Protein AF-A0A2I0A919-F1 (afdb_monomer_lite)

Structure (mmCIF, N/CA/C/O backbone):
data_AF-A0A2I0A919-F1
#
_entry.id   AF-A0A2I0A919-F1
#
loop_
_atom_site.group_PDB
_atom_site.id
_atom_site.type_symbol
_atom_site.label_atom_id
_atom_site.label_alt_id
_atom_site.label_comp_id
_atom_site.label_asym_id
_atom_site.label_entity_id
_atom_site.label_seq_id
_atom_site.pdbx_PDB_ins_code
_atom_site.Cartn_x
_atom_site.Cartn_y
_atom_site.Cartn_z
_atom_site.occupancy
_atom_site.B_iso_or_equiv
_atom_site.auth_seq_id
_atom_site.auth_comp_id
_atom_site.auth_asym_id
_atom_site.auth_atom_id
_atom_site.pdbx_PDB_model_num
ATOM 1 N N . MET A 1 1 ? 31.847 26.519 -12.047 1.00 88.81 1 MET A N 1
ATOM 2 C CA . MET A 1 1 ? 31.395 26.904 -10.689 1.00 88.81 1 MET A CA 1
ATOM 3 C C . MET A 1 1 ? 31.284 28.416 -10.564 1.00 88.81 1 MET A C 1
ATOM 5 O O . MET A 1 1 ? 30.159 28.876 -10.540 1.00 88.81 1 MET A O 1
ATOM 9 N N . VAL A 1 2 ? 32.384 29.186 -10.624 1.00 90.62 2 VAL A N 1
ATOM 10 C CA . VAL A 1 2 ? 32.367 30.667 -10.495 1.00 90.62 2 VAL A CA 1
ATOM 11 C C . VAL A 1 2 ? 31.316 31.350 -11.383 1.00 90.62 2 VAL A C 1
ATOM 13 O O . VAL A 1 2 ? 30.521 32.131 -10.885 1.00 90.62 2 VAL A O 1
ATOM 16 N N . VAL A 1 3 ? 31.255 31.005 -12.675 1.00 92.25 3 VAL A N 1
ATOM 17 C CA . VAL A 1 3 ? 30.283 31.594 -13.620 1.00 92.25 3 VAL A CA 1
ATOM 18 C C . VAL A 1 3 ? 28.825 31.314 -13.222 1.00 92.25 3 VAL A C 1
ATOM 20 O O . VAL A 1 3 ? 27.994 32.211 -13.326 1.00 92.25 3 VAL A O 1
ATOM 23 N N . ILE A 1 4 ? 28.523 30.102 -12.733 1.00 92.25 4 ILE A N 1
ATOM 24 C CA . ILE A 1 4 ? 27.173 29.737 -12.267 1.00 92.25 4 ILE A CA 1
ATOM 25 C C . ILE A 1 4 ? 26.836 30.508 -10.994 1.00 92.25 4 ILE A C 1
ATOM 27 O O . ILE A 1 4 ? 25.810 31.175 -10.971 1.00 92.25 4 ILE A O 1
ATOM 31 N N . ASP A 1 5 ? 27.710 30.475 -9.984 1.00 91.94 5 ASP A N 1
ATOM 32 C CA . ASP A 1 5 ? 27.481 31.159 -8.704 1.00 91.94 5 ASP A CA 1
ATOM 33 C C . ASP A 1 5 ? 27.267 32.662 -8.889 1.00 91.94 5 ASP A C 1
ATOM 35 O O . ASP A 1 5 ? 26.388 33.252 -8.267 1.00 91.94 5 ASP A O 1
ATOM 39 N N . THR A 1 6 ? 28.058 33.295 -9.762 1.00 93.06 6 THR A N 1
ATOM 40 C CA . THR A 1 6 ? 27.900 34.715 -10.084 1.00 93.06 6 THR A CA 1
ATOM 41 C C . THR A 1 6 ? 26.562 34.981 -10.759 1.00 93.06 6 THR A C 1
ATOM 43 O O . THR A 1 6 ? 25.822 35.851 -10.307 1.00 93.06 6 THR A O 1
ATOM 46 N N . TRP A 1 7 ? 26.224 34.240 -11.815 1.00 94.50 7 TRP A N 1
ATOM 47 C CA . TRP A 1 7 ? 24.968 34.455 -12.531 1.00 94.50 7 TRP A CA 1
ATOM 48 C C . TRP A 1 7 ? 23.752 34.214 -11.634 1.00 94.50 7 TRP A C 1
ATOM 50 O O . TRP A 1 7 ? 22.882 35.079 -11.522 1.00 94.50 7 TRP A O 1
ATOM 60 N N . GLN A 1 8 ? 23.714 33.064 -10.959 1.00 92.62 8 GLN A N 1
ATOM 61 C CA . GLN A 1 8 ? 22.590 32.677 -10.121 1.00 92.62 8 GLN A CA 1
ATOM 62 C C . GLN A 1 8 ? 22.421 33.629 -8.946 1.00 92.62 8 GLN A C 1
ATOM 64 O O . GLN A 1 8 ? 21.308 34.090 -8.742 1.00 92.62 8 GLN A O 1
ATOM 69 N N . TYR A 1 9 ? 23.484 34.047 -8.254 1.00 94.00 9 TYR A N 1
ATOM 70 C CA . TYR A 1 9 ? 23.355 35.028 -7.173 1.00 94.00 9 TYR A CA 1
ATOM 71 C C . TYR A 1 9 ? 22.675 36.333 -7.630 1.00 94.00 9 TYR A C 1
ATOM 73 O O . TYR A 1 9 ? 21.717 36.794 -7.005 1.00 94.00 9 TYR A O 1
ATOM 81 N N . PHE A 1 10 ? 23.139 36.940 -8.731 1.00 94.38 10 PHE A N 1
ATOM 82 C CA . PHE A 1 10 ? 22.595 38.226 -9.181 1.00 94.38 10 PHE A CA 1
ATOM 83 C C . PHE A 1 10 ? 21.165 38.098 -9.706 1.00 94.38 10 PHE A C 1
ATOM 85 O O . PHE A 1 10 ? 20.332 38.953 -9.405 1.00 94.38 10 PHE A O 1
ATOM 92 N N . VAL A 1 11 ? 20.855 37.024 -10.438 1.00 93.06 11 VAL A N 1
ATOM 93 C CA . VAL A 1 11 ? 19.485 36.764 -10.893 1.00 93.06 11 VAL A CA 1
ATOM 94 C C . VAL A 1 11 ? 18.571 36.477 -9.701 1.00 93.06 11 VAL A C 1
ATOM 96 O O . VAL A 1 11 ? 17.509 37.090 -9.620 1.00 93.06 11 VAL A O 1
ATOM 99 N N . HIS A 1 12 ? 18.995 35.646 -8.742 1.00 92.44 12 HIS A N 1
ATOM 100 C CA . HIS A 1 12 ? 18.227 35.327 -7.532 1.00 92.44 12 HIS A CA 1
ATOM 101 C C . HIS A 1 12 ? 17.884 36.595 -6.750 1.00 92.44 12 HIS A C 1
ATOM 103 O O . HIS A 1 12 ? 16.726 36.878 -6.443 1.00 92.44 12 HIS A O 1
ATOM 109 N N . ARG A 1 13 ? 18.900 37.426 -6.501 1.00 92.25 13 ARG A N 1
ATOM 110 C CA . ARG A 1 13 ? 18.741 38.694 -5.795 1.00 92.25 13 ARG A CA 1
ATOM 111 C C . ARG A 1 13 ? 17.819 39.645 -6.557 1.00 92.25 13 ARG A C 1
ATOM 113 O O . ARG A 1 13 ? 16.959 40.267 -5.943 1.00 92.25 13 ARG A O 1
ATOM 120 N N . THR A 1 14 ? 17.940 39.753 -7.879 1.00 92.06 14 THR A N 1
ATOM 121 C CA . THR A 1 14 ? 17.048 40.600 -8.690 1.00 92.06 14 THR A CA 1
ATOM 122 C C . THR A 1 14 ? 15.602 40.101 -8.673 1.00 92.06 14 THR A C 1
ATOM 124 O O . THR A 1 14 ? 14.684 40.920 -8.580 1.00 92.06 14 THR A O 1
ATOM 127 N N . LEU A 1 15 ? 15.386 38.782 -8.703 1.00 91.75 15 LEU A N 1
ATOM 128 C CA . LEU A 1 15 ? 14.061 38.173 -8.567 1.00 91.75 15 LEU A CA 1
ATOM 129 C C . LEU A 1 15 ? 13.407 38.521 -7.222 1.00 91.75 15 LEU A C 1
ATOM 131 O O . LEU A 1 15 ? 12.203 38.754 -7.190 1.00 91.75 15 LEU A O 1
ATOM 135 N N . HIS A 1 16 ? 14.189 38.634 -6.145 1.00 90.88 16 HIS A N 1
ATOM 136 C CA . HIS A 1 16 ? 13.716 39.084 -4.831 1.00 90.88 16 HIS A CA 1
ATOM 137 C C . HIS A 1 16 ? 13.502 40.594 -4.713 1.00 90.88 16 HIS A C 1
ATOM 139 O O . HIS A 1 16 ? 12.522 41.038 -4.116 1.00 90.88 16 HIS A O 1
ATOM 145 N N . MET A 1 17 ? 14.426 41.400 -5.240 1.00 88.50 17 MET A N 1
ATOM 146 C CA . MET A 1 17 ? 14.394 42.858 -5.072 1.00 88.50 17 MET A CA 1
ATOM 147 C C . MET A 1 17 ? 13.325 43.526 -5.943 1.00 88.50 17 MET A C 1
ATOM 149 O O . MET A 1 17 ? 12.833 44.604 -5.609 1.00 88.50 17 MET A O 1
ATOM 153 N N . ASN A 1 18 ? 12.948 42.905 -7.062 1.00 90.69 18 ASN A N 1
ATOM 154 C CA . ASN A 1 18 ? 11.915 43.424 -7.943 1.00 90.69 18 ASN A CA 1
ATOM 155 C C . ASN A 1 18 ? 10.544 42.839 -7.569 1.00 90.69 18 ASN A C 1
ATOM 157 O O . ASN A 1 18 ? 10.279 41.661 -7.795 1.00 90.69 18 ASN A O 1
ATOM 161 N N . SER A 1 19 ? 9.637 43.676 -7.063 1.00 84.94 19 SER A N 1
ATOM 162 C CA . SER A 1 19 ? 8.302 43.253 -6.614 1.00 84.94 19 SER A CA 1
ATOM 163 C C . SER A 1 19 ? 7.455 42.598 -7.712 1.00 84.94 19 SER A C 1
ATOM 165 O O . SER A 1 19 ? 6.664 41.698 -7.421 1.00 84.94 19 SER A O 1
ATOM 167 N N . PHE A 1 20 ? 7.628 43.002 -8.974 1.00 91.62 20 PHE A N 1
ATOM 168 C CA . PHE A 1 20 ? 6.946 42.389 -10.111 1.00 91.62 20 PHE A CA 1
ATOM 169 C C . PHE A 1 20 ? 7.484 40.982 -10.389 1.00 91.62 20 PHE A C 1
ATOM 171 O O . PHE A 1 20 ? 6.686 40.050 -10.515 1.00 91.62 20 PHE A O 1
ATOM 178 N N . LEU A 1 21 ? 8.810 40.818 -10.449 1.00 89.25 21 LEU A N 1
ATOM 179 C CA . LEU A 1 21 ? 9.445 39.519 -10.689 1.00 89.25 21 LEU A CA 1
ATOM 180 C C . LEU A 1 21 ? 9.222 38.565 -9.514 1.00 89.25 21 LEU A C 1
ATOM 182 O O . LEU A 1 21 ? 8.870 37.407 -9.734 1.00 89.25 21 LEU A O 1
ATOM 186 N N . TYR A 1 22 ? 9.307 39.061 -8.279 1.00 89.75 22 TYR A N 1
ATOM 187 C CA . TYR A 1 22 ? 8.980 38.279 -7.097 1.00 89.75 22 TYR A CA 1
ATOM 188 C C . TYR A 1 22 ? 7.537 37.781 -7.176 1.00 89.75 22 TYR A C 1
ATOM 190 O O . TYR A 1 22 ? 7.291 36.581 -7.196 1.00 89.75 22 TYR A O 1
ATOM 198 N N . LYS A 1 23 ? 6.558 38.683 -7.316 1.00 87.88 23 LYS A N 1
ATOM 199 C CA . LYS A 1 23 ? 5.136 38.315 -7.272 1.00 87.88 23 LYS A CA 1
ATOM 200 C C . LYS A 1 23 ? 4.731 37.322 -8.366 1.00 87.88 23 LYS A C 1
ATOM 202 O O . LYS A 1 23 ? 3.933 36.433 -8.078 1.00 87.88 23 LYS A O 1
ATOM 207 N N . HIS A 1 24 ? 5.256 37.455 -9.585 1.00 87.38 24 HIS A N 1
ATOM 208 C CA . HIS A 1 24 ? 4.778 36.688 -10.745 1.00 87.38 24 HIS A CA 1
ATOM 209 C C . HIS A 1 24 ? 5.664 35.504 -11.149 1.00 87.38 24 HIS A C 1
ATOM 211 O O . HIS A 1 24 ? 5.195 34.644 -11.891 1.00 87.38 24 HIS A O 1
ATOM 217 N N . ILE A 1 25 ? 6.921 35.454 -10.702 1.00 88.81 25 ILE A N 1
ATOM 218 C CA . ILE A 1 25 ? 7.883 34.420 -11.104 1.00 88.81 25 ILE A CA 1
ATOM 219 C C . ILE A 1 25 ? 8.371 33.680 -9.855 1.00 88.81 25 ILE A C 1
ATOM 221 O O . ILE A 1 25 ? 8.009 32.523 -9.649 1.00 88.81 25 ILE A O 1
ATOM 225 N N . HIS A 1 26 ? 9.091 34.377 -8.979 1.00 92.38 26 HIS A N 1
ATOM 226 C CA . HIS A 1 26 ? 9.853 33.751 -7.897 1.00 92.38 26 HIS A CA 1
ATOM 227 C C . HIS A 1 26 ? 9.022 33.405 -6.646 1.00 92.38 26 HIS A C 1
ATOM 229 O O . HIS A 1 26 ? 9.381 32.533 -5.861 1.00 92.38 26 HIS A O 1
ATOM 235 N N . SER A 1 27 ? 7.837 34.002 -6.483 1.00 89.31 27 SER A N 1
ATOM 236 C CA . SER A 1 27 ? 6.896 33.660 -5.408 1.00 89.31 27 SER A CA 1
ATOM 237 C C . SER A 1 27 ? 6.453 32.201 -5.477 1.00 89.31 27 SER A C 1
ATOM 239 O O . SER A 1 27 ? 6.117 31.623 -4.450 1.00 89.31 27 SER A O 1
ATOM 241 N N . LYS A 1 28 ? 6.464 31.583 -6.671 1.00 86.56 28 LYS A N 1
ATOM 242 C CA . LYS A 1 28 ? 6.177 30.154 -6.842 1.00 86.56 28 LYS A CA 1
ATOM 243 C C . LYS A 1 28 ? 7.212 29.301 -6.110 1.00 86.56 28 LYS A C 1
ATOM 245 O O . LYS A 1 28 ? 6.804 28.377 -5.416 1.00 86.56 28 LYS A O 1
ATOM 250 N N . HIS A 1 29 ? 8.491 29.649 -6.221 1.00 86.62 29 HIS A N 1
ATOM 251 C CA . HIS A 1 29 ? 9.584 28.989 -5.514 1.00 86.62 29 HIS A CA 1
ATOM 252 C C . HIS A 1 29 ? 9.438 29.131 -3.989 1.00 86.62 29 HIS A C 1
ATOM 254 O O . HIS A 1 29 ? 9.463 28.142 -3.260 1.00 86.62 29 HIS A O 1
ATOM 260 N N . HIS A 1 30 ? 9.124 30.342 -3.516 1.00 85.81 30 HIS A N 1
ATOM 261 C CA . HIS A 1 30 ? 8.926 30.652 -2.090 1.00 85.81 30 HIS A CA 1
ATOM 262 C C . HIS A 1 30 ? 7.591 30.185 -1.487 1.00 85.81 30 HIS A C 1
ATOM 264 O O . HIS A 1 30 ? 7.380 30.322 -0.285 1.00 85.81 30 HIS A O 1
ATOM 270 N N . LYS A 1 31 ? 6.692 29.560 -2.265 1.00 82.94 31 LYS A N 1
ATOM 271 C CA . LYS A 1 31 ? 5.558 28.804 -1.686 1.00 82.94 31 LYS A CA 1
ATOM 272 C C . LYS A 1 31 ? 6.040 27.608 -0.859 1.00 82.94 31 LYS A C 1
ATOM 274 O O . LYS A 1 31 ? 5.292 27.110 -0.022 1.00 82.94 31 LYS A O 1
ATOM 279 N N . LEU A 1 32 ? 7.269 27.152 -1.100 1.00 77.44 32 LEU A N 1
ATOM 280 C CA . LEU A 1 32 ? 7.947 26.140 -0.304 1.00 77.44 32 LEU A CA 1
ATOM 281 C C . LEU A 1 32 ? 8.638 26.799 0.893 1.00 77.44 32 LEU A C 1
ATOM 283 O O . LEU A 1 32 ? 9.825 27.093 0.845 1.00 77.44 32 LEU A O 1
ATOM 287 N N . ILE A 1 33 ? 7.888 27.042 1.967 1.00 68.81 33 ILE A N 1
ATOM 288 C CA . ILE A 1 33 ? 8.443 27.583 3.227 1.00 68.81 33 ILE A CA 1
ATOM 289 C C . ILE A 1 33 ? 9.381 26.558 3.899 1.00 68.81 33 ILE A C 1
ATOM 291 O O . ILE A 1 33 ? 10.335 26.917 4.587 1.00 68.81 33 ILE A O 1
ATOM 295 N N . VAL A 1 34 ? 9.094 25.275 3.678 1.00 70.81 34 VAL A N 1
ATOM 296 C CA . VAL A 1 34 ? 9.857 24.106 4.127 1.00 70.81 34 VAL A CA 1
ATOM 297 C C . VAL A 1 34 ? 10.334 23.398 2.853 1.00 70.81 34 VAL A C 1
ATOM 299 O O . VAL A 1 34 ? 9.536 22.681 2.231 1.00 70.81 34 VAL A O 1
ATOM 302 N N . PRO A 1 35 ? 11.538 23.716 2.339 1.00 68.06 35 PRO A N 1
ATOM 303 C CA . PRO A 1 35 ? 12.034 23.118 1.106 1.00 68.06 35 PRO A CA 1
ATOM 304 C C . PRO A 1 35 ? 12.168 21.590 1.235 1.00 68.06 35 PRO A C 1
ATOM 306 O O . PRO A 1 35 ? 12.380 21.039 2.303 1.00 68.06 35 PRO A O 1
ATOM 309 N N . TYR A 1 36 ? 12.007 20.874 0.129 1.00 76.75 36 TYR A N 1
ATOM 310 C CA . TYR A 1 36 ? 12.270 19.434 0.055 1.00 76.75 36 TYR A CA 1
ATOM 311 C C . TYR A 1 36 ? 12.963 19.123 -1.272 1.00 76.75 36 TYR A C 1
ATOM 313 O O . TYR A 1 36 ? 12.889 19.910 -2.216 1.00 76.75 36 TYR A O 1
ATOM 321 N N . ALA A 1 37 ? 13.600 17.956 -1.393 1.00 73.00 37 ALA A N 1
ATOM 322 C CA . ALA A 1 37 ? 14.473 17.617 -2.527 1.00 73.00 37 ALA A CA 1
ATOM 323 C C . ALA A 1 37 ? 13.821 17.822 -3.915 1.00 73.00 37 ALA A C 1
ATOM 325 O O . ALA A 1 37 ? 14.417 18.407 -4.816 1.00 73.00 37 ALA A O 1
ATOM 326 N N . CYS A 1 38 ? 12.565 17.393 -4.089 1.00 71.31 38 CYS A N 1
ATOM 327 C CA . CYS A 1 38 ? 11.814 17.597 -5.340 1.00 71.31 38 CYS A CA 1
ATOM 328 C C . CYS A 1 38 ? 11.378 19.062 -5.557 1.00 71.31 38 CYS A C 1
ATOM 330 O O . CYS A 1 38 ? 11.076 19.466 -6.678 1.00 71.31 38 CYS A O 1
ATOM 332 N N . GLY A 1 39 ? 11.345 19.853 -4.486 1.00 71.69 39 GLY A N 1
ATOM 333 C CA . GLY A 1 39 ? 11.038 21.277 -4.482 1.00 71.69 39 GLY A CA 1
ATOM 334 C C . GLY A 1 39 ? 12.130 22.148 -5.104 1.00 71.69 39 GLY A C 1
ATOM 335 O O . GLY A 1 39 ? 11.824 23.254 -5.540 1.00 71.69 39 GLY A O 1
ATOM 336 N N . ALA A 1 40 ? 13.356 21.629 -5.262 1.00 77.00 40 ALA A N 1
ATOM 337 C CA . ALA A 1 40 ? 14.453 22.315 -5.958 1.00 77.00 40 ALA A CA 1
ATOM 338 C C . ALA A 1 40 ? 14.094 22.740 -7.393 1.00 77.00 40 ALA A C 1
ATOM 340 O O . ALA A 1 40 ? 14.680 23.666 -7.935 1.00 77.00 40 ALA A O 1
ATOM 341 N N . GLN A 1 41 ? 13.130 22.054 -8.017 1.00 79.38 41 GLN A N 1
ATOM 342 C CA . GLN A 1 41 ? 12.647 22.341 -9.371 1.00 79.38 41 GLN A CA 1
ATOM 343 C C . GLN A 1 41 ? 11.239 22.955 -9.380 1.00 79.38 41 GLN A C 1
ATOM 345 O O . GLN A 1 41 ? 10.612 23.091 -10.433 1.00 79.38 41 GLN A O 1
ATOM 350 N N . TYR A 1 42 ? 10.713 23.348 -8.216 1.00 82.81 42 TYR A N 1
ATOM 351 C CA . TYR A 1 42 ? 9.408 23.992 -8.091 1.00 82.81 42 TYR A CA 1
ATOM 352 C C . TYR A 1 42 ? 9.481 25.481 -8.455 1.00 82.81 42 TYR A C 1
ATOM 354 O O . TYR A 1 42 ? 9.222 26.378 -7.659 1.00 82.81 42 TYR A O 1
ATOM 362 N N . LEU A 1 43 ? 9.851 25.732 -9.705 1.00 83.00 43 LEU A N 1
ATOM 363 C CA . LEU A 1 43 ? 10.191 27.043 -10.242 1.00 83.00 43 LEU A CA 1
ATOM 364 C C . LEU A 1 43 ? 9.149 27.459 -11.287 1.00 83.00 43 LEU A C 1
ATOM 366 O O . LEU A 1 43 ? 8.395 26.636 -11.833 1.00 83.00 43 LEU A O 1
ATOM 370 N N . HIS A 1 44 ? 9.063 28.750 -11.594 1.00 88.75 44 HIS A N 1
ATOM 371 C CA . HIS A 1 44 ? 8.347 29.197 -12.792 1.00 88.75 44 HIS A CA 1
ATOM 372 C C . HIS A 1 44 ? 9.157 28.814 -14.056 1.00 88.75 44 HIS A C 1
ATOM 374 O O . HIS A 1 44 ? 10.380 28.872 -14.010 1.00 88.75 44 HIS A O 1
ATOM 380 N N . PRO A 1 45 ? 8.560 28.461 -15.216 1.00 84.25 45 PRO A N 1
ATOM 381 C CA . PRO A 1 45 ? 9.341 28.051 -16.396 1.00 84.25 45 PRO A CA 1
ATOM 382 C C . PRO A 1 45 ? 10.374 29.084 -16.870 1.00 84.25 45 PRO A C 1
ATOM 384 O O . PRO A 1 45 ? 11.475 28.723 -17.270 1.00 84.25 45 PRO A O 1
ATOM 387 N N . LE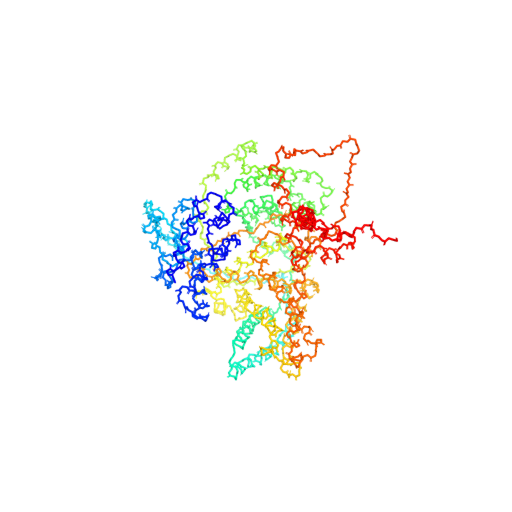U A 1 46 ? 10.042 30.379 -16.784 1.00 82.25 46 LEU A N 1
ATOM 388 C CA . LEU A 1 46 ? 11.002 31.456 -17.065 1.00 82.25 46 LEU A CA 1
ATOM 389 C C . LEU A 1 46 ? 12.131 31.506 -16.032 1.00 82.25 46 LEU A C 1
ATOM 391 O O . LEU A 1 46 ? 13.263 31.797 -16.386 1.00 82.25 46 LEU A O 1
ATOM 395 N N . GLU A 1 47 ? 11.840 31.195 -14.773 1.00 85.06 47 GLU A N 1
ATOM 396 C CA . GLU A 1 47 ? 12.870 31.075 -13.747 1.00 85.06 47 GLU A CA 1
ATOM 397 C C . GLU A 1 47 ? 13.797 29.910 -14.078 1.00 85.06 47 GLU A C 1
ATOM 399 O O . GLU A 1 47 ? 14.973 30.150 -14.268 1.00 85.06 47 GLU A O 1
ATOM 404 N N . GLY A 1 48 ? 13.289 28.700 -14.333 1.00 82.81 48 GLY A N 1
ATOM 405 C CA . GLY A 1 48 ? 14.135 27.572 -14.752 1.00 82.81 48 GLY A CA 1
ATOM 406 C C . GLY A 1 48 ? 14.962 27.858 -16.019 1.00 82.81 48 GLY A C 1
ATOM 407 O O . GLY A 1 48 ? 16.128 27.480 -16.105 1.00 82.81 48 GLY A O 1
ATOM 408 N N . LEU A 1 49 ? 14.412 28.593 -16.995 1.00 82.38 49 LEU A N 1
ATOM 409 C CA . LEU A 1 49 ? 15.143 28.965 -18.212 1.00 82.38 49 LEU A CA 1
ATOM 410 C C . LEU A 1 49 ? 16.271 29.979 -17.948 1.00 82.38 49 LEU A C 1
ATOM 412 O O . LEU A 1 49 ? 17.392 29.783 -18.418 1.00 82.38 49 LEU A O 1
ATOM 416 N N . PHE A 1 50 ? 15.983 31.067 -17.226 1.00 81.75 50 PHE A N 1
ATOM 417 C CA . PHE A 1 50 ? 16.935 32.162 -17.002 1.00 81.75 50 PHE A CA 1
ATOM 418 C C . PHE A 1 50 ? 17.873 31.922 -15.816 1.00 81.75 50 PHE A C 1
ATOM 420 O O . PHE A 1 50 ? 19.019 32.364 -15.845 1.00 81.75 50 PHE A O 1
ATOM 427 N N . PHE A 1 51 ? 17.406 31.215 -14.794 1.00 84.44 51 PHE A N 1
ATOM 428 C CA . PHE A 1 51 ? 18.140 30.896 -13.578 1.00 84.44 51 PHE A CA 1
ATOM 429 C C . PHE A 1 51 ? 19.030 29.661 -13.750 1.00 84.44 51 PHE A C 1
ATOM 431 O O . PHE A 1 51 ? 20.227 29.748 -13.490 1.00 84.44 51 PHE A O 1
ATOM 438 N N . ASP A 1 52 ? 18.496 28.543 -14.252 1.00 80.69 52 ASP A N 1
ATOM 439 C CA . ASP A 1 52 ? 19.256 27.289 -14.388 1.00 80.69 52 ASP A CA 1
ATOM 440 C C . ASP A 1 52 ? 19.813 27.093 -15.805 1.00 80.69 52 ASP A C 1
ATOM 442 O O . ASP A 1 52 ? 21.008 26.847 -15.991 1.00 80.69 52 ASP A O 1
ATOM 446 N N . GLY A 1 53 ? 18.967 27.253 -16.828 1.00 83.25 53 GLY A N 1
ATOM 447 C CA . GLY A 1 53 ? 19.330 26.990 -18.225 1.00 83.25 53 GLY A CA 1
ATOM 448 C C . GLY A 1 53 ? 20.428 27.916 -18.758 1.00 83.25 53 GLY A C 1
ATOM 449 O O . GLY A 1 53 ? 21.437 27.459 -19.308 1.00 83.25 53 GLY A O 1
ATOM 450 N N . LEU A 1 54 ? 20.263 29.227 -18.569 1.00 87.12 54 LEU A N 1
ATOM 451 C CA . LEU A 1 54 ? 21.255 30.219 -18.989 1.00 87.12 54 LEU A CA 1
ATOM 452 C C . LEU A 1 54 ? 22.532 30.169 -18.142 1.00 87.12 54 LEU A C 1
ATOM 454 O O . LEU A 1 54 ? 23.614 30.289 -18.712 1.00 87.12 54 LEU A O 1
ATOM 458 N N . ALA A 1 55 ? 22.447 29.899 -16.834 1.00 87.62 55 ALA A N 1
ATOM 459 C CA . ALA A 1 55 ? 23.632 29.722 -15.989 1.00 87.62 55 ALA A CA 1
ATOM 460 C C . ALA A 1 55 ? 24.510 28.559 -16.473 1.00 87.62 55 ALA A C 1
ATOM 462 O O . ALA A 1 55 ? 25.721 28.718 -16.647 1.00 87.62 55 ALA A O 1
ATOM 463 N N . GLY A 1 56 ? 23.895 27.401 -16.745 1.00 86.00 56 GLY A N 1
ATOM 464 C CA . GLY A 1 56 ? 24.590 26.231 -17.281 1.00 86.00 56 GLY A CA 1
ATOM 465 C C . GLY A 1 56 ? 25.211 26.495 -18.654 1.00 86.00 56 GLY A C 1
ATOM 466 O O . GLY A 1 56 ? 26.366 26.137 -18.888 1.00 86.00 56 GLY A O 1
ATOM 467 N N . THR A 1 57 ? 24.486 27.189 -19.536 1.00 86.19 57 THR A N 1
ATOM 468 C CA . THR A 1 57 ? 24.961 27.546 -20.885 1.00 86.19 57 THR A CA 1
ATOM 469 C C . THR A 1 57 ? 26.140 28.519 -20.837 1.00 86.19 57 THR A C 1
ATOM 471 O O . THR A 1 57 ? 27.148 28.307 -21.510 1.00 86.19 57 THR A O 1
ATOM 474 N N . LEU A 1 58 ? 26.062 29.562 -20.006 1.00 90.12 58 LEU A N 1
ATOM 475 C CA . LEU A 1 58 ? 27.154 30.520 -19.824 1.00 90.12 58 LEU A CA 1
ATOM 476 C C . LEU A 1 58 ? 28.392 29.844 -19.236 1.00 90.12 58 LEU A C 1
ATOM 478 O O . LEU A 1 58 ? 29.504 30.095 -19.694 1.00 90.12 58 LEU A O 1
ATOM 482 N N . ALA A 1 59 ? 28.215 28.945 -18.266 1.00 90.00 59 ALA A N 1
ATOM 483 C CA . ALA A 1 59 ? 29.319 28.186 -17.696 1.00 90.00 59 ALA A CA 1
ATOM 484 C C . ALA A 1 59 ? 29.961 27.229 -18.708 1.00 90.00 59 ALA A C 1
ATOM 486 O O . ALA A 1 59 ? 31.185 27.094 -18.714 1.00 90.00 59 ALA A O 1
ATOM 487 N N . PHE A 1 60 ? 29.163 26.602 -19.575 1.00 89.94 60 PHE A N 1
ATOM 488 C CA . PHE A 1 60 ? 29.654 25.768 -20.669 1.00 89.94 60 PHE A CA 1
ATOM 489 C C . PHE A 1 60 ? 30.535 26.571 -21.633 1.00 89.94 60 PHE A C 1
ATOM 491 O O . PHE A 1 60 ? 31.692 26.214 -21.848 1.00 89.94 60 PHE A O 1
ATOM 498 N N . VAL A 1 61 ? 30.018 27.695 -22.142 1.00 90.62 61 VAL A N 1
ATOM 499 C CA . VAL A 1 61 ? 30.722 28.540 -23.119 1.00 90.62 61 VAL A CA 1
ATOM 500 C C . VAL A 1 61 ? 31.972 29.178 -22.511 1.00 90.62 61 VAL A C 1
ATOM 502 O O . VAL A 1 61 ? 33.051 29.081 -23.088 1.00 90.62 61 VAL A O 1
ATOM 505 N N . ALA A 1 62 ? 31.858 29.789 -21.329 1.00 91.81 62 ALA A N 1
ATOM 506 C CA . ALA A 1 62 ? 32.953 30.540 -20.715 1.00 91.81 62 ALA A CA 1
ATOM 507 C C . ALA A 1 62 ? 34.118 29.658 -20.238 1.00 91.81 62 ALA A C 1
ATOM 509 O O . ALA A 1 62 ? 35.239 30.141 -20.111 1.00 91.81 62 ALA A O 1
ATOM 510 N N . SER A 1 63 ? 33.868 28.377 -19.951 1.00 90.50 63 SER A N 1
ATOM 511 C CA . SER A 1 63 ? 34.912 27.446 -19.497 1.00 90.50 63 SER A CA 1
ATOM 512 C C . SER A 1 63 ? 35.569 26.646 -20.623 1.00 90.50 63 SER A C 1
ATOM 514 O O . SER A 1 63 ? 36.573 25.984 -20.370 1.00 90.50 63 SER A O 1
ATOM 516 N N . GLY A 1 64 ? 34.999 26.654 -21.835 1.00 89.19 64 GLY A N 1
ATOM 517 C CA . GLY A 1 64 ? 35.480 25.837 -22.953 1.00 89.19 64 GLY A CA 1
ATOM 518 C C . GLY A 1 64 ? 35.400 24.324 -22.703 1.00 89.19 64 GLY A C 1
ATOM 519 O O . GLY A 1 64 ? 36.136 23.555 -23.320 1.00 89.19 64 GLY A O 1
ATOM 520 N N . MET A 1 65 ? 34.551 23.878 -21.770 1.00 89.88 65 MET A N 1
ATOM 521 C CA . MET A 1 65 ? 34.446 22.465 -21.409 1.00 89.88 65 MET A CA 1
ATOM 522 C C . MET A 1 65 ? 33.861 21.620 -22.551 1.00 89.88 65 MET A C 1
ATOM 524 O O . MET A 1 65 ? 33.000 22.064 -23.306 1.00 89.88 65 MET A O 1
ATOM 528 N N . THR A 1 66 ? 34.292 20.361 -22.668 1.00 89.25 66 THR A N 1
ATOM 529 C CA . THR A 1 66 ? 33.699 19.436 -23.649 1.00 89.25 66 THR A CA 1
ATOM 530 C C . THR A 1 66 ? 32.249 19.094 -23.276 1.00 89.25 66 THR A C 1
ATOM 532 O O . THR A 1 66 ? 31.914 19.129 -22.089 1.00 89.25 66 THR A O 1
ATOM 535 N N . PRO A 1 67 ? 31.390 18.664 -24.225 1.00 81.44 67 PRO A N 1
ATOM 536 C CA . PRO A 1 67 ? 30.020 18.250 -23.911 1.00 81.44 67 PRO A CA 1
ATOM 537 C C . PRO A 1 67 ? 29.931 17.175 -22.818 1.00 81.44 67 PRO A C 1
ATOM 539 O O . PRO A 1 67 ? 29.050 17.239 -21.971 1.00 81.44 67 PRO A O 1
ATOM 542 N N . ARG A 1 68 ? 30.878 16.225 -22.768 1.00 71.81 68 ARG A N 1
ATOM 543 C CA . ARG A 1 68 ? 30.912 15.179 -21.726 1.00 71.81 68 ARG A CA 1
ATOM 544 C C . ARG A 1 68 ? 31.213 15.756 -20.343 1.00 71.81 68 ARG A C 1
ATOM 546 O O . ARG A 1 68 ? 30.541 15.417 -19.372 1.00 71.81 68 ARG A O 1
ATOM 553 N N . THR A 1 69 ? 32.202 16.646 -20.263 1.00 83.06 69 THR A N 1
ATOM 554 C CA . THR A 1 69 ? 32.539 17.364 -19.026 1.00 83.06 69 THR A CA 1
ATOM 555 C C . THR A 1 69 ? 31.372 18.241 -18.576 1.00 83.06 69 THR A C 1
ATOM 557 O O . THR A 1 69 ? 31.066 18.282 -17.389 1.00 83.06 69 THR A O 1
ATOM 560 N N . ALA A 1 70 ? 30.672 18.871 -19.523 1.00 83.81 70 ALA A N 1
ATOM 561 C CA . ALA A 1 70 ? 29.485 19.675 -19.268 1.00 83.81 70 ALA A CA 1
ATOM 562 C C . ALA A 1 70 ? 28.330 18.852 -18.706 1.00 83.81 70 ALA A C 1
ATOM 564 O O . ALA A 1 70 ? 27.741 19.247 -17.706 1.00 83.81 70 ALA A O 1
ATOM 565 N N . THR A 1 71 ? 28.044 17.682 -19.282 1.00 79.06 71 THR A N 1
ATOM 566 C CA . THR A 1 71 ? 27.010 16.781 -18.761 1.00 79.06 71 THR A CA 1
ATOM 567 C C . THR A 1 71 ? 27.310 16.367 -17.324 1.00 79.06 71 THR A C 1
ATOM 569 O O . THR A 1 71 ? 26.421 16.443 -16.479 1.00 79.06 71 THR A O 1
ATOM 572 N N . PHE A 1 72 ? 28.554 15.983 -17.019 1.00 82.31 72 PHE A N 1
ATOM 573 C CA . PHE A 1 72 ? 28.942 15.621 -15.653 1.00 82.31 72 PHE A CA 1
ATOM 574 C C . PHE A 1 72 ? 28.830 16.814 -14.694 1.00 82.31 72 PHE A C 1
ATOM 576 O O . PHE A 1 72 ? 28.248 16.698 -13.618 1.00 82.31 72 PHE A O 1
ATOM 583 N N . PHE A 1 73 ? 29.334 17.979 -15.105 1.00 88.06 73 PHE A N 1
ATOM 584 C CA . PHE A 1 73 ? 29.325 19.194 -14.296 1.00 88.06 73 PHE A CA 1
ATOM 585 C C . PHE A 1 73 ? 27.906 19.713 -14.015 1.00 88.06 73 PHE A C 1
ATOM 587 O O . PHE A 1 73 ? 27.599 20.054 -12.875 1.00 88.06 73 PHE A O 1
ATOM 594 N N . ILE A 1 74 ? 27.028 19.734 -15.021 1.00 85.25 74 ILE A N 1
ATOM 595 C CA . ILE A 1 74 ? 25.631 20.160 -14.866 1.00 85.25 74 ILE A CA 1
ATOM 596 C C . ILE A 1 74 ? 24.866 19.148 -14.011 1.00 85.25 74 ILE A C 1
ATOM 598 O O . ILE A 1 74 ? 24.154 19.558 -13.103 1.00 85.25 74 ILE A O 1
ATOM 602 N N . SER A 1 75 ? 25.076 17.842 -14.214 1.00 85.25 75 SER A N 1
ATOM 603 C CA . SER A 1 75 ? 24.461 16.809 -13.364 1.00 85.25 75 SER A CA 1
ATOM 604 C C . SER A 1 75 ? 24.868 16.977 -11.899 1.00 85.25 75 SER A C 1
ATOM 606 O O . SER A 1 75 ? 24.028 16.900 -11.007 1.00 85.25 75 SER A O 1
ATOM 608 N N . PHE A 1 76 ? 26.145 17.272 -11.644 1.00 88.88 76 PHE A N 1
ATOM 609 C CA . PHE A 1 76 ? 26.644 17.571 -10.305 1.00 88.88 76 PHE A CA 1
ATOM 610 C C . PHE A 1 76 ? 26.017 18.844 -9.714 1.00 88.88 76 PHE A C 1
ATOM 612 O O . PHE A 1 76 ? 25.612 18.839 -8.554 1.00 88.88 76 PHE A O 1
ATOM 619 N N . ALA A 1 77 ? 25.879 19.915 -10.504 1.00 88.31 77 ALA A N 1
ATOM 620 C CA . ALA A 1 77 ? 25.209 21.144 -10.077 1.00 88.31 77 ALA A CA 1
ATOM 621 C C . ALA A 1 77 ? 23.725 20.913 -9.746 1.00 88.31 77 ALA A C 1
ATOM 623 O O . ALA A 1 77 ? 23.231 21.441 -8.755 1.00 88.31 77 ALA A O 1
ATOM 624 N N . THR A 1 78 ? 23.030 20.071 -10.516 1.00 86.06 78 THR A N 1
ATOM 625 C CA . THR A 1 78 ? 21.645 19.675 -10.231 1.00 86.06 78 THR A CA 1
ATOM 626 C C . THR A 1 78 ? 21.544 18.864 -8.943 1.00 86.06 78 THR A C 1
ATOM 628 O O . THR A 1 78 ? 20.683 19.149 -8.117 1.00 86.06 78 THR A O 1
ATOM 631 N N . VAL A 1 79 ? 22.436 17.890 -8.728 1.00 85.81 79 VAL A N 1
ATOM 632 C CA . VAL A 1 79 ? 22.498 17.136 -7.462 1.00 85.81 79 VAL A CA 1
ATOM 633 C C . VAL A 1 79 ? 22.743 18.080 -6.286 1.00 85.81 79 VAL A C 1
ATOM 635 O O . VAL A 1 79 ? 22.092 17.941 -5.255 1.00 85.81 79 VAL A O 1
ATOM 638 N N . LYS A 1 80 ? 23.617 19.077 -6.456 1.00 89.81 80 LYS A N 1
ATOM 639 C CA . LYS A 1 80 ? 23.889 20.087 -5.431 1.00 89.81 80 LYS A CA 1
ATOM 640 C C . LYS A 1 80 ? 22.669 20.961 -5.127 1.00 89.81 80 LYS A C 1
ATOM 642 O O . LYS A 1 80 ? 22.348 21.152 -3.963 1.00 89.81 80 LYS A O 1
ATOM 647 N N . ALA A 1 81 ? 21.950 21.420 -6.149 1.00 85.62 81 ALA A N 1
ATOM 648 C CA . ALA A 1 81 ? 20.716 22.178 -5.955 1.00 85.62 81 ALA A CA 1
ATOM 649 C C . ALA A 1 81 ? 19.639 21.343 -5.237 1.00 85.62 81 ALA A C 1
ATOM 651 O O . ALA A 1 81 ? 18.928 21.858 -4.379 1.00 85.62 81 ALA A O 1
ATOM 652 N N . ILE A 1 82 ? 19.534 20.045 -5.544 1.00 85.75 82 ILE A N 1
ATOM 653 C CA . ILE A 1 82 ? 18.631 19.125 -4.836 1.00 85.75 82 ILE A CA 1
ATOM 654 C C . ILE A 1 82 ? 19.040 18.991 -3.364 1.00 85.75 82 ILE A C 1
ATOM 656 O O . ILE A 1 82 ? 18.172 19.075 -2.499 1.00 85.75 82 ILE A O 1
ATOM 660 N N . ASP A 1 83 ? 20.335 18.819 -3.082 1.00 87.56 83 ASP A N 1
ATOM 661 C CA . ASP A 1 83 ? 20.908 18.746 -1.729 1.00 87.56 83 ASP A CA 1
ATOM 662 C C . ASP A 1 83 ? 20.590 20.011 -0.911 1.00 87.56 83 ASP A C 1
ATOM 664 O O . ASP A 1 83 ? 20.076 19.908 0.204 1.00 87.56 83 ASP A O 1
ATOM 668 N N . ASP A 1 84 ? 20.741 21.196 -1.514 1.00 85.56 84 ASP A N 1
ATOM 669 C CA . ASP A 1 84 ? 20.447 22.494 -0.887 1.00 85.56 84 ASP A CA 1
ATOM 670 C C . ASP A 1 84 ? 18.971 22.686 -0.523 1.00 85.56 84 ASP A C 1
ATOM 672 O O . ASP A 1 84 ? 18.651 23.414 0.411 1.00 85.56 84 ASP A O 1
ATOM 676 N N . HIS A 1 85 ? 18.053 22.007 -1.210 1.00 86.19 85 HIS A N 1
ATOM 677 C CA . HIS A 1 85 ? 16.620 22.048 -0.894 1.00 86.19 85 HIS A CA 1
ATOM 678 C C . HIS A 1 85 ? 16.152 20.821 -0.125 1.00 86.19 85 HIS A C 1
ATOM 680 O O . HIS A 1 85 ? 14.981 20.726 0.217 1.00 86.19 85 HIS A O 1
ATOM 686 N N . SER A 1 86 ? 17.025 19.847 0.112 1.00 78.56 86 SER A N 1
ATOM 687 C CA . SER A 1 86 ? 16.616 18.534 0.600 1.00 78.56 86 SER A CA 1
ATOM 688 C C . SER A 1 86 ? 16.146 18.544 2.055 1.00 78.56 86 SER A C 1
ATOM 690 O O . SER A 1 86 ? 15.529 17.574 2.480 1.00 78.56 86 SER A O 1
ATOM 692 N N . GLU A 1 87 ? 16.443 19.614 2.803 1.00 70.19 87 GLU A N 1
ATOM 693 C CA . GLU A 1 87 ? 16.324 19.705 4.268 1.00 70.19 87 GLU A CA 1
ATOM 694 C C . GLU A 1 87 ? 17.114 18.642 5.044 1.00 70.19 87 GLU A C 1
ATOM 696 O O . GLU A 1 87 ? 17.083 18.605 6.273 1.00 70.19 87 GLU A O 1
ATOM 701 N N . LEU A 1 88 ? 17.897 17.810 4.355 1.00 67.88 88 LEU A N 1
ATOM 702 C CA . LEU A 1 88 ? 18.691 16.777 4.991 1.00 67.88 88 LEU A CA 1
ATOM 703 C C . LEU A 1 88 ? 20.000 17.409 5.472 1.00 67.88 88 LEU A C 1
ATOM 705 O O . LEU A 1 88 ? 20.760 17.969 4.681 1.00 67.88 88 LEU A O 1
ATOM 709 N N . TRP A 1 89 ? 20.284 17.325 6.771 1.00 69.31 89 TRP A N 1
ATOM 710 C CA . TRP A 1 89 ? 21.589 17.690 7.319 1.00 69.31 89 TRP A CA 1
ATOM 711 C C . TRP A 1 89 ? 22.294 16.453 7.855 1.00 69.31 89 TRP A C 1
ATOM 713 O O . TRP A 1 89 ? 21.919 15.910 8.892 1.00 69.31 89 TRP A O 1
ATOM 723 N N . VAL A 1 90 ? 23.347 16.025 7.160 1.00 64.88 90 VAL A N 1
ATOM 724 C CA . VAL A 1 90 ? 24.111 14.827 7.515 1.00 64.88 90 VAL A CA 1
ATOM 725 C C . VAL A 1 90 ? 25.570 15.203 7.736 1.00 64.88 90 VAL A C 1
ATOM 727 O O . VAL A 1 90 ? 26.197 15.800 6.864 1.00 64.88 90 VAL A O 1
ATOM 730 N N . SER A 1 91 ? 26.126 14.850 8.897 1.00 58.75 91 SER A N 1
ATOM 731 C CA . SER A 1 91 ? 27.483 15.242 9.314 1.00 58.75 91 SER A CA 1
ATOM 732 C C . SER A 1 91 ? 28.602 14.715 8.407 1.00 58.75 91 SER A C 1
ATOM 734 O O . SER A 1 91 ? 29.678 15.303 8.366 1.00 58.75 91 SER A O 1
ATOM 736 N N . TRP A 1 92 ? 28.348 13.637 7.660 1.00 67.94 92 TRP A N 1
ATOM 737 C CA . TRP A 1 92 ? 29.283 13.050 6.697 1.00 67.94 92 TRP A CA 1
ATOM 738 C C . TRP A 1 92 ? 29.006 13.441 5.237 1.00 67.94 92 TRP A C 1
ATOM 740 O O . TRP A 1 92 ? 29.735 12.981 4.360 1.00 67.94 92 TRP A O 1
ATOM 750 N N . ASN A 1 93 ? 27.985 14.264 4.945 1.00 77.31 93 ASN A N 1
ATOM 751 C CA . ASN A 1 93 ? 27.674 14.664 3.569 1.00 77.31 93 ASN A CA 1
ATOM 752 C C . ASN A 1 93 ? 28.878 15.412 2.957 1.00 77.31 93 ASN A C 1
ATOM 754 O O . ASN A 1 93 ? 29.187 16.525 3.398 1.00 77.31 93 ASN A O 1
ATOM 758 N N . PRO A 1 94 ? 29.554 14.854 1.930 1.00 77.56 94 PRO A N 1
ATOM 759 C CA . PRO A 1 94 ? 30.737 15.482 1.349 1.00 77.56 94 PRO A CA 1
ATOM 760 C C . PRO A 1 94 ? 30.424 16.848 0.727 1.00 77.56 94 PRO A C 1
ATOM 762 O O . PRO A 1 94 ? 31.302 17.707 0.677 1.00 77.56 94 PRO A O 1
ATOM 765 N N . LEU A 1 95 ? 29.178 17.090 0.303 1.00 84.69 95 LEU A N 1
ATOM 766 C CA . LEU A 1 95 ? 28.758 18.377 -0.248 1.00 84.69 95 LEU A CA 1
ATOM 767 C C . LEU A 1 95 ? 28.712 19.465 0.828 1.00 84.69 95 LEU A C 1
ATOM 769 O O . LEU A 1 95 ? 29.173 20.573 0.576 1.00 84.69 95 LEU A O 1
ATOM 773 N N . HIS A 1 96 ? 28.258 19.145 2.041 1.00 82.44 96 HIS A N 1
ATOM 774 C CA . HIS A 1 96 ? 28.221 20.091 3.162 1.00 82.44 96 HIS A CA 1
ATOM 775 C C . HIS A 1 96 ? 29.618 20.406 3.722 1.00 82.44 96 HIS A C 1
ATOM 777 O O . HIS A 1 96 ? 29.830 21.473 4.297 1.00 82.44 96 HIS A O 1
ATOM 783 N N . LEU A 1 97 ? 30.575 19.486 3.555 1.00 76.69 97 LEU A N 1
ATOM 784 C CA . LEU A 1 97 ? 31.977 19.699 3.928 1.00 76.69 97 LEU A CA 1
ATOM 785 C C . LEU A 1 97 ? 32.705 20.599 2.919 1.00 76.69 97 LEU A C 1
ATOM 787 O O . LEU A 1 97 ? 33.534 21.422 3.307 1.00 76.69 97 LEU A O 1
ATOM 791 N N . LEU A 1 98 ? 32.401 20.442 1.627 1.00 80.69 98 LEU A N 1
ATOM 792 C CA . LEU A 1 98 ? 33.057 21.172 0.538 1.00 80.69 98 LEU A CA 1
ATOM 793 C C . LEU A 1 98 ? 32.414 22.537 0.254 1.00 80.69 98 LEU A C 1
ATOM 795 O O . LEU A 1 98 ? 33.108 23.470 -0.159 1.00 80.69 98 LEU A O 1
ATOM 799 N N . PHE A 1 99 ? 31.108 22.675 0.483 1.00 88.44 99 PHE A N 1
ATOM 800 C CA . PHE A 1 99 ? 30.328 23.853 0.118 1.00 88.44 99 PHE A CA 1
ATOM 801 C C . PHE A 1 99 ? 29.601 24.439 1.326 1.00 88.44 99 PHE A C 1
ATOM 803 O O . PHE A 1 99 ? 28.975 23.743 2.120 1.00 88.44 99 PHE A O 1
ATOM 810 N N . ARG A 1 100 ? 29.691 25.767 1.466 1.00 82.62 100 ARG A N 1
ATOM 811 C CA . ARG A 1 100 ? 29.037 26.505 2.560 1.00 82.62 100 ARG A CA 1
ATOM 812 C C . ARG A 1 100 ? 27.576 26.835 2.268 1.00 82.62 100 ARG A C 1
ATOM 814 O O . ARG A 1 100 ? 26.850 27.166 3.200 1.00 82.62 100 ARG A O 1
ATOM 821 N N . ASN A 1 101 ? 27.184 26.793 0.996 1.00 86.12 101 ASN A N 1
ATOM 822 C CA . ASN A 1 101 ? 25.785 26.746 0.617 1.00 86.12 101 ASN A CA 1
ATOM 823 C C . ASN A 1 101 ? 25.307 25.307 0.812 1.00 86.12 101 ASN A C 1
ATOM 825 O O . ASN A 1 101 ? 25.965 24.394 0.314 1.00 86.12 101 ASN A O 1
ATOM 829 N N . ASN A 1 102 ? 24.269 25.115 1.612 1.00 87.56 102 ASN A N 1
ATOM 830 C CA . ASN A 1 102 ? 23.796 23.815 2.073 1.00 87.56 102 ASN A CA 1
ATOM 831 C C . ASN A 1 102 ? 22.326 23.914 2.503 1.00 87.56 102 ASN A C 1
ATOM 833 O O . ASN A 1 102 ? 21.750 25.006 2.561 1.00 87.56 102 ASN A O 1
ATOM 837 N N . SER A 1 103 ? 21.741 22.777 2.880 1.00 85.25 103 SER A N 1
ATOM 838 C CA . SER A 1 103 ? 20.322 22.684 3.235 1.00 85.25 103 SER A CA 1
ATOM 839 C C . SER A 1 103 ? 19.878 23.646 4.342 1.00 85.25 103 SER A C 1
ATOM 841 O O . SER A 1 103 ? 18.803 24.237 4.254 1.00 85.25 103 SER A O 1
ATOM 843 N N . ALA A 1 104 ? 20.711 23.893 5.357 1.00 81.12 104 ALA A N 1
ATOM 844 C CA . ALA A 1 104 ? 20.384 24.846 6.418 1.00 81.12 104 ALA A CA 1
ATOM 845 C C . ALA A 1 104 ? 20.474 26.309 5.956 1.00 81.12 104 ALA A C 1
ATOM 847 O O . ALA A 1 104 ? 19.621 27.120 6.316 1.00 81.12 104 ALA A O 1
ATOM 848 N N . TYR A 1 105 ? 21.478 26.645 5.139 1.00 86.94 105 TYR A N 1
ATOM 849 C CA . TYR A 1 105 ? 21.638 27.979 4.557 1.00 86.94 105 TYR A CA 1
ATOM 850 C C . TYR A 1 105 ? 20.425 28.364 3.705 1.00 86.94 105 TYR A C 1
ATOM 852 O O . TYR A 1 105 ? 19.870 29.454 3.875 1.00 86.94 105 TYR A O 1
ATOM 860 N N . HIS A 1 106 ? 19.978 27.441 2.850 1.00 87.81 106 HIS A N 1
ATOM 861 C CA . HIS A 1 106 ? 18.851 27.673 1.958 1.00 87.81 106 HIS A CA 1
ATOM 862 C C . HIS A 1 106 ? 17.499 27.590 2.687 1.00 87.81 106 HIS A C 1
ATOM 864 O O . HIS A 1 106 ? 16.608 28.393 2.423 1.00 87.81 106 HIS A O 1
ATOM 870 N N . ARG A 1 107 ? 17.354 26.726 3.706 1.00 84.06 107 ARG A N 1
ATOM 871 C CA . ARG A 1 107 ? 16.163 26.715 4.579 1.00 84.06 107 ARG A CA 1
ATOM 872 C C . ARG A 1 107 ? 15.908 28.080 5.208 1.00 84.06 107 ARG A C 1
ATOM 874 O O . ARG A 1 107 ? 14.770 28.532 5.218 1.00 84.06 107 ARG A O 1
ATOM 881 N N . ILE A 1 108 ? 16.948 28.746 5.716 1.00 83.69 108 ILE A N 1
ATOM 882 C CA . ILE A 1 108 ? 16.807 30.088 6.295 1.00 83.69 108 ILE A CA 1
ATOM 883 C C . ILE A 1 108 ? 16.321 31.086 5.243 1.00 83.69 108 ILE A C 1
ATOM 885 O O . ILE A 1 108 ? 15.445 31.881 5.556 1.00 83.69 108 ILE A O 1
ATOM 889 N N . HIS A 1 109 ? 16.816 31.011 4.006 1.00 88.50 109 HIS A N 1
ATOM 890 C CA . HIS A 1 109 ? 16.379 31.871 2.903 1.00 88.50 109 HIS A CA 1
ATOM 891 C C . HIS A 1 109 ? 14.870 31.749 2.593 1.00 88.50 109 HIS A C 1
ATOM 893 O O . HIS A 1 109 ? 14.198 32.763 2.401 1.00 88.50 109 HIS A O 1
ATOM 899 N N . HIS A 1 110 ? 14.320 30.531 2.628 1.00 85.81 110 HIS A N 1
ATOM 900 C CA . HIS A 1 110 ? 12.891 30.257 2.405 1.00 85.81 110 HIS A CA 1
ATOM 901 C C . HIS A 1 110 ? 11.962 30.707 3.548 1.00 85.81 110 HIS A C 1
ATOM 903 O O . HIS A 1 110 ? 10.739 30.731 3.390 1.00 85.81 110 HIS A O 1
ATOM 909 N N . GLN A 1 111 ? 12.505 31.069 4.713 1.00 80.50 111 GLN A N 1
ATOM 910 C CA . GLN A 1 111 ? 11.693 31.557 5.825 1.00 80.50 111 GLN A CA 1
ATOM 911 C C . GLN A 1 111 ? 11.235 33.002 5.581 1.00 80.50 111 GLN A C 1
ATOM 913 O O . GLN A 1 111 ? 12.006 33.798 5.040 1.00 80.50 111 GLN A O 1
ATOM 918 N N . PRO A 1 112 ? 10.043 33.413 6.064 1.00 73.31 112 PRO A N 1
ATOM 919 C CA . PRO A 1 112 ? 9.519 34.770 5.858 1.00 73.31 112 PRO A CA 1
ATOM 920 C C . PRO A 1 112 ? 10.491 35.895 6.253 1.00 73.31 112 PRO A C 1
ATOM 922 O O . PRO A 1 112 ? 10.500 36.967 5.650 1.00 73.31 112 PRO A O 1
ATOM 925 N N . TYR A 1 113 ? 11.332 35.646 7.258 1.00 72.12 113 TYR A N 1
ATOM 926 C CA . TYR A 1 113 ? 12.363 36.573 7.727 1.00 72.12 113 TYR A CA 1
ATOM 927 C C . TYR A 1 113 ? 13.688 36.487 6.947 1.00 72.12 113 TYR A C 1
ATOM 929 O O . TYR A 1 113 ? 14.455 37.448 6.951 1.00 72.12 113 TYR A O 1
ATOM 937 N N . GLY A 1 114 ? 13.969 35.369 6.273 1.00 69.38 114 GLY A N 1
ATOM 938 C CA . GLY A 1 114 ? 15.193 35.157 5.499 1.00 69.38 114 GLY A CA 1
ATOM 939 C C . GLY A 1 114 ? 15.085 35.502 4.015 1.00 69.38 114 GLY A C 1
ATOM 940 O O . GLY A 1 114 ? 16.114 35.610 3.362 1.00 69.38 114 GLY A O 1
ATOM 941 N N . MET A 1 115 ? 13.892 35.824 3.504 1.00 78.44 115 MET A N 1
ATOM 942 C CA . MET A 1 115 ? 13.651 36.226 2.105 1.00 78.44 115 MET A CA 1
ATOM 943 C C . MET A 1 115 ? 14.446 37.457 1.612 1.00 78.44 115 MET A C 1
ATOM 945 O O . MET A 1 115 ? 14.381 37.813 0.434 1.00 78.44 115 MET A O 1
ATOM 949 N N . LYS A 1 116 ? 15.142 38.172 2.502 1.00 82.44 116 LYS A N 1
ATOM 950 C CA . LYS A 1 116 ? 15.997 39.327 2.168 1.00 82.44 116 LYS A CA 1
ATOM 951 C C . LYS A 1 116 ? 17.494 39.009 2.218 1.00 82.44 116 LYS A C 1
ATOM 953 O O . LYS A 1 116 ? 18.304 39.914 2.018 1.00 82.44 116 LYS A O 1
ATOM 958 N N . PHE A 1 117 ? 17.854 37.760 2.485 1.00 85.38 117 PHE A N 1
ATOM 959 C CA . PHE A 1 117 ? 19.216 37.335 2.770 1.00 85.38 117 PHE A CA 1
ATOM 960 C C . PHE A 1 117 ? 19.495 35.951 2.171 1.00 85.38 117 PHE A C 1
ATOM 962 O O . PHE A 1 117 ? 18.566 35.230 1.827 1.00 85.38 117 PHE A O 1
ATOM 969 N N . ASN A 1 118 ? 20.765 35.556 2.094 1.00 89.44 118 ASN A N 1
ATOM 970 C CA . ASN A 1 118 ? 21.219 34.237 1.645 1.00 89.44 118 ASN A CA 1
ATOM 971 C C . ASN A 1 118 ? 20.812 33.875 0.199 1.00 89.44 118 ASN A C 1
ATOM 973 O O . ASN A 1 118 ? 20.201 32.839 -0.037 1.00 89.44 118 ASN A O 1
ATOM 977 N N . PHE A 1 119 ? 21.158 34.719 -0.777 1.00 91.19 119 PHE A N 1
ATOM 978 C CA . PHE A 1 119 ? 20.768 34.545 -2.188 1.00 91.19 119 PHE A CA 1
ATOM 979 C C . PHE A 1 119 ? 21.683 33.612 -2.998 1.00 91.19 119 PHE A C 1
ATOM 981 O O . PHE A 1 119 ? 21.376 33.279 -4.144 1.00 91.19 119 PHE A O 1
ATOM 988 N N . SER A 1 120 ? 22.845 33.238 -2.470 1.00 90.69 120 SER A N 1
ATOM 989 C CA . SER A 1 120 ? 23.835 32.433 -3.188 1.00 90.69 120 SER A CA 1
ATOM 990 C C . SER A 1 120 ? 23.270 31.051 -3.513 1.00 90.69 120 SER A C 1
ATOM 992 O O . SER A 1 120 ? 22.590 30.450 -2.688 1.00 90.69 120 SER A O 1
ATOM 994 N N . ASN A 1 121 ? 23.587 30.541 -4.707 1.00 85.00 121 ASN A N 1
ATOM 995 C CA . ASN A 1 121 ? 23.214 29.220 -5.233 1.00 85.00 121 ASN A CA 1
ATOM 996 C C . ASN A 1 121 ? 24.210 28.843 -6.361 1.00 85.00 121 ASN A C 1
ATOM 998 O O . ASN A 1 121 ? 24.600 29.757 -7.093 1.00 85.00 121 ASN A O 1
ATOM 1002 N N . PRO A 1 122 ? 24.665 27.581 -6.525 1.00 86.81 122 PRO A N 1
ATOM 1003 C CA . PRO A 1 122 ? 24.503 26.426 -5.642 1.00 86.81 122 PRO A CA 1
ATOM 1004 C C . PRO A 1 122 ? 25.761 26.070 -4.838 1.00 86.81 122 PRO A C 1
ATOM 1006 O O . PRO A 1 122 ? 25.695 25.209 -3.968 1.00 86.81 122 PRO A O 1
ATOM 1009 N N . PHE A 1 123 ? 26.927 26.687 -5.072 1.00 91.75 123 PHE A N 1
ATOM 1010 C CA . PHE A 1 123 ? 28.178 26.212 -4.457 1.00 91.75 123 PHE A CA 1
ATOM 1011 C C . PHE A 1 123 ? 28.662 27.084 -3.291 1.00 91.75 123 PHE A C 1
ATOM 1013 O O . PHE A 1 123 ? 28.768 26.618 -2.152 1.00 91.75 123 PHE A O 1
ATOM 1020 N N . PHE A 1 124 ? 28.984 28.353 -3.536 1.00 93.06 124 PHE A N 1
ATOM 1021 C CA . PHE A 1 124 ? 29.659 29.205 -2.560 1.00 93.06 124 PHE A CA 1
ATOM 1022 C C . PHE A 1 124 ? 28.789 30.379 -2.114 1.00 93.06 124 PHE A C 1
ATOM 1024 O O . PHE A 1 124 ? 28.077 30.984 -2.899 1.00 93.06 124 PHE A O 1
ATOM 1031 N N . VAL A 1 125 ? 28.928 30.770 -0.844 1.00 90.25 125 VAL A N 1
ATOM 1032 C CA . VAL A 1 125 ? 28.233 31.931 -0.241 1.00 90.25 125 VAL A CA 1
ATOM 1033 C C . VAL A 1 125 ? 29.021 33.241 -0.395 1.00 90.25 125 VAL A C 1
ATOM 1035 O O . VAL A 1 125 ? 28.877 34.180 0.390 1.00 90.25 125 VAL A O 1
ATOM 1038 N N . THR A 1 126 ? 29.959 33.275 -1.345 1.00 89.56 126 THR A N 1
ATOM 1039 C CA . THR A 1 126 ? 30.954 34.347 -1.492 1.00 89.56 126 THR A CA 1
ATOM 1040 C C . THR A 1 126 ? 30.292 35.690 -1.778 1.00 89.56 126 THR A C 1
ATOM 1042 O O . THR A 1 126 ? 30.654 36.689 -1.161 1.00 89.56 126 THR A O 1
ATOM 1045 N N . TRP A 1 127 ? 29.290 35.710 -2.658 1.00 91.62 127 TRP A N 1
ATOM 1046 C CA . TRP A 1 127 ? 28.586 36.935 -3.026 1.00 91.62 127 TRP A CA 1
ATOM 1047 C C . TRP A 1 127 ? 27.739 37.488 -1.879 1.00 91.62 127 TRP A C 1
ATOM 1049 O O . TRP A 1 127 ? 27.787 38.692 -1.634 1.00 91.62 127 TRP A O 1
ATOM 1059 N N . ASP A 1 128 ? 27.074 36.629 -1.096 1.00 88.44 128 ASP A N 1
ATOM 1060 C CA . ASP A 1 128 ? 26.349 37.080 0.100 1.00 88.44 128 ASP A CA 1
ATOM 1061 C C . ASP A 1 128 ? 27.261 37.713 1.148 1.00 88.44 128 ASP A C 1
ATOM 1063 O O . ASP A 1 128 ? 26.878 38.689 1.791 1.00 88.44 128 ASP A O 1
ATOM 1067 N N . LYS A 1 129 ? 28.488 37.204 1.300 1.00 84.69 129 LYS A N 1
ATOM 1068 C CA . LYS A 1 129 ? 29.484 37.793 2.204 1.00 84.69 129 LYS A CA 1
ATOM 1069 C C . LYS A 1 129 ? 30.022 39.125 1.689 1.00 84.69 129 LYS A C 1
ATOM 1071 O O . LYS A 1 129 ? 30.125 40.069 2.463 1.00 84.69 129 LYS A O 1
ATOM 1076 N N . LEU A 1 130 ? 30.360 39.206 0.401 1.00 85.94 130 LEU A N 1
ATOM 1077 C CA . LEU A 1 130 ? 30.907 40.424 -0.209 1.00 85.94 130 LEU A CA 1
ATOM 1078 C C . LEU A 1 130 ? 29.889 41.569 -0.241 1.00 85.94 130 LEU A C 1
ATOM 1080 O O . LEU A 1 130 ? 30.267 42.728 -0.106 1.00 85.94 130 LEU A O 1
ATOM 1084 N N . LEU A 1 131 ? 28.606 41.247 -0.409 1.00 86.94 131 LEU A N 1
ATOM 1085 C CA . LEU A 1 131 ? 27.527 42.224 -0.560 1.00 86.94 131 LEU A CA 1
ATOM 1086 C C . LEU A 1 131 ? 26.677 42.386 0.708 1.00 86.94 131 LEU A C 1
ATOM 1088 O O . LEU A 1 131 ? 25.606 42.987 0.648 1.00 86.94 131 LEU A O 1
ATOM 1092 N N . GLY A 1 132 ? 27.128 41.842 1.845 1.00 81.94 132 GLY A N 1
ATOM 1093 C CA . GLY A 1 132 ? 26.471 42.010 3.147 1.00 81.94 132 GLY A CA 1
ATOM 1094 C C . GLY A 1 132 ? 25.049 41.442 3.217 1.00 81.94 132 GLY A C 1
ATOM 1095 O O . GLY A 1 132 ? 24.217 41.956 3.955 1.00 81.94 132 GLY A O 1
ATOM 1096 N N . THR A 1 133 ? 24.755 40.404 2.431 1.00 86.12 133 THR A N 1
ATOM 1097 C CA . THR A 1 133 ? 23.433 39.757 2.335 1.00 86.12 133 THR A CA 1
ATOM 1098 C C . THR A 1 133 ? 23.380 38.395 3.031 1.00 86.12 133 THR A C 1
ATOM 1100 O O . THR A 1 133 ? 22.363 37.717 2.970 1.00 86.12 133 THR A O 1
ATOM 1103 N N . SER A 1 134 ? 24.427 38.004 3.765 1.00 82.31 134 SER A N 1
ATOM 1104 C CA . SER A 1 134 ? 24.444 36.764 4.549 1.00 82.31 134 SER A CA 1
ATOM 1105 C C . SER A 1 134 ? 23.712 36.891 5.890 1.00 82.31 134 SER A C 1
ATOM 1107 O O . SER A 1 134 ? 23.992 37.815 6.654 1.00 82.31 134 SER A O 1
ATOM 1109 N N . PHE A 1 135 ? 22.882 35.907 6.231 1.00 79.94 135 PHE A N 1
ATOM 1110 C CA . PHE A 1 135 ? 22.205 35.787 7.523 1.00 79.94 135 PHE A CA 1
ATOM 1111 C C . PHE A 1 135 ? 22.708 34.562 8.295 1.00 79.94 135 PHE A C 1
ATOM 1113 O O . PHE A 1 135 ? 22.742 33.449 7.763 1.00 79.94 135 PHE A O 1
ATOM 1120 N N . ALA A 1 136 ? 23.121 34.771 9.546 1.00 73.12 136 ALA A N 1
ATOM 1121 C CA . ALA A 1 136 ? 23.712 33.730 10.383 1.00 73.12 136 ALA A CA 1
ATOM 1122 C C . ALA A 1 136 ? 22.648 32.813 11.010 1.00 73.12 136 ALA A C 1
ATOM 1124 O O . ALA A 1 136 ? 21.558 33.259 11.365 1.00 73.12 136 ALA A O 1
ATOM 1125 N N . TYR A 1 137 ? 22.990 31.538 11.193 1.00 76.19 137 TYR A N 1
ATOM 1126 C CA . TYR A 1 137 ? 22.146 30.536 11.846 1.00 76.19 137 TYR A CA 1
ATOM 1127 C C . TYR A 1 137 ? 22.996 29.587 12.701 1.00 76.19 137 TYR A C 1
ATOM 1129 O O . TYR A 1 137 ? 24.198 29.447 12.471 1.00 76.19 137 TYR A O 1
ATOM 1137 N N . SER A 1 138 ? 22.375 28.932 13.685 1.00 71.50 138 SER A N 1
ATOM 1138 C CA . SER A 1 138 ? 22.984 27.850 14.472 1.00 71.50 138 SER A CA 1
ATOM 1139 C C . SER A 1 138 ? 22.182 26.567 14.312 1.00 71.50 138 SER A C 1
ATOM 1141 O O . SER A 1 138 ? 20.962 26.632 14.225 1.00 71.50 138 SER A O 1
ATOM 1143 N N . LEU A 1 139 ? 22.842 25.413 14.269 1.00 72.12 139 LEU A N 1
ATOM 1144 C CA . LEU A 1 139 ? 22.159 24.121 14.250 1.00 72.12 139 LEU A CA 1
ATOM 1145 C C . LEU A 1 139 ? 22.002 23.607 15.681 1.00 72.12 139 LEU A C 1
ATOM 1147 O O . LEU A 1 139 ? 22.983 23.557 16.420 1.00 72.12 139 LEU A O 1
ATOM 1151 N N . GLN A 1 140 ? 20.778 23.257 16.064 1.00 68.94 140 GLN A N 1
ATOM 1152 C CA . GLN A 1 140 ? 20.437 22.693 17.370 1.00 68.94 140 GLN A CA 1
ATOM 1153 C C . GLN A 1 140 ? 19.875 21.282 17.202 1.00 68.94 140 GLN A C 1
ATOM 1155 O O . GLN A 1 140 ? 19.110 21.031 16.272 1.00 68.94 140 GLN A O 1
ATOM 1160 N N . ASP A 1 141 ? 20.228 20.370 18.103 1.00 61.22 141 ASP A N 1
ATOM 1161 C CA . ASP A 1 141 ? 19.678 19.015 18.110 1.00 61.22 141 ASP A CA 1
ATOM 1162 C C . ASP A 1 141 ? 18.219 19.018 18.583 1.00 61.22 141 ASP A C 1
ATOM 1164 O O . ASP A 1 141 ? 17.875 19.617 19.605 1.00 61.22 141 ASP A O 1
ATOM 1168 N N . ARG A 1 142 ? 17.344 18.320 17.854 1.00 56.09 142 ARG A N 1
ATOM 1169 C CA . ARG A 1 142 ? 15.944 18.132 18.253 1.00 56.09 142 ARG A CA 1
ATOM 1170 C C . ARG A 1 142 ? 15.803 16.932 19.187 1.00 56.09 142 ARG A C 1
ATOM 1172 O O . ARG A 1 142 ? 16.374 15.873 18.944 1.00 56.09 142 ARG A O 1
ATOM 1179 N N . ALA A 1 143 ? 14.933 17.051 20.194 1.00 45.94 143 ALA A N 1
ATOM 1180 C CA . ALA A 1 143 ? 14.630 15.969 21.141 1.00 45.94 143 ALA A CA 1
ATOM 1181 C C . ALA A 1 143 ? 14.081 14.685 20.473 1.00 45.94 143 ALA A C 1
ATOM 1183 O O . ALA A 1 143 ? 14.215 13.600 21.029 1.00 45.94 143 ALA A O 1
ATOM 1184 N N . ALA A 1 144 ? 13.489 14.803 19.278 1.00 43.69 144 ALA A N 1
ATOM 1185 C CA . ALA A 1 144 ? 12.978 13.689 18.473 1.00 43.69 144 ALA A CA 1
ATOM 1186 C C . ALA A 1 144 ? 13.991 13.139 17.435 1.00 43.69 144 ALA A C 1
ATOM 1188 O O . ALA A 1 144 ? 13.641 12.242 16.669 1.00 43.69 144 ALA A O 1
ATOM 1189 N N . GLY A 1 145 ? 15.227 13.659 17.404 1.00 48.97 145 GLY A N 1
ATOM 1190 C CA . GLY A 1 145 ? 16.248 13.381 16.383 1.00 48.97 145 GLY A CA 1
ATOM 1191 C C . GLY A 1 145 ? 16.266 14.408 15.236 1.00 48.97 145 GLY A C 1
ATOM 1192 O O . GLY A 1 145 ? 15.243 15.017 14.924 1.00 48.97 145 GLY A O 1
ATOM 1193 N N . GLY A 1 146 ? 17.434 14.608 14.612 1.00 58.69 146 GLY A N 1
ATOM 1194 C CA . GLY A 1 146 ? 17.663 15.595 13.541 1.00 58.69 146 GLY A CA 1
ATOM 1195 C C . GLY A 1 146 ? 18.123 16.977 14.039 1.00 58.69 146 GLY A C 1
ATOM 1196 O O . GLY A 1 146 ? 18.112 17.250 15.240 1.00 58.69 146 GLY A O 1
ATOM 1197 N N . LEU A 1 147 ? 18.536 17.851 13.112 1.00 60.88 147 LEU A N 1
ATOM 1198 C CA . LEU A 1 147 ? 19.056 19.197 13.404 1.00 60.88 147 LEU A CA 1
ATOM 1199 C C . LEU A 1 147 ? 18.090 20.294 12.944 1.00 60.88 147 LEU A C 1
ATOM 1201 O O . LEU A 1 147 ? 17.519 20.234 11.858 1.00 60.88 147 LEU A O 1
ATOM 1205 N N . GLU A 1 148 ? 17.955 21.339 13.752 1.00 70.81 148 GLU A N 1
ATOM 1206 C CA . GLU A 1 148 ? 17.184 22.540 13.452 1.00 70.81 148 GLU A CA 1
ATOM 1207 C C . GLU A 1 148 ? 18.094 23.755 13.308 1.00 70.81 148 GLU A C 1
ATOM 1209 O O . GLU A 1 148 ? 18.804 24.123 14.239 1.00 70.81 148 GLU A O 1
ATOM 1214 N N . ALA A 1 149 ? 18.021 24.435 12.163 1.00 66.44 149 ALA A N 1
ATOM 1215 C CA . ALA A 1 149 ? 18.578 25.777 12.032 1.00 66.44 149 ALA A CA 1
ATOM 1216 C C . ALA A 1 149 ? 17.731 26.769 12.852 1.00 66.44 149 ALA A C 1
ATOM 1218 O O . ALA A 1 149 ? 16.610 27.094 12.463 1.00 66.44 149 ALA A O 1
ATOM 1219 N N . SER A 1 150 ? 18.266 27.218 13.987 1.00 59.38 150 SER A N 1
ATOM 1220 C CA . SER A 1 150 ? 17.657 28.149 14.939 1.00 59.38 150 SER A CA 1
ATOM 1221 C C . SER A 1 150 ? 18.469 29.445 15.047 1.00 59.38 150 SER A C 1
ATOM 1223 O O . SER A 1 150 ? 19.700 29.455 14.904 1.00 59.38 150 SER A O 1
ATOM 1225 N N . ILE A 1 151 ? 17.765 30.547 15.311 1.00 58.50 151 ILE A N 1
ATOM 1226 C CA . ILE A 1 151 ? 18.327 31.862 15.630 1.00 58.50 151 ILE A CA 1
ATOM 1227 C C . ILE A 1 151 ? 18.397 31.937 17.162 1.00 58.50 151 ILE A C 1
ATOM 1229 O O . ILE A 1 151 ? 17.395 31.736 17.840 1.00 58.50 151 ILE A O 1
ATOM 1233 N N . ARG A 1 152 ? 19.595 32.150 17.713 1.00 37.66 152 ARG A N 1
ATOM 1234 C CA . ARG A 1 152 ? 19.919 31.974 19.141 1.00 37.66 152 ARG A CA 1
ATOM 1235 C C . ARG A 1 152 ? 18.949 32.716 20.087 1.00 37.66 152 ARG A C 1
ATOM 1237 O O . ARG A 1 152 ? 18.940 33.942 20.106 1.00 37.66 152 ARG A O 1
ATOM 1244 N N . LEU A 1 153 ? 18.244 31.967 20.937 1.00 33.34 153 LEU A N 1
ATOM 1245 C CA . LEU A 1 153 ? 17.745 32.383 22.256 1.00 33.34 153 LEU A CA 1
ATOM 1246 C C . LEU A 1 153 ? 18.059 31.237 23.238 1.00 33.34 153 LEU A C 1
ATOM 1248 O O . LEU A 1 153 ? 17.889 30.068 22.898 1.00 33.34 153 LEU A O 1
ATOM 1252 N N . GLU A 1 154 ? 18.638 31.565 24.393 1.00 27.42 154 GLU A N 1
ATOM 1253 C CA . GLU A 1 154 ? 19.280 30.621 25.321 1.00 27.42 154 GLU A CA 1
ATOM 1254 C C . GLU A 1 154 ? 18.320 29.905 26.295 1.00 27.42 154 GLU A C 1
ATOM 1256 O O . GLU A 1 154 ? 17.374 30.510 26.795 1.00 27.42 154 GLU A O 1
ATOM 1261 N N . ASN A 1 155 ? 18.724 28.669 26.653 1.00 26.73 155 ASN A N 1
ATOM 1262 C CA . ASN A 1 155 ? 18.791 28.047 27.999 1.00 26.73 155 ASN A CA 1
ATOM 1263 C C . ASN A 1 155 ? 17.925 26.772 28.246 1.00 26.73 155 ASN A C 1
ATOM 1265 O O . ASN A 1 155 ? 16.700 26.871 28.272 1.00 26.73 155 ASN A O 1
ATOM 1269 N N . PRO A 1 156 ? 18.529 25.583 28.507 1.00 29.50 156 PRO A N 1
ATOM 1270 C CA . PRO A 1 156 ? 17.819 24.380 28.966 1.00 29.50 156 PRO A CA 1
ATOM 1271 C C . PRO A 1 156 ? 18.299 23.852 30.338 1.00 29.50 156 PRO A C 1
ATOM 1273 O O . PRO A 1 156 ? 19.488 23.874 30.646 1.00 29.50 156 PRO A O 1
ATOM 1276 N N . ASN A 1 157 ? 17.389 23.278 31.137 1.00 26.39 157 ASN A N 1
ATOM 1277 C CA . ASN A 1 157 ? 17.743 22.350 32.219 1.00 26.39 157 ASN A CA 1
ATOM 1278 C C . ASN A 1 157 ? 16.583 21.404 32.594 1.00 26.39 157 ASN A C 1
ATOM 1280 O O . ASN A 1 157 ? 15.429 21.830 32.604 1.00 26.39 157 ASN A O 1
ATOM 1284 N N . SER A 1 158 ? 16.953 20.185 33.039 1.00 26.86 158 SER A N 1
ATOM 1285 C CA . SER A 1 158 ? 16.164 19.185 33.814 1.00 26.86 158 SER A CA 1
ATOM 1286 C C . SER A 1 158 ? 15.278 18.218 32.963 1.00 26.86 158 SER A C 1
ATOM 1288 O O . SER A 1 158 ? 14.649 18.675 32.022 1.00 26.86 158 SER A O 1
ATOM 1290 N N . LEU A 1 159 ? 15.169 16.877 33.131 1.00 28.16 159 LEU A N 1
ATOM 1291 C CA . LEU A 1 159 ? 15.478 15.910 34.210 1.00 28.16 159 LEU A CA 1
ATOM 1292 C C . LEU A 1 159 ? 15.490 14.418 33.735 1.00 28.16 159 LEU A C 1
ATOM 1294 O O . LEU A 1 159 ? 15.001 14.078 32.662 1.00 28.16 159 LEU A O 1
ATOM 1298 N N . ARG A 1 160 ? 16.049 13.549 34.600 1.00 28.59 160 ARG A N 1
ATOM 1299 C CA . ARG A 1 160 ? 16.255 12.071 34.570 1.00 28.59 160 ARG A CA 1
ATOM 1300 C C . ARG A 1 160 ? 14.970 11.208 34.658 1.00 28.59 160 ARG A C 1
ATOM 1302 O O . ARG A 1 160 ? 14.019 11.610 35.314 1.00 28.59 160 ARG A O 1
ATOM 1309 N N . LYS A 1 161 ? 15.030 9.955 34.158 1.00 27.61 161 LYS A N 1
ATOM 1310 C CA . LYS A 1 161 ? 14.070 8.842 34.400 1.00 27.61 161 LYS A CA 1
ATOM 1311 C C . LYS A 1 161 ? 14.650 7.746 35.325 1.00 27.61 161 LYS A C 1
ATOM 1313 O O . LYS A 1 161 ? 15.847 7.468 35.269 1.00 27.61 161 LYS A O 1
ATOM 1318 N N . LEU A 1 162 ? 13.782 7.119 36.129 1.00 26.78 162 LEU A N 1
ATOM 1319 C CA . LEU A 1 162 ? 13.991 5.944 37.000 1.00 26.78 162 LEU A CA 1
ATOM 1320 C C . LEU A 1 162 ? 13.050 4.804 36.551 1.00 26.78 162 LEU A C 1
ATOM 1322 O O . LEU A 1 162 ? 11.963 5.081 36.051 1.00 26.78 162 LEU A O 1
ATOM 1326 N N . ALA A 1 163 ? 13.460 3.546 36.740 1.00 32.00 163 ALA A N 1
ATOM 1327 C CA . ALA A 1 163 ? 12.719 2.322 36.399 1.00 32.00 163 ALA A CA 1
ATOM 1328 C C . ALA A 1 163 ? 12.429 1.469 37.652 1.00 32.00 163 ALA A C 1
ATOM 1330 O O . ALA A 1 163 ? 13.199 1.560 38.612 1.00 32.00 163 ALA A O 1
ATOM 1331 N N . PRO A 1 164 ? 11.402 0.595 37.626 1.00 29.22 164 PRO A N 1
ATOM 1332 C CA . PRO A 1 164 ? 11.359 -0.565 38.520 1.00 29.22 164 PRO A CA 1
ATOM 1333 C C . PRO A 1 164 ? 11.002 -1.911 37.847 1.00 29.22 164 PRO A C 1
ATOM 1335 O O . PRO A 1 164 ? 10.385 -1.982 36.788 1.00 29.22 164 PRO A O 1
ATOM 1338 N N . THR A 1 165 ? 11.423 -2.979 38.528 1.00 29.98 165 THR A N 1
ATOM 1339 C CA . THR A 1 165 ? 11.233 -4.426 38.312 1.00 29.98 165 THR A CA 1
ATOM 1340 C C . THR A 1 165 ? 9.981 -4.967 39.023 1.00 29.98 165 THR A C 1
ATOM 1342 O O . THR A 1 165 ? 9.595 -4.416 40.050 1.00 29.98 165 THR A O 1
ATOM 1345 N N . THR A 1 166 ? 9.405 -6.094 38.567 1.00 25.92 166 THR A N 1
ATOM 1346 C CA . THR A 1 166 ? 9.182 -7.355 39.339 1.00 25.92 166 THR A CA 1
ATOM 1347 C C . THR A 1 166 ? 8.334 -8.392 38.574 1.00 25.92 166 THR A C 1
ATOM 1349 O O . THR A 1 166 ? 7.652 -8.069 37.610 1.00 25.92 166 THR A O 1
ATOM 1352 N N . ALA A 1 167 ? 8.486 -9.658 38.987 1.00 33.62 167 ALA A N 1
ATOM 1353 C CA . ALA A 1 167 ? 8.063 -10.913 38.360 1.00 33.62 167 ALA A CA 1
ATOM 1354 C C . ALA A 1 167 ? 6.601 -11.327 38.637 1.00 33.62 167 ALA A C 1
ATOM 1356 O O . ALA A 1 167 ? 6.013 -10.878 39.618 1.00 33.62 167 ALA A O 1
ATOM 1357 N N . SER A 1 168 ? 6.064 -12.273 37.849 1.00 25.70 168 SER A N 1
ATOM 1358 C CA . SER A 1 168 ? 4.805 -12.974 38.155 1.00 25.70 168 SER A CA 1
ATOM 1359 C C . SER A 1 168 ? 4.902 -14.497 37.954 1.00 25.70 168 SER A C 1
ATOM 1361 O O . SER A 1 168 ? 5.659 -14.993 37.120 1.00 25.70 168 SER A O 1
ATOM 1363 N N . SER A 1 169 ? 4.164 -15.223 38.793 1.00 29.59 169 SER A N 1
ATOM 1364 C CA . SER A 1 169 ? 4.087 -16.679 38.938 1.00 29.59 169 SER A CA 1
ATOM 1365 C C . SER A 1 169 ? 2.889 -17.285 38.195 1.00 29.59 169 SER A C 1
ATOM 1367 O O . SER A 1 169 ? 1.807 -16.706 38.177 1.00 29.59 169 SER A O 1
ATOM 1369 N N . SER A 1 170 ? 3.066 -18.496 37.665 1.00 34.62 170 SER A N 1
ATOM 1370 C CA . SER A 1 170 ? 2.082 -19.279 36.897 1.00 34.62 170 SER A CA 1
ATOM 1371 C C . SER A 1 170 ? 0.974 -19.914 37.761 1.00 34.62 170 SER A C 1
ATOM 1373 O O . SER A 1 170 ? 1.275 -20.347 38.876 1.00 34.62 170 SER A O 1
ATOM 1375 N N . PRO A 1 171 ? -0.257 -20.111 37.241 1.00 35.19 171 PRO A N 1
ATOM 1376 C CA . PRO A 1 171 ? -1.248 -20.983 37.867 1.00 35.19 171 PRO A CA 1
ATOM 1377 C C . PRO A 1 171 ? -1.544 -22.275 37.083 1.00 35.19 171 PRO A C 1
ATOM 1379 O O . PRO A 1 171 ? -1.260 -22.413 35.893 1.00 35.19 171 PRO A O 1
ATOM 1382 N N . ALA A 1 172 ? -2.099 -23.230 37.831 1.00 32.88 172 ALA A N 1
ATOM 1383 C CA . ALA A 1 172 ? -2.324 -24.635 37.514 1.00 32.88 172 ALA A CA 1
ATOM 1384 C C . ALA A 1 172 ? -3.556 -24.932 36.628 1.00 32.88 172 ALA A C 1
ATOM 1386 O O . ALA A 1 172 ? -4.442 -24.107 36.427 1.00 32.88 172 ALA A O 1
ATOM 1387 N N . THR A 1 173 ? -3.573 -26.166 36.122 1.00 34.47 173 THR A N 1
ATOM 1388 C CA . THR A 1 173 ? -4.467 -26.776 35.126 1.00 34.47 173 THR A CA 1
ATOM 1389 C C . THR A 1 173 ? -5.932 -26.944 35.586 1.00 34.47 173 THR A C 1
ATOM 1391 O O . THR A 1 173 ? -6.142 -27.385 36.717 1.00 34.47 173 THR A O 1
ATOM 1394 N N . PRO A 1 174 ? -6.949 -26.716 34.722 1.00 40.44 174 PRO A N 1
ATOM 1395 C CA . PRO A 1 174 ? -8.355 -26.973 35.043 1.00 40.44 174 PRO A CA 1
ATOM 1396 C C . PRO A 1 174 ? -8.855 -28.391 34.666 1.00 40.44 174 PRO A C 1
ATOM 1398 O O . PRO A 1 174 ? -8.223 -29.081 33.859 1.00 40.44 174 PRO A O 1
ATOM 1401 N N . PRO A 1 175 ? -10.000 -28.820 35.242 1.00 44.44 175 PRO A N 1
ATOM 1402 C CA . PRO A 1 175 ? -10.619 -30.134 35.051 1.00 44.44 175 PRO A CA 1
ATOM 1403 C C . PRO A 1 175 ? -11.391 -30.270 33.718 1.00 44.44 175 PRO A C 1
ATOM 1405 O O . PRO A 1 175 ? -11.527 -29.320 32.952 1.00 44.44 175 PRO A O 1
ATOM 1408 N N . ALA A 1 176 ? -11.845 -31.498 33.432 1.00 47.44 176 ALA A N 1
ATOM 1409 C CA . ALA A 1 176 ? -12.332 -31.996 32.139 1.00 47.44 176 ALA A CA 1
ATOM 1410 C C . ALA A 1 176 ? -13.331 -31.074 31.398 1.00 47.44 176 ALA A C 1
ATOM 1412 O O . ALA A 1 176 ? -14.392 -30.729 31.912 1.00 47.44 176 ALA A O 1
ATOM 1413 N N . MET A 1 177 ? -12.966 -30.716 30.159 1.00 57.03 177 MET A N 1
ATOM 1414 C CA . MET A 1 177 ? -13.603 -29.696 29.316 1.00 57.03 177 MET A CA 1
ATOM 1415 C C . MET A 1 177 ? -14.928 -30.140 28.681 1.00 57.03 177 MET A C 1
ATOM 1417 O O . MET A 1 177 ? -14.984 -31.142 27.969 1.00 57.03 177 MET A O 1
ATOM 1421 N N . VAL A 1 178 ? -15.951 -29.293 28.816 1.00 69.44 178 VAL A N 1
ATOM 1422 C CA . VAL A 1 178 ? -17.045 -29.178 27.840 1.00 69.44 178 VAL A CA 1
ATOM 1423 C C . VAL A 1 178 ? -16.438 -28.761 26.494 1.00 69.44 178 VAL A C 1
ATOM 1425 O O . VAL A 1 178 ? -15.634 -27.831 26.435 1.00 69.44 178 VAL A O 1
ATOM 1428 N N . GLU A 1 179 ? -16.786 -29.442 25.399 1.00 80.19 179 GLU A N 1
ATOM 1429 C CA . GLU A 1 179 ? -16.253 -29.108 24.073 1.00 80.19 179 GLU A CA 1
ATOM 1430 C C . GLU A 1 179 ? -16.936 -27.846 23.514 1.00 80.19 179 GLU A C 1
ATOM 1432 O O . GLU A 1 179 ? -18.025 -27.905 22.933 1.00 80.19 179 GLU A O 1
ATOM 1437 N N . LEU A 1 180 ? -16.276 -26.700 23.706 1.00 83.75 180 LEU A N 1
ATOM 1438 C CA . LEU A 1 180 ? -16.747 -25.371 23.292 1.00 83.75 180 LEU A CA 1
ATOM 1439 C C . LEU A 1 180 ? -16.337 -24.988 21.862 1.00 83.75 180 LEU A C 1
ATOM 1441 O O . LEU A 1 180 ? -16.912 -24.074 21.274 1.00 83.75 180 LEU A O 1
ATOM 1445 N N . HIS A 1 181 ? -15.350 -25.679 21.290 1.00 85.88 181 HIS A N 1
ATOM 1446 C CA . HIS A 1 181 ? -14.923 -25.473 19.911 1.00 85.88 181 HIS A CA 1
ATOM 1447 C C . HIS A 1 181 ? -14.264 -26.732 19.336 1.00 85.88 181 HIS A C 1
ATOM 1449 O O . HIS A 1 181 ? -13.641 -27.514 20.052 1.00 85.88 181 HIS A O 1
ATOM 1455 N N . THR A 1 182 ? -14.273 -26.865 18.013 1.00 86.94 182 THR A N 1
ATOM 1456 C CA . THR A 1 182 ? -13.496 -27.871 17.273 1.00 86.94 182 THR A CA 1
ATOM 1457 C C . THR A 1 182 ? -12.525 -27.194 16.316 1.00 86.94 182 THR A C 1
ATOM 1459 O O . THR A 1 182 ? -12.694 -26.037 15.929 1.00 86.94 182 THR A O 1
ATOM 1462 N N . HIS A 1 183 ? -11.462 -27.902 15.941 1.00 86.69 183 HIS A N 1
ATOM 1463 C CA . HIS A 1 183 ? -10.591 -27.460 14.860 1.00 86.69 183 HIS A CA 1
ATOM 1464 C C . HIS A 1 183 ? -10.055 -28.651 14.076 1.00 86.69 183 HIS A C 1
ATOM 1466 O O . HIS A 1 183 ? -9.743 -29.692 14.649 1.00 86.69 183 HIS A O 1
ATOM 1472 N N . HIS A 1 184 ? -9.919 -28.487 12.768 1.00 88.62 184 HIS A N 1
ATOM 1473 C CA . HIS A 1 184 ? -9.335 -29.491 11.888 1.00 88.62 184 HIS A CA 1
ATOM 1474 C C . HIS A 1 184 ? -8.463 -28.822 10.824 1.00 88.62 184 HIS A C 1
ATOM 1476 O O . HIS A 1 184 ? -8.563 -27.622 10.564 1.00 88.62 184 HIS A O 1
ATOM 1482 N N . ALA A 1 185 ? -7.544 -29.592 10.243 1.00 88.00 185 ALA A N 1
ATOM 1483 C CA . ALA A 1 185 ? -6.724 -29.095 9.147 1.00 88.00 185 ALA A CA 1
ATOM 1484 C C . ALA A 1 185 ? -7.587 -28.906 7.896 1.00 88.00 185 ALA A C 1
ATOM 1486 O O . ALA A 1 185 ? -8.415 -29.756 7.572 1.00 88.00 185 ALA A O 1
ATOM 1487 N N . HIS A 1 186 ? -7.364 -27.810 7.182 1.00 88.62 186 HIS A N 1
ATOM 1488 C CA . HIS A 1 186 ? -8.060 -27.534 5.934 1.00 88.62 186 HIS A CA 1
ATOM 1489 C C . HIS A 1 186 ? -7.669 -28.579 4.864 1.00 88.62 186 HIS A C 1
ATOM 1491 O O . HIS A 1 186 ? -6.477 -28.907 4.764 1.00 88.62 186 HIS A O 1
ATOM 1497 N N . PRO A 1 187 ? -8.599 -29.053 4.009 1.00 87.44 187 PRO A N 1
ATOM 1498 C CA . PRO A 1 187 ? -8.320 -30.057 2.969 1.00 87.44 187 PRO A CA 1
ATOM 1499 C C . PRO A 1 187 ? -7.125 -29.722 2.054 1.00 87.44 187 PRO A C 1
ATOM 1501 O O . PRO A 1 187 ? -6.291 -30.577 1.760 1.00 87.44 187 PRO A O 1
ATOM 1504 N N . ARG A 1 188 ? -6.967 -28.440 1.691 1.00 88.44 188 ARG A N 1
ATOM 1505 C CA . ARG A 1 188 ? -5.810 -27.883 0.954 1.00 88.44 188 ARG A CA 1
ATOM 1506 C C . ARG A 1 188 ? -4.428 -28.135 1.561 1.00 88.44 188 ARG A C 1
ATOM 1508 O O . ARG A 1 188 ? -3.438 -27.925 0.871 1.00 88.44 188 ARG A O 1
ATOM 1515 N N . THR A 1 189 ? -4.315 -28.572 2.814 1.00 90.06 189 THR A N 1
ATOM 1516 C CA . THR A 1 189 ? -3.010 -28.775 3.471 1.00 90.06 189 THR A CA 1
ATOM 1517 C C . THR A 1 189 ? -2.082 -29.671 2.642 1.00 90.06 189 THR A C 1
ATOM 1519 O O . THR A 1 189 ? -0.896 -29.373 2.513 1.00 90.06 189 THR A O 1
ATOM 1522 N N . ILE A 1 190 ? -2.609 -30.746 2.046 1.00 89.69 190 ILE A N 1
ATOM 1523 C CA . ILE A 1 190 ? -1.818 -31.659 1.205 1.00 89.69 190 ILE A CA 1
ATOM 1524 C C . ILE A 1 190 ? -1.399 -30.963 -0.094 1.00 89.69 190 ILE A C 1
ATOM 1526 O O . ILE A 1 190 ? -0.220 -30.980 -0.446 1.00 89.69 190 ILE A O 1
ATOM 1530 N N . PHE A 1 191 ? -2.342 -30.299 -0.768 1.00 90.94 191 PHE A N 1
ATOM 1531 C CA . PHE A 1 191 ? -2.083 -29.564 -2.005 1.00 90.94 191 PHE A CA 1
ATOM 1532 C C . PHE A 1 191 ? -1.023 -28.470 -1.815 1.00 90.94 191 PHE A C 1
ATOM 1534 O O . PHE A 1 191 ? -0.055 -28.428 -2.567 1.00 90.94 191 PHE A O 1
ATOM 1541 N N . ASN A 1 192 ? -1.140 -27.647 -0.769 1.00 92.50 192 ASN A N 1
ATOM 1542 C CA . ASN A 1 192 ? -0.186 -26.576 -0.472 1.00 92.50 192 ASN A CA 1
ATOM 1543 C C . ASN A 1 192 ? 1.226 -27.111 -0.225 1.00 92.50 192 ASN A C 1
ATOM 1545 O O . ASN A 1 192 ? 2.199 -26.508 -0.670 1.00 92.50 192 ASN A O 1
ATOM 1549 N N . ARG A 1 193 ? 1.353 -28.259 0.449 1.00 94.25 193 ARG A N 1
ATOM 1550 C CA . ARG A 1 193 ? 2.656 -28.896 0.684 1.00 94.25 193 ARG A CA 1
ATOM 1551 C C . ARG A 1 193 ? 3.265 -29.444 -0.600 1.00 94.25 193 ARG A C 1
ATOM 1553 O O . ARG A 1 193 ? 4.456 -29.262 -0.816 1.00 94.25 193 ARG A O 1
ATOM 1560 N N . LEU A 1 194 ? 2.472 -30.078 -1.463 1.00 93.31 194 LEU A N 1
ATOM 1561 C CA . LEU A 1 194 ? 2.954 -30.530 -2.772 1.00 93.31 194 LEU A CA 1
ATOM 1562 C C . LEU A 1 194 ? 3.375 -29.338 -3.639 1.00 93.31 194 LEU A C 1
ATOM 1564 O O . LEU A 1 194 ? 4.482 -29.325 -4.176 1.00 93.31 194 LEU A O 1
ATOM 1568 N N . HIS A 1 195 ? 2.529 -28.308 -3.707 1.00 93.38 195 HIS A N 1
ATOM 1569 C CA . HIS A 1 195 ? 2.814 -27.070 -4.424 1.00 93.38 195 HIS A CA 1
ATOM 1570 C C . HIS A 1 195 ? 4.096 -26.399 -3.919 1.00 93.38 195 HIS A C 1
ATOM 1572 O O . HIS A 1 195 ? 4.909 -25.977 -4.735 1.00 93.38 195 HIS A O 1
ATOM 1578 N N . PHE A 1 196 ? 4.319 -26.358 -2.600 1.00 95.19 196 PHE A N 1
ATOM 1579 C CA . PHE A 1 196 ? 5.540 -25.816 -2.005 1.00 95.19 196 PHE A CA 1
ATOM 1580 C C . PHE A 1 196 ? 6.800 -26.429 -2.624 1.00 95.19 196 PHE A C 1
ATOM 1582 O O . PHE A 1 196 ? 7.672 -25.687 -3.066 1.00 95.19 196 PHE A O 1
ATOM 1589 N N . PHE A 1 197 ? 6.895 -27.760 -2.709 1.00 96.38 197 PHE A N 1
ATOM 1590 C CA . PHE A 1 197 ? 8.093 -28.410 -3.249 1.00 96.38 197 PHE A CA 1
ATOM 1591 C C . PHE A 1 197 ? 8.287 -28.127 -4.742 1.00 96.38 197 PHE A C 1
ATOM 1593 O O . PHE A 1 197 ? 9.399 -27.810 -5.166 1.00 96.38 197 PHE A O 1
ATOM 1600 N N . VAL A 1 198 ? 7.214 -28.190 -5.537 1.00 96.38 198 VAL A N 1
ATOM 1601 C CA . VAL A 1 198 ? 7.285 -27.941 -6.987 1.00 96.38 198 VAL A CA 1
ATOM 1602 C C . VAL A 1 198 ? 7.637 -26.479 -7.274 1.00 96.38 198 VAL A C 1
ATOM 1604 O O . VAL A 1 198 ? 8.513 -26.191 -8.089 1.00 96.38 198 VAL A O 1
ATOM 1607 N N . TYR A 1 199 ? 6.988 -25.541 -6.585 1.00 96.56 199 TYR A N 1
ATOM 1608 C CA . TYR A 1 199 ? 7.227 -24.114 -6.765 1.00 96.56 199 TYR A CA 1
ATOM 1609 C C . TYR A 1 199 ? 8.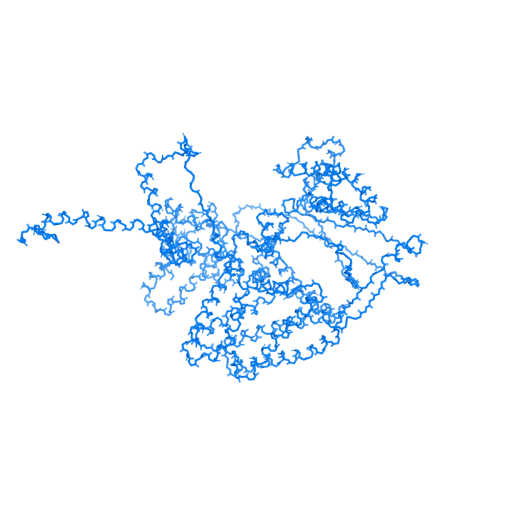603 -23.693 -6.227 1.00 96.56 199 TYR A C 1
ATOM 1611 O O . TYR A 1 199 ? 9.293 -22.911 -6.876 1.00 96.56 199 TYR A O 1
ATOM 1619 N N . ALA A 1 200 ? 9.066 -24.268 -5.110 1.00 96.81 200 ALA A N 1
ATOM 1620 C CA . ALA A 1 200 ? 10.424 -24.049 -4.613 1.00 96.81 200 ALA A CA 1
ATOM 1621 C C . ALA A 1 200 ? 11.484 -24.520 -5.622 1.00 96.81 200 ALA A C 1
ATOM 1623 O O . ALA A 1 200 ? 12.442 -23.793 -5.877 1.00 96.81 200 ALA A O 1
ATOM 1624 N N . ALA A 1 201 ? 11.301 -25.688 -6.248 1.00 97.31 201 ALA A N 1
ATOM 1625 C CA . ALA A 1 201 ? 12.201 -26.162 -7.300 1.00 97.31 201 ALA A CA 1
ATOM 1626 C C . ALA A 1 201 ? 12.220 -25.211 -8.513 1.00 97.31 201 ALA A C 1
ATOM 1628 O O . ALA A 1 201 ? 13.290 -24.889 -9.030 1.00 97.31 201 ALA A O 1
ATOM 1629 N N . ALA A 1 202 ? 11.053 -24.704 -8.924 1.00 97.00 202 ALA A N 1
ATOM 1630 C CA . ALA A 1 202 ? 10.946 -23.719 -9.998 1.00 97.00 202 ALA A CA 1
ATOM 1631 C C . ALA A 1 202 ? 11.642 -22.386 -9.650 1.00 97.00 202 ALA A C 1
ATOM 1633 O O . ALA A 1 202 ? 12.369 -21.838 -10.480 1.00 97.00 202 ALA A O 1
ATOM 1634 N N . LEU A 1 203 ? 11.491 -21.890 -8.417 1.00 97.00 203 LEU A N 1
ATOM 1635 C CA . LEU A 1 203 ? 12.198 -20.697 -7.941 1.00 97.00 203 LEU A CA 1
ATOM 1636 C C . LEU A 1 203 ? 13.715 -20.901 -7.921 1.00 97.00 203 LEU A C 1
ATOM 1638 O O . LEU A 1 203 ? 14.454 -20.031 -8.372 1.00 97.00 203 LEU A O 1
ATOM 1642 N N . LEU A 1 204 ? 14.194 -22.051 -7.442 1.00 97.06 204 LEU A N 1
ATOM 1643 C CA . LEU A 1 204 ? 15.625 -22.364 -7.445 1.00 97.06 204 LEU A CA 1
ATOM 1644 C C . LEU A 1 204 ? 16.185 -22.422 -8.871 1.00 97.06 204 LEU A C 1
ATOM 1646 O O . LEU A 1 204 ? 17.262 -21.884 -9.122 1.00 97.06 204 LEU A O 1
ATOM 1650 N N . ALA A 1 205 ? 15.443 -23.001 -9.820 1.00 96.81 205 ALA A N 1
ATOM 1651 C CA . ALA A 1 205 ? 15.817 -23.002 -11.233 1.00 96.81 205 ALA A CA 1
ATOM 1652 C C . ALA A 1 205 ? 15.867 -21.580 -11.822 1.00 96.81 205 ALA A C 1
ATOM 1654 O O . ALA A 1 205 ? 16.788 -21.258 -12.576 1.00 96.81 205 ALA A O 1
ATOM 1655 N N . LEU A 1 206 ? 14.922 -20.710 -11.445 1.00 95.44 206 LEU A N 1
ATOM 1656 C CA . LEU A 1 206 ? 14.901 -19.306 -11.859 1.00 95.44 206 LEU A CA 1
ATOM 1657 C C . LEU A 1 206 ? 16.126 -18.551 -11.315 1.00 95.44 206 LEU A C 1
ATOM 1659 O O . LEU A 1 206 ? 16.845 -17.902 -12.076 1.00 95.44 206 LEU A O 1
ATOM 1663 N N . LEU A 1 207 ? 16.410 -18.683 -10.017 1.00 95.88 207 LEU A N 1
ATOM 1664 C CA . LEU A 1 207 ? 17.559 -18.043 -9.368 1.00 95.88 207 LEU A CA 1
ATOM 1665 C C . LEU A 1 207 ? 18.895 -18.556 -9.922 1.00 95.88 207 LEU A C 1
ATOM 1667 O O . LEU A 1 207 ? 19.815 -17.765 -10.150 1.00 95.88 207 LEU A O 1
ATOM 1671 N N . TYR A 1 208 ? 18.995 -19.859 -10.201 1.00 95.56 208 TYR A N 1
ATOM 1672 C CA . TYR A 1 208 ? 20.139 -20.441 -10.899 1.00 95.56 208 TYR A CA 1
ATOM 1673 C C . TYR A 1 208 ? 20.330 -19.794 -12.273 1.00 95.56 208 TYR A C 1
ATOM 1675 O O . TYR A 1 208 ? 21.431 -19.341 -12.588 1.00 95.56 208 TYR A O 1
ATOM 1683 N N . ARG A 1 209 ? 19.257 -19.676 -13.066 1.00 93.06 209 ARG A N 1
ATOM 1684 C CA . ARG A 1 209 ? 19.314 -19.044 -14.388 1.00 93.06 209 ARG A CA 1
ATOM 1685 C C . ARG A 1 209 ? 19.804 -17.601 -14.303 1.00 93.06 209 ARG A C 1
ATOM 1687 O O . ARG A 1 209 ? 20.705 -17.227 -15.051 1.00 93.06 209 ARG A O 1
ATOM 1694 N N . HIS A 1 210 ? 19.247 -16.796 -13.401 1.00 93.31 210 HIS A N 1
ATOM 1695 C CA . HIS A 1 210 ? 19.665 -15.402 -13.236 1.00 93.31 210 HIS A CA 1
ATOM 1696 C C . HIS A 1 210 ? 21.122 -15.278 -12.795 1.00 93.31 210 HIS A C 1
ATOM 1698 O O . HIS A 1 210 ? 21.849 -14.433 -13.317 1.00 93.31 210 HIS A O 1
ATOM 1704 N N . THR A 1 211 ? 21.574 -16.160 -11.905 1.00 94.25 211 THR A N 1
ATOM 1705 C CA . THR A 1 211 ? 22.974 -16.212 -11.473 1.00 94.25 211 THR A CA 1
ATOM 1706 C C . THR A 1 211 ? 23.894 -16.596 -12.635 1.00 94.25 211 THR A C 1
ATOM 1708 O O . THR A 1 211 ? 24.895 -15.924 -12.880 1.00 94.25 211 THR A O 1
ATOM 1711 N N . ALA A 1 212 ? 23.533 -17.617 -13.416 1.00 92.88 212 ALA A N 1
ATOM 1712 C CA . ALA A 1 212 ? 24.288 -18.035 -14.595 1.00 92.88 212 ALA A CA 1
ATOM 1713 C C . ALA A 1 212 ? 24.352 -16.928 -15.663 1.00 92.88 212 ALA A C 1
ATOM 1715 O O . ALA A 1 212 ? 25.404 -16.704 -16.265 1.00 92.88 212 ALA A O 1
ATOM 1716 N N . LEU A 1 213 ? 23.256 -16.192 -15.877 1.00 90.06 213 LEU A N 1
ATOM 1717 C CA . LEU A 1 213 ? 23.216 -15.034 -16.775 1.00 90.06 213 LEU A CA 1
ATOM 1718 C C . LEU A 1 213 ? 24.080 -13.880 -16.264 1.00 90.06 213 LEU A C 1
ATOM 1720 O O . LEU A 1 213 ? 24.775 -13.260 -17.059 1.00 90.06 213 LEU A O 1
ATOM 1724 N N . LEU A 1 214 ? 24.086 -13.612 -14.957 1.00 91.56 214 LEU A N 1
ATOM 1725 C CA . LEU A 1 214 ? 24.935 -12.580 -14.365 1.00 91.56 214 LEU A CA 1
ATOM 1726 C C . LEU A 1 214 ? 26.428 -12.905 -14.525 1.00 91.56 214 LEU A C 1
ATOM 1728 O O . LEU A 1 214 ? 27.205 -12.015 -14.852 1.00 91.56 214 LEU A O 1
ATOM 1732 N N . VAL A 1 215 ? 26.816 -14.170 -14.336 1.00 93.62 215 VAL A N 1
ATOM 1733 C CA . VAL A 1 215 ? 28.211 -14.621 -14.490 1.00 93.62 215 VAL A CA 1
ATOM 1734 C C . VAL A 1 215 ? 28.638 -14.629 -15.958 1.00 93.62 215 VAL A C 1
ATOM 1736 O O . VAL A 1 215 ? 29.725 -14.165 -16.288 1.00 93.62 215 VAL A O 1
ATOM 1739 N N . SER A 1 216 ? 27.792 -15.142 -16.854 1.00 90.69 216 SER A N 1
ATOM 1740 C CA . SER A 1 216 ? 28.126 -15.258 -18.281 1.00 90.69 216 SER A CA 1
ATOM 1741 C C . SER A 1 216 ? 28.024 -13.935 -19.042 1.00 90.69 216 SER A C 1
ATOM 1743 O O . SER A 1 216 ? 28.764 -13.717 -20.000 1.00 90.69 216 SER A O 1
ATOM 1745 N N . ARG A 1 217 ? 27.092 -13.059 -18.651 1.00 86.31 217 ARG A N 1
ATOM 1746 C CA . ARG A 1 217 ? 26.798 -11.769 -19.290 1.00 86.31 217 ARG A CA 1
ATOM 1747 C C . ARG A 1 217 ? 26.492 -10.722 -18.211 1.00 86.31 217 ARG A C 1
ATOM 1749 O O . ARG A 1 217 ? 25.319 -10.395 -17.985 1.00 86.31 217 ARG A O 1
ATOM 1756 N N . PRO A 1 218 ? 27.527 -10.192 -17.533 1.00 85.94 218 PRO A N 1
ATOM 1757 C CA . PRO A 1 218 ? 27.341 -9.202 -16.485 1.00 85.94 218 PRO A CA 1
ATOM 1758 C C . PRO A 1 218 ? 26.733 -7.931 -17.077 1.00 85.94 218 PRO A C 1
ATOM 1760 O O . PRO A 1 218 ? 27.376 -7.175 -17.802 1.00 85.94 218 PRO A O 1
ATOM 1763 N N . ALA A 1 219 ? 25.460 -7.713 -16.766 1.00 85.94 219 ALA A N 1
ATOM 1764 C CA . ALA A 1 219 ? 24.696 -6.548 -17.171 1.00 85.94 219 ALA A CA 1
ATOM 1765 C C . ALA A 1 219 ? 23.901 -6.029 -15.965 1.00 85.94 219 ALA A C 1
ATOM 1767 O O . ALA A 1 219 ? 23.426 -6.841 -15.162 1.00 85.94 219 ALA A O 1
ATOM 1768 N N . PRO A 1 220 ? 23.686 -4.705 -15.842 1.00 87.62 220 PRO A N 1
ATOM 1769 C CA . PRO A 1 220 ? 22.855 -4.146 -14.776 1.00 87.62 220 PRO A CA 1
ATOM 1770 C C . PRO A 1 220 ? 21.456 -4.772 -14.720 1.00 87.62 220 PRO A C 1
ATOM 1772 O O . PRO A 1 220 ? 20.945 -5.041 -13.638 1.00 87.62 220 PRO A O 1
ATOM 1775 N N . SER A 1 221 ? 20.863 -5.089 -15.876 1.00 87.19 221 SER A N 1
ATOM 1776 C CA . SER A 1 221 ? 19.577 -5.790 -15.970 1.00 87.19 221 SER A CA 1
ATOM 1777 C C . SER A 1 221 ? 19.612 -7.191 -15.350 1.00 87.19 221 SER A C 1
ATOM 1779 O O . SER A 1 221 ? 18.662 -7.566 -14.671 1.00 87.19 221 SER A O 1
ATOM 1781 N N . SER A 1 222 ? 20.702 -7.951 -15.524 1.00 89.25 222 SER A N 1
ATOM 1782 C CA . SER A 1 222 ? 20.873 -9.278 -14.907 1.00 89.25 222 SER A CA 1
ATOM 1783 C C . SER A 1 222 ? 20.891 -9.188 -13.381 1.00 89.25 222 SER A C 1
ATOM 1785 O O . SER A 1 222 ? 20.249 -9.994 -12.712 1.00 89.25 222 SER A O 1
ATOM 1787 N N . LEU A 1 223 ? 21.599 -8.192 -12.834 1.00 91.19 223 LEU A N 1
ATOM 1788 C CA . LEU A 1 223 ? 21.671 -7.961 -11.391 1.00 91.19 223 LEU A CA 1
ATOM 1789 C C . LEU A 1 223 ? 20.317 -7.511 -10.828 1.00 91.19 223 LEU A C 1
ATOM 1791 O O . LEU A 1 223 ? 19.877 -8.034 -9.809 1.00 91.19 223 LEU A O 1
ATOM 1795 N N . LEU A 1 224 ? 19.644 -6.570 -11.498 1.00 92.44 224 LEU A N 1
ATOM 1796 C CA . LEU A 1 224 ? 18.331 -6.077 -11.077 1.00 92.44 224 LEU A CA 1
ATOM 1797 C C . LEU A 1 224 ? 17.275 -7.187 -11.069 1.00 92.44 224 LEU A C 1
ATOM 1799 O O . LEU A 1 224 ? 16.520 -7.281 -10.106 1.00 92.44 224 LEU A O 1
ATOM 1803 N N . LEU A 1 225 ? 17.251 -8.042 -12.098 1.00 92.50 225 LEU A N 1
ATOM 1804 C CA . LEU A 1 225 ? 16.350 -9.196 -12.158 1.00 92.50 225 LEU A CA 1
ATOM 1805 C C . LEU A 1 225 ? 16.650 -10.206 -11.043 1.00 92.50 225 LEU A C 1
ATOM 1807 O O . LEU A 1 225 ? 15.736 -10.603 -10.329 1.00 92.50 225 LEU A O 1
ATOM 1811 N N . LEU A 1 226 ? 17.927 -10.546 -10.820 1.00 94.88 226 LEU A N 1
ATOM 1812 C CA . LEU A 1 226 ? 18.315 -11.443 -9.728 1.00 94.88 226 LEU A CA 1
ATOM 1813 C C . LEU A 1 226 ? 17.863 -10.902 -8.364 1.00 94.88 226 LEU A C 1
ATOM 1815 O O . LEU A 1 226 ? 17.276 -11.635 -7.574 1.00 94.88 226 LEU A O 1
ATOM 1819 N N . LEU A 1 227 ? 18.112 -9.621 -8.082 1.00 95.56 227 LEU A N 1
ATOM 1820 C CA . LEU A 1 227 ? 17.701 -8.999 -6.822 1.00 95.56 227 LEU A CA 1
ATOM 1821 C C . LEU A 1 227 ? 16.172 -8.945 -6.685 1.00 95.56 227 LEU A C 1
ATOM 1823 O O . LEU A 1 227 ? 15.650 -9.187 -5.598 1.00 95.56 227 LEU A O 1
ATOM 1827 N N . ALA A 1 228 ? 15.450 -8.659 -7.772 1.00 95.94 228 ALA A N 1
ATOM 1828 C CA . ALA A 1 228 ? 13.991 -8.623 -7.777 1.00 95.94 228 ALA A CA 1
ATOM 1829 C C . ALA A 1 228 ? 13.407 -10.001 -7.450 1.00 95.94 228 ALA A C 1
ATOM 1831 O O . ALA A 1 228 ? 12.560 -10.117 -6.561 1.00 95.94 228 ALA A O 1
ATOM 1832 N N . ASP A 1 229 ? 13.911 -11.046 -8.101 1.00 95.94 229 ASP A N 1
ATOM 1833 C CA . ASP A 1 229 ? 13.431 -12.410 -7.898 1.00 95.94 229 ASP A CA 1
ATOM 1834 C C . ASP A 1 229 ? 13.883 -13.002 -6.562 1.00 95.94 229 ASP A C 1
ATOM 1836 O O . ASP A 1 229 ? 13.146 -13.792 -5.981 1.00 95.94 229 ASP A O 1
ATOM 1840 N N . LEU A 1 230 ? 15.023 -12.575 -6.005 1.00 96.94 230 LEU A N 1
ATOM 1841 C CA . LEU A 1 230 ? 15.402 -12.905 -4.626 1.00 96.94 230 LEU A CA 1
ATOM 1842 C C . LEU A 1 230 ? 14.408 -12.325 -3.616 1.00 96.94 230 LEU A C 1
ATOM 1844 O O . LEU A 1 230 ? 13.996 -13.027 -2.693 1.00 96.94 230 LEU A O 1
ATOM 1848 N N . VAL A 1 231 ? 13.983 -11.070 -3.800 1.00 96.94 231 VAL A N 1
ATOM 1849 C CA . VAL A 1 231 ? 12.960 -10.452 -2.943 1.00 96.94 231 VAL A CA 1
ATOM 1850 C C . VAL A 1 231 ? 11.625 -11.184 -3.089 1.00 96.94 231 VAL A C 1
ATOM 1852 O O . VAL A 1 231 ? 11.003 -11.515 -2.080 1.00 96.94 231 VAL A O 1
ATOM 1855 N N . LEU A 1 232 ? 11.186 -11.487 -4.316 1.00 95.56 232 LEU A N 1
ATOM 1856 C CA . LEU A 1 232 ? 9.946 -12.240 -4.545 1.00 95.56 232 LEU A CA 1
ATOM 1857 C C . LEU A 1 232 ? 10.013 -13.654 -3.957 1.00 95.56 232 LEU A C 1
ATOM 1859 O O . LEU A 1 232 ? 9.067 -14.071 -3.289 1.00 95.56 232 LEU A O 1
ATOM 1863 N N . ALA A 1 233 ? 11.126 -14.367 -4.140 1.00 96.88 233 ALA A N 1
ATOM 1864 C CA . ALA A 1 233 ? 11.339 -15.703 -3.591 1.00 96.88 233 ALA A CA 1
ATOM 1865 C C . ALA A 1 233 ? 11.336 -15.693 -2.057 1.00 96.88 233 ALA A C 1
ATOM 1867 O O . ALA A 1 233 ? 10.707 -16.555 -1.443 1.00 96.88 233 ALA A O 1
ATOM 1868 N N . LEU A 1 234 ? 11.971 -14.697 -1.431 1.00 95.69 234 LEU A N 1
ATOM 1869 C CA . LEU A 1 234 ? 11.970 -14.538 0.023 1.00 95.69 234 LEU A CA 1
ATOM 1870 C C . LEU A 1 234 ? 10.562 -14.245 0.558 1.00 95.69 234 LEU A C 1
ATOM 1872 O O . LEU A 1 234 ? 10.117 -14.873 1.518 1.00 95.69 234 LEU A O 1
ATOM 1876 N N . MET A 1 235 ? 9.826 -13.337 -0.089 1.00 95.19 235 MET A N 1
ATOM 1877 C CA . MET A 1 235 ? 8.448 -13.020 0.298 1.00 95.19 235 MET A CA 1
ATOM 1878 C C . MET A 1 235 ? 7.500 -14.206 0.100 1.00 95.19 235 MET A C 1
ATOM 1880 O O . MET A 1 235 ? 6.617 -14.435 0.936 1.00 95.19 235 MET A O 1
ATOM 1884 N N . TRP A 1 236 ? 7.695 -14.977 -0.974 1.00 95.62 236 TRP A N 1
ATOM 1885 C CA . TRP A 1 236 ? 6.979 -16.225 -1.210 1.00 95.62 236 TRP A CA 1
ATOM 1886 C C . TRP A 1 236 ? 7.308 -17.261 -0.132 1.00 95.62 236 TRP A C 1
ATOM 1888 O O . TRP A 1 236 ? 6.382 -17.856 0.415 1.00 95.62 236 TRP A O 1
ATOM 1898 N N . LEU A 1 237 ? 8.578 -17.424 0.251 1.00 95.31 237 LEU A N 1
ATOM 1899 C CA . LEU A 1 237 ? 8.992 -18.340 1.316 1.00 95.31 237 LEU A CA 1
ATOM 1900 C C . LEU A 1 237 ? 8.344 -17.971 2.656 1.00 95.31 237 LEU A C 1
ATOM 1902 O O . LEU A 1 237 ? 7.756 -18.827 3.314 1.00 95.31 237 LEU A O 1
ATOM 1906 N N . PHE A 1 238 ? 8.366 -16.690 3.029 1.00 94.69 238 PHE A N 1
ATOM 1907 C CA . PHE A 1 238 ? 7.709 -16.216 4.248 1.00 94.69 238 PHE A CA 1
ATOM 1908 C C . PHE A 1 238 ? 6.189 -16.431 4.226 1.00 94.69 238 PHE A C 1
ATOM 1910 O O . PHE A 1 238 ? 5.587 -16.720 5.256 1.00 94.69 238 PHE A O 1
ATOM 1917 N N . SER A 1 239 ? 5.550 -16.377 3.054 1.00 93.19 239 SER A N 1
ATOM 1918 C CA . SER A 1 239 ? 4.111 -16.659 2.950 1.00 93.19 239 SER A CA 1
ATOM 1919 C C . SER A 1 239 ? 3.743 -18.120 3.256 1.00 93.19 239 SER A C 1
ATOM 1921 O O . SER A 1 239 ? 2.599 -18.410 3.605 1.00 93.19 239 SER A O 1
ATOM 1923 N N . GLN A 1 240 ? 4.704 -19.048 3.181 1.00 93.94 240 GLN A N 1
ATOM 1924 C CA . GLN A 1 240 ? 4.452 -20.472 3.422 1.00 93.94 240 GLN A CA 1
ATOM 1925 C C . GLN A 1 240 ? 4.081 -20.761 4.875 1.00 93.94 240 GLN A C 1
ATOM 1927 O O . GLN A 1 240 ? 3.396 -21.749 5.133 1.00 93.94 240 GLN A O 1
ATOM 1932 N N . GLY A 1 241 ? 4.441 -19.873 5.811 1.00 89.56 241 GLY A N 1
ATOM 1933 C CA . GLY A 1 241 ? 3.974 -19.943 7.197 1.00 89.56 241 GLY A CA 1
ATOM 1934 C C . GLY A 1 241 ? 2.445 -20.030 7.298 1.00 89.56 241 GLY A C 1
ATOM 1935 O O . GLY A 1 241 ? 1.928 -20.866 8.037 1.00 89.56 241 GLY A O 1
ATOM 1936 N N . PHE A 1 242 ? 1.722 -19.256 6.479 1.00 89.19 242 PHE A N 1
ATOM 1937 C CA . PHE A 1 242 ? 0.254 -19.261 6.441 1.00 89.19 242 PHE A CA 1
ATOM 1938 C C . PHE A 1 242 ? -0.321 -20.493 5.725 1.00 89.19 242 PHE A C 1
ATOM 1940 O O . PHE A 1 242 ? -1.393 -20.983 6.076 1.00 89.19 242 PHE A O 1
ATOM 1947 N N . ARG A 1 243 ? 0.396 -21.020 4.725 1.00 91.50 243 ARG A N 1
ATOM 1948 C CA . ARG A 1 243 ? -0.100 -22.066 3.811 1.00 91.50 243 ARG A CA 1
ATOM 1949 C C . ARG A 1 243 ? 0.242 -23.493 4.235 1.00 91.50 243 ARG A C 1
ATOM 1951 O O . ARG A 1 243 ? -0.376 -24.432 3.734 1.00 91.50 243 ARG A O 1
ATOM 1958 N N . TRP A 1 244 ? 1.183 -23.679 5.163 1.00 92.94 244 TRP A N 1
ATOM 1959 C CA . TRP A 1 244 ? 1.712 -24.999 5.531 1.00 92.94 244 TRP A CA 1
ATOM 1960 C C . TRP A 1 244 ? 0.705 -25.924 6.233 1.00 92.94 244 TRP A C 1
ATOM 1962 O O . TRP A 1 244 ? 0.740 -27.151 6.064 1.00 92.94 244 TRP A O 1
ATOM 1972 N N . ARG A 1 245 ? -0.161 -25.347 7.075 1.00 89.44 245 ARG A N 1
ATOM 1973 C CA . ARG A 1 245 ? -1.232 -26.056 7.794 1.00 89.44 245 ARG A CA 1
ATOM 1974 C C . ARG A 1 245 ? -2.380 -25.098 8.157 1.00 89.44 245 ARG A C 1
ATOM 1976 O O . ARG A 1 245 ? -2.557 -24.802 9.340 1.00 89.44 245 ARG A O 1
ATOM 1983 N N . PRO A 1 246 ? -3.145 -24.609 7.168 1.00 87.19 246 PRO A N 1
ATOM 1984 C CA . PRO A 1 246 ? -4.346 -23.832 7.440 1.00 87.19 246 PRO A CA 1
ATOM 1985 C C . PRO A 1 246 ? -5.318 -24.644 8.305 1.00 87.19 246 PRO A C 1
ATOM 1987 O O . PRO A 1 246 ? -5.467 -25.857 8.125 1.00 87.19 246 PRO A O 1
ATOM 1990 N N . LEU A 1 247 ? -5.943 -23.980 9.275 1.00 85.75 247 LEU A N 1
ATOM 1991 C CA . LEU A 1 247 ? -6.873 -24.588 10.224 1.00 85.75 247 LEU A CA 1
ATOM 1992 C C . LEU A 1 247 ? -8.258 -23.984 10.032 1.00 85.75 247 LEU A C 1
ATOM 1994 O O . LEU A 1 247 ? -8.383 -22.769 9.940 1.00 85.75 247 LEU A O 1
ATOM 1998 N N . ILE A 1 248 ? -9.276 -24.839 10.037 1.00 83.75 248 ILE A N 1
ATOM 1999 C CA . ILE A 1 248 ? -10.675 -24.432 10.144 1.00 83.75 248 ILE A CA 1
ATOM 2000 C C . ILE A 1 248 ? -11.072 -24.622 11.603 1.00 83.75 248 ILE A C 1
ATOM 2002 O O . ILE A 1 248 ? -10.803 -25.679 12.188 1.00 83.75 248 ILE A O 1
ATOM 2006 N N . ARG A 1 249 ? -11.682 -23.597 12.198 1.00 84.81 249 ARG A N 1
ATOM 2007 C CA . ARG A 1 249 ? -12.233 -23.647 13.554 1.00 84.81 249 ARG A CA 1
ATOM 2008 C C . ARG A 1 249 ? -13.743 -23.494 13.491 1.00 84.81 249 ARG A C 1
ATOM 2010 O O . ARG A 1 249 ? -14.246 -22.821 12.602 1.00 84.81 249 ARG A O 1
ATOM 2017 N N . ARG A 1 250 ? -14.434 -24.160 14.412 1.00 84.00 250 ARG A N 1
ATOM 2018 C CA . ARG A 1 250 ? -15.866 -23.977 14.646 1.00 84.00 250 ARG A CA 1
ATOM 2019 C C . ARG A 1 250 ? -16.112 -23.831 16.133 1.00 84.00 250 ARG A C 1
ATOM 2021 O O . ARG A 1 250 ? -15.659 -24.666 16.917 1.00 84.00 250 ARG A O 1
ATOM 2028 N N . GLU A 1 251 ? -16.810 -22.776 16.488 1.00 86.44 251 GLU A N 1
ATOM 2029 C CA . GLU A 1 251 ? -17.246 -22.415 17.823 1.00 86.44 251 GLU A CA 1
ATOM 2030 C C . GLU A 1 251 ? -18.675 -22.897 18.094 1.00 86.44 251 GLU A C 1
ATOM 2032 O O . GLU A 1 251 ? -19.474 -23.073 17.175 1.00 86.44 251 GLU A O 1
ATOM 2037 N N . PHE A 1 252 ? -18.995 -23.124 19.368 1.00 87.06 252 PHE A N 1
ATOM 2038 C CA . PHE A 1 252 ? -20.330 -23.530 19.810 1.00 87.06 252 PHE A CA 1
ATOM 2039 C C . PHE A 1 252 ? -20.830 -22.602 20.932 1.00 87.06 252 PHE A C 1
ATOM 2041 O O . PHE A 1 252 ? -20.856 -23.016 22.097 1.00 87.06 252 PHE A O 1
ATOM 2048 N N . PRO A 1 253 ? -21.203 -21.344 20.619 1.00 83.88 253 PRO A N 1
ATOM 2049 C CA . PRO A 1 253 ? -21.627 -20.361 21.618 1.00 83.88 253 PRO A CA 1
ATOM 2050 C C . PRO A 1 253 ? -22.838 -20.837 22.432 1.00 83.88 253 PRO A C 1
ATOM 2052 O O . PRO A 1 253 ? -22.863 -20.629 23.640 1.00 83.88 253 PRO A O 1
ATOM 2055 N N . ASP A 1 254 ? -23.767 -21.589 21.836 1.00 85.56 254 ASP A N 1
ATOM 2056 C CA . ASP A 1 254 ? -24.928 -22.143 22.551 1.00 85.56 254 ASP A CA 1
ATOM 2057 C C . ASP A 1 254 ? -24.529 -23.077 23.699 1.00 85.56 254 ASP A C 1
ATOM 2059 O O . ASP A 1 254 ? -25.138 -23.068 24.770 1.00 85.56 254 ASP A O 1
ATOM 2063 N N . ARG A 1 255 ? -23.464 -23.870 23.504 1.00 88.50 255 ARG A N 1
ATOM 2064 C CA . ARG A 1 255 ? -22.934 -24.760 24.547 1.00 88.50 255 ARG A CA 1
ATOM 2065 C C . ARG A 1 255 ? -22.301 -23.960 25.678 1.00 88.50 255 ARG A C 1
ATOM 2067 O O . ARG A 1 255 ? -22.437 -24.356 26.831 1.00 88.50 255 ARG A O 1
ATOM 2074 N N . LEU A 1 256 ? -21.637 -22.846 25.356 1.00 85.94 256 LEU A N 1
ATOM 2075 C CA . LEU A 1 256 ? -21.087 -21.928 26.353 1.00 85.94 256 LEU A CA 1
ATOM 2076 C C . LEU A 1 256 ? -22.211 -21.275 27.165 1.00 85.94 256 LEU A C 1
ATOM 2078 O O . LEU A 1 256 ? -22.156 -21.297 28.391 1.00 85.94 256 LEU A O 1
ATOM 2082 N N . SER A 1 257 ? -23.243 -20.760 26.497 1.00 82.88 257 SER A N 1
ATOM 2083 C CA . SER A 1 257 ? -24.401 -20.136 27.143 1.00 82.88 257 SER A CA 1
ATOM 2084 C C . SER A 1 257 ? -25.146 -21.119 28.046 1.00 82.88 257 SER A C 1
ATOM 2086 O O . SER A 1 257 ? -25.441 -20.796 29.195 1.00 82.88 257 SER A O 1
ATOM 2088 N N . ALA A 1 258 ? -25.380 -22.350 27.579 1.00 84.50 258 ALA A N 1
ATOM 2089 C CA . ALA A 1 258 ? -25.992 -23.405 28.386 1.00 84.50 258 ALA A CA 1
ATOM 2090 C C . ALA A 1 258 ? -25.120 -23.794 29.592 1.00 84.50 258 ALA A C 1
ATOM 2092 O O . ALA A 1 258 ? -25.631 -23.953 30.701 1.00 84.50 258 ALA A O 1
ATOM 2093 N N . ALA A 1 259 ? -23.802 -23.906 29.402 1.00 83.81 259 ALA A N 1
ATOM 2094 C CA . ALA A 1 259 ? -22.866 -24.230 30.474 1.00 83.81 259 ALA A CA 1
ATOM 2095 C C . ALA A 1 259 ? -22.783 -23.117 31.534 1.00 83.81 259 ALA A C 1
ATOM 2097 O O . ALA A 1 259 ? -22.725 -23.417 32.731 1.00 83.81 259 ALA A O 1
ATOM 2098 N N . ALA A 1 260 ? -22.823 -21.851 31.111 1.00 82.88 260 ALA A N 1
ATOM 2099 C CA . ALA A 1 260 ? -22.864 -20.695 31.999 1.00 82.88 260 ALA A CA 1
ATOM 2100 C C . ALA A 1 260 ? -24.191 -20.619 32.772 1.00 82.88 260 ALA A C 1
ATOM 2102 O O . ALA A 1 260 ? -24.181 -20.442 33.989 1.00 82.88 260 ALA A O 1
ATOM 2103 N N . ALA A 1 261 ? -25.327 -20.841 32.101 1.00 80.81 261 ALA A N 1
ATOM 2104 C CA . ALA A 1 261 ? -26.646 -20.883 32.738 1.00 80.81 261 ALA A CA 1
ATOM 2105 C C . ALA A 1 261 ? -26.773 -22.028 33.760 1.00 80.81 261 ALA A C 1
ATOM 2107 O O . ALA A 1 261 ? -27.400 -21.862 34.802 1.00 80.81 261 ALA A O 1
ATOM 2108 N N . ALA A 1 262 ? -26.133 -23.171 33.495 1.00 81.00 262 ALA A N 1
ATOM 2109 C CA . ALA A 1 262 ? -26.059 -24.302 34.419 1.00 81.00 262 ALA A CA 1
ATOM 2110 C C . ALA A 1 262 ? -25.062 -24.096 35.581 1.00 81.00 262 ALA A C 1
ATOM 2112 O O . ALA A 1 262 ? -24.891 -24.997 36.400 1.00 81.00 262 ALA A O 1
ATOM 2113 N N . GLY A 1 263 ? -24.363 -22.954 35.644 1.00 77.50 263 GLY A N 1
ATOM 2114 C CA . GLY A 1 263 ? -23.340 -22.668 36.659 1.00 77.50 263 GLY A CA 1
ATOM 2115 C C . GLY A 1 263 ? -22.066 -23.511 36.529 1.00 77.50 263 GLY A C 1
ATOM 2116 O O . GLY A 1 263 ? -21.239 -23.521 37.435 1.00 77.50 263 GLY A O 1
ATOM 2117 N N . SER A 1 264 ? -21.902 -24.230 35.415 1.00 76.69 264 SER A N 1
ATOM 2118 C CA . SER A 1 264 ? -20.765 -25.130 35.170 1.00 76.69 264 SER A CA 1
ATOM 2119 C C . SER A 1 264 ? -19.532 -24.422 34.600 1.00 76.69 264 SER A C 1
ATOM 2121 O O . SER A 1 264 ? -18.424 -24.948 34.689 1.00 76.69 264 SER A O 1
ATOM 2123 N N . VAL A 1 265 ? -19.713 -23.227 34.029 1.00 78.12 265 VAL A N 1
ATOM 2124 C CA . VAL A 1 265 ? -18.643 -22.368 33.511 1.00 78.12 265 VAL A CA 1
ATOM 2125 C C . VAL A 1 265 ? -18.880 -20.946 33.998 1.00 78.12 265 VAL A C 1
ATOM 2127 O O . VAL A 1 265 ? -19.947 -20.375 33.788 1.00 78.12 265 VAL A O 1
ATOM 2130 N N . GLU A 1 266 ? -17.870 -20.362 34.632 1.00 83.31 266 GLU A N 1
ATOM 2131 C CA . GLU A 1 266 ? -17.902 -18.971 35.061 1.00 83.31 266 GLU A CA 1
ATOM 2132 C C . GLU A 1 266 ? -17.334 -18.058 33.958 1.00 83.31 266 GLU A C 1
ATOM 2134 O O . GLU A 1 266 ? -16.213 -18.252 33.489 1.00 83.31 266 GLU A O 1
ATOM 2139 N N . LEU A 1 267 ? -18.116 -17.062 33.530 1.00 85.44 267 LEU A N 1
ATOM 2140 C CA . LEU A 1 267 ? -17.721 -16.114 32.483 1.00 85.44 267 LEU A CA 1
ATOM 2141 C C . LEU A 1 267 ? -16.685 -15.112 33.020 1.00 85.44 267 LEU A C 1
ATOM 2143 O O . LEU A 1 267 ? -16.967 -14.473 34.026 1.00 85.44 267 LEU A O 1
ATOM 2147 N N . PRO A 1 268 ? -15.513 -14.906 32.399 1.00 87.88 268 PRO A N 1
ATOM 2148 C CA . PRO A 1 268 ? -14.507 -13.971 32.914 1.00 87.88 268 PRO A CA 1
ATOM 2149 C C . PRO A 1 268 ? -14.998 -12.512 32.918 1.00 87.88 268 PRO A C 1
ATOM 2151 O O . PRO A 1 268 ? -15.968 -12.169 32.244 1.00 87.88 268 PRO A O 1
ATOM 2154 N N . ALA A 1 269 ? -14.325 -11.627 33.654 1.00 86.62 269 ALA A N 1
ATOM 2155 C CA . ALA A 1 269 ? -14.492 -10.191 33.425 1.00 86.62 269 ALA A CA 1
ATOM 2156 C C . ALA A 1 269 ? -13.965 -9.824 32.023 1.00 86.62 269 ALA A C 1
ATOM 2158 O O . ALA A 1 269 ? -12.958 -10.375 31.575 1.00 86.62 269 ALA A O 1
ATOM 2159 N N . LEU A 1 270 ? -14.665 -8.928 31.333 1.00 88.44 270 LEU A N 1
ATOM 2160 C CA . LEU A 1 270 ? -14.369 -8.462 29.987 1.00 88.44 270 LEU A CA 1
ATOM 2161 C C . LEU A 1 270 ? -14.214 -6.942 30.003 1.00 88.44 270 LEU A C 1
ATOM 2163 O O . LEU A 1 270 ? -15.184 -6.215 30.216 1.00 88.44 270 LEU A O 1
ATOM 2167 N N . ASP A 1 271 ? -13.002 -6.485 29.707 1.00 86.06 271 ASP A N 1
ATOM 2168 C CA . ASP A 1 271 ? -12.688 -5.070 29.549 1.00 86.06 271 ASP A CA 1
ATOM 2169 C C . ASP A 1 271 ? -12.550 -4.738 28.057 1.00 86.06 271 ASP A C 1
ATOM 2171 O O . ASP A 1 271 ? -11.733 -5.324 27.342 1.00 86.06 271 ASP A O 1
ATOM 2175 N N . VAL A 1 272 ? -13.357 -3.794 27.574 1.00 85.19 272 VAL A N 1
ATOM 2176 C CA . VAL A 1 272 ? -13.315 -3.294 26.196 1.00 85.19 272 VAL A CA 1
ATOM 2177 C C . VAL A 1 272 ? -12.605 -1.948 26.185 1.00 85.19 272 VAL A C 1
ATOM 2179 O O . VAL A 1 272 ? -13.066 -1.007 26.821 1.00 85.19 272 VAL A O 1
ATOM 2182 N N . PHE A 1 273 ? -11.508 -1.841 25.437 1.00 86.06 273 PHE A N 1
ATOM 2183 C CA . PHE A 1 273 ? -10.762 -0.593 25.272 1.00 86.06 273 PHE A CA 1
ATOM 2184 C C . PHE A 1 273 ? -11.071 0.058 23.922 1.00 86.06 273 PHE A C 1
ATOM 2186 O O . PHE A 1 273 ? -10.909 -0.567 22.873 1.00 86.06 273 PHE A O 1
ATOM 2193 N N . ILE A 1 274 ? -11.480 1.326 23.952 1.00 83.94 274 ILE A N 1
ATOM 2194 C CA . ILE A 1 274 ? -11.722 2.172 22.780 1.00 83.94 274 ILE A CA 1
ATOM 2195 C C . ILE A 1 274 ? -10.744 3.342 22.845 1.00 83.94 274 ILE A C 1
ATOM 2197 O O . ILE A 1 274 ? -10.791 4.137 23.779 1.00 83.94 274 ILE A O 1
ATOM 2201 N N . CYS A 1 275 ? -9.857 3.452 21.861 1.00 83.69 275 CYS A N 1
ATOM 2202 C CA . CYS A 1 275 ? -8.893 4.547 21.786 1.00 83.69 275 CYS A CA 1
ATOM 2203 C C . CYS A 1 275 ? -9.284 5.516 20.669 1.00 83.69 275 CYS A C 1
ATOM 2205 O O . CYS A 1 275 ? -9.624 5.079 19.570 1.00 83.69 275 CYS A O 1
ATOM 2207 N N . THR A 1 276 ? -9.200 6.811 20.951 1.00 82.06 276 THR A N 1
ATOM 2208 C CA . THR A 1 276 ? -9.403 7.909 20.000 1.00 82.06 276 THR A CA 1
ATOM 2209 C C . THR A 1 276 ? -8.306 8.946 20.202 1.00 82.06 276 THR A C 1
ATOM 2211 O O . THR A 1 276 ? -7.762 9.061 21.299 1.00 82.06 276 THR A O 1
ATOM 2214 N N . ALA A 1 277 ? -7.940 9.674 19.151 1.00 77.56 277 ALA A N 1
ATOM 2215 C CA . ALA A 1 277 ? -6.812 10.604 19.215 1.00 77.56 277 ALA A CA 1
ATOM 2216 C C . ALA A 1 277 ? -7.080 11.986 18.605 1.00 77.56 277 ALA A C 1
ATOM 2218 O O . ALA A 1 277 ? -6.391 12.942 18.954 1.00 77.56 277 ALA A O 1
ATOM 2219 N N . ASP A 1 278 ? -8.050 12.123 17.696 1.00 78.81 278 ASP A N 1
ATOM 2220 C CA . ASP A 1 278 ? -8.366 13.410 17.064 1.00 78.81 278 ASP A CA 1
ATOM 2221 C C . ASP A 1 278 ? -9.866 13.486 16.719 1.00 78.81 278 ASP A C 1
ATOM 2223 O O . ASP A 1 278 ? -10.311 12.737 15.849 1.00 78.81 278 ASP A O 1
ATOM 2227 N N . PRO A 1 279 ? -10.646 14.405 17.324 1.00 81.06 279 PRO A N 1
ATOM 2228 C CA . PRO A 1 279 ? -12.098 14.496 17.127 1.00 81.06 279 PRO A CA 1
ATOM 2229 C C . PRO A 1 279 ? -12.507 14.930 15.707 1.00 81.06 279 PRO A C 1
ATOM 2231 O O . PRO A 1 279 ? -13.655 14.766 15.311 1.00 81.06 279 PRO A O 1
ATOM 2234 N N . TYR A 1 280 ? -11.603 15.502 14.911 1.00 80.31 280 TYR A N 1
ATOM 2235 C CA . TYR A 1 280 ? -11.901 15.883 13.529 1.00 80.31 280 TYR A CA 1
ATOM 2236 C C . TYR A 1 280 ? -11.579 14.762 12.545 1.00 80.31 280 TYR A C 1
ATOM 2238 O O . TYR A 1 280 ? -12.157 14.707 11.461 1.00 80.31 280 TYR A O 1
ATOM 2246 N N . ARG A 1 281 ? -10.649 13.867 12.897 1.00 77.75 281 ARG A N 1
ATOM 2247 C CA . ARG A 1 281 ? -10.331 12.679 12.089 1.00 77.75 281 ARG A CA 1
ATOM 2248 C C . ARG A 1 281 ? -11.160 11.472 12.499 1.00 77.75 281 ARG A C 1
ATOM 2250 O O . ARG A 1 281 ? -11.431 10.636 11.647 1.00 77.75 281 ARG A O 1
ATOM 2257 N N . GLU A 1 282 ? -11.557 11.388 13.759 1.00 82.44 282 GLU A N 1
ATOM 2258 C CA . GLU A 1 282 ? -12.361 10.330 14.366 1.00 82.44 282 GLU A CA 1
ATOM 2259 C C . GLU A 1 282 ? -13.578 11.000 15.027 1.00 82.44 282 GLU A C 1
ATOM 2261 O O . GLU A 1 282 ? -13.504 11.388 16.192 1.00 82.44 282 GLU A O 1
ATOM 2266 N N . PRO A 1 283 ? -14.682 11.210 14.279 1.00 86.69 283 PRO A N 1
ATOM 2267 C CA . PRO A 1 283 ? -15.824 11.982 14.764 1.00 86.69 283 PRO A CA 1
ATOM 2268 C C . PRO A 1 283 ? -16.343 11.481 16.125 1.00 86.69 283 PRO A C 1
ATOM 2270 O O . PRO A 1 283 ? -16.608 10.281 16.258 1.00 86.69 283 PRO A O 1
ATOM 2273 N N . PRO A 1 284 ? -16.553 12.366 17.125 1.00 87.62 284 PRO A N 1
ATOM 2274 C CA . PRO A 1 284 ? -16.979 11.970 18.465 1.00 87.62 284 PRO A CA 1
ATOM 2275 C C . PRO A 1 284 ? -18.272 11.153 18.493 1.00 87.62 284 PRO A C 1
ATOM 2277 O O . PRO A 1 284 ? -18.400 10.251 19.317 1.00 87.62 284 PRO A O 1
ATOM 2280 N N . VAL A 1 285 ? -19.204 11.422 17.569 1.00 88.56 285 VAL A N 1
ATOM 2281 C CA . VAL A 1 285 ? -20.443 10.644 17.404 1.00 88.56 285 VAL A CA 1
ATOM 2282 C C . VAL A 1 285 ? -20.134 9.183 17.075 1.00 88.56 285 VAL A C 1
ATOM 2284 O O . VAL A 1 285 ? -20.632 8.291 17.754 1.00 88.56 285 VAL A O 1
ATOM 2287 N N . SER A 1 286 ? -19.265 8.914 16.098 1.00 88.94 286 SER A N 1
ATOM 2288 C CA . SER A 1 286 ? -18.920 7.544 15.700 1.00 88.94 286 SER A CA 1
ATOM 2289 C C . SER A 1 286 ? -18.158 6.796 16.808 1.00 88.94 286 SER A C 1
ATOM 2291 O O . SER A 1 286 ? -18.359 5.594 17.022 1.00 88.94 286 SER A O 1
ATOM 2293 N N . VAL A 1 287 ? -17.311 7.499 17.573 1.00 88.19 287 VAL A N 1
ATOM 2294 C CA . VAL A 1 287 ? -16.626 6.925 18.748 1.00 88.19 287 VAL A CA 1
ATOM 2295 C C . VAL A 1 287 ? -17.637 6.591 19.857 1.00 88.19 287 VAL A C 1
ATOM 2297 O O . VAL A 1 287 ? -17.593 5.498 20.427 1.00 88.19 287 VAL A O 1
ATOM 2300 N N . ALA A 1 288 ? -18.603 7.476 20.114 1.00 88.50 288 ALA A N 1
ATOM 2301 C CA . ALA A 1 288 ? -19.690 7.244 21.061 1.00 88.50 288 ALA A CA 1
ATOM 2302 C C . ALA A 1 288 ? -20.602 6.077 20.641 1.00 88.50 288 ALA A C 1
ATOM 2304 O O . ALA A 1 288 ? -20.919 5.218 21.464 1.00 88.50 288 ALA A O 1
ATOM 2305 N N . SER A 1 289 ? -20.966 5.983 19.360 1.00 91.00 289 SER A N 1
ATOM 2306 C CA . SER A 1 289 ? -21.738 4.866 18.798 1.00 91.00 289 SER A CA 1
ATOM 2307 C C . SER A 1 289 ? -21.010 3.528 18.945 1.00 91.00 289 SER A C 1
ATOM 2309 O O . SER A 1 289 ? -21.625 2.515 19.287 1.00 91.00 289 SER A O 1
ATOM 2311 N N . THR A 1 290 ? -19.683 3.526 18.790 1.00 91.06 290 THR A N 1
ATOM 2312 C CA . THR A 1 290 ? -18.845 2.344 19.047 1.00 91.06 290 THR A CA 1
ATOM 2313 C C . THR A 1 290 ? -18.913 1.918 20.516 1.00 91.06 290 THR A C 1
ATOM 2315 O O . THR A 1 290 ? -19.076 0.732 20.809 1.00 91.06 290 THR A O 1
ATOM 2318 N N . ALA A 1 291 ? -18.852 2.870 21.448 1.00 89.12 291 ALA A N 1
ATOM 2319 C CA . ALA A 1 291 ? -18.971 2.578 22.873 1.00 89.12 291 ALA A CA 1
ATOM 2320 C C . ALA A 1 291 ? -20.367 2.076 23.262 1.00 89.12 291 ALA A C 1
ATOM 2322 O O . ALA A 1 291 ? -20.476 1.108 24.010 1.00 89.12 291 ALA A O 1
ATOM 2323 N N . LEU A 1 292 ? -21.428 2.669 22.709 1.00 89.62 292 LEU A N 1
ATOM 2324 C CA . LEU A 1 292 ? -22.805 2.211 22.906 1.00 89.62 292 LEU A CA 1
ATOM 2325 C C . LEU A 1 292 ? -23.003 0.777 22.400 1.00 89.62 292 LEU A C 1
ATOM 2327 O O . LEU A 1 292 ? -23.612 -0.037 23.093 1.00 89.62 292 LEU A O 1
ATOM 2331 N N . SER A 1 293 ? -22.426 0.448 21.242 1.00 92.81 293 SER A N 1
ATOM 2332 C CA . SER A 1 293 ? -22.419 -0.914 20.700 1.00 92.81 293 SER A CA 1
ATOM 2333 C C . SER A 1 293 ? -21.712 -1.901 21.637 1.00 92.81 293 SER A C 1
ATOM 2335 O O . SER A 1 293 ? -22.247 -2.974 21.920 1.00 92.81 293 SER A O 1
ATOM 2337 N N . ALA A 1 294 ? -20.547 -1.520 22.179 1.00 89.25 294 ALA A N 1
ATOM 2338 C CA . ALA A 1 294 ? -19.793 -2.333 23.134 1.00 89.25 294 ALA A CA 1
ATOM 2339 C C . ALA A 1 294 ? -20.550 -2.545 24.455 1.00 89.25 294 ALA A C 1
ATOM 2341 O O . ALA A 1 294 ? -20.634 -3.666 24.949 1.00 89.25 294 ALA A O 1
ATOM 2342 N N . MET A 1 295 ? -21.162 -1.493 25.005 1.00 86.81 295 MET A N 1
ATOM 2343 C CA . MET A 1 295 ? -21.979 -1.570 26.225 1.00 86.81 295 MET A CA 1
ATOM 2344 C C . MET A 1 295 ? -23.237 -2.434 26.054 1.00 86.81 295 MET A C 1
ATOM 2346 O O . MET A 1 295 ? -23.785 -2.935 27.037 1.00 86.81 295 MET A O 1
ATOM 2350 N N . ALA A 1 296 ? -23.708 -2.595 24.817 1.00 89.50 296 ALA A N 1
ATOM 2351 C CA . ALA A 1 296 ? -24.862 -3.414 24.472 1.00 89.50 296 ALA A CA 1
ATOM 2352 C C . ALA A 1 296 ? -24.508 -4.891 24.221 1.00 89.50 296 ALA A C 1
ATOM 2354 O O . ALA A 1 296 ? -25.381 -5.659 23.814 1.00 89.50 296 ALA A O 1
ATOM 2355 N N . PHE A 1 297 ? -23.254 -5.310 24.433 1.00 89.12 297 PHE A N 1
ATOM 2356 C CA . PHE A 1 297 ? -22.873 -6.716 24.312 1.00 89.12 297 PHE A CA 1
ATOM 2357 C C . PHE A 1 297 ? -23.774 -7.619 25.156 1.00 89.12 297 PHE A C 1
ATOM 2359 O O . PHE A 1 297 ? -24.193 -7.270 26.261 1.00 89.12 297 PHE A O 1
ATOM 2366 N N . ASP A 1 298 ? -24.049 -8.804 24.616 1.00 87.56 298 ASP A N 1
ATOM 2367 C CA . ASP A 1 298 ? -24.786 -9.846 25.321 1.00 87.56 298 ASP A CA 1
ATOM 2368 C C . ASP A 1 298 ? -23.851 -10.522 26.333 1.00 87.56 298 ASP A C 1
ATOM 2370 O O . ASP A 1 298 ? -23.257 -11.569 26.078 1.00 87.56 298 ASP A O 1
ATOM 2374 N N . TYR A 1 299 ? -23.608 -9.816 27.438 1.00 88.38 299 TYR A N 1
ATOM 2375 C CA . TYR A 1 299 ? -22.696 -10.212 28.502 1.00 88.38 299 TYR A CA 1
ATOM 2376 C C . TYR A 1 299 ? -23.203 -9.704 29.860 1.00 88.38 299 TYR A C 1
ATOM 2378 O O . TYR A 1 299 ? -23.848 -8.651 29.917 1.00 88.38 299 TYR A O 1
ATOM 2386 N N . PRO A 1 300 ? -22.919 -10.398 30.980 1.00 86.75 300 PRO A N 1
ATOM 2387 C CA . PRO A 1 300 ? -23.322 -9.919 32.296 1.00 86.75 300 PRO A CA 1
ATOM 2388 C C . PRO A 1 300 ? -22.777 -8.517 32.583 1.00 86.75 300 PRO A C 1
ATOM 2390 O O . PRO A 1 300 ? -21.567 -8.300 32.578 1.00 86.75 300 PRO A O 1
ATOM 2393 N N . ALA A 1 301 ? -23.668 -7.573 32.899 1.00 84.12 301 ALA A N 1
ATOM 2394 C CA . ALA A 1 301 ? -23.298 -6.175 33.141 1.00 84.12 301 ALA A CA 1
ATOM 2395 C C . ALA A 1 301 ? -22.316 -5.997 34.314 1.00 84.12 301 ALA A C 1
ATOM 2397 O O . ALA A 1 301 ? -21.534 -5.058 34.322 1.00 84.12 301 ALA A O 1
ATOM 2398 N N . SER A 1 302 ? -22.318 -6.913 35.288 1.00 85.19 302 SER A N 1
ATOM 2399 C CA . SER A 1 302 ? -21.353 -6.924 36.398 1.00 85.19 302 SER A CA 1
ATOM 2400 C C . SER A 1 302 ? -19.945 -7.374 35.996 1.00 85.19 302 SER A C 1
ATOM 2402 O O . SER A 1 302 ? -19.031 -7.301 36.812 1.00 85.19 302 SER A O 1
ATOM 2404 N N . ARG A 1 303 ? -19.775 -7.874 34.767 1.00 85.88 303 ARG A N 1
ATOM 2405 C CA . ARG A 1 303 ? -18.520 -8.416 34.234 1.00 85.88 303 ARG A CA 1
ATOM 2406 C C . ARG A 1 303 ? -18.077 -7.732 32.945 1.00 85.88 303 ARG A C 1
ATOM 2408 O O . ARG A 1 303 ? -17.077 -8.158 32.387 1.00 85.88 303 ARG A O 1
ATOM 2415 N N . LEU A 1 304 ? -18.799 -6.722 32.464 1.00 87.44 304 LEU A N 1
ATOM 2416 C CA . LEU A 1 304 ? -18.447 -5.952 31.275 1.00 87.44 304 LEU A CA 1
ATOM 2417 C C . LEU A 1 304 ? -18.075 -4.527 31.679 1.00 87.44 304 LEU A C 1
ATOM 2419 O O . LEU A 1 304 ? -18.912 -3.799 32.210 1.00 87.44 304 LEU A O 1
ATOM 2423 N N . SER A 1 305 ? -16.854 -4.120 31.353 1.00 83.88 305 SER A N 1
ATOM 2424 C CA . SER A 1 305 ? -16.381 -2.747 31.523 1.00 83.88 305 SER A CA 1
ATOM 2425 C C . SER A 1 305 ? -15.970 -2.181 30.169 1.00 83.88 305 SER A C 1
ATOM 2427 O O . SER A 1 305 ? -15.289 -2.847 29.393 1.00 83.88 305 SER A O 1
ATOM 2429 N N . VAL A 1 306 ? -16.365 -0.942 29.872 1.00 84.19 306 VAL A N 1
ATOM 2430 C CA . VAL A 1 306 ? -15.965 -0.243 28.642 1.00 84.19 306 VAL A CA 1
ATOM 2431 C C . VAL A 1 306 ? -15.137 0.976 29.026 1.00 84.19 306 VAL A C 1
ATOM 2433 O O . VAL A 1 306 ? -15.603 1.848 29.757 1.00 84.19 306 VAL A O 1
ATOM 2436 N N . TYR A 1 307 ? -13.906 1.021 28.528 1.00 82.31 307 TYR A N 1
ATOM 2437 C CA . TYR A 1 307 ? -12.929 2.072 28.769 1.00 82.31 307 TYR A CA 1
ATOM 2438 C C . TYR A 1 307 ? -12.675 2.850 27.489 1.00 82.31 307 TYR A C 1
ATOM 2440 O O . TYR A 1 307 ? -12.504 2.270 26.416 1.00 82.31 307 TYR A O 1
ATOM 2448 N N . VAL A 1 308 ? -12.600 4.170 27.621 1.00 79.62 308 VAL A N 1
ATOM 2449 C CA . VAL A 1 308 ? -12.306 5.077 26.514 1.00 79.62 308 VAL A CA 1
ATOM 2450 C C . VAL A 1 308 ? -11.043 5.851 26.854 1.00 79.62 308 VAL A C 1
ATOM 2452 O O . VAL A 1 308 ? -10.986 6.511 27.890 1.00 79.62 308 VAL A O 1
ATOM 2455 N N . SER A 1 309 ? -10.041 5.756 25.988 1.00 82.38 309 SER A N 1
ATOM 2456 C CA . SER A 1 309 ? -8.812 6.544 26.054 1.00 82.38 309 SER A CA 1
ATOM 2457 C C . SER A 1 309 ? -8.848 7.597 24.954 1.00 82.38 309 SER A C 1
ATOM 2459 O O . SER A 1 309 ? -8.959 7.242 23.782 1.00 82.38 309 SER A O 1
ATOM 2461 N N . ASP A 1 310 ? -8.767 8.875 25.325 1.00 77.50 310 ASP A N 1
ATOM 2462 C CA . ASP A 1 310 ? -8.694 9.993 24.381 1.00 77.50 310 ASP A CA 1
ATOM 2463 C C . ASP A 1 310 ? -7.318 10.665 24.447 1.00 77.50 310 ASP A C 1
ATOM 2465 O O . ASP A 1 310 ? -7.064 11.520 25.300 1.00 77.50 310 ASP A O 1
ATOM 2469 N N . ASP A 1 311 ? -6.439 10.290 23.519 1.00 73.75 311 ASP A N 1
ATOM 2470 C CA . ASP A 1 311 ? -5.092 10.854 23.391 1.00 73.75 311 ASP A CA 1
ATOM 2471 C C . ASP A 1 311 ? -5.135 12.325 22.932 1.00 73.75 311 ASP A C 1
ATOM 2473 O O . ASP A 1 311 ? -4.182 13.079 23.148 1.00 73.75 311 ASP A O 1
ATOM 2477 N N . GLY A 1 312 ? -6.249 12.755 22.325 1.00 68.62 312 GLY A N 1
ATOM 2478 C CA . GLY A 1 312 ? -6.486 14.132 21.898 1.00 68.62 312 GLY A CA 1
ATOM 2479 C C . GLY A 1 312 ? -6.910 15.062 23.035 1.00 68.62 312 GLY A C 1
ATOM 2480 O O . GLY A 1 312 ? -6.909 16.279 22.843 1.00 68.62 312 GLY A O 1
ATOM 2481 N N . CYS A 1 313 ? -7.250 14.515 24.212 1.00 72.75 313 CYS A N 1
ATOM 2482 C CA . CYS A 1 313 ? -7.776 15.253 25.366 1.00 72.75 313 CYS A CA 1
ATOM 2483 C C . CYS A 1 313 ? -8.913 16.222 24.968 1.00 72.75 313 CYS A C 1
ATOM 2485 O O . CYS A 1 313 ? -8.958 17.379 25.394 1.00 72.75 313 CYS A O 1
ATOM 2487 N N . SER A 1 314 ? -9.822 15.778 24.099 1.00 76.56 314 SER A N 1
ATOM 2488 C CA . SER A 1 314 ? -10.803 16.650 23.463 1.00 76.56 314 SER A CA 1
ATOM 2489 C C . SER A 1 314 ? -12.046 16.844 24.324 1.00 76.56 314 SER A C 1
ATOM 2491 O O . SER A 1 314 ? -12.742 15.898 24.694 1.00 76.56 314 SER A O 1
ATOM 2493 N N . GLU A 1 315 ? -12.399 18.105 24.573 1.00 76.44 315 GLU A N 1
ATOM 2494 C CA . GLU A 1 315 ? -13.681 18.448 25.196 1.00 76.44 315 GLU A CA 1
ATOM 2495 C C . GLU A 1 315 ? -14.892 18.040 24.335 1.00 76.44 315 GLU A C 1
ATOM 2497 O O . GLU A 1 315 ? -15.958 17.761 24.882 1.00 76.44 315 GLU A O 1
ATOM 2502 N N . LEU A 1 316 ? -14.723 17.925 23.010 1.00 81.06 316 LEU A N 1
ATOM 2503 C CA . LEU A 1 316 ? -15.761 17.455 22.084 1.00 81.06 316 LEU A CA 1
ATOM 2504 C C . LEU A 1 316 ? -16.029 15.956 22.269 1.00 81.06 316 LEU A C 1
ATOM 2506 O O . LEU A 1 316 ? -17.185 15.535 22.321 1.00 81.06 316 LEU A O 1
ATOM 2510 N N . THR A 1 317 ? -14.966 15.160 22.423 1.00 80.88 317 THR A N 1
ATOM 2511 C CA . THR A 1 317 ? -15.068 13.735 22.768 1.00 80.88 317 THR A CA 1
ATOM 2512 C C . THR A 1 317 ? -15.750 13.569 24.122 1.00 80.88 317 THR A C 1
ATOM 2514 O O . THR A 1 317 ? -16.696 12.794 24.244 1.00 80.88 317 THR A O 1
ATOM 2517 N N . LEU A 1 318 ? -15.344 14.346 25.132 1.00 77.81 318 LEU A N 1
ATOM 2518 C CA . LEU A 1 318 ? -15.962 14.297 26.458 1.00 77.81 318 LEU A CA 1
ATOM 2519 C C . LEU A 1 318 ? -17.466 14.618 26.417 1.00 77.81 318 LEU A C 1
ATOM 2521 O O . LEU A 1 318 ? -18.261 13.895 27.020 1.00 77.81 318 LEU A O 1
ATOM 2525 N N . LEU A 1 319 ? -17.868 15.662 25.680 1.00 80.19 319 LEU A N 1
ATOM 2526 C CA . LEU A 1 319 ? -19.280 16.005 25.484 1.00 80.19 319 LEU A CA 1
ATOM 2527 C C . LEU A 1 319 ? -20.055 14.843 24.854 1.00 80.19 319 LEU A C 1
ATOM 2529 O O . LEU A 1 319 ? -21.131 14.489 25.338 1.00 80.19 319 LEU A O 1
ATOM 2533 N N . ALA A 1 320 ? -19.495 14.230 23.807 1.00 84.06 320 ALA A N 1
ATOM 2534 C CA . ALA A 1 320 ? -20.115 13.094 23.140 1.00 84.06 320 ALA A CA 1
ATOM 2535 C C . ALA A 1 320 ? -20.359 11.929 24.103 1.00 84.06 320 ALA A C 1
ATOM 2537 O O . ALA A 1 320 ? -21.443 11.353 24.093 1.00 84.06 320 ALA A O 1
ATOM 2538 N N . PHE A 1 321 ? -19.410 11.627 24.993 1.00 82.81 321 PHE A N 1
ATOM 2539 C CA . PHE A 1 321 ? -19.566 10.558 25.980 1.00 82.81 321 PHE A CA 1
ATOM 2540 C C . PHE A 1 321 ? -20.559 10.879 27.098 1.00 82.81 321 PHE A C 1
ATOM 2542 O O . PHE A 1 321 ? -21.273 9.981 27.547 1.00 82.81 321 PHE A O 1
ATOM 2549 N N . ILE A 1 322 ? -20.666 12.140 27.522 1.00 77.19 322 ILE A N 1
ATOM 2550 C CA . ILE A 1 322 ? -21.696 12.569 28.481 1.00 77.19 322 ILE A CA 1
ATOM 2551 C C . ILE A 1 322 ? -23.090 12.398 27.875 1.00 77.19 322 ILE A C 1
ATOM 2553 O O . ILE A 1 322 ? -23.982 11.824 28.505 1.00 77.19 322 ILE A O 1
ATOM 2557 N N . GLU A 1 323 ? -23.284 12.865 26.644 1.00 82.69 323 GLU A N 1
ATOM 2558 C CA . GLU A 1 323 ? -24.570 12.739 25.964 1.00 82.69 323 GLU A CA 1
ATOM 2559 C C . GLU A 1 323 ? -24.871 11.267 25.615 1.00 82.69 323 GLU A C 1
ATOM 2561 O O . GLU A 1 323 ? -25.992 10.800 25.829 1.00 82.69 323 GLU A O 1
ATOM 2566 N N . ALA A 1 324 ? -23.869 10.482 25.206 1.00 84.88 324 ALA A N 1
ATOM 2567 C CA . ALA A 1 324 ? -24.016 9.048 24.965 1.00 84.88 324 ALA A CA 1
ATOM 2568 C C . ALA A 1 324 ? -24.386 8.283 26.240 1.00 84.88 324 ALA A C 1
ATOM 2570 O O . ALA A 1 324 ? -25.252 7.415 26.192 1.00 84.88 324 ALA A O 1
ATOM 2571 N N . ALA A 1 325 ? -23.816 8.626 27.399 1.00 80.25 325 ALA A N 1
ATOM 2572 C CA . ALA A 1 325 ? -24.186 8.020 28.678 1.00 80.25 325 ALA A CA 1
ATOM 2573 C C . ALA A 1 325 ? -25.648 8.313 29.063 1.00 80.25 325 ALA A C 1
ATOM 2575 O O . ALA A 1 325 ? -26.323 7.458 29.645 1.00 80.25 325 ALA A O 1
ATOM 2576 N N . LYS A 1 326 ? -26.165 9.502 28.717 1.00 82.88 326 LYS A N 1
ATOM 2577 C CA . LYS A 1 326 ? -27.590 9.837 28.880 1.00 82.88 326 LYS A CA 1
ATOM 2578 C C . LYS A 1 326 ? -28.452 8.988 27.943 1.00 82.88 326 LYS A C 1
ATOM 2580 O O . LYS A 1 326 ? -29.436 8.407 28.396 1.00 82.88 326 LYS A O 1
ATOM 2585 N N . PHE A 1 327 ? -28.061 8.872 26.674 1.00 87.38 327 PHE A N 1
ATOM 2586 C CA . PHE A 1 327 ? -28.772 8.079 25.668 1.00 87.38 327 PHE A CA 1
ATOM 2587 C C . PHE A 1 327 ? -28.736 6.565 25.950 1.00 87.38 327 PHE A C 1
ATOM 2589 O O . PHE A 1 327 ? -29.740 5.877 25.770 1.00 87.38 327 PHE A O 1
ATOM 2596 N N . ALA A 1 328 ? -27.633 6.047 26.498 1.00 86.38 328 ALA A N 1
ATOM 2597 C CA . ALA A 1 328 ? -27.446 4.637 26.847 1.00 86.38 328 ALA A CA 1
ATOM 2598 C C . ALA A 1 328 ? -28.547 4.092 27.774 1.00 86.38 328 ALA A C 1
ATOM 2600 O O . ALA A 1 328 ? -28.914 2.921 27.682 1.00 86.38 328 ALA A O 1
ATOM 2601 N N . ARG A 1 329 ? -29.118 4.944 28.639 1.00 86.94 329 ARG A N 1
ATOM 2602 C CA . ARG A 1 329 ? -30.229 4.575 29.536 1.00 86.94 329 ARG A CA 1
ATOM 2603 C C . ARG A 1 329 ? -31.475 4.100 28.786 1.00 86.94 329 ARG A C 1
ATOM 2605 O O . ARG A 1 329 ? -32.239 3.324 29.347 1.00 86.94 329 ARG A O 1
ATOM 2612 N N . TYR A 1 330 ? -31.653 4.551 27.547 1.00 90.88 330 TYR A N 1
ATOM 2613 C CA . TYR A 1 330 ? -32.763 4.182 26.669 1.00 90.88 330 TYR A CA 1
ATOM 2614 C C . TYR A 1 330 ? -32.326 3.139 25.636 1.00 90.88 330 TYR A C 1
ATOM 2616 O O . TYR A 1 330 ? -33.016 2.144 25.428 1.00 90.88 330 TYR A O 1
ATOM 2624 N N . TRP A 1 331 ? -31.142 3.324 25.045 1.00 91.06 331 TRP A N 1
ATOM 2625 C CA . TRP A 1 331 ? -30.627 2.466 23.977 1.00 91.06 331 TRP A CA 1
ATOM 2626 C C . TRP A 1 331 ? -30.313 1.034 24.427 1.00 91.06 331 TRP A C 1
ATOM 2628 O O . TRP A 1 331 ? -30.636 0.079 23.721 1.00 91.06 331 TRP A O 1
ATOM 2638 N N . LEU A 1 332 ? -29.695 0.855 25.602 1.00 89.94 332 LEU A N 1
ATOM 2639 C CA . LEU A 1 332 ? -29.263 -0.474 26.051 1.00 89.94 332 LEU A CA 1
ATOM 2640 C C . LEU A 1 332 ? -30.445 -1.403 26.385 1.00 89.94 332 LEU A C 1
ATOM 2642 O O . LEU A 1 332 ? -30.416 -2.548 25.928 1.00 89.94 332 LEU A O 1
ATOM 2646 N N . PRO A 1 333 ? -31.486 -0.969 27.131 1.00 89.56 333 PRO A N 1
ATOM 2647 C CA . PRO A 1 333 ? -32.694 -1.777 27.312 1.00 89.56 333 PRO A CA 1
ATOM 2648 C C . PRO A 1 333 ? -33.386 -2.086 25.983 1.00 89.56 333 PRO A C 1
ATOM 2650 O O . PRO A 1 333 ? -33.700 -3.244 25.723 1.00 89.56 333 PRO A O 1
ATOM 2653 N N . PHE A 1 334 ? -33.515 -1.085 25.107 1.00 90.56 334 PHE A N 1
ATOM 2654 C CA . PHE A 1 334 ? -34.120 -1.235 23.784 1.00 90.56 334 PHE A CA 1
ATOM 2655 C C . PHE A 1 334 ? -33.426 -2.314 22.938 1.00 90.56 334 PHE A C 1
ATOM 2657 O O . PHE A 1 334 ? -34.090 -3.195 22.391 1.00 90.56 334 PHE A O 1
ATOM 2664 N N . CYS A 1 335 ? -32.087 -2.318 22.907 1.00 89.50 335 CYS A N 1
ATOM 2665 C CA . CYS A 1 335 ? -31.312 -3.355 22.224 1.00 89.50 335 CYS A CA 1
ATOM 2666 C C . CYS A 1 335 ? -31.597 -4.760 22.766 1.00 89.50 335 CYS A C 1
ATOM 2668 O O . CYS A 1 335 ? -31.697 -5.707 21.987 1.00 89.50 335 CYS A O 1
ATOM 2670 N N . ARG A 1 336 ? -31.709 -4.910 24.093 1.00 86.75 336 ARG A N 1
ATOM 2671 C CA . ARG A 1 336 ? -31.950 -6.212 24.734 1.00 86.75 336 ARG A CA 1
ATOM 2672 C C . ARG A 1 336 ? -33.368 -6.710 24.487 1.00 86.75 336 ARG A C 1
ATOM 2674 O O . ARG A 1 336 ? -33.539 -7.862 24.110 1.00 86.75 336 ARG A O 1
ATOM 2681 N N . GLU A 1 337 ? -34.365 -5.851 24.673 1.00 88.56 337 GLU A N 1
ATOM 2682 C CA . GLU A 1 337 ? -35.782 -6.203 24.534 1.00 88.56 337 GLU A CA 1
ATOM 2683 C C . GLU A 1 337 ? -36.143 -6.587 23.099 1.00 88.56 337 GLU A C 1
ATOM 2685 O O . GLU A 1 337 ? -36.881 -7.547 22.884 1.00 88.56 337 GLU A O 1
ATOM 2690 N N . LYS A 1 338 ? -35.585 -5.878 22.112 1.00 87.75 338 LYS A N 1
ATOM 2691 C CA . LYS A 1 338 ? -35.809 -6.172 20.692 1.00 87.75 338 LYS A CA 1
ATOM 2692 C C . LYS A 1 338 ? -34.842 -7.198 20.102 1.00 87.75 338 LYS A C 1
ATOM 2694 O O . LYS A 1 338 ? -34.976 -7.541 18.931 1.00 87.75 338 LYS A O 1
ATOM 2699 N N . GLY A 1 339 ? -33.870 -7.683 20.878 1.00 85.38 339 GLY A N 1
ATOM 2700 C CA . GLY A 1 339 ? -32.857 -8.618 20.387 1.00 85.38 339 GLY A CA 1
ATOM 2701 C C . GLY A 1 339 ? -32.014 -8.043 19.243 1.00 85.38 339 GLY A C 1
ATOM 2702 O O . GLY A 1 339 ? -31.670 -8.763 18.307 1.00 85.38 339 GLY A O 1
ATOM 2703 N N . ILE A 1 340 ? -31.697 -6.743 19.295 1.00 86.75 340 ILE A N 1
ATOM 2704 C CA . ILE A 1 340 ? -30.977 -6.049 18.223 1.00 86.75 340 ILE A CA 1
ATOM 2705 C C . ILE A 1 340 ? -29.578 -6.642 18.060 1.00 86.75 340 ILE A C 1
ATOM 2707 O O . ILE A 1 340 ? -28.770 -6.715 18.996 1.00 86.75 340 ILE A O 1
ATOM 2711 N N . LEU A 1 341 ? -29.298 -7.054 16.825 1.00 81.31 341 LEU A N 1
ATOM 2712 C CA . LEU A 1 341 ? -28.042 -7.674 16.427 1.00 81.31 341 LEU A CA 1
ATOM 2713 C C . LEU A 1 341 ? -26.973 -6.642 16.047 1.00 81.31 341 LEU A C 1
ATOM 2715 O O . LEU A 1 341 ? -25.806 -6.851 16.386 1.00 81.31 341 LEU A O 1
ATOM 2719 N N . GLU A 1 342 ? -27.362 -5.548 15.386 1.00 85.38 342 GLU A N 1
ATOM 2720 C CA . GLU A 1 342 ? -26.507 -4.409 15.027 1.00 85.38 342 GLU A CA 1
ATOM 2721 C C . GLU A 1 342 ? -26.676 -3.284 16.049 1.00 85.38 342 GLU A C 1
ATOM 2723 O O . GLU A 1 342 ? -27.596 -2.480 15.981 1.00 85.38 342 GLU A O 1
ATOM 2728 N N . ARG A 1 343 ? -25.799 -3.263 17.053 1.00 89.31 343 ARG A N 1
ATOM 2729 C CA . ARG A 1 343 ? -25.999 -2.462 18.274 1.00 89.31 343 ARG A CA 1
ATOM 2730 C C . ARG A 1 343 ? -25.371 -1.070 18.231 1.00 89.31 343 ARG A C 1
ATOM 2732 O O . ARG A 1 343 ? -25.512 -0.307 19.186 1.00 89.31 343 ARG A O 1
ATOM 2739 N N . SER A 1 344 ? -24.673 -0.746 17.143 1.00 90.88 344 SER A N 1
ATOM 2740 C CA . SER A 1 344 ? -24.238 0.624 16.874 1.00 90.88 344 SER A CA 1
ATOM 2741 C C . SER A 1 344 ? -25.449 1.420 16.390 1.00 90.88 344 SER A C 1
ATOM 2743 O O . SER A 1 344 ? -25.987 1.065 15.340 1.00 90.88 344 SER A O 1
ATOM 2745 N N . PRO A 1 345 ? -25.891 2.467 17.109 1.00 89.75 345 PRO A N 1
ATOM 2746 C CA . PRO A 1 345 ? -27.068 3.232 16.708 1.00 89.75 345 PRO A CA 1
ATOM 2747 C C . PRO A 1 345 ? -26.866 3.913 15.348 1.00 89.75 345 PRO A C 1
ATOM 2749 O O . PRO A 1 345 ? -27.777 3.897 14.530 1.00 89.75 345 PRO A O 1
ATOM 2752 N N . GLU A 1 346 ? -25.653 4.403 15.063 1.00 87.19 346 GLU A N 1
ATOM 2753 C CA . GLU A 1 346 ? -25.264 4.953 13.754 1.00 87.19 346 GLU A CA 1
ATOM 2754 C C . GLU A 1 346 ? -25.587 3.969 12.620 1.00 87.19 346 GLU A C 1
ATOM 2756 O O . GLU A 1 346 ? -26.351 4.282 11.715 1.00 87.19 346 GLU A O 1
ATOM 2761 N N . VAL A 1 347 ? -25.102 2.729 12.730 1.00 85.50 347 VAL A N 1
ATOM 2762 C CA . VAL A 1 347 ? -25.299 1.691 11.703 1.00 85.50 347 VAL A CA 1
ATOM 2763 C C . VAL A 1 347 ? -26.754 1.208 11.653 1.00 85.50 347 VAL A C 1
ATOM 2765 O O . VAL A 1 347 ? -27.301 0.980 10.573 1.00 85.50 347 VAL A O 1
ATOM 2768 N N . TYR A 1 348 ? -27.405 1.071 12.812 1.00 87.06 348 TYR A N 1
ATOM 2769 C CA . TYR A 1 348 ? -28.791 0.608 12.910 1.00 87.06 348 TYR A CA 1
ATOM 2770 C C . TYR A 1 348 ? -29.772 1.561 12.216 1.00 87.06 348 TYR A C 1
ATOM 2772 O O . TYR A 1 348 ? -30.654 1.117 11.483 1.00 87.06 348 TYR A O 1
ATOM 2780 N N . PHE A 1 349 ? -29.615 2.873 12.413 1.00 87.25 349 PHE A N 1
ATOM 2781 C CA . PHE A 1 349 ? -30.504 3.859 11.799 1.00 87.25 349 PHE A CA 1
ATOM 2782 C C . PHE A 1 349 ? -30.135 4.169 10.340 1.00 87.25 349 PHE A C 1
ATOM 2784 O O . PHE A 1 349 ? -31.037 4.398 9.538 1.00 87.25 349 PHE A O 1
ATOM 2791 N N . GLU A 1 350 ? -28.853 4.108 9.956 1.00 80.81 350 GLU A N 1
ATOM 2792 C CA . GLU A 1 350 ? -28.429 4.272 8.553 1.00 80.81 350 GLU A CA 1
ATOM 2793 C C . GLU A 1 350 ? -28.890 3.125 7.640 1.00 80.81 350 GLU A C 1
ATOM 2795 O O . GLU A 1 350 ? -29.146 3.336 6.455 1.00 80.81 350 GLU A O 1
ATOM 2800 N N . SER A 1 351 ? -29.012 1.907 8.172 1.00 73.81 351 SER A N 1
ATOM 2801 C CA . SER A 1 351 ? -29.407 0.718 7.401 1.00 73.81 351 SER A CA 1
ATOM 2802 C C . SER A 1 351 ? -30.908 0.637 7.084 1.00 73.81 351 SER A C 1
ATOM 2804 O O . SER A 1 351 ? -31.333 -0.301 6.411 1.00 73.81 351 SER A O 1
ATOM 2806 N N . GLY A 1 352 ? -31.722 1.594 7.550 1.00 66.69 352 GLY A N 1
ATOM 2807 C CA . GLY A 1 352 ? -33.185 1.577 7.396 1.00 66.69 352 GLY A CA 1
ATOM 2808 C C . GLY A 1 352 ? -33.900 0.586 8.324 1.00 66.69 352 GLY A C 1
ATOM 2809 O O . GLY A 1 352 ? -35.126 0.508 8.325 1.00 66.69 352 GLY A O 1
ATOM 2810 N N . ASN A 1 353 ? -33.162 -0.143 9.171 1.00 66.56 353 ASN A N 1
ATOM 2811 C CA . ASN A 1 353 ? -33.737 -1.068 10.155 1.00 66.56 353 ASN A CA 1
ATOM 2812 C C . ASN A 1 353 ? -34.588 -0.348 11.220 1.00 66.56 353 ASN A C 1
ATOM 2814 O O . ASN A 1 353 ? -35.458 -0.962 11.833 1.00 66.56 353 ASN A O 1
ATOM 2818 N N . GLY A 1 354 ? -34.363 0.955 11.417 1.00 62.50 354 GLY A N 1
ATOM 2819 C CA . GLY A 1 354 ? -35.082 1.795 12.376 1.00 62.50 354 GLY A CA 1
ATOM 2820 C C . GLY A 1 354 ? -36.374 2.448 11.871 1.00 62.50 354 GLY A C 1
ATOM 2821 O O . GLY A 1 354 ? -36.937 3.252 12.607 1.00 62.50 354 GLY A O 1
ATOM 2822 N N . ASP A 1 355 ? -36.870 2.131 10.668 1.00 63.97 355 ASP A N 1
ATOM 2823 C CA . ASP A 1 355 ? -38.072 2.771 10.087 1.00 63.97 355 ASP A CA 1
ATOM 2824 C C . ASP A 1 355 ? -39.370 2.535 10.899 1.00 63.97 355 ASP A C 1
ATOM 2826 O O . ASP A 1 355 ? -40.372 3.220 10.699 1.00 63.97 355 ASP A O 1
ATOM 2830 N N . GLY A 1 356 ? -39.365 1.587 11.845 1.00 67.94 356 GLY A N 1
ATOM 2831 C CA . GLY A 1 356 ? -40.446 1.359 12.815 1.00 67.94 356 GLY A CA 1
ATOM 2832 C C . GLY A 1 356 ? -40.196 1.931 14.220 1.00 67.94 356 GLY A C 1
ATOM 2833 O O . GLY A 1 356 ? -41.038 1.751 15.098 1.00 67.94 356 GLY A O 1
ATOM 2834 N N . ASP A 1 357 ? -39.057 2.595 14.444 1.00 83.56 357 ASP A N 1
ATOM 2835 C CA . ASP A 1 357 ? -38.516 2.974 15.759 1.00 83.56 357 ASP A CA 1
ATOM 2836 C C . ASP A 1 357 ? -38.315 4.489 15.903 1.00 83.56 357 ASP A C 1
ATOM 2838 O O . ASP A 1 357 ? -37.324 4.962 16.467 1.00 83.56 357 ASP A O 1
ATOM 2842 N N . GLU A 1 358 ? -39.276 5.258 15.393 1.00 83.19 358 GLU A N 1
ATOM 2843 C CA . GLU A 1 358 ? -39.158 6.706 15.200 1.00 83.19 358 GLU A CA 1
ATOM 2844 C C . GLU A 1 358 ? -38.823 7.476 16.488 1.00 83.19 358 GLU A C 1
ATOM 2846 O O . GLU A 1 358 ? -38.025 8.409 16.474 1.00 83.19 358 GLU A O 1
ATOM 2851 N N . GLU A 1 359 ? -39.359 7.062 17.639 1.00 86.12 359 GLU A N 1
ATOM 2852 C CA . GLU A 1 359 ? -39.062 7.711 18.922 1.00 86.12 359 GLU A CA 1
ATOM 2853 C C . GLU A 1 359 ? -37.587 7.543 19.334 1.00 86.12 359 GLU A C 1
ATOM 2855 O O . GLU A 1 359 ? -36.943 8.503 19.766 1.00 86.12 359 GLU A O 1
ATOM 2860 N N . MET A 1 360 ? -37.024 6.342 19.152 1.00 89.00 360 MET A N 1
ATOM 2861 C CA . MET A 1 360 ? -35.603 6.081 19.413 1.00 89.00 360 MET A CA 1
ATOM 2862 C C . MET A 1 360 ? -34.709 6.798 18.408 1.00 89.00 360 MET A C 1
ATOM 2864 O O . MET A 1 360 ? -33.677 7.349 18.797 1.00 89.00 360 MET A O 1
ATOM 2868 N N . LYS A 1 361 ? -35.132 6.845 17.142 1.00 87.06 361 LYS A N 1
ATOM 2869 C CA . LYS A 1 361 ? -34.439 7.572 16.081 1.00 87.06 361 LYS A CA 1
ATOM 2870 C C . LYS A 1 361 ? -34.358 9.067 16.386 1.00 87.06 361 LYS A C 1
ATOM 2872 O O . LYS A 1 361 ? -33.262 9.612 16.401 1.00 87.06 361 LYS A O 1
ATOM 2877 N N . ILE A 1 362 ? -35.468 9.701 16.772 1.00 87.88 362 ILE A N 1
ATOM 2878 C CA . ILE A 1 362 ? -35.501 11.120 17.170 1.00 87.88 362 ILE A CA 1
ATOM 2879 C C . ILE A 1 362 ? -34.579 11.387 18.369 1.00 87.88 362 ILE A C 1
ATOM 2881 O O . ILE A 1 362 ? -33.911 12.421 18.432 1.00 87.88 362 ILE A O 1
ATOM 2885 N N . MET A 1 363 ? -34.532 10.483 19.354 1.00 87.38 363 MET A N 1
ATOM 2886 C CA . MET A 1 363 ? -33.616 10.629 20.492 1.00 87.38 363 MET A CA 1
ATOM 2887 C C . MET A 1 363 ? -32.145 10.544 20.070 1.00 87.38 363 MET A C 1
ATOM 2889 O O . MET A 1 363 ? -31.328 11.308 20.590 1.00 87.38 363 MET A O 1
ATOM 2893 N N . TYR A 1 364 ? -31.816 9.658 19.130 1.00 88.75 364 TYR A N 1
ATOM 2894 C CA . TYR A 1 364 ? -30.474 9.541 18.568 1.00 88.75 364 TYR A CA 1
ATOM 2895 C C . TYR A 1 364 ? -30.102 10.745 17.685 1.00 88.75 364 TYR A C 1
ATOM 2897 O O . TYR A 1 364 ? -29.015 11.293 17.827 1.00 88.75 364 TYR A O 1
ATOM 2905 N N . GLU A 1 365 ? -31.010 11.243 16.849 1.00 87.25 365 GLU A N 1
ATOM 2906 C CA . GLU A 1 365 ? -30.783 12.446 16.035 1.00 87.25 365 GLU A CA 1
ATOM 2907 C C . GLU A 1 365 ? -30.519 13.676 16.915 1.00 87.25 365 GLU A C 1
ATOM 2909 O O . GLU A 1 365 ? -29.557 14.404 16.693 1.00 87.25 365 GLU A O 1
ATOM 2914 N N . ARG A 1 366 ? -31.268 13.847 18.014 1.00 87.62 366 ARG A N 1
ATOM 2915 C CA . ARG A 1 366 ? -31.007 14.919 18.995 1.00 87.62 366 ARG A CA 1
ATOM 2916 C C . ARG A 1 366 ? -29.638 14.809 19.667 1.00 87.62 366 ARG A C 1
ATOM 2918 O O . ARG A 1 366 ? -29.052 15.833 20.020 1.00 87.62 366 ARG A O 1
ATOM 2925 N N . LEU A 1 367 ? -29.165 13.587 19.919 1.00 87.62 367 LEU A N 1
ATOM 2926 C CA . LEU A 1 367 ? -27.812 13.336 20.416 1.00 87.62 367 LEU A CA 1
ATOM 2927 C C . LEU A 1 367 ? -26.787 13.811 19.376 1.00 87.62 367 LEU A C 1
ATOM 2929 O O . LEU A 1 367 ? -25.885 14.574 19.725 1.00 87.62 367 LEU A O 1
ATOM 2933 N N . MET A 1 368 ? -26.948 13.389 18.117 1.00 86.81 368 MET A N 1
ATOM 2934 C CA . MET A 1 368 ? -26.050 13.760 17.021 1.00 86.81 368 MET A CA 1
ATOM 2935 C C . MET A 1 368 ? -26.006 15.274 16.816 1.00 86.81 368 MET A C 1
ATOM 2937 O O . MET A 1 368 ? -24.923 15.848 16.882 1.00 86.81 368 MET A O 1
ATOM 2941 N N . ASP A 1 369 ? -27.160 15.934 16.699 1.00 85.31 369 ASP A N 1
ATOM 2942 C CA . ASP A 1 369 ? -27.266 17.382 16.472 1.00 85.31 369 ASP A CA 1
ATOM 2943 C C . ASP A 1 369 ? -26.488 18.196 17.516 1.00 85.31 369 ASP A C 1
ATOM 2945 O O . ASP A 1 369 ? -25.823 19.187 17.198 1.00 85.31 369 ASP A O 1
ATOM 2949 N N . LYS A 1 370 ? -26.537 17.777 18.787 1.00 83.62 370 LYS A N 1
ATOM 2950 C CA . LYS A 1 370 ? -25.790 18.434 19.867 1.00 83.62 370 LYS A CA 1
ATOM 2951 C C . LYS A 1 370 ? -24.283 18.260 19.719 1.00 83.62 370 LYS A C 1
ATOM 2953 O O . LYS A 1 370 ? -23.540 19.225 19.909 1.00 83.62 370 LYS A O 1
ATOM 2958 N N . ILE A 1 371 ? -23.833 17.040 19.431 1.00 83.56 371 ILE A N 1
ATOM 2959 C CA . ILE A 1 371 ? -22.408 16.722 19.312 1.00 83.56 371 ILE A CA 1
ATOM 2960 C C . ILE A 1 371 ? -21.836 17.402 18.066 1.00 83.56 371 ILE A C 1
ATOM 2962 O O . ILE A 1 371 ? -20.831 18.104 18.155 1.00 83.56 371 ILE A O 1
ATOM 2966 N N . GLU A 1 372 ? -22.500 17.264 16.922 1.00 84.19 372 GLU A N 1
ATOM 2967 C CA . GLU A 1 372 ? -22.088 17.874 15.659 1.00 84.19 372 GLU A CA 1
ATOM 2968 C C . GLU A 1 372 ? -22.133 19.400 15.721 1.00 84.19 372 GLU A C 1
ATOM 2970 O O . GLU A 1 372 ? -21.204 20.060 15.255 1.00 84.19 372 GLU A O 1
ATOM 2975 N N . GLY A 1 373 ? -23.144 19.974 16.379 1.00 79.12 373 GLY A N 1
ATOM 2976 C CA . GLY A 1 373 ? -23.213 21.410 16.631 1.00 79.12 373 GLY A CA 1
ATOM 2977 C C . GLY A 1 373 ? -22.019 21.936 17.438 1.00 79.12 373 GLY A C 1
ATOM 2978 O O . GLY A 1 373 ? -21.534 23.035 17.164 1.00 79.12 373 GLY A O 1
ATOM 2979 N N . ALA A 1 374 ? -21.504 21.164 18.401 1.00 77.06 374 ALA A N 1
ATOM 2980 C CA . ALA A 1 374 ? -20.287 21.513 19.139 1.00 77.06 374 ALA A CA 1
ATOM 2981 C C . ALA A 1 374 ? -19.020 21.333 18.284 1.00 77.06 374 ALA A C 1
ATOM 2983 O O . ALA A 1 374 ? -18.149 22.204 18.282 1.00 77.06 374 ALA A O 1
ATOM 2984 N N . VAL A 1 375 ? -18.935 20.252 17.500 1.00 78.88 375 VAL A N 1
ATOM 2985 C CA . VAL A 1 375 ? -17.810 19.995 16.582 1.00 78.88 375 VAL A CA 1
ATOM 2986 C C . VAL A 1 375 ? -17.689 21.097 15.525 1.00 78.88 375 VAL A C 1
ATOM 2988 O O . VAL A 1 375 ? -16.587 21.577 15.274 1.00 78.88 375 VAL A O 1
ATOM 2991 N N . GLN A 1 376 ? -18.806 21.561 14.954 1.00 76.75 376 GLN A N 1
ATOM 2992 C CA . GLN A 1 376 ? -18.822 22.662 13.982 1.00 76.75 376 GLN A CA 1
ATOM 2993 C C . GLN A 1 376 ? -18.351 23.993 14.583 1.00 76.75 376 GLN A C 1
ATOM 2995 O O . GLN A 1 376 ? -17.693 24.779 13.902 1.00 76.75 376 GLN A O 1
ATOM 3000 N N . LYS A 1 377 ? -18.670 24.255 15.857 1.00 76.00 377 LYS A N 1
ATOM 3001 C CA . LYS A 1 377 ? -18.185 25.439 16.587 1.00 76.00 377 LYS A CA 1
ATOM 3002 C C . LYS A 1 377 ? -16.711 25.319 16.983 1.00 76.00 377 LYS A C 1
ATOM 3004 O O . LYS A 1 377 ? -16.047 26.339 17.156 1.00 76.00 377 LYS A O 1
ATOM 3009 N N . GLY A 1 378 ? -16.208 24.093 17.124 1.00 72.00 378 GLY A N 1
ATOM 3010 C CA . GLY A 1 378 ? -14.836 23.779 17.519 1.00 72.00 378 GLY A CA 1
ATOM 3011 C C . GLY A 1 378 ? -14.558 23.891 19.022 1.00 72.00 378 GLY A C 1
ATOM 3012 O O . GLY A 1 378 ? -13.409 23.725 19.426 1.00 72.00 378 GLY A O 1
ATOM 3013 N N . TYR A 1 379 ? -15.580 24.169 19.839 1.00 72.69 379 TYR A N 1
ATOM 3014 C CA . TYR A 1 379 ? -15.502 24.236 21.302 1.00 72.69 379 TYR A CA 1
ATOM 3015 C C . TYR A 1 379 ? -16.853 23.888 21.950 1.00 72.69 379 TYR A C 1
ATOM 3017 O O . TYR A 1 379 ? -17.905 23.979 21.308 1.00 72.69 379 TYR A O 1
ATOM 3025 N N . VAL A 1 380 ? -16.835 23.515 23.234 1.00 73.19 380 VAL A N 1
ATOM 3026 C CA . VAL A 1 380 ? -18.052 23.247 24.025 1.00 73.19 380 VAL A CA 1
ATOM 3027 C C . VAL A 1 380 ? -18.497 24.513 24.766 1.00 73.19 380 VAL A C 1
ATOM 3029 O O . VAL A 1 380 ? -17.765 25.054 25.590 1.00 73.19 380 VAL A O 1
ATOM 3032 N N . ASP A 1 381 ? -19.707 24.990 24.467 1.00 70.94 381 ASP A N 1
ATOM 3033 C CA . ASP A 1 381 ? -20.335 26.150 25.119 1.00 70.94 381 ASP A CA 1
ATOM 3034 C C . ASP A 1 381 ? -20.865 25.782 26.520 1.00 70.94 381 ASP A C 1
ATOM 3036 O O . ASP A 1 381 ? -21.484 24.727 26.690 1.00 70.94 381 ASP A O 1
ATOM 3040 N N . ASP A 1 382 ? -20.693 26.662 27.511 1.00 62.84 382 ASP A N 1
ATOM 3041 C CA . ASP A 1 382 ? -21.201 26.473 28.879 1.00 62.84 382 ASP A CA 1
ATOM 3042 C C . ASP A 1 382 ? -22.735 26.293 28.912 1.00 62.84 382 ASP A C 1
ATOM 3044 O O . ASP A 1 382 ? -23.263 25.612 29.793 1.00 62.84 382 ASP A O 1
ATOM 3048 N N . GLY A 1 383 ? -23.460 26.834 27.923 1.00 60.34 383 GLY A N 1
ATOM 3049 C CA . GLY A 1 383 ? -24.907 26.648 27.766 1.00 60.34 383 GLY A CA 1
ATOM 3050 C C . GLY A 1 383 ? -25.341 25.247 27.307 1.00 60.34 383 GLY A C 1
ATOM 3051 O O . GLY A 1 383 ? -26.511 24.896 27.459 1.00 60.34 383 GLY A O 1
ATOM 3052 N N . LEU A 1 384 ? -24.426 24.429 26.770 1.00 58.97 384 LEU A N 1
ATOM 3053 C CA . LEU A 1 384 ? -24.687 23.025 26.407 1.00 58.97 384 LEU A CA 1
ATOM 3054 C C . LEU A 1 384 ? -24.543 22.078 27.613 1.00 58.97 384 LEU A C 1
ATOM 3056 O O . LEU A 1 384 ? -25.029 20.946 27.573 1.00 58.97 384 LEU A O 1
ATOM 3060 N N . ILE A 1 385 ? -23.917 22.541 28.701 1.00 61.72 385 ILE A N 1
ATOM 3061 C CA . ILE A 1 385 ? -23.664 21.769 29.920 1.00 61.72 385 ILE A CA 1
ATOM 3062 C C . ILE A 1 385 ? -24.809 22.012 30.909 1.00 61.72 385 ILE A C 1
ATOM 3064 O O . ILE A 1 385 ? -24.764 22.888 31.771 1.00 61.72 385 ILE A O 1
ATOM 3068 N N . SER A 1 386 ? -25.876 21.227 30.771 1.00 59.84 386 SER A N 1
ATOM 3069 C CA . SER A 1 386 ? -27.139 21.469 31.476 1.00 59.84 386 SER A CA 1
ATOM 3070 C C . SER A 1 386 ? -27.163 21.036 32.949 1.00 59.84 386 SER A C 1
ATOM 3072 O O . SER A 1 386 ? -28.098 21.406 33.657 1.00 59.84 386 SER A O 1
ATOM 3074 N N . SER A 1 387 ? -26.201 20.231 33.425 1.00 67.50 387 SER A N 1
ATOM 3075 C CA . SER A 1 387 ? -26.205 19.718 34.805 1.00 67.50 387 SER A CA 1
ATOM 3076 C C . SER A 1 387 ? -25.000 20.205 35.633 1.00 67.50 387 SER A C 1
ATOM 3078 O O . SER A 1 387 ? -23.881 20.247 35.115 1.00 67.50 387 SER A O 1
ATOM 3080 N N . PRO A 1 388 ? -25.181 20.530 36.933 1.00 58.62 388 PRO A N 1
ATOM 3081 C CA . PRO A 1 388 ? -24.082 20.945 37.814 1.00 58.62 388 PRO A CA 1
ATOM 3082 C C . PRO A 1 388 ? -22.963 19.898 37.941 1.00 58.62 388 PRO A C 1
ATOM 3084 O O . PRO A 1 388 ? -21.801 20.253 38.121 1.00 58.62 388 PRO A O 1
ATOM 3087 N N . GLY A 1 389 ? -23.305 18.608 37.824 1.00 59.44 389 GLY A N 1
ATOM 3088 C CA . GLY A 1 389 ? -22.337 17.509 37.842 1.00 59.44 389 GLY A CA 1
ATOM 3089 C C . GLY A 1 389 ? -21.469 17.461 36.583 1.00 59.44 389 GLY A C 1
ATOM 3090 O O . GLY A 1 389 ? -20.258 17.276 36.686 1.00 59.44 389 GLY A O 1
ATOM 3091 N N . ASP A 1 390 ? -22.056 17.713 35.408 1.00 62.94 390 ASP A N 1
ATOM 3092 C CA . ASP A 1 390 ? -21.309 17.777 34.146 1.00 62.94 390 ASP A CA 1
ATOM 3093 C C . ASP A 1 390 ? -20.311 18.956 34.169 1.00 62.94 390 ASP A C 1
ATOM 3095 O O . ASP A 1 390 ? -19.162 18.810 33.752 1.00 62.94 390 ASP A O 1
ATOM 3099 N N . GLN A 1 391 ? -20.695 20.100 34.755 1.00 61.19 391 GLN A N 1
ATOM 3100 C CA . GLN A 1 391 ? -19.808 21.265 34.916 1.00 61.19 391 GLN A CA 1
ATOM 3101 C C . GLN A 1 391 ? -18.575 20.958 35.784 1.00 61.19 391 GLN A C 1
ATOM 3103 O O . GLN A 1 391 ? -17.467 21.414 35.484 1.00 61.19 391 GLN A O 1
ATOM 3108 N N . GLU A 1 392 ? -18.731 20.159 36.845 1.00 61.78 392 GLU A N 1
ATOM 3109 C CA . GLU A 1 392 ? -17.616 19.754 37.708 1.00 61.78 392 GLU A CA 1
ATOM 3110 C C . GLU A 1 392 ? -16.645 18.796 36.991 1.00 61.78 392 GLU A C 1
ATOM 3112 O O . GLU A 1 392 ? -15.426 18.896 37.169 1.00 61.78 392 GLU A O 1
ATOM 3117 N N . ILE A 1 393 ? -17.169 17.909 36.136 1.00 62.12 393 ILE A N 1
ATOM 3118 C CA . ILE A 1 393 ? -16.379 16.980 35.312 1.00 62.12 393 ILE A CA 1
ATOM 3119 C C . ILE A 1 393 ? -15.549 17.754 34.278 1.00 62.12 393 ILE A C 1
ATOM 3121 O O . ILE A 1 393 ? -14.331 17.567 34.212 1.00 62.12 393 ILE A O 1
ATOM 3125 N N . PHE A 1 394 ? -16.162 18.687 33.539 1.00 63.91 394 PHE A N 1
ATOM 3126 C CA . PHE A 1 394 ? -15.449 19.524 32.563 1.00 63.91 394 PHE A CA 1
ATOM 3127 C C . PHE A 1 394 ? -14.364 20.391 33.216 1.00 63.91 394 PHE A C 1
ATOM 3129 O O . PHE A 1 394 ? -13.277 20.555 32.658 1.00 63.91 394 PHE A O 1
ATOM 3136 N N . LYS A 1 395 ? -14.607 20.902 34.431 1.00 65.06 395 LYS A N 1
ATOM 3137 C CA . LYS A 1 395 ? -13.614 21.687 35.179 1.00 65.06 395 LYS A CA 1
ATOM 3138 C C . LYS A 1 395 ? -12.382 20.861 35.572 1.00 65.06 395 LYS A C 1
ATOM 3140 O O . LYS A 1 395 ? -11.273 21.390 35.536 1.00 65.06 395 LYS A O 1
ATOM 3145 N N . LYS A 1 396 ? -12.555 19.580 35.922 1.00 60.75 396 LYS A N 1
ATOM 3146 C CA . LYS A 1 396 ? -11.442 18.654 36.214 1.00 60.75 396 LYS A CA 1
ATOM 3147 C C . LYS A 1 396 ? -10.686 18.257 34.940 1.00 60.75 396 LYS A C 1
ATOM 3149 O O . LYS A 1 396 ? -9.460 18.193 34.966 1.00 60.75 396 LYS A O 1
ATOM 3154 N N . TRP A 1 397 ? -11.393 18.059 33.826 1.00 56.06 397 TRP A N 1
ATOM 3155 C CA . TRP A 1 397 ? -10.808 17.627 32.549 1.00 56.06 397 TRP A CA 1
ATOM 3156 C C . TRP A 1 397 ? -9.846 18.648 31.920 1.00 56.06 397 TRP A C 1
ATOM 3158 O O . TRP A 1 397 ? -8.799 18.268 31.405 1.00 56.06 397 TRP A O 1
ATOM 3168 N N . LYS A 1 398 ? -10.121 19.955 32.050 1.00 59.94 398 LYS A N 1
ATOM 3169 C CA . LYS A 1 398 ? -9.274 21.049 31.518 1.00 59.94 398 LYS A CA 1
ATOM 3170 C C . LYS A 1 398 ? -7.855 21.144 32.133 1.00 59.94 398 LYS A C 1
ATOM 3172 O O . LYS A 1 398 ? -7.124 22.080 31.823 1.00 59.94 398 LYS A O 1
ATOM 3177 N N . SER A 1 399 ? -7.458 20.210 33.006 1.00 52.97 399 SER A N 1
ATOM 3178 C CA . SER A 1 399 ? -6.174 20.201 33.728 1.00 52.97 399 SER A CA 1
ATOM 3179 C C . SER A 1 399 ? -5.155 19.142 33.265 1.00 52.97 399 SER A C 1
ATOM 3181 O O . SER A 1 399 ? -4.021 19.151 33.744 1.00 52.97 399 SER A O 1
ATOM 3183 N N . PHE A 1 400 ? -5.511 18.251 32.331 1.00 52.97 400 PHE A N 1
ATOM 3184 C CA . PHE A 1 400 ? -4.643 17.149 31.885 1.00 52.97 400 PHE A CA 1
ATOM 3185 C C . PHE A 1 400 ? -3.781 17.508 30.661 1.00 52.97 400 PHE A C 1
ATOM 3187 O O . PHE A 1 400 ? -4.140 18.376 29.868 1.00 52.97 400 PHE A O 1
ATOM 3194 N N . THR A 1 401 ? -2.637 16.825 30.485 1.00 54.56 401 THR A N 1
ATOM 3195 C CA . THR A 1 401 ? -1.775 16.970 29.292 1.00 54.56 401 THR A CA 1
ATOM 3196 C C . THR A 1 401 ? -1.465 15.612 28.638 1.00 54.56 401 THR A C 1
ATOM 3198 O O . THR A 1 401 ? -1.331 14.629 29.364 1.00 54.56 401 THR A O 1
ATOM 3201 N N . PRO A 1 402 ? -1.293 15.530 27.298 1.00 46.59 402 PRO A N 1
ATOM 3202 C CA . PRO A 1 402 ? -1.245 14.258 26.546 1.00 46.59 402 PRO A CA 1
ATOM 3203 C C . PRO A 1 402 ? 0.042 13.419 26.674 1.00 46.59 402 PRO A C 1
ATOM 3205 O O . PRO A 1 402 ? 0.276 12.522 25.869 1.00 46.59 402 PRO A O 1
ATOM 3208 N N . ARG A 1 403 ? 0.957 13.744 27.597 1.00 42.97 403 ARG A N 1
ATOM 3209 C CA . ARG A 1 403 ? 2.339 13.230 27.567 1.00 42.97 403 ARG A CA 1
ATOM 3210 C C . ARG A 1 403 ? 2.742 12.507 28.849 1.00 42.97 403 ARG A C 1
ATOM 3212 O O . ARG A 1 403 ? 3.534 13.056 29.602 1.00 42.97 403 ARG A O 1
ATOM 3219 N N . ASP A 1 404 ? 2.254 11.286 29.057 1.00 39.47 404 ASP A N 1
ATOM 3220 C CA . ASP A 1 404 ? 3.057 10.171 29.601 1.00 39.47 404 ASP A CA 1
ATOM 3221 C C . ASP A 1 404 ? 2.197 8.908 29.755 1.00 39.47 404 ASP A C 1
ATOM 3223 O O . ASP A 1 404 ? 1.377 8.812 30.666 1.00 39.47 404 ASP A O 1
ATOM 3227 N N . HIS A 1 405 ? 2.437 7.890 28.930 1.00 37.50 405 HIS A N 1
ATOM 3228 C CA . HIS A 1 405 ? 2.163 6.520 29.350 1.00 37.50 405 HIS A CA 1
ATOM 3229 C C . HIS A 1 405 ? 3.228 5.564 28.783 1.00 37.50 405 HIS A C 1
ATOM 3231 O O . HIS A 1 405 ? 3.651 5.697 27.630 1.00 37.50 405 HIS A O 1
ATOM 3237 N N . PRO A 1 406 ? 3.713 4.597 29.578 1.00 30.67 406 PRO A N 1
ATOM 3238 C CA . PRO A 1 406 ? 4.581 3.537 29.084 1.00 30.67 406 PRO A CA 1
ATOM 3239 C C . PRO A 1 406 ? 3.796 2.548 28.206 1.00 30.67 406 PRO A C 1
ATOM 3241 O O . PRO A 1 406 ? 2.570 2.462 28.271 1.00 30.67 406 PRO A O 1
ATOM 3244 N N . ALA A 1 407 ? 4.505 1.783 27.375 1.00 30.98 407 ALA A N 1
ATOM 3245 C CA . ALA A 1 407 ? 3.925 0.646 26.664 1.00 30.98 407 ALA A CA 1
ATOM 3246 C C . ALA A 1 407 ? 3.695 -0.517 27.651 1.00 30.98 407 ALA A C 1
ATOM 3248 O O . ALA A 1 407 ? 4.616 -0.898 28.369 1.00 30.98 407 ALA A O 1
ATOM 3249 N N . ILE A 1 408 ? 2.473 -1.064 27.685 1.00 35.47 408 ILE A N 1
ATOM 3250 C CA . ILE A 1 408 ? 1.990 -1.996 28.730 1.00 35.47 408 ILE A CA 1
ATOM 3251 C C . ILE A 1 408 ? 1.971 -3.472 28.279 1.00 35.47 408 ILE A C 1
ATOM 3253 O O . ILE A 1 408 ? 1.574 -4.348 29.038 1.00 35.47 408 ILE A O 1
ATOM 3257 N N . ILE A 1 409 ? 2.432 -3.815 27.074 1.00 32.56 409 ILE A N 1
ATOM 3258 C CA . ILE A 1 409 ? 2.335 -5.207 26.599 1.00 32.56 409 ILE A CA 1
ATOM 3259 C C . ILE A 1 409 ? 3.704 -5.881 26.593 1.00 32.56 409 ILE A C 1
ATOM 3261 O O . ILE A 1 409 ? 4.564 -5.587 25.763 1.00 32.56 409 ILE A O 1
ATOM 3265 N N . GLN A 1 410 ? 3.874 -6.827 27.515 1.00 32.34 410 GLN A N 1
ATOM 3266 C CA . GLN A 1 410 ? 5.006 -7.741 27.578 1.00 32.34 410 GLN A CA 1
ATOM 3267 C C . GLN A 1 410 ? 4.596 -9.074 26.931 1.00 32.34 410 GLN A C 1
ATOM 3269 O O . GLN A 1 410 ? 3.629 -9.718 27.336 1.00 32.34 410 GLN A O 1
ATOM 3274 N N . CYS A 1 411 ? 5.297 -9.477 25.869 1.00 38.00 411 CYS A N 1
ATOM 3275 C CA . CYS A 1 411 ? 5.004 -10.715 25.147 1.00 38.00 411 CYS A CA 1
ATOM 3276 C C . CYS A 1 411 ? 5.524 -11.936 25.925 1.00 38.00 411 CYS A C 1
ATOM 3278 O O . CYS A 1 411 ? 6.685 -12.313 25.783 1.00 38.00 411 CYS A O 1
ATOM 3280 N N . GLU A 1 412 ? 4.663 -12.582 26.711 1.00 44.34 412 GLU A N 1
ATOM 3281 C CA . GLU A 1 412 ? 4.982 -13.822 27.436 1.00 44.34 412 GLU A CA 1
ATOM 3282 C C . GLU A 1 412 ? 4.372 -15.058 26.760 1.00 44.34 412 GLU A C 1
ATOM 3284 O O . GLU A 1 412 ? 3.283 -15.483 27.113 1.00 44.34 412 GLU A O 1
ATOM 3289 N N . GLY A 1 413 ? 5.043 -15.649 25.765 1.00 49.75 413 GLY A N 1
ATOM 3290 C CA . GLY A 1 413 ? 4.748 -17.024 25.304 1.00 49.75 413 GLY A CA 1
ATOM 3291 C C . GLY A 1 413 ? 3.297 -17.352 24.889 1.00 49.75 413 GLY A C 1
ATOM 3292 O O . GLY A 1 413 ? 2.949 -18.529 24.792 1.00 49.75 413 GLY A O 1
ATOM 3293 N N . TRP A 1 414 ? 2.450 -16.347 24.654 1.00 64.31 414 TRP A N 1
ATOM 3294 C CA . TRP A 1 414 ? 1.018 -16.513 24.425 1.00 64.31 414 TRP A CA 1
ATOM 3295 C C . TRP A 1 414 ? 0.721 -17.287 23.140 1.00 64.31 414 TRP A C 1
ATOM 3297 O O . TRP A 1 414 ? 1.345 -17.082 22.095 1.00 64.31 414 TRP A O 1
ATOM 3307 N N . ARG A 1 415 ? -0.304 -18.140 23.193 1.00 59.00 415 ARG A N 1
ATOM 3308 C CA . ARG A 1 415 ? -0.876 -18.778 22.006 1.00 59.00 415 ARG A CA 1
ATOM 3309 C C . ARG A 1 415 ? -2.080 -17.970 21.534 1.00 59.00 415 ARG A C 1
ATOM 3311 O O . ARG A 1 415 ? -3.092 -17.924 22.224 1.00 59.00 415 ARG A O 1
ATOM 3318 N N . SER A 1 416 ? -1.991 -17.382 20.344 1.00 68.62 416 SER A N 1
ATOM 3319 C CA . SER A 1 416 ? -3.128 -16.707 19.717 1.00 68.62 416 SER A CA 1
ATOM 3320 C C . SER A 1 416 ? -4.102 -17.706 19.082 1.00 68.62 416 SER A C 1
ATOM 3322 O O . SER A 1 416 ? -3.720 -18.782 18.603 1.00 68.62 416 SER A O 1
ATOM 3324 N N . VAL A 1 417 ? -5.384 -17.341 19.072 1.00 71.62 417 VAL A N 1
ATOM 3325 C CA . VAL A 1 417 ? -6.456 -18.074 18.395 1.00 71.62 417 VAL A CA 1
ATOM 3326 C C . VAL A 1 417 ? -7.188 -17.089 17.493 1.00 71.62 417 VAL A C 1
ATOM 3328 O O . VAL A 1 417 ? -7.592 -16.024 17.942 1.00 71.62 417 VAL A O 1
ATOM 3331 N N . PHE A 1 418 ? -7.330 -17.443 16.217 1.00 74.88 418 PHE A N 1
ATOM 3332 C CA . PHE A 1 418 ? -8.146 -16.706 15.257 1.00 74.88 418 PHE A CA 1
ATOM 3333 C C . PHE A 1 418 ? -9.500 -17.403 15.119 1.00 74.88 418 PHE A C 1
ATOM 3335 O O . PHE A 1 418 ? -9.528 -18.624 14.950 1.00 74.88 418 PHE A O 1
ATOM 3342 N N . CYS A 1 419 ? -10.585 -16.639 15.218 1.00 75.50 419 CYS A N 1
ATOM 3343 C CA . CYS A 1 419 ? -11.960 -17.102 15.067 1.00 75.50 419 CYS A CA 1
ATOM 3344 C C . CYS A 1 419 ? -12.631 -16.269 13.974 1.00 75.50 419 CYS A C 1
ATOM 3346 O O . CYS A 1 419 ? -12.491 -15.047 13.987 1.00 75.50 419 CYS A O 1
ATOM 3348 N N . ASP A 1 420 ? -13.327 -16.933 13.055 1.00 72.19 420 ASP A N 1
ATOM 3349 C CA . ASP A 1 420 ? -14.034 -16.310 11.936 1.00 72.19 420 ASP A CA 1
ATOM 3350 C C . ASP A 1 420 ? -15.482 -16.820 11.934 1.00 72.19 420 ASP A C 1
ATOM 3352 O O . ASP A 1 420 ? -15.728 -17.938 11.470 1.00 72.19 420 ASP A O 1
ATOM 3356 N N . PRO A 1 421 ? -16.417 -16.079 12.560 1.00 76.56 421 PRO A N 1
ATOM 3357 C CA . PRO A 1 421 ? -17.784 -16.549 12.731 1.00 76.56 421 PRO A CA 1
ATOM 3358 C C . PRO A 1 421 ? -18.504 -16.686 11.389 1.00 76.56 421 PRO A C 1
ATOM 3360 O O . PRO A 1 421 ? -18.567 -15.744 10.602 1.00 76.56 421 PRO A O 1
ATOM 3363 N N . VAL A 1 422 ? -19.092 -17.859 11.151 1.00 67.44 422 VAL A N 1
ATOM 3364 C CA . VAL A 1 422 ? -19.666 -18.228 9.842 1.00 67.44 422 VAL A CA 1
ATOM 3365 C C . VAL A 1 422 ? -20.921 -17.420 9.499 1.00 67.44 422 VAL A C 1
ATOM 3367 O O . VAL A 1 422 ? -21.183 -17.145 8.333 1.00 67.44 422 VAL A O 1
ATOM 3370 N N . GLU A 1 423 ? -21.719 -17.053 10.501 1.00 71.69 423 GLU A N 1
ATOM 3371 C CA . GLU A 1 423 ? -23.027 -16.427 10.272 1.00 71.69 423 GLU A CA 1
ATOM 3372 C C . GLU A 1 423 ? -22.929 -14.934 9.955 1.00 71.69 423 GLU A C 1
ATOM 3374 O O . GLU A 1 423 ? -23.694 -14.421 9.139 1.00 71.69 423 GLU A O 1
ATOM 3379 N N . ARG A 1 424 ? -22.011 -14.222 10.620 1.00 78.06 424 ARG A N 1
ATOM 3380 C CA . ARG A 1 424 ? -21.849 -12.774 10.463 1.00 78.06 424 ARG A CA 1
ATOM 3381 C C . ARG A 1 424 ? -20.486 -12.282 10.951 1.00 78.06 424 ARG A C 1
ATOM 3383 O O . ARG A 1 424 ? -19.963 -12.813 11.932 1.00 78.06 424 ARG A O 1
ATOM 3390 N N . PRO A 1 425 ? -19.958 -11.190 10.376 1.00 80.44 425 PRO A N 1
ATOM 3391 C CA . PRO A 1 425 ? -18.790 -10.516 10.927 1.00 80.44 425 PRO A CA 1
ATOM 3392 C C . PRO A 1 425 ? -19.051 -10.040 12.364 1.00 80.44 425 PRO A C 1
ATOM 3394 O O . PRO A 1 425 ? -19.988 -9.283 12.612 1.00 80.44 425 PRO A O 1
ATOM 3397 N N . ALA A 1 426 ? -18.209 -10.455 13.315 1.00 81.19 426 ALA A N 1
ATOM 3398 C CA . ALA A 1 426 ? -18.315 -10.007 14.710 1.00 81.19 426 ALA A CA 1
ATOM 3399 C C . ALA A 1 426 ? -17.863 -8.551 14.912 1.00 81.19 426 ALA A C 1
ATOM 3401 O O . ALA A 1 426 ? -18.327 -7.880 15.831 1.00 81.19 426 ALA A O 1
ATOM 3402 N N . PHE A 1 427 ? -16.967 -8.062 14.052 1.00 82.75 427 PHE A N 1
ATOM 3403 C CA . PHE A 1 427 ? -16.448 -6.699 14.094 1.00 82.75 427 PHE A CA 1
ATOM 3404 C C . PHE A 1 427 ? -16.547 -6.073 12.705 1.00 82.75 427 PHE A C 1
ATOM 3406 O O . PHE A 1 427 ? -15.943 -6.559 11.749 1.00 82.75 427 PHE A O 1
ATOM 3413 N N . LEU A 1 428 ? -17.292 -4.975 12.611 1.00 79.44 428 LEU A N 1
ATOM 3414 C CA . LEU A 1 428 ? -17.403 -4.147 11.415 1.00 79.44 428 LEU A CA 1
ATOM 3415 C C . LEU A 1 428 ? -16.821 -2.769 11.713 1.00 79.44 428 LEU A C 1
ATOM 3417 O O . LEU A 1 428 ? -16.971 -2.242 12.813 1.00 79.44 428 LEU A O 1
ATOM 3421 N N . GLY A 1 429 ? -16.141 -2.185 10.733 1.00 79.38 429 GLY A N 1
ATOM 3422 C CA . GLY A 1 429 ? -15.531 -0.872 10.880 1.00 79.38 429 GLY A CA 1
ATOM 3423 C C . GLY A 1 429 ? -15.453 -0.128 9.557 1.00 79.38 429 GLY A C 1
ATOM 3424 O O . GLY A 1 429 ? -15.473 -0.725 8.483 1.00 79.38 429 GLY A O 1
ATOM 3425 N N . GLN A 1 430 ? -15.329 1.194 9.650 1.00 74.69 430 GLN A N 1
ATOM 3426 C CA . GLN A 1 430 ? -15.192 2.063 8.485 1.00 74.69 430 GLN A CA 1
ATOM 3427 C C . GLN A 1 430 ? -13.795 1.926 7.860 1.00 74.69 430 GLN A C 1
ATOM 3429 O O . GLN A 1 430 ? -12.769 2.085 8.544 1.00 74.69 430 GLN A O 1
ATOM 3434 N N . ALA A 1 431 ? -13.774 1.656 6.554 1.00 77.50 431 ALA A N 1
ATOM 3435 C CA . ALA A 1 431 ? -12.576 1.611 5.722 1.00 77.50 431 ALA A CA 1
ATOM 3436 C C . ALA A 1 431 ? -12.401 2.933 4.948 1.00 77.50 431 ALA A C 1
ATOM 3438 O O . ALA A 1 431 ? -13.399 3.562 4.594 1.00 77.50 431 ALA A O 1
ATOM 3439 N N . PRO A 1 432 ? -11.162 3.360 4.638 1.00 79.00 432 PRO A N 1
ATOM 3440 C CA . PRO A 1 432 ? -10.946 4.560 3.834 1.00 79.00 432 PRO A CA 1
ATOM 3441 C C . PRO A 1 432 ? -11.615 4.441 2.455 1.00 79.00 432 PRO A C 1
ATOM 3443 O O . PRO A 1 432 ? -11.385 3.465 1.737 1.00 79.00 432 PRO A O 1
ATOM 3446 N N . LYS A 1 433 ? -12.417 5.443 2.074 1.00 79.94 433 LYS A N 1
ATOM 3447 C CA . LYS A 1 433 ? -13.148 5.467 0.791 1.00 79.94 433 LYS A CA 1
ATOM 3448 C C . LYS A 1 433 ? -12.348 6.098 -0.359 1.00 79.94 433 LYS A C 1
ATOM 3450 O O . LYS A 1 433 ? -12.684 5.895 -1.524 1.00 79.94 433 LYS A O 1
ATOM 3455 N N . SER A 1 434 ? -11.272 6.830 -0.049 1.00 79.81 434 SER A N 1
ATOM 3456 C CA . SER A 1 434 ? -10.383 7.458 -1.034 1.00 79.81 434 SER A CA 1
ATOM 3457 C C . SER A 1 434 ? -9.060 6.693 -1.191 1.00 79.81 434 SER A C 1
ATOM 3459 O O . SER A 1 434 ? -8.495 6.157 -0.233 1.00 79.81 434 SER A O 1
ATOM 3461 N N . LEU A 1 435 ? -8.517 6.667 -2.411 1.00 82.56 435 LEU A N 1
ATOM 3462 C CA . LEU A 1 435 ? -7.233 6.036 -2.707 1.00 82.56 435 LEU A CA 1
ATOM 3463 C C . LEU A 1 435 ? -6.082 6.746 -1.983 1.00 82.56 435 LEU A C 1
ATOM 3465 O O . LEU A 1 435 ? -5.170 6.077 -1.498 1.00 82.56 435 LEU A O 1
ATOM 3469 N N . ILE A 1 436 ? -6.112 8.079 -1.872 1.00 82.44 436 ILE A N 1
ATOM 3470 C CA . ILE A 1 436 ? -5.067 8.832 -1.165 1.00 82.44 436 ILE A CA 1
ATOM 3471 C C . ILE A 1 436 ? -4.962 8.414 0.307 1.00 82.44 436 ILE A C 1
ATOM 3473 O O . ILE A 1 436 ? -3.850 8.241 0.814 1.00 82.44 436 ILE A O 1
ATOM 3477 N N . ASP A 1 437 ? -6.087 8.183 0.980 1.00 83.12 437 ASP A N 1
ATOM 3478 C CA . ASP A 1 437 ? -6.093 7.815 2.396 1.00 83.12 437 ASP A CA 1
ATOM 3479 C C . ASP A 1 437 ? -5.635 6.375 2.618 1.00 83.12 437 ASP A C 1
ATOM 3481 O O . ASP A 1 437 ? -4.863 6.117 3.549 1.00 83.12 437 ASP A O 1
ATOM 3485 N N . VAL A 1 438 ? -5.989 5.462 1.704 1.00 85.38 438 VAL A N 1
ATOM 3486 C CA . VAL A 1 438 ? -5.408 4.111 1.661 1.00 85.38 438 VAL A CA 1
ATOM 3487 C C . VAL A 1 438 ? -3.885 4.198 1.510 1.00 85.38 438 VAL A C 1
ATOM 3489 O O . VAL A 1 438 ? -3.144 3.607 2.295 1.00 85.38 438 VAL A O 1
ATOM 3492 N N . LEU A 1 439 ? -3.376 4.971 0.547 1.00 87.50 439 LEU A N 1
ATOM 3493 C CA . LEU A 1 439 ? -1.932 5.080 0.312 1.00 87.50 439 LEU A CA 1
ATOM 3494 C C . LEU A 1 439 ? -1.190 5.708 1.500 1.00 87.50 439 LEU A C 1
ATOM 3496 O O . LEU A 1 439 ? -0.112 5.227 1.857 1.00 87.50 439 LEU A O 1
ATOM 3500 N N . ARG A 1 440 ? -1.765 6.722 2.158 1.00 85.12 440 ARG A N 1
ATOM 3501 C CA . ARG A 1 440 ? -1.220 7.305 3.398 1.00 85.12 440 ARG A CA 1
ATOM 3502 C C . ARG A 1 440 ? -1.180 6.289 4.538 1.00 85.12 440 ARG A C 1
ATOM 3504 O O . ARG A 1 440 ? -0.178 6.216 5.248 1.00 85.12 440 ARG A O 1
ATOM 3511 N N . GLN A 1 441 ? -2.227 5.481 4.698 1.00 85.56 441 GLN A N 1
ATOM 3512 C CA . GLN A 1 441 ? -2.263 4.419 5.703 1.00 85.56 441 GLN A CA 1
ATOM 3513 C C . GLN A 1 441 ? -1.143 3.395 5.469 1.00 85.56 441 GLN A C 1
ATOM 3515 O O . GLN A 1 441 ? -0.358 3.122 6.376 1.00 85.56 441 GLN A O 1
ATOM 3520 N N . TYR A 1 442 ? -0.992 2.903 4.237 1.00 89.88 442 TYR A N 1
ATOM 3521 C CA . TYR A 1 442 ? 0.064 1.946 3.895 1.00 89.88 442 TYR A CA 1
ATOM 3522 C C . TYR A 1 442 ? 1.481 2.525 4.019 1.00 89.88 442 TYR A C 1
ATOM 3524 O O . TYR A 1 442 ? 2.409 1.778 4.340 1.00 89.88 442 TYR A O 1
ATOM 3532 N N . ARG A 1 443 ? 1.663 3.840 3.834 1.00 87.62 443 ARG A N 1
ATOM 3533 C CA . ARG A 1 443 ? 2.946 4.520 4.085 1.00 87.62 443 ARG A CA 1
ATOM 3534 C C . ARG A 1 443 ? 3.340 4.391 5.557 1.00 87.62 443 ARG A C 1
ATOM 3536 O O . ARG A 1 443 ? 4.460 3.979 5.857 1.00 87.62 443 ARG A O 1
ATOM 3543 N N . ARG A 1 444 ? 2.397 4.658 6.472 1.00 84.94 444 ARG A N 1
ATOM 3544 C CA . ARG A 1 444 ? 2.600 4.515 7.926 1.00 84.94 444 ARG A CA 1
ATOM 3545 C C . ARG A 1 444 ? 2.863 3.069 8.329 1.00 84.94 444 ARG A C 1
ATOM 3547 O O . ARG A 1 444 ? 3.793 2.806 9.087 1.00 84.94 444 ARG A O 1
ATOM 3554 N N . TRP A 1 445 ? 2.087 2.127 7.792 1.00 87.44 445 TRP A N 1
ATOM 3555 C CA . TRP A 1 445 ? 2.294 0.705 8.066 1.00 87.44 445 TRP A CA 1
ATOM 3556 C C . TRP A 1 445 ? 3.660 0.225 7.588 1.00 87.44 445 TRP A C 1
ATOM 3558 O O . TRP A 1 445 ? 4.328 -0.497 8.314 1.00 87.44 445 TRP A O 1
ATOM 3568 N N . THR A 1 446 ? 4.105 0.662 6.408 1.00 89.69 446 THR A N 1
ATOM 3569 C CA . THR A 1 446 ? 5.440 0.335 5.886 1.00 89.69 446 THR A CA 1
ATOM 3570 C C . THR A 1 446 ? 6.537 0.773 6.854 1.00 89.69 446 THR A C 1
ATOM 3572 O O . THR A 1 446 ? 7.390 -0.036 7.210 1.00 89.69 446 THR A O 1
ATOM 3575 N N . MET A 1 447 ? 6.477 2.019 7.332 1.00 84.06 447 MET A N 1
ATOM 3576 C CA . MET A 1 447 ? 7.421 2.542 8.321 1.00 84.06 447 MET A CA 1
ATOM 3577 C C . MET A 1 447 ? 7.437 1.688 9.599 1.00 84.06 447 MET A C 1
ATOM 3579 O O . MET A 1 447 ? 8.493 1.196 9.996 1.00 84.06 447 MET A O 1
ATOM 3583 N N . GLY A 1 448 ? 6.275 1.482 10.229 1.00 80.44 448 GLY A N 1
ATOM 3584 C CA . GLY A 1 448 ? 6.184 0.737 11.491 1.00 80.44 448 GLY A CA 1
ATOM 3585 C C . GLY A 1 448 ? 6.611 -0.727 11.353 1.00 80.44 448 GLY A C 1
ATOM 3586 O O . GLY A 1 448 ? 7.352 -1.251 12.182 1.00 80.44 448 GLY A O 1
ATOM 3587 N N . LEU A 1 449 ? 6.220 -1.384 10.262 1.00 86.50 449 LEU A N 1
ATOM 3588 C CA . LEU A 1 449 ? 6.560 -2.784 10.010 1.00 86.50 449 LEU A CA 1
ATOM 3589 C C . LEU A 1 449 ? 8.048 -2.979 9.723 1.00 86.50 449 LEU A C 1
ATOM 3591 O O . LEU A 1 449 ? 8.624 -3.948 10.209 1.00 86.50 449 LEU A O 1
ATOM 3595 N N . TYR A 1 450 ? 8.708 -2.043 9.038 1.00 90.06 450 TYR A N 1
ATOM 3596 C CA . TYR A 1 450 ? 10.164 -2.076 8.907 1.00 90.06 450 TYR A CA 1
ATOM 3597 C C . TYR A 1 450 ? 10.897 -1.757 10.208 1.00 90.06 450 TYR A C 1
ATOM 3599 O O . TYR A 1 450 ? 11.961 -2.325 10.447 1.00 90.06 450 TYR A O 1
ATOM 3607 N N . GLN A 1 451 ? 10.348 -0.913 11.087 1.00 83.25 451 GLN A N 1
ATOM 3608 C CA . GLN A 1 451 ? 10.923 -0.722 12.424 1.00 83.25 451 GLN A CA 1
ATOM 3609 C C . GLN A 1 451 ? 10.937 -2.028 13.224 1.00 83.25 451 GLN A C 1
ATOM 3611 O O . GLN A 1 451 ? 11.940 -2.312 13.878 1.00 83.25 451 GLN A O 1
ATOM 3616 N N . VAL A 1 452 ? 9.881 -2.841 13.114 1.00 78.44 452 VAL A N 1
ATOM 3617 C CA . VAL A 1 452 ? 9.835 -4.199 13.680 1.00 78.44 452 VAL A CA 1
ATOM 3618 C C . VAL A 1 452 ? 10.783 -5.138 12.926 1.00 78.44 452 VAL A C 1
ATOM 3620 O O . VAL A 1 452 ? 11.614 -5.804 13.540 1.00 78.44 452 VAL A O 1
ATOM 3623 N N . GLY A 1 453 ? 10.705 -5.161 11.594 1.00 84.12 453 GLY A N 1
ATOM 3624 C CA . GLY A 1 453 ? 11.475 -6.051 10.724 1.00 84.12 453 GLY A CA 1
ATOM 3625 C C . GLY A 1 453 ? 12.986 -5.914 10.889 1.00 84.12 453 GLY A C 1
ATOM 3626 O O . GLY A 1 453 ? 13.682 -6.919 10.965 1.00 84.12 453 GLY A O 1
ATOM 3627 N N . PHE A 1 454 ? 13.478 -4.680 11.004 1.00 85.56 454 PHE A N 1
ATOM 3628 C CA . PHE A 1 454 ? 14.890 -4.351 11.218 1.00 85.56 454 PHE A CA 1
ATOM 3629 C C . PHE A 1 454 ? 15.214 -4.030 12.689 1.00 85.56 454 PHE A C 1
ATOM 3631 O O . PHE A 1 454 ? 16.219 -3.376 12.982 1.00 85.56 454 PHE A O 1
ATOM 3638 N N . SER A 1 455 ? 14.366 -4.446 13.632 1.00 81.75 455 SER A N 1
ATOM 3639 C CA . SER A 1 455 ? 14.654 -4.318 15.061 1.00 81.75 455 SER A CA 1
ATOM 3640 C C . SER A 1 455 ? 15.823 -5.219 15.454 1.00 81.75 455 SER A C 1
ATOM 3642 O O . SER A 1 455 ? 15.828 -6.406 15.133 1.00 81.75 455 SER A O 1
ATOM 3644 N N . ARG A 1 456 ? 16.798 -4.685 16.199 1.00 74.38 456 ARG A N 1
ATOM 3645 C CA . ARG A 1 456 ? 17.993 -5.436 16.623 1.00 74.38 456 ARG A CA 1
ATOM 3646 C C . ARG A 1 456 ? 17.648 -6.685 17.439 1.00 74.38 456 ARG A C 1
ATOM 3648 O O . ARG A 1 456 ? 18.323 -7.699 17.312 1.00 74.38 456 ARG A O 1
ATOM 3655 N N . GLU A 1 457 ? 16.614 -6.598 18.268 1.00 71.94 457 GLU A N 1
ATOM 3656 C CA . GLU A 1 457 ? 16.239 -7.653 19.217 1.00 71.94 457 GLU A CA 1
ATOM 3657 C C . GLU A 1 457 ? 15.007 -8.440 18.762 1.00 71.94 457 GLU A C 1
ATOM 3659 O O . GLU A 1 457 ? 14.905 -9.638 19.022 1.00 71.94 457 GLU A O 1
ATOM 3664 N N . TYR A 1 458 ? 14.096 -7.786 18.036 1.00 76.00 458 TYR A N 1
ATOM 3665 C CA . TYR A 1 458 ? 12.775 -8.329 17.703 1.00 76.00 458 TYR A CA 1
ATOM 3666 C C . TYR A 1 458 ? 12.591 -8.609 16.208 1.00 76.00 458 TYR A C 1
ATOM 3668 O O . TYR A 1 458 ? 11.458 -8.712 15.743 1.00 76.00 458 TYR A O 1
ATOM 3676 N N . THR A 1 459 ? 13.685 -8.746 15.446 1.00 83.00 459 THR A N 1
ATOM 3677 C CA . THR A 1 459 ? 13.609 -9.154 14.033 1.00 83.00 459 THR A CA 1
ATOM 3678 C C . THR A 1 459 ? 12.792 -10.455 13.921 1.00 83.00 459 THR A C 1
ATOM 3680 O O . THR A 1 459 ? 13.215 -11.483 14.469 1.00 83.00 459 THR A O 1
ATOM 3683 N N . PRO A 1 460 ? 11.654 -10.462 13.197 1.00 84.12 460 PRO A N 1
ATOM 3684 C CA . PRO A 1 460 ? 10.670 -11.537 13.302 1.00 84.12 460 PRO A CA 1
ATOM 3685 C C . PRO A 1 460 ? 11.164 -12.940 12.961 1.00 84.12 460 PRO A C 1
ATOM 3687 O O . PRO A 1 460 ? 10.779 -13.893 13.637 1.00 84.12 460 PRO A O 1
ATOM 3690 N N . ILE A 1 461 ? 12.041 -13.083 11.960 1.00 86.88 461 ILE A N 1
ATOM 3691 C CA . ILE A 1 461 ? 12.524 -14.406 11.545 1.00 86.88 461 ILE A CA 1
ATOM 3692 C C . ILE A 1 461 ? 13.331 -15.074 12.656 1.00 86.88 461 ILE A C 1
ATOM 3694 O O . ILE A 1 461 ? 13.136 -16.253 12.930 1.00 86.88 461 ILE A O 1
ATOM 3698 N N . PHE A 1 462 ? 14.205 -14.328 13.331 1.00 84.88 462 PHE A N 1
ATOM 3699 C CA . PHE A 1 462 ? 15.051 -14.869 14.390 1.00 84.88 462 PHE A CA 1
ATOM 3700 C C . PHE A 1 462 ? 14.271 -14.999 15.692 1.00 84.88 462 PHE A C 1
ATOM 3702 O O . PHE A 1 462 ? 14.283 -16.062 16.314 1.00 84.88 462 PHE A O 1
ATOM 3709 N N . TYR A 1 463 ? 13.552 -13.940 16.073 1.00 78.19 463 TYR A N 1
ATOM 3710 C CA . TYR A 1 463 ? 12.797 -13.915 17.316 1.00 78.19 463 TYR A CA 1
ATOM 3711 C C . TYR A 1 463 ? 11.659 -14.941 17.293 1.00 78.19 463 TYR A C 1
ATOM 3713 O O . TYR A 1 463 ? 11.627 -15.816 18.150 1.00 78.19 463 TYR A O 1
ATOM 3721 N N . GLY A 1 464 ? 10.787 -14.914 16.280 1.00 75.88 464 GLY A N 1
ATOM 3722 C CA . GLY A 1 464 ? 9.646 -15.829 16.166 1.00 75.88 464 GLY A CA 1
ATOM 3723 C C . GLY A 1 464 ? 10.046 -17.299 16.012 1.00 75.88 464 GLY A C 1
ATOM 3724 O O . GLY A 1 464 ? 9.364 -18.177 16.541 1.00 75.88 464 GLY A O 1
ATOM 3725 N N . THR A 1 465 ? 11.179 -17.582 15.356 1.00 82.38 465 THR A N 1
ATOM 3726 C CA . THR A 1 465 ? 11.721 -18.951 15.283 1.00 82.38 465 THR A CA 1
ATOM 3727 C C . THR A 1 465 ? 12.229 -19.428 16.638 1.00 82.38 465 THR A C 1
ATOM 3729 O O . THR A 1 465 ? 11.971 -20.569 17.012 1.00 82.38 465 THR A O 1
ATOM 3732 N N . ARG A 1 466 ? 12.925 -18.562 17.385 1.00 81.50 466 ARG A N 1
ATOM 3733 C CA . ARG A 1 466 ? 13.454 -18.881 18.716 1.00 81.50 466 ARG A CA 1
ATOM 3734 C C . ARG A 1 466 ? 12.347 -19.038 19.762 1.00 81.50 466 ARG A C 1
ATOM 3736 O O . ARG A 1 466 ? 12.490 -19.872 20.649 1.00 81.50 466 ARG A O 1
ATOM 3743 N N . THR A 1 467 ? 11.294 -18.225 19.699 1.00 72.94 467 THR A N 1
ATOM 3744 C CA . THR A 1 467 ? 10.246 -18.184 20.732 1.00 72.94 467 THR A CA 1
ATOM 3745 C C . THR A 1 467 ? 9.055 -19.089 20.448 1.00 72.94 467 THR A C 1
ATOM 3747 O O . THR A 1 467 ? 8.382 -19.489 21.393 1.00 72.94 467 THR A O 1
ATOM 3750 N N . ALA A 1 468 ? 8.787 -19.428 19.184 1.00 78.81 468 ALA A N 1
ATOM 3751 C CA . ALA A 1 468 ? 7.627 -20.234 18.812 1.00 78.81 468 ALA A CA 1
ATOM 3752 C C . ALA A 1 468 ? 7.961 -21.333 17.793 1.00 78.81 468 ALA A C 1
ATOM 3754 O O . ALA A 1 468 ? 8.015 -22.510 18.138 1.00 78.81 468 ALA A O 1
ATOM 3755 N N . SER A 1 469 ? 8.129 -20.983 16.517 1.00 85.94 469 SER A N 1
ATOM 3756 C CA . SER A 1 469 ? 8.483 -21.937 15.458 1.00 85.94 469 SER A CA 1
ATOM 3757 C C . SER A 1 469 ? 8.940 -21.213 14.196 1.00 85.94 469 SER A C 1
ATOM 3759 O O . SER A 1 469 ? 8.601 -20.048 13.984 1.00 85.94 469 SER A O 1
ATOM 3761 N N . LEU A 1 470 ? 9.638 -21.925 13.307 1.00 88.44 470 LEU A N 1
ATOM 3762 C CA . LEU A 1 470 ? 10.060 -21.381 12.012 1.00 88.44 470 LEU A CA 1
ATOM 3763 C C . LEU A 1 470 ? 8.881 -20.829 11.191 1.00 88.44 470 LEU A C 1
ATOM 3765 O O . LEU A 1 470 ? 8.995 -19.769 10.586 1.00 88.44 470 LEU A O 1
ATOM 3769 N N . LEU A 1 471 ? 7.730 -21.511 11.208 1.00 88.19 471 LEU A N 1
ATOM 3770 C CA . LEU A 1 471 ? 6.535 -21.074 10.476 1.00 88.19 471 LEU A CA 1
ATOM 3771 C C . LEU A 1 471 ? 5.947 -19.781 11.053 1.00 88.19 471 LEU A C 1
ATOM 3773 O O . LEU A 1 471 ? 5.497 -18.927 10.297 1.00 88.19 471 LEU A O 1
ATOM 3777 N N . VAL A 1 472 ? 5.995 -19.604 12.377 1.00 81.56 472 VAL A N 1
ATOM 3778 C CA . VAL A 1 472 ? 5.600 -18.344 13.028 1.00 81.56 472 VAL A CA 1
ATOM 3779 C C . VAL A 1 472 ? 6.577 -17.226 12.663 1.00 81.56 472 VAL A C 1
ATOM 3781 O O . VAL A 1 472 ? 6.141 -16.127 12.317 1.00 81.56 472 VAL A O 1
ATOM 3784 N N . GLY A 1 473 ? 7.882 -17.519 12.658 1.00 84.62 473 GLY A N 1
ATOM 3785 C CA . GLY A 1 473 ? 8.906 -16.609 12.143 1.00 84.62 473 GLY A CA 1
ATOM 3786 C C . GLY A 1 473 ? 8.615 -16.172 10.704 1.00 84.62 473 GLY A C 1
ATOM 3787 O O . GLY A 1 473 ? 8.634 -14.980 10.412 1.00 84.62 473 GLY A O 1
ATOM 3788 N N . PHE A 1 474 ? 8.250 -17.112 9.826 1.00 91.50 474 PHE A N 1
ATOM 3789 C CA . PHE A 1 474 ? 7.831 -16.830 8.449 1.00 91.50 474 PHE A CA 1
ATOM 3790 C C . PHE A 1 474 ? 6.602 -15.915 8.381 1.00 91.50 474 PHE A C 1
ATOM 3792 O O . PHE A 1 474 ? 6.654 -14.909 7.676 1.00 91.50 474 PHE A O 1
ATOM 3799 N N . CYS A 1 475 ? 5.537 -16.194 9.139 1.00 85.38 475 CYS A N 1
ATOM 3800 C CA . CYS A 1 475 ? 4.328 -15.362 9.152 1.00 85.38 475 CYS A CA 1
ATOM 3801 C C . CYS A 1 475 ? 4.625 -13.905 9.538 1.00 85.38 475 CYS A C 1
ATOM 3803 O O . CYS A 1 475 ? 4.241 -12.979 8.823 1.00 85.38 475 CYS A O 1
ATOM 3805 N N . PHE A 1 476 ? 5.338 -13.682 10.645 1.00 84.81 476 PHE A N 1
ATOM 3806 C CA . PHE A 1 476 ? 5.645 -12.321 11.088 1.00 84.81 476 PHE A CA 1
ATOM 3807 C C . PHE A 1 476 ? 6.658 -11.623 10.176 1.00 84.81 476 PHE A C 1
ATOM 3809 O O . PHE A 1 476 ? 6.538 -10.421 9.945 1.00 84.81 476 PHE A O 1
ATOM 3816 N N . SER A 1 477 ? 7.614 -12.354 9.596 1.00 90.19 477 SER A N 1
ATOM 3817 C CA . SER A 1 477 ? 8.511 -11.802 8.577 1.00 90.19 477 SER A CA 1
ATOM 3818 C C . SER A 1 477 ? 7.774 -11.408 7.303 1.00 90.19 477 SER A C 1
ATOM 3820 O O . SER A 1 477 ? 8.082 -10.369 6.722 1.00 90.19 477 SER A O 1
ATOM 3822 N N . HIS A 1 478 ? 6.772 -12.182 6.884 1.00 91.88 478 HIS A N 1
ATOM 3823 C CA . HIS A 1 478 ? 5.934 -11.820 5.747 1.00 91.88 478 HIS A CA 1
ATOM 3824 C C . HIS A 1 478 ? 5.231 -10.480 5.979 1.00 91.88 478 HIS A C 1
ATOM 3826 O O . HIS A 1 478 ? 5.214 -9.643 5.081 1.00 91.88 478 HIS A O 1
ATOM 3832 N N . LEU A 1 479 ? 4.681 -10.270 7.180 1.00 85.75 479 LEU A N 1
ATOM 3833 C CA . LEU A 1 479 ? 4.031 -9.013 7.555 1.00 85.75 479 LEU A CA 1
ATOM 3834 C C . LEU A 1 479 ? 5.043 -7.863 7.637 1.00 85.75 479 LEU A C 1
ATOM 3836 O O . LEU A 1 479 ? 4.818 -6.807 7.055 1.00 85.75 479 LEU A O 1
ATOM 3840 N N . ALA A 1 480 ? 6.185 -8.078 8.293 1.00 86.19 480 ALA A N 1
ATOM 3841 C CA . ALA A 1 480 ? 7.190 -7.037 8.499 1.00 86.19 480 ALA A CA 1
ATOM 3842 C C . ALA A 1 480 ? 7.826 -6.530 7.193 1.00 86.19 480 ALA A C 1
ATOM 3844 O O . ALA A 1 480 ? 8.098 -5.338 7.058 1.00 86.19 480 ALA A O 1
ATOM 3845 N N . PHE A 1 481 ? 8.043 -7.418 6.217 1.00 93.12 481 PHE A N 1
ATOM 3846 C CA . PHE A 1 481 ? 8.759 -7.101 4.975 1.00 93.12 481 PHE A CA 1
ATOM 3847 C C . PHE A 1 481 ? 7.858 -6.973 3.744 1.00 93.12 481 PHE A C 1
ATOM 3849 O O . PHE A 1 481 ? 8.342 -6.870 2.618 1.00 93.12 481 PHE A O 1
ATOM 3856 N N . TRP A 1 482 ? 6.536 -6.924 3.914 1.00 89.69 482 TRP A N 1
ATOM 3857 C CA . TRP A 1 482 ? 5.607 -6.931 2.782 1.00 89.69 482 TRP A CA 1
ATOM 3858 C C . TRP A 1 482 ? 5.803 -5.798 1.762 1.00 89.69 482 TRP A C 1
ATOM 3860 O O . TRP A 1 482 ? 5.530 -5.990 0.573 1.00 89.69 482 TRP A O 1
ATOM 3870 N N . ALA A 1 483 ? 6.317 -4.652 2.212 1.00 93.94 483 ALA A N 1
ATOM 3871 C CA . ALA A 1 483 ? 6.558 -3.467 1.411 1.00 93.94 483 ALA A CA 1
ATOM 3872 C C . ALA A 1 483 ? 7.801 -3.621 0.533 1.00 93.94 483 ALA A C 1
ATOM 3874 O O . ALA A 1 483 ? 7.904 -2.937 -0.479 1.00 93.94 483 ALA A O 1
ATOM 3875 N N . SER A 1 484 ? 8.697 -4.571 0.835 1.00 94.19 484 SER A N 1
ATOM 3876 C CA . SER A 1 484 ? 9.914 -4.822 0.051 1.00 94.19 484 SER A CA 1
ATOM 3877 C C . SER A 1 484 ? 9.599 -5.249 -1.384 1.00 94.19 484 SER A C 1
ATOM 3879 O O . SER A 1 484 ? 10.431 -5.085 -2.273 1.00 94.19 484 SER A O 1
ATOM 3881 N N . ARG A 1 485 ? 8.353 -5.673 -1.647 1.00 93.00 485 ARG A N 1
ATOM 3882 C CA . ARG A 1 485 ? 7.803 -5.892 -2.993 1.00 93.00 485 ARG A CA 1
ATOM 3883 C C . ARG A 1 485 ? 7.834 -4.654 -3.898 1.00 93.00 485 ARG A C 1
ATOM 3885 O O . ARG A 1 485 ? 7.711 -4.822 -5.106 1.00 93.00 485 ARG A O 1
ATOM 3892 N N . PHE A 1 486 ? 8.031 -3.438 -3.375 1.00 94.06 486 PHE A N 1
ATOM 3893 C CA . PHE A 1 486 ? 8.233 -2.253 -4.221 1.00 94.06 486 PHE A CA 1
ATOM 3894 C C . PHE A 1 486 ? 9.387 -2.459 -5.208 1.00 94.06 486 PHE A C 1
ATOM 3896 O O . PHE A 1 486 ? 9.286 -2.061 -6.362 1.00 94.06 486 PHE A O 1
ATOM 3903 N N . PHE A 1 487 ? 10.463 -3.122 -4.773 1.00 94.69 487 PHE A N 1
ATOM 3904 C CA . PHE A 1 487 ? 11.656 -3.307 -5.586 1.00 94.69 487 PHE A CA 1
ATOM 3905 C C . PHE A 1 487 ? 11.381 -4.158 -6.837 1.00 94.69 487 PHE A C 1
ATOM 3907 O O . PHE A 1 487 ? 11.588 -3.649 -7.942 1.00 94.69 487 PHE A O 1
ATOM 3914 N N . PRO A 1 488 ? 10.848 -5.395 -6.730 1.00 94.56 488 PRO A N 1
ATOM 3915 C CA . PRO A 1 488 ? 10.468 -6.158 -7.912 1.00 94.56 488 PRO A CA 1
ATOM 3916 C C . PRO A 1 488 ? 9.381 -5.469 -8.745 1.00 94.56 488 PRO A C 1
ATOM 3918 O O . PRO A 1 488 ? 9.466 -5.515 -9.968 1.00 94.56 488 PRO A O 1
ATOM 3921 N N . VAL A 1 489 ? 8.412 -4.774 -8.133 1.00 92.75 489 VAL A N 1
ATOM 3922 C CA . VAL A 1 489 ? 7.401 -4.003 -8.887 1.00 92.75 489 VAL A CA 1
ATOM 3923 C C . VAL A 1 489 ? 8.051 -2.915 -9.741 1.00 92.75 489 VAL A C 1
ATOM 3925 O O . VAL A 1 489 ? 7.689 -2.769 -10.903 1.00 92.75 489 VAL A O 1
ATOM 3928 N N . CYS A 1 490 ? 9.045 -2.191 -9.224 1.00 90.56 490 CYS A N 1
ATOM 3929 C CA . CYS A 1 490 ? 9.783 -1.194 -9.999 1.00 90.56 490 CYS A CA 1
ATOM 3930 C C . CYS A 1 490 ? 10.619 -1.829 -11.118 1.00 90.56 490 CYS A C 1
ATOM 3932 O O . CYS A 1 490 ? 10.631 -1.315 -12.234 1.00 90.56 490 CYS A O 1
ATOM 3934 N N . VAL A 1 491 ? 11.300 -2.948 -10.846 1.00 92.06 491 VAL A N 1
ATOM 3935 C CA . VAL A 1 491 ? 12.122 -3.642 -11.852 1.00 92.06 491 VAL A CA 1
ATOM 3936 C C . VAL A 1 491 ? 11.246 -4.170 -12.989 1.00 92.06 491 VAL A C 1
ATOM 3938 O O . VAL A 1 491 ? 11.478 -3.828 -14.146 1.00 92.06 491 VAL A O 1
ATOM 3941 N N . TYR A 1 492 ? 10.197 -4.933 -12.684 1.00 90.19 492 TYR A N 1
ATOM 3942 C CA . TYR A 1 492 ? 9.275 -5.464 -13.694 1.00 90.19 492 TYR A CA 1
ATOM 3943 C C . TYR A 1 492 ? 8.336 -4.399 -14.286 1.00 90.19 492 TYR A C 1
ATOM 3945 O O . TYR A 1 492 ? 7.799 -4.592 -15.374 1.00 90.19 492 TYR A O 1
ATOM 3953 N N . GLY A 1 493 ? 8.159 -3.263 -13.610 1.00 87.19 493 GLY A N 1
ATOM 3954 C CA . GLY A 1 493 ? 7.378 -2.118 -14.078 1.00 87.19 493 GLY A CA 1
ATOM 3955 C C . GLY A 1 493 ? 8.136 -1.140 -14.980 1.00 87.19 493 GLY A C 1
ATOM 3956 O O . GLY A 1 493 ? 7.500 -0.258 -15.554 1.00 87.19 493 GLY A O 1
ATOM 3957 N N . LEU A 1 494 ? 9.464 -1.276 -15.107 1.00 86.12 494 LEU A N 1
ATOM 3958 C CA . LEU A 1 494 ? 10.303 -0.413 -15.955 1.00 86.12 494 LEU A CA 1
ATOM 3959 C C . LEU A 1 494 ? 11.172 -1.187 -16.955 1.00 86.12 494 LEU A C 1
ATOM 3961 O O . LEU A 1 494 ? 11.381 -0.729 -18.080 1.00 86.12 494 LEU A O 1
ATOM 3965 N N . LEU A 1 495 ? 11.708 -2.348 -16.572 1.00 88.25 495 LEU A N 1
ATOM 3966 C CA . LEU A 1 495 ? 12.662 -3.083 -17.402 1.00 88.25 495 LEU A CA 1
ATOM 3967 C C . LEU A 1 495 ? 12.028 -3.640 -18.691 1.00 88.25 495 LEU A C 1
ATOM 3969 O O . LEU A 1 495 ? 12.627 -3.449 -19.752 1.00 88.25 495 LEU A O 1
ATOM 3973 N N . PRO A 1 496 ? 10.821 -4.247 -18.679 1.00 87.50 496 PRO A N 1
ATOM 3974 C CA . PRO A 1 496 ? 10.125 -4.616 -19.914 1.00 87.50 496 PRO A CA 1
ATOM 3975 C C . PRO A 1 496 ? 9.874 -3.419 -20.837 1.00 87.50 496 PRO A C 1
ATOM 3977 O O . PRO A 1 496 ? 10.033 -3.529 -22.045 1.00 87.50 496 PRO A O 1
ATOM 3980 N N . GLN A 1 497 ? 9.538 -2.256 -20.284 1.00 88.25 497 GLN A N 1
ATOM 3981 C CA . GLN A 1 497 ? 9.234 -1.037 -21.030 1.00 88.25 497 GLN A CA 1
ATOM 3982 C C . GLN A 1 497 ? 10.492 -0.518 -21.734 1.00 88.25 497 GLN A C 1
ATOM 3984 O O . GLN A 1 497 ? 10.450 -0.201 -22.922 1.00 88.25 497 GLN A O 1
ATOM 3989 N N . LEU A 1 498 ? 11.632 -0.506 -21.036 1.00 85.12 498 LEU A N 1
ATOM 3990 C CA . LEU A 1 498 ? 12.931 -0.181 -21.628 1.00 85.12 498 LEU A CA 1
ATOM 3991 C C . LEU A 1 498 ? 13.308 -1.176 -22.734 1.00 85.12 498 LEU A C 1
ATOM 3993 O O . LEU A 1 498 ? 13.725 -0.756 -23.812 1.00 85.12 498 LEU A O 1
ATOM 3997 N N . ALA A 1 499 ? 13.105 -2.478 -22.514 1.00 84.38 499 ALA A N 1
ATOM 3998 C CA . ALA A 1 499 ? 13.314 -3.501 -23.541 1.00 84.38 499 ALA A CA 1
ATOM 3999 C C . ALA A 1 499 ? 12.465 -3.235 -24.798 1.00 84.38 499 ALA A C 1
ATOM 4001 O O . ALA A 1 499 ? 12.984 -3.279 -25.915 1.00 84.38 499 ALA A O 1
ATOM 4002 N N . LEU A 1 500 ? 11.188 -2.870 -24.621 1.00 84.31 500 LEU A N 1
ATOM 4003 C CA . LEU A 1 500 ? 10.294 -2.518 -25.726 1.00 84.31 500 LEU A CA 1
ATOM 4004 C C . LEU A 1 500 ? 10.744 -1.264 -26.491 1.00 84.31 500 LEU A C 1
ATOM 4006 O O . LEU A 1 500 ? 10.538 -1.190 -27.704 1.00 84.31 500 LEU A O 1
ATOM 4010 N N . PHE A 1 501 ? 11.371 -0.293 -25.818 1.00 80.44 501 PHE A N 1
ATOM 4011 C CA . PHE A 1 501 ? 11.902 0.915 -26.454 1.00 80.44 501 PHE A CA 1
ATOM 4012 C C . PHE A 1 501 ? 13.186 0.673 -27.247 1.00 80.44 501 PHE A C 1
ATOM 4014 O O . PHE A 1 501 ? 13.294 1.181 -28.366 1.00 80.44 501 PHE A O 1
ATOM 4021 N N . TYR A 1 502 ? 14.134 -0.073 -26.675 1.00 76.56 502 TYR A N 1
ATOM 4022 C CA . TYR A 1 502 ? 15.473 -0.266 -27.241 1.00 76.56 502 TYR A CA 1
ATOM 4023 C C . TYR A 1 502 ? 15.586 -1.451 -28.211 1.00 76.56 502 TYR A C 1
ATOM 4025 O O . TYR A 1 502 ? 16.617 -1.567 -28.863 1.00 76.56 502 TYR A O 1
ATOM 4033 N N . GLY A 1 503 ? 14.560 -2.305 -28.330 1.00 66.50 503 GLY A N 1
ATOM 4034 C CA . GLY A 1 503 ? 14.563 -3.449 -29.259 1.00 66.50 503 GLY A CA 1
ATOM 4035 C C . GLY A 1 503 ? 15.318 -4.686 -28.749 1.00 66.50 503 GLY A C 1
ATOM 4036 O O . GLY A 1 503 ? 15.584 -5.612 -29.500 1.00 66.50 503 GLY A O 1
ATOM 4037 N N . GLY A 1 504 ? 15.660 -4.746 -27.458 1.00 68.94 504 GLY A N 1
ATOM 4038 C CA . GLY A 1 504 ? 16.444 -5.848 -26.888 1.00 68.94 504 GLY A CA 1
ATOM 4039 C C . GLY A 1 504 ? 15.688 -6.643 -25.829 1.00 68.94 504 GLY A C 1
ATOM 4040 O O . GLY A 1 504 ? 14.936 -6.072 -25.045 1.00 68.94 504 GLY A O 1
ATOM 4041 N N . SER A 1 505 ? 15.956 -7.950 -25.721 1.00 67.38 505 SER A N 1
ATOM 4042 C CA . SER A 1 505 ? 15.288 -8.799 -24.721 1.00 67.38 505 SER A CA 1
ATOM 4043 C C . SER A 1 505 ? 15.685 -8.497 -23.260 1.00 67.38 505 SER A C 1
ATOM 4045 O O . SER A 1 505 ? 15.079 -9.045 -22.353 1.00 67.38 505 SER A O 1
ATOM 4047 N N . LEU A 1 506 ? 16.696 -7.655 -22.978 1.00 76.12 506 LEU A N 1
ATOM 4048 C CA . LEU A 1 506 ? 17.202 -7.345 -21.617 1.00 76.12 506 LEU A CA 1
ATOM 4049 C C . LEU A 1 506 ? 17.264 -8.568 -20.664 1.00 76.12 506 LEU A C 1
ATOM 4051 O O . LEU A 1 506 ? 16.958 -8.455 -19.481 1.00 76.12 506 LEU A O 1
ATOM 4055 N N . ASN A 1 507 ? 17.703 -9.721 -21.185 1.00 80.19 507 ASN A N 1
ATOM 4056 C CA . ASN A 1 507 ? 17.834 -11.018 -20.496 1.00 80.19 507 ASN A CA 1
ATOM 4057 C C . ASN A 1 507 ? 16.537 -11.792 -20.191 1.00 80.19 507 ASN A C 1
ATOM 4059 O O . ASN A 1 507 ? 16.588 -12.802 -19.490 1.00 80.19 507 ASN A O 1
ATOM 4063 N N . PHE A 1 508 ? 15.400 -11.402 -20.764 1.00 83.38 508 PHE A N 1
ATOM 4064 C CA . PHE A 1 508 ? 14.198 -12.236 -20.763 1.00 83.38 508 PHE A CA 1
ATOM 4065 C C . PHE A 1 508 ? 14.320 -13.410 -21.767 1.00 83.38 508 PHE A C 1
ATOM 4067 O O . PHE A 1 508 ? 14.968 -13.271 -22.816 1.00 83.38 508 PHE A O 1
ATOM 4074 N N . PRO A 1 509 ? 13.723 -14.585 -21.474 1.00 84.44 509 PRO A N 1
ATOM 4075 C CA . PRO A 1 509 ? 13.656 -15.704 -22.415 1.00 84.44 509 PRO A CA 1
ATOM 4076 C C . PRO A 1 509 ? 12.849 -15.343 -23.665 1.00 84.44 509 PRO A C 1
ATOM 4078 O O . PRO A 1 509 ? 11.793 -14.718 -23.579 1.00 84.44 509 PRO A O 1
ATOM 4081 N N . LYS A 1 510 ? 13.298 -15.840 -24.822 1.00 84.00 510 LYS A N 1
ATOM 4082 C CA . LYS A 1 510 ? 12.478 -15.854 -26.042 1.00 84.00 510 LYS A CA 1
ATOM 4083 C C . LYS A 1 510 ? 11.340 -16.862 -25.879 1.00 84.00 510 LYS A C 1
ATOM 4085 O O . LYS A 1 510 ? 11.508 -17.847 -25.173 1.00 84.00 510 LYS A O 1
ATOM 4090 N N . ALA A 1 511 ? 10.230 -16.693 -26.595 1.00 81.25 511 ALA A N 1
ATOM 4091 C CA . ALA A 1 511 ? 9.118 -17.654 -26.541 1.00 81.25 511 ALA A CA 1
ATOM 4092 C C . ALA A 1 511 ? 9.515 -19.081 -26.982 1.00 81.25 511 ALA A C 1
ATOM 4094 O O . ALA A 1 511 ? 8.913 -20.057 -26.553 1.00 81.25 511 ALA A O 1
ATOM 4095 N N . SER A 1 512 ? 10.549 -19.204 -27.819 1.00 81.62 512 SER A N 1
ATOM 4096 C CA . SER A 1 512 ? 11.119 -20.487 -28.244 1.00 81.62 512 SER A CA 1
ATOM 4097 C C . SER A 1 512 ? 12.080 -21.114 -27.224 1.00 81.62 512 SER A C 1
ATOM 4099 O O . SER A 1 512 ? 12.513 -22.245 -27.420 1.00 81.62 512 SER A O 1
ATOM 4101 N N . ASP A 1 513 ? 12.487 -20.377 -26.188 1.00 86.94 513 ASP A N 1
ATOM 4102 C CA . ASP A 1 513 ? 13.417 -20.848 -25.161 1.00 86.94 513 ASP A CA 1
ATOM 4103 C C . ASP A 1 513 ? 12.651 -21.689 -24.120 1.00 86.94 513 ASP A C 1
ATOM 4105 O O . ASP A 1 513 ? 11.670 -21.189 -23.568 1.00 86.94 513 ASP A O 1
ATOM 4109 N N . PRO A 1 514 ? 13.083 -22.923 -23.783 1.00 88.50 514 PRO A N 1
ATOM 4110 C CA . PRO A 1 514 ? 12.478 -23.713 -22.710 1.00 88.50 514 PRO A CA 1
ATOM 4111 C C . PRO A 1 514 ? 12.323 -22.956 -21.384 1.00 88.50 514 PRO A C 1
ATOM 4113 O O . PRO A 1 514 ? 11.352 -23.164 -20.656 1.00 88.50 514 PRO A O 1
ATOM 4116 N N . TRP A 1 515 ? 13.235 -22.028 -21.083 1.00 90.50 515 TRP A N 1
ATOM 4117 C CA . TRP A 1 515 ? 13.138 -21.202 -19.885 1.00 90.50 515 TRP A CA 1
ATOM 4118 C C . TRP A 1 515 ? 11.911 -20.281 -19.874 1.00 90.50 515 TRP A C 1
ATOM 4120 O O . TRP A 1 515 ? 11.494 -19.864 -18.800 1.00 90.50 515 TRP A O 1
ATOM 4130 N N . PHE A 1 516 ? 11.297 -19.971 -21.019 1.00 89.69 516 PHE A N 1
ATOM 4131 C CA . PHE A 1 516 ? 10.039 -19.219 -21.080 1.00 89.69 516 PHE A CA 1
ATOM 4132 C C . PHE A 1 516 ? 8.927 -19.899 -20.275 1.00 89.69 516 PHE A C 1
ATOM 4134 O O . PHE A 1 516 ? 8.217 -19.238 -19.515 1.00 89.69 516 PHE A O 1
ATOM 4141 N N . TYR A 1 517 ? 8.818 -21.227 -20.381 1.00 90.00 517 TYR A N 1
ATOM 4142 C CA . TYR A 1 517 ? 7.792 -21.999 -19.681 1.00 90.00 517 TYR A CA 1
ATOM 4143 C C . TYR A 1 517 ? 7.966 -21.963 -18.161 1.00 90.00 517 TYR A C 1
ATOM 4145 O O . TYR A 1 517 ? 6.972 -22.005 -17.443 1.00 90.00 517 TYR A O 1
ATOM 4153 N N . LEU A 1 518 ? 9.200 -21.810 -17.665 1.00 93.56 518 LEU A N 1
ATOM 4154 C CA . LEU A 1 518 ? 9.457 -21.630 -16.236 1.00 93.56 518 LEU A CA 1
ATOM 4155 C C . LEU A 1 518 ? 8.842 -20.322 -15.712 1.00 93.56 518 LEU A C 1
ATOM 4157 O O . LEU A 1 518 ? 8.188 -20.326 -14.674 1.00 93.56 518 LEU A O 1
ATOM 4161 N N . TYR A 1 519 ? 9.007 -19.216 -16.442 1.00 91.06 519 TYR A N 1
ATOM 4162 C CA . TYR A 1 519 ? 8.443 -17.914 -16.056 1.00 91.06 519 TYR A CA 1
ATOM 4163 C C . TYR A 1 519 ? 6.919 -17.940 -16.149 1.00 91.06 519 TYR A C 1
ATOM 4165 O O . TYR A 1 519 ? 6.241 -17.469 -15.239 1.00 91.06 519 TYR A O 1
ATOM 4173 N N . ALA A 1 520 ? 6.382 -18.523 -17.226 1.00 90.56 520 ALA A N 1
ATOM 4174 C CA . ALA A 1 520 ? 4.943 -18.697 -17.387 1.00 90.56 520 ALA A CA 1
ATOM 4175 C C . ALA A 1 520 ? 4.356 -19.529 -16.237 1.00 90.56 520 ALA A C 1
ATOM 4177 O O . ALA A 1 520 ? 3.365 -19.118 -15.638 1.00 90.56 520 ALA A O 1
ATOM 4178 N N . TYR A 1 521 ? 4.998 -20.647 -15.877 1.00 94.62 521 TYR A N 1
ATOM 4179 C CA . TYR A 1 521 ? 4.596 -21.469 -14.739 1.00 94.62 521 TYR A CA 1
ATOM 4180 C C . TYR A 1 521 ? 4.611 -20.675 -13.432 1.00 94.62 521 TYR A C 1
ATOM 4182 O O . TYR A 1 521 ? 3.602 -20.668 -12.740 1.00 94.62 521 TYR A O 1
ATOM 4190 N N . LEU A 1 522 ? 5.703 -19.976 -13.105 1.00 93.94 522 LEU A N 1
ATOM 4191 C CA . LEU A 1 522 ? 5.812 -19.219 -11.852 1.00 93.94 522 LEU A CA 1
ATOM 4192 C C . LEU A 1 522 ? 4.706 -18.162 -11.718 1.00 93.94 522 LEU A C 1
ATOM 4194 O O . LEU A 1 522 ? 4.060 -18.079 -10.676 1.00 93.94 522 LEU A O 1
ATOM 4198 N N . VAL A 1 523 ? 4.430 -17.409 -12.786 1.00 90.94 523 VAL A N 1
ATOM 4199 C CA . VAL A 1 523 ? 3.359 -16.400 -12.786 1.00 90.94 523 VAL A CA 1
ATOM 4200 C C . VAL A 1 523 ? 1.984 -17.053 -12.650 1.00 90.94 523 VAL A C 1
ATOM 4202 O O . VAL A 1 523 ? 1.213 -16.677 -11.768 1.00 90.94 523 VAL A O 1
ATOM 4205 N N . LEU A 1 524 ? 1.671 -18.047 -13.487 1.00 92.38 524 LEU A N 1
ATOM 4206 C CA . LEU A 1 524 ? 0.360 -18.703 -13.482 1.00 92.38 524 LEU A CA 1
ATOM 4207 C C . LEU A 1 524 ? 0.095 -19.450 -12.172 1.00 92.38 524 LEU A C 1
ATOM 4209 O O . LEU A 1 524 ? -1.022 -19.421 -11.666 1.00 92.38 524 LEU A O 1
ATOM 4213 N N . ALA A 1 525 ? 1.114 -20.095 -11.608 1.00 93.25 525 ALA A N 1
ATOM 4214 C CA . ALA A 1 525 ? 1.009 -20.853 -10.372 1.00 93.25 525 ALA A CA 1
ATOM 4215 C C . ALA A 1 525 ? 0.820 -19.934 -9.154 1.00 93.25 525 ALA A C 1
ATOM 4217 O O . ALA A 1 525 ? -0.031 -20.231 -8.317 1.00 93.25 525 ALA A O 1
ATOM 4218 N N . ALA A 1 526 ? 1.533 -18.801 -9.082 1.00 91.25 526 ALA A N 1
ATOM 4219 C CA . ALA A 1 526 ? 1.355 -17.820 -8.008 1.00 91.25 526 ALA A CA 1
ATOM 4220 C C . ALA A 1 526 ? -0.038 -17.174 -8.045 1.00 91.25 526 ALA A C 1
ATOM 4222 O O . ALA A 1 526 ? -0.776 -17.232 -7.062 1.00 91.25 526 ALA A O 1
ATOM 4223 N N . TYR A 1 527 ? -0.431 -16.624 -9.199 1.00 91.69 527 TYR A N 1
ATOM 4224 C CA . TYR A 1 527 ? -1.741 -15.987 -9.369 1.00 91.69 527 TYR A CA 1
ATOM 4225 C C . TYR A 1 527 ? -2.888 -16.995 -9.243 1.00 91.69 527 TYR A C 1
ATOM 4227 O O . TYR A 1 527 ? -3.936 -16.670 -8.690 1.00 91.69 527 TYR A O 1
ATOM 4235 N N . GLY A 1 528 ? -2.694 -18.222 -9.732 1.00 91.38 528 GLY A N 1
ATOM 4236 C CA . GLY A 1 528 ? -3.671 -19.302 -9.635 1.00 91.38 528 GLY A CA 1
ATOM 4237 C C . GLY A 1 528 ? -3.904 -19.751 -8.195 1.00 91.38 528 GLY A C 1
ATOM 4238 O O . GLY A 1 528 ? -5.058 -19.851 -7.783 1.00 91.38 528 GLY A O 1
ATOM 4239 N N . GLN A 1 529 ? -2.837 -19.964 -7.413 1.00 90.69 529 GLN A N 1
ATOM 4240 C CA . GLN A 1 529 ? -2.960 -20.319 -5.996 1.00 90.69 529 GLN A CA 1
ATOM 4241 C C . GLN A 1 529 ? -3.684 -19.216 -5.215 1.00 90.69 529 GLN A C 1
ATOM 4243 O O . GLN A 1 529 ? -4.634 -19.514 -4.495 1.00 90.69 529 GLN A O 1
ATOM 4248 N N . GLU A 1 530 ? -3.295 -17.951 -5.404 1.00 89.62 530 GLU A N 1
ATOM 4249 C CA . GLU A 1 530 ? -3.970 -16.823 -4.750 1.00 89.62 530 GLU A CA 1
ATOM 4250 C C . GLU A 1 530 ? -5.436 -16.688 -5.179 1.00 89.62 530 GLU A C 1
ATOM 4252 O O . GLU A 1 530 ? -6.287 -16.399 -4.346 1.00 89.62 530 GLU A O 1
ATOM 4257 N N . CYS A 1 531 ? -5.762 -16.925 -6.454 1.00 91.12 531 CYS A N 1
ATOM 4258 C CA . CYS A 1 531 ? -7.141 -16.874 -6.943 1.00 91.12 531 CYS A CA 1
ATOM 4259 C C . CYS A 1 531 ? -8.012 -17.957 -6.296 1.00 91.12 531 CYS A C 1
ATOM 4261 O O . CYS A 1 531 ? -9.096 -17.654 -5.801 1.00 91.12 531 CYS A O 1
ATOM 4263 N N . VAL A 1 532 ? -7.524 -19.201 -6.234 1.00 90.06 532 VAL A N 1
ATOM 4264 C CA . VAL A 1 532 ? -8.217 -20.299 -5.538 1.00 90.06 532 VAL A CA 1
ATOM 4265 C C . VAL A 1 532 ? -8.407 -19.958 -4.060 1.00 90.06 532 VAL A C 1
ATOM 4267 O O . VAL A 1 532 ? -9.493 -20.141 -3.519 1.00 90.06 532 VAL A O 1
ATOM 4270 N N . GLU A 1 533 ? -7.383 -19.396 -3.412 1.00 88.00 533 GLU A N 1
ATOM 4271 C CA . GLU A 1 533 ? -7.485 -18.927 -2.030 1.00 88.00 533 GLU A CA 1
ATOM 4272 C C . GLU A 1 533 ? -8.543 -17.841 -1.846 1.00 88.00 533 GLU A C 1
ATOM 4274 O O . GLU A 1 533 ? -9.285 -17.879 -0.868 1.00 88.00 533 GLU A O 1
ATOM 4279 N N . PHE A 1 534 ? -8.655 -16.915 -2.793 1.00 85.88 534 PHE A N 1
ATOM 4280 C CA . PHE A 1 534 ? -9.636 -15.840 -2.755 1.00 85.88 534 PHE A CA 1
ATOM 4281 C C . PHE A 1 534 ? -11.070 -16.359 -2.927 1.00 85.88 534 PHE A C 1
ATOM 4283 O O . PHE A 1 534 ? -11.968 -15.938 -2.202 1.00 85.88 534 PHE A O 1
ATOM 4290 N N . LEU A 1 535 ? -11.285 -17.282 -3.870 1.00 87.38 535 LEU A N 1
ATOM 4291 C CA . LEU A 1 535 ? -12.603 -17.850 -4.172 1.00 87.38 535 LEU A CA 1
ATOM 4292 C C . LEU A 1 535 ? -13.131 -18.751 -3.051 1.00 87.38 535 LEU A C 1
ATOM 4294 O O . LEU A 1 535 ? -14.332 -18.784 -2.816 1.00 87.38 535 LEU A O 1
ATOM 4298 N N . GLU A 1 536 ? -12.249 -19.462 -2.349 1.00 83.00 536 GLU A N 1
ATOM 4299 C CA . GLU A 1 536 ? -12.644 -20.316 -1.221 1.00 83.00 536 GLU A CA 1
ATOM 4300 C C . GLU A 1 536 ? -13.046 -19.532 0.039 1.00 83.00 536 GLU A C 1
ATOM 4302 O O . GLU A 1 536 ? -13.691 -20.102 0.911 1.00 83.00 536 GLU A O 1
ATOM 4307 N N . ASN A 1 537 ? -12.682 -18.250 0.146 1.00 79.12 537 ASN A N 1
ATOM 4308 C CA . ASN A 1 537 ? -13.055 -17.372 1.263 1.00 79.12 537 ASN A CA 1
ATOM 4309 C C . ASN A 1 537 ? -14.162 -16.379 0.850 1.00 79.12 537 ASN A C 1
ATOM 4311 O O . ASN A 1 537 ? -14.054 -15.180 1.113 1.00 79.12 537 ASN A O 1
ATOM 4315 N N . ASP A 1 538 ? -15.166 -16.854 0.104 1.00 80.88 538 ASP A N 1
ATOM 4316 C CA . ASP A 1 538 ? -16.313 -16.070 -0.397 1.00 80.88 538 ASP A CA 1
ATOM 4317 C C . ASP A 1 538 ? -15.935 -14.801 -1.192 1.00 80.88 538 ASP A C 1
ATOM 4319 O O . ASP A 1 538 ? -16.694 -13.833 -1.345 1.00 80.88 538 ASP A O 1
ATOM 4323 N N . GLY A 1 539 ? -14.722 -14.789 -1.739 1.00 80.56 539 GLY A N 1
ATOM 4324 C CA . GLY A 1 539 ? -14.254 -13.760 -2.642 1.00 80.56 539 GLY A CA 1
ATOM 4325 C C . GLY A 1 539 ? -14.740 -14.000 -4.072 1.00 80.56 539 GLY A C 1
ATOM 4326 O O . GLY A 1 539 ? -15.024 -15.115 -4.493 1.00 80.56 539 GLY A O 1
ATOM 4327 N N . SER A 1 540 ? -14.812 -12.932 -4.868 1.00 89.25 540 SER A N 1
ATOM 4328 C CA . SER A 1 540 ? -15.139 -13.025 -6.295 1.00 89.25 540 SER A CA 1
ATOM 4329 C C . SER A 1 540 ? -13.904 -12.791 -7.161 1.00 89.25 540 SER A C 1
ATOM 4331 O O . SER A 1 540 ? -12.980 -12.087 -6.751 1.00 89.25 540 SER A O 1
ATOM 4333 N N . ILE A 1 541 ? -13.919 -13.286 -8.405 1.00 86.81 541 ILE A N 1
ATOM 4334 C CA . ILE A 1 541 ? -12.848 -13.033 -9.392 1.00 86.81 541 ILE A CA 1
ATOM 4335 C C . ILE A 1 541 ? -12.594 -11.525 -9.550 1.00 86.81 541 ILE A C 1
ATOM 4337 O O . ILE A 1 541 ? -11.452 -11.086 -9.662 1.00 86.81 541 ILE A O 1
ATOM 4341 N N . ARG A 1 542 ? -13.655 -10.707 -9.505 1.00 86.62 542 ARG A N 1
ATOM 4342 C CA . ARG A 1 542 ? -13.542 -9.243 -9.563 1.00 86.62 542 ARG A CA 1
ATOM 4343 C C . ARG A 1 542 ? -12.796 -8.675 -8.353 1.00 86.62 542 ARG A C 1
ATOM 4345 O O . ARG A 1 542 ? -11.971 -7.782 -8.528 1.00 86.62 542 ARG A O 1
ATOM 4352 N N . ARG A 1 543 ? -13.081 -9.166 -7.141 1.00 85.50 543 ARG A N 1
ATOM 4353 C CA . ARG A 1 543 ? -12.382 -8.744 -5.915 1.00 85.50 543 ARG A CA 1
ATOM 4354 C C . ARG A 1 543 ? -10.915 -9.179 -5.939 1.00 85.50 543 ARG A C 1
ATOM 4356 O O . ARG A 1 543 ? -10.060 -8.344 -5.671 1.00 85.50 543 ARG A O 1
ATOM 4363 N N . TRP A 1 544 ? -10.631 -10.408 -6.369 1.00 90.12 544 TRP A N 1
ATOM 4364 C CA . TRP A 1 544 ? -9.264 -10.892 -6.575 1.00 90.12 544 TRP A CA 1
ATOM 4365 C C . TRP A 1 544 ? -8.498 -10.014 -7.572 1.00 90.12 544 TRP A C 1
ATOM 4367 O O . TRP A 1 544 ? -7.422 -9.519 -7.258 1.00 90.12 544 TRP A O 1
ATOM 4377 N N . TRP A 1 545 ? -9.071 -9.727 -8.745 1.00 87.81 545 TRP A N 1
ATOM 4378 C CA . TRP A 1 545 ? -8.423 -8.870 -9.745 1.00 87.81 545 TRP A CA 1
ATOM 4379 C C . TRP A 1 545 ? -8.181 -7.442 -9.234 1.00 87.81 545 TRP A C 1
ATOM 4381 O O . TRP A 1 545 ? -7.160 -6.824 -9.532 1.00 87.81 545 TRP A O 1
ATOM 4391 N N . ASN A 1 546 ? -9.102 -6.903 -8.433 1.00 88.25 546 ASN A N 1
ATOM 4392 C CA . ASN A 1 546 ? -8.901 -5.612 -7.781 1.00 88.25 546 ASN A CA 1
ATOM 4393 C C . ASN A 1 546 ? -7.773 -5.654 -6.740 1.00 88.25 546 ASN A C 1
ATOM 4395 O O . ASN A 1 546 ? -7.021 -4.686 -6.648 1.00 88.25 546 ASN A O 1
ATOM 4399 N N . ASP A 1 547 ? -7.601 -6.757 -6.009 1.00 88.00 547 ASP A N 1
ATOM 4400 C CA . ASP A 1 547 ? -6.445 -6.943 -5.126 1.00 88.00 547 ASP A CA 1
ATOM 4401 C C . ASP A 1 547 ? -5.127 -6.973 -5.924 1.00 88.00 547 ASP A C 1
ATOM 4403 O O . ASP A 1 547 ? -4.166 -6.282 -5.566 1.00 88.00 547 ASP A O 1
ATOM 4407 N N . GLN A 1 548 ? -5.136 -7.625 -7.098 1.00 89.69 548 GLN A N 1
ATOM 4408 C CA . GLN A 1 548 ? -4.013 -7.607 -8.043 1.00 89.69 548 GLN A CA 1
ATOM 4409 C C . GLN A 1 548 ? -3.632 -6.177 -8.471 1.00 89.69 548 GLN A C 1
ATOM 4411 O O . GLN A 1 548 ? -2.462 -5.790 -8.473 1.00 89.69 548 GLN A O 1
ATOM 4416 N N . ARG A 1 549 ? -4.621 -5.323 -8.741 1.00 90.12 549 ARG A N 1
ATOM 4417 C CA . ARG A 1 549 ? -4.380 -3.895 -9.010 1.00 90.12 549 ARG A CA 1
ATOM 4418 C C . ARG A 1 549 ? -3.809 -3.172 -7.795 1.00 90.12 549 ARG A C 1
ATOM 4420 O O . ARG A 1 549 ? -2.864 -2.394 -7.928 1.00 90.12 549 ARG A O 1
ATOM 4427 N N . MET A 1 550 ? -4.368 -3.419 -6.613 1.00 89.31 550 MET A N 1
ATOM 4428 C CA . MET A 1 550 ? -3.992 -2.704 -5.398 1.00 89.31 550 MET A CA 1
ATOM 4429 C C . MET A 1 550 ? -2.566 -3.004 -4.948 1.00 89.31 550 MET A C 1
ATOM 4431 O O . MET A 1 550 ? -1.889 -2.081 -4.494 1.00 89.31 550 MET A O 1
ATOM 4435 N N . TRP A 1 551 ? -2.061 -4.236 -5.066 1.00 88.31 551 TRP A N 1
ATOM 4436 C CA . TRP A 1 551 ? -0.661 -4.492 -4.701 1.00 88.31 551 TRP A CA 1
ATOM 4437 C C . TRP A 1 551 ? 0.325 -3.829 -5.674 1.00 88.31 551 TRP A C 1
ATOM 4439 O O . TRP A 1 551 ? 1.330 -3.288 -5.212 1.00 88.31 551 TRP A O 1
ATOM 4449 N N . MET A 1 552 ? 0.014 -3.767 -6.977 1.00 91.19 552 MET A N 1
ATOM 4450 C CA . MET A 1 552 ? 0.813 -3.015 -7.957 1.00 91.19 552 MET A CA 1
ATOM 4451 C C . MET A 1 552 ? 0.784 -1.511 -7.683 1.00 91.19 552 MET A C 1
ATOM 4453 O O . MET A 1 552 ? 1.837 -0.876 -7.650 1.00 91.19 552 MET A O 1
ATOM 4457 N N . ILE A 1 553 ? -0.399 -0.947 -7.418 1.00 91.44 553 ILE A N 1
ATOM 4458 C CA . ILE A 1 553 ? -0.554 0.462 -7.040 1.00 91.44 553 ILE A CA 1
ATOM 4459 C C . ILE A 1 553 ? 0.264 0.763 -5.779 1.00 91.44 553 ILE A C 1
ATOM 4461 O O . ILE A 1 553 ? 1.025 1.730 -5.762 1.00 91.44 553 ILE A O 1
ATOM 4465 N N . LYS A 1 554 ? 0.174 -0.076 -4.738 1.00 92.88 554 LYS A N 1
ATOM 4466 C CA . LYS A 1 554 ? 0.953 0.094 -3.501 1.00 92.88 554 LYS A CA 1
ATOM 4467 C C . LYS A 1 554 ? 2.463 0.011 -3.759 1.00 92.88 554 LYS A C 1
ATOM 4469 O O . LYS A 1 554 ? 3.210 0.862 -3.277 1.00 92.88 554 LYS A O 1
ATOM 4474 N N . GLY A 1 555 ? 2.899 -0.973 -4.548 1.00 91.69 555 GLY A N 1
ATOM 4475 C CA . GLY A 1 555 ? 4.302 -1.199 -4.896 1.00 91.69 555 GLY A CA 1
ATOM 4476 C C . GLY A 1 555 ? 4.926 -0.060 -5.699 1.00 91.69 555 GLY A C 1
ATOM 4477 O O . GLY A 1 555 ? 6.017 0.381 -5.361 1.00 91.69 555 GLY A O 1
ATOM 4478 N N . ALA A 1 556 ? 4.217 0.460 -6.703 1.00 90.31 556 ALA A N 1
ATOM 4479 C CA . ALA A 1 556 ? 4.688 1.552 -7.560 1.00 90.31 556 ALA A CA 1
ATOM 4480 C C . ALA A 1 556 ? 4.516 2.953 -6.936 1.00 90.31 556 ALA A C 1
ATOM 4482 O O . ALA A 1 556 ? 4.866 3.956 -7.560 1.00 90.31 556 ALA A O 1
ATOM 4483 N N . SER A 1 557 ? 3.958 3.043 -5.724 1.00 90.00 557 SER A N 1
ATOM 4484 C CA . SER A 1 557 ? 3.757 4.310 -5.017 1.00 90.00 557 SER A CA 1
ATOM 4485 C C . SER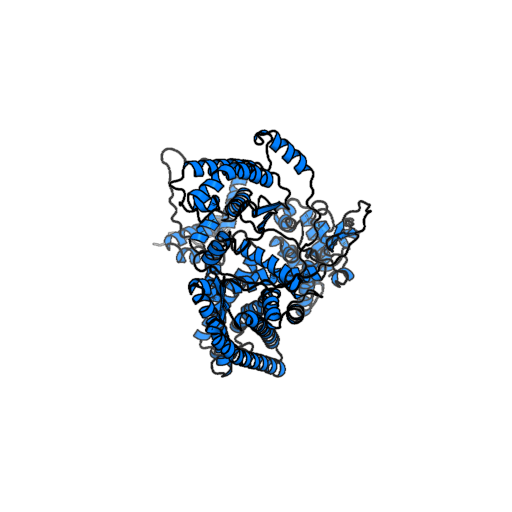 A 1 557 ? 4.161 4.214 -3.545 1.00 90.00 557 SER A C 1
ATOM 4487 O O . SER A 1 557 ? 5.335 4.355 -3.215 1.00 90.00 557 SER A O 1
ATOM 4489 N N . THR A 1 558 ? 3.208 3.988 -2.642 1.00 90.31 558 THR A N 1
ATOM 4490 C CA . THR A 1 558 ? 3.366 4.155 -1.194 1.00 90.31 558 THR A CA 1
ATOM 4491 C C . THR A 1 558 ? 4.493 3.325 -0.579 1.00 90.31 558 THR A C 1
ATOM 4493 O O . THR A 1 558 ? 5.186 3.822 0.303 1.00 90.31 558 THR A O 1
ATOM 4496 N N . PHE A 1 559 ? 4.761 2.109 -1.069 1.00 93.50 559 PHE A N 1
ATOM 4497 C CA . PHE A 1 559 ? 5.864 1.302 -0.542 1.00 93.50 559 PHE A CA 1
ATOM 4498 C C . PHE A 1 559 ? 7.237 1.917 -0.830 1.00 93.50 559 PHE A C 1
ATOM 4500 O O . PHE A 1 559 ? 8.131 1.796 0.006 1.00 93.50 559 PHE A O 1
ATOM 4507 N N . ILE A 1 560 ? 7.403 2.630 -1.950 1.00 89.69 560 ILE A N 1
ATOM 4508 C CA . ILE A 1 560 ? 8.634 3.373 -2.258 1.00 89.69 560 ILE A CA 1
ATOM 4509 C C . ILE A 1 560 ? 8.822 4.479 -1.219 1.00 89.69 560 ILE A C 1
ATOM 4511 O O . ILE A 1 560 ? 9.846 4.523 -0.541 1.00 89.69 560 ILE A O 1
ATOM 4515 N N . PHE A 1 561 ? 7.807 5.330 -1.042 1.00 87.44 561 PHE A N 1
ATOM 4516 C CA . PHE A 1 561 ? 7.864 6.451 -0.100 1.00 87.44 561 PHE A CA 1
ATOM 4517 C C . PHE A 1 561 ? 8.037 5.983 1.348 1.00 87.44 561 PHE A C 1
ATOM 4519 O O . PHE A 1 561 ? 8.898 6.498 2.047 1.00 87.44 561 PHE A O 1
ATOM 4526 N N . GLY A 1 562 ? 7.290 4.965 1.785 1.00 89.00 562 GLY A N 1
ATOM 4527 C CA . GLY A 1 562 ? 7.422 4.406 3.132 1.00 89.00 562 GLY A CA 1
ATOM 4528 C C . GLY A 1 562 ? 8.789 3.761 3.384 1.00 89.00 562 GLY A C 1
ATOM 4529 O O . GLY A 1 562 ? 9.328 3.882 4.482 1.00 89.00 562 GLY A O 1
ATOM 4530 N N . THR A 1 563 ? 9.387 3.118 2.371 1.00 91.31 563 THR A N 1
ATOM 4531 C CA . THR A 1 563 ? 10.758 2.588 2.471 1.00 91.31 563 THR A CA 1
ATOM 4532 C C . THR A 1 563 ? 11.779 3.716 2.582 1.00 91.31 563 THR A C 1
ATOM 4534 O O . THR A 1 563 ? 12.678 3.644 3.419 1.00 91.31 563 THR A O 1
ATOM 4537 N N . LEU A 1 564 ? 11.639 4.761 1.762 1.00 87.62 564 LEU A N 1
ATOM 4538 C CA . LEU A 1 564 ? 12.516 5.928 1.808 1.00 87.62 564 LEU A CA 1
ATOM 4539 C C . LEU A 1 564 ? 12.429 6.625 3.163 1.00 87.62 564 LEU A C 1
ATOM 4541 O O . LEU A 1 564 ? 13.465 6.840 3.781 1.00 87.62 564 LEU A O 1
ATOM 4545 N N . ASP A 1 565 ? 11.226 6.892 3.670 1.00 85.25 565 ASP A N 1
ATOM 4546 C CA . ASP A 1 565 ? 11.057 7.492 4.993 1.00 85.25 565 ASP A CA 1
ATOM 4547 C C . ASP A 1 565 ? 11.711 6.638 6.079 1.00 85.25 565 ASP A C 1
ATOM 4549 O O . ASP A 1 565 ? 12.389 7.172 6.952 1.00 85.25 565 ASP A O 1
ATOM 4553 N N . PHE A 1 566 ? 11.542 5.311 6.026 1.00 87.50 566 PHE A N 1
ATOM 4554 C CA . PHE A 1 566 ? 12.179 4.405 6.976 1.00 87.50 566 PHE A CA 1
ATOM 4555 C C . PHE A 1 566 ? 13.703 4.535 6.946 1.00 87.50 566 PHE A C 1
ATOM 4557 O O . PHE A 1 566 ? 14.311 4.749 7.997 1.00 87.50 566 PHE A O 1
ATOM 4564 N N . ILE A 1 567 ? 14.316 4.468 5.762 1.00 86.75 567 ILE A N 1
ATOM 4565 C CA . ILE A 1 567 ? 15.766 4.626 5.601 1.00 86.75 567 ILE A CA 1
ATOM 4566 C C . ILE A 1 567 ? 16.211 5.991 6.134 1.00 86.75 567 ILE A C 1
ATOM 4568 O O . ILE A 1 567 ? 17.126 6.044 6.954 1.00 86.75 567 ILE A O 1
ATOM 4572 N N . LEU A 1 568 ? 15.528 7.069 5.731 1.00 82.56 568 LEU A N 1
ATOM 4573 C CA . LEU A 1 568 ? 15.806 8.442 6.161 1.00 82.56 568 LEU A CA 1
ATOM 4574 C C . LEU A 1 568 ? 15.672 8.604 7.683 1.00 82.56 568 LEU A C 1
ATOM 4576 O O . LEU A 1 568 ? 16.490 9.283 8.303 1.00 82.56 568 LEU A O 1
ATOM 4580 N N . SER A 1 569 ? 14.698 7.940 8.308 1.00 80.75 569 SER A N 1
ATOM 4581 C CA . SER A 1 569 ? 14.536 7.950 9.765 1.00 80.75 569 SER A CA 1
ATOM 4582 C C . SER A 1 569 ? 15.669 7.212 10.481 1.00 80.75 569 SER A C 1
ATOM 4584 O O . SER A 1 569 ? 16.173 7.688 11.496 1.00 80.75 569 SER A O 1
ATOM 4586 N N . LYS A 1 570 ? 16.145 6.082 9.934 1.00 79.88 570 LYS A N 1
ATOM 4587 C CA . LYS A 1 570 ? 17.247 5.301 10.522 1.00 79.88 570 LYS A CA 1
ATOM 4588 C C . LYS A 1 570 ? 18.591 6.014 10.456 1.00 79.88 570 LYS A C 1
ATOM 4590 O O . LYS A 1 570 ? 19.417 5.802 11.338 1.00 79.88 570 LYS A O 1
ATOM 4595 N N . ILE A 1 571 ? 18.792 6.869 9.457 1.00 80.81 571 ILE A N 1
ATOM 4596 C CA . ILE A 1 571 ? 19.983 7.722 9.345 1.00 80.81 571 ILE A CA 1
ATOM 4597 C C . ILE A 1 571 ? 19.821 9.087 10.037 1.00 80.81 571 ILE A C 1
ATOM 4599 O O . ILE A 1 571 ? 20.709 9.927 9.926 1.00 80.81 571 ILE A O 1
ATOM 4603 N N . GLY A 1 572 ? 18.724 9.302 10.778 1.00 70.12 572 GLY A N 1
ATOM 4604 C CA . GLY A 1 572 ? 18.515 10.476 11.635 1.00 70.12 572 GLY A CA 1
ATOM 4605 C C . GLY A 1 572 ? 18.075 11.747 10.905 1.00 70.12 572 GLY A C 1
ATOM 4606 O O . GLY A 1 572 ? 18.143 12.831 11.478 1.00 70.12 572 GLY A O 1
ATOM 4607 N N . ILE A 1 573 ? 17.642 11.623 9.650 1.00 66.25 573 ILE A N 1
ATOM 4608 C CA . ILE A 1 573 ? 17.293 12.754 8.787 1.00 66.25 573 ILE A CA 1
ATOM 4609 C C . ILE A 1 573 ? 15.811 13.129 8.895 1.00 66.25 573 ILE A C 1
ATOM 4611 O O . ILE A 1 573 ? 15.465 14.306 8.848 1.00 66.25 573 ILE A O 1
ATOM 4615 N N . LEU A 1 574 ? 14.934 12.135 9.040 1.00 68.06 574 LEU A N 1
ATOM 4616 C CA . LEU A 1 574 ? 13.489 12.337 9.122 1.00 68.06 574 LEU A CA 1
ATOM 4617 C C . LEU A 1 574 ? 12.970 11.913 10.498 1.00 68.06 574 LEU A C 1
ATOM 4619 O O . LEU A 1 574 ? 13.158 10.768 10.907 1.00 68.06 574 LEU A O 1
ATOM 4623 N N . THR A 1 575 ? 12.275 12.813 11.196 1.00 59.25 575 THR A N 1
ATOM 4624 C CA . THR A 1 575 ? 11.487 12.451 12.380 1.00 59.25 575 THR A CA 1
ATOM 4625 C C . THR A 1 575 ? 10.213 11.741 11.924 1.00 59.25 575 THR A C 1
ATOM 4627 O O . THR A 1 575 ? 9.484 12.314 11.109 1.00 59.25 575 THR A O 1
ATOM 4630 N N . PRO A 1 576 ? 9.914 10.521 12.404 1.00 57.03 576 PRO A N 1
ATOM 4631 C CA . PRO A 1 576 ? 8.669 9.844 12.061 1.00 57.03 576 PRO A CA 1
ATOM 4632 C C . PRO A 1 576 ? 7.467 10.695 12.492 1.00 57.03 576 PRO A C 1
ATOM 4634 O O . PRO A 1 576 ? 7.268 10.915 13.682 1.00 57.03 576 PRO A O 1
ATOM 4637 N N . ASP A 1 577 ? 6.680 11.175 11.530 1.00 55.19 577 ASP A N 1
ATOM 4638 C CA . ASP A 1 577 ? 5.430 11.892 11.791 1.00 55.19 577 ASP A CA 1
ATOM 4639 C C . ASP A 1 577 ? 4.241 10.926 11.658 1.00 55.19 577 ASP A C 1
ATOM 4641 O O . ASP A 1 577 ? 4.110 10.208 10.657 1.00 55.19 577 ASP A O 1
ATOM 4645 N N . PHE A 1 578 ? 3.377 10.878 12.674 1.00 56.31 578 PHE A N 1
ATOM 4646 C CA . PHE A 1 578 ? 2.206 10.005 12.710 1.00 56.31 578 PHE A CA 1
ATOM 4647 C C . PHE A 1 578 ? 0.934 10.809 12.434 1.00 56.31 578 PHE A C 1
ATOM 4649 O O . PHE A 1 578 ? 0.200 11.201 13.332 1.00 56.31 578 PHE A O 1
ATOM 4656 N N . ASN A 1 579 ? 0.632 11.012 11.153 1.00 59.03 579 ASN A N 1
ATOM 4657 C CA . ASN A 1 579 ? -0.639 11.599 10.740 1.00 59.03 579 ASN A CA 1
ATOM 4658 C C . ASN A 1 579 ? -1.747 10.531 10.681 1.00 59.03 579 ASN A C 1
ATOM 4660 O O . ASN A 1 579 ? -1.716 9.658 9.813 1.00 59.03 579 ASN A O 1
ATOM 4664 N N . LEU A 1 580 ? -2.739 10.611 11.575 1.00 52.53 580 LEU A N 1
ATOM 4665 C CA . LEU A 1 580 ? -3.939 9.754 11.591 1.00 52.53 580 LEU A CA 1
ATOM 4666 C C . LEU A 1 580 ? -4.682 9.751 10.243 1.00 52.53 580 LEU A C 1
ATOM 4668 O O . LEU A 1 580 ? -4.724 10.758 9.540 1.00 52.53 580 LEU A O 1
ATOM 4672 N N . THR A 1 581 ? -5.276 8.622 9.863 1.00 60.25 581 THR A N 1
ATOM 4673 C CA . THR A 1 581 ? -6.121 8.565 8.660 1.00 60.25 581 THR A CA 1
ATOM 4674 C C . THR A 1 581 ? -7.489 9.122 9.028 1.00 60.25 581 THR A C 1
ATOM 4676 O O . THR A 1 581 ? -8.044 8.695 10.034 1.00 60.25 581 THR A O 1
ATOM 4679 N N . SER A 1 582 ? -8.017 10.050 8.230 1.00 66.00 582 SER A N 1
ATOM 4680 C CA . SER A 1 582 ? -9.367 10.568 8.451 1.00 66.00 582 SER A CA 1
ATOM 4681 C C . SER A 1 582 ? -10.400 9.457 8.257 1.00 66.00 582 SER A C 1
ATOM 4683 O O . SER A 1 582 ? -10.336 8.708 7.280 1.00 66.00 582 SER A O 1
ATOM 4685 N N . LYS A 1 583 ? -11.336 9.351 9.198 1.00 65.50 583 LYS A N 1
ATOM 4686 C CA . LYS A 1 583 ? -12.534 8.506 9.135 1.00 65.50 583 LYS A CA 1
ATOM 4687 C C . LYS A 1 583 ? -13.751 9.286 8.626 1.00 65.50 583 LYS A C 1
ATOM 4689 O O . LYS A 1 583 ? -14.832 8.716 8.535 1.00 65.50 583 LYS A O 1
ATOM 4694 N N . VAL A 1 584 ? -13.582 10.566 8.291 1.00 65.81 584 VAL A N 1
ATOM 4695 C CA . VAL A 1 584 ? -14.652 11.413 7.757 1.00 65.81 584 VAL A CA 1
ATOM 4696 C C . VAL A 1 584 ? -14.977 11.001 6.324 1.00 65.81 584 VAL A C 1
ATOM 4698 O O . VAL A 1 584 ? -14.087 10.862 5.482 1.00 65.81 584 VAL A O 1
ATOM 4701 N N . ASN A 1 585 ? -16.265 10.827 6.045 1.00 63.12 585 ASN A N 1
ATOM 4702 C CA . ASN A 1 585 ? -16.760 10.463 4.727 1.00 63.12 585 ASN A CA 1
ATOM 4703 C C . ASN A 1 585 ? -17.014 11.717 3.883 1.00 63.12 585 ASN A C 1
ATOM 4705 O O . ASN A 1 585 ? -17.948 12.466 4.147 1.00 63.12 585 ASN A O 1
ATOM 4709 N N . GLU A 1 586 ? -16.226 11.920 2.827 1.00 66.62 586 GLU A N 1
ATOM 4710 C CA . GLU A 1 586 ? -16.578 12.890 1.785 1.00 66.62 586 GLU A CA 1
ATOM 4711 C C . GLU A 1 586 ? -17.729 12.335 0.926 1.00 66.62 586 GLU A C 1
ATOM 4713 O O . GLU A 1 586 ? -17.724 11.161 0.530 1.00 66.62 586 GLU A O 1
ATOM 4718 N N . GLU A 1 587 ? -18.720 13.175 0.624 1.00 70.44 587 GLU A N 1
ATOM 4719 C CA . GLU A 1 587 ? -19.934 12.786 -0.109 1.00 70.44 587 GLU A CA 1
ATOM 4720 C C . GLU A 1 587 ? -19.603 12.268 -1.522 1.00 70.44 587 GLU A C 1
ATOM 4722 O O . GLU A 1 587 ? -20.073 11.208 -1.943 1.00 70.44 587 GLU A O 1
ATOM 4727 N N . GLU A 1 588 ? -18.698 12.952 -2.229 1.00 68.69 588 GLU A N 1
ATOM 4728 C CA . GLU A 1 588 ? -18.224 12.532 -3.552 1.00 68.69 588 GLU A CA 1
ATOM 4729 C C . GLU A 1 588 ? -17.496 11.181 -3.498 1.00 68.69 588 GLU A C 1
ATOM 4731 O O . GLU A 1 588 ? -17.757 10.293 -4.319 1.00 68.69 588 GLU A O 1
ATOM 4736 N N . ALA A 1 589 ? -16.622 10.990 -2.505 1.00 68.06 589 ALA A N 1
ATOM 4737 C CA . ALA A 1 589 ? -15.897 9.738 -2.325 1.00 68.06 589 ALA A CA 1
ATOM 4738 C C . ALA A 1 589 ? -16.846 8.573 -2.010 1.00 68.06 589 ALA A C 1
ATOM 4740 O O . ALA A 1 589 ? -16.670 7.475 -2.542 1.00 68.06 589 ALA A O 1
ATOM 4741 N N . THR A 1 590 ? -17.884 8.820 -1.208 1.00 73.06 590 THR A N 1
ATOM 4742 C CA . THR A 1 590 ? -18.921 7.831 -0.884 1.00 73.06 590 THR A CA 1
ATOM 4743 C C . THR A 1 590 ? -19.728 7.444 -2.122 1.00 73.06 590 THR A C 1
ATOM 4745 O O . THR A 1 590 ? -19.846 6.258 -2.430 1.00 73.06 590 THR A O 1
ATOM 4748 N N . ARG A 1 591 ? -20.164 8.422 -2.924 1.00 75.50 591 ARG A N 1
ATOM 4749 C CA . ARG A 1 591 ? -20.885 8.168 -4.180 1.00 75.50 591 ARG A CA 1
ATOM 4750 C C . ARG A 1 591 ? -20.060 7.359 -5.187 1.00 75.50 591 ARG A C 1
ATOM 4752 O O . ARG A 1 591 ? -20.599 6.526 -5.920 1.00 75.50 591 ARG A O 1
ATOM 4759 N N . LEU A 1 592 ? -18.756 7.622 -5.285 1.00 68.81 592 LEU A N 1
ATOM 4760 C CA . LEU A 1 592 ? -17.858 6.851 -6.153 1.00 68.81 592 LEU A CA 1
ATOM 4761 C C . LEU A 1 592 ? -17.639 5.432 -5.620 1.00 68.81 592 LEU A C 1
ATOM 4763 O O . LEU A 1 592 ? -17.668 4.485 -6.411 1.00 68.81 592 LEU A O 1
ATOM 4767 N N . TYR A 1 593 ? -17.489 5.284 -4.304 1.00 73.25 593 TYR A N 1
ATOM 4768 C CA . TYR A 1 593 ? -17.359 3.992 -3.636 1.00 73.25 593 TYR A CA 1
ATOM 4769 C C . TYR A 1 593 ? -18.570 3.086 -3.901 1.00 73.25 593 TYR A C 1
ATOM 4771 O O . TYR A 1 593 ? -18.390 1.945 -4.328 1.00 73.25 593 TYR A O 1
ATOM 4779 N N . GLU A 1 594 ? -19.794 3.606 -3.773 1.00 75.38 594 GLU A N 1
ATOM 4780 C CA . GLU A 1 594 ? -21.037 2.879 -4.085 1.00 75.38 594 GLU A CA 1
ATOM 4781 C C . GLU A 1 594 ? -21.107 2.426 -5.551 1.00 75.38 594 GLU A C 1
ATOM 4783 O O . GLU A 1 594 ? -21.589 1.339 -5.866 1.00 75.38 594 GLU A O 1
ATOM 4788 N N . LYS A 1 595 ? -20.551 3.225 -6.470 1.00 74.75 595 LYS A N 1
ATOM 4789 C CA . LYS A 1 595 ? -20.420 2.872 -7.895 1.00 74.75 595 LYS A CA 1
ATOM 4790 C C . LYS A 1 595 ? -19.253 1.916 -8.182 1.00 74.75 595 LYS A C 1
ATOM 4792 O O . LYS A 1 595 ? -19.018 1.567 -9.342 1.00 74.75 595 LYS A O 1
ATOM 4797 N N . GLY A 1 596 ? -18.497 1.504 -7.163 1.00 68.44 596 GLY A N 1
ATOM 4798 C CA . GLY A 1 596 ? -17.312 0.659 -7.297 1.00 68.44 596 GLY A CA 1
ATOM 4799 C C . GLY A 1 596 ? -16.159 1.334 -8.046 1.00 68.44 596 GLY A C 1
ATOM 4800 O O . GLY A 1 596 ? -15.392 0.641 -8.722 1.00 68.44 596 GLY A O 1
ATOM 4801 N N . LYS A 1 597 ? -16.062 2.668 -7.970 1.00 71.88 597 LYS A N 1
ATOM 4802 C CA . LYS A 1 597 ? -15.000 3.487 -8.569 1.00 71.88 597 LYS A CA 1
ATOM 4803 C C . LYS A 1 597 ? -14.073 4.052 -7.492 1.00 71.88 597 LYS A C 1
ATOM 4805 O O . LYS A 1 597 ? -14.501 4.351 -6.384 1.00 71.88 597 LYS A O 1
ATOM 4810 N N . PHE A 1 598 ? -12.795 4.226 -7.831 1.00 67.38 598 PHE A N 1
ATOM 4811 C CA . PHE A 1 598 ? -11.827 4.847 -6.929 1.00 67.38 598 PHE A CA 1
ATOM 4812 C C . PHE A 1 598 ? -12.009 6.364 -6.898 1.00 67.38 598 PHE A C 1
ATOM 4814 O O . PHE A 1 598 ? -11.870 7.023 -7.926 1.00 67.38 598 PHE A O 1
ATOM 4821 N N . ALA A 1 599 ? -12.228 6.920 -5.709 1.00 76.25 599 ALA A N 1
ATOM 4822 C CA . ALA A 1 599 ? -12.021 8.341 -5.472 1.00 76.25 599 ALA A CA 1
ATOM 4823 C C . ALA A 1 599 ? -10.520 8.589 -5.274 1.00 76.25 599 ALA A C 1
ATOM 4825 O O . ALA A 1 599 ? -9.930 8.085 -4.320 1.00 76.25 599 ALA A O 1
ATOM 4826 N N . PHE A 1 600 ? -9.869 9.324 -6.177 1.00 70.06 600 PHE A N 1
ATOM 4827 C CA . PHE A 1 600 ? -8.431 9.594 -6.055 1.00 70.06 600 PHE A CA 1
ATOM 4828 C C . PHE A 1 600 ? -8.136 10.625 -4.950 1.00 70.06 600 PHE A C 1
ATOM 4830 O O . PHE A 1 600 ? -7.112 10.519 -4.284 1.00 70.06 600 PHE A O 1
ATOM 4837 N N . GLY A 1 601 ? -9.055 11.551 -4.669 1.00 68.62 601 GLY A N 1
ATOM 4838 C CA . GLY A 1 601 ? -8.860 12.602 -3.667 1.00 68.62 601 GLY A CA 1
ATOM 4839 C C . GLY A 1 601 ? -7.867 13.677 -4.129 1.00 68.62 601 GLY A C 1
ATOM 4840 O O . GLY A 1 601 ? -7.655 13.876 -5.326 1.00 68.62 601 GLY A O 1
ATOM 4841 N N . ALA A 1 602 ? -7.257 14.393 -3.180 1.00 66.25 602 ALA A N 1
ATOM 4842 C CA . ALA A 1 602 ? -6.388 15.535 -3.475 1.00 66.25 602 ALA A CA 1
ATOM 4843 C C . ALA A 1 602 ? -5.072 15.148 -4.181 1.00 66.25 602 ALA A C 1
ATOM 4845 O O . ALA A 1 602 ? -4.490 14.094 -3.920 1.00 66.25 602 ALA A O 1
ATOM 4846 N N . ALA A 1 603 ? -4.558 16.048 -5.029 1.00 64.62 603 ALA A N 1
ATOM 4847 C CA . ALA A 1 603 ? -3.301 15.856 -5.752 1.00 64.62 603 ALA A CA 1
ATOM 4848 C C . ALA A 1 603 ? -2.137 15.490 -4.808 1.00 64.62 603 ALA A C 1
ATOM 4850 O O . ALA A 1 603 ? -1.927 16.127 -3.776 1.00 64.62 603 ALA A O 1
ATOM 4851 N N . SER A 1 604 ? -1.369 14.460 -5.173 1.00 71.06 604 SER A N 1
ATOM 4852 C CA . SER A 1 604 ? -0.331 13.876 -4.318 1.00 71.06 604 SER A CA 1
ATOM 4853 C C . SER A 1 604 ? 0.846 13.333 -5.138 1.00 71.06 604 SER A C 1
ATOM 4855 O O . SER A 1 604 ? 0.623 12.827 -6.245 1.00 71.06 604 SER A O 1
ATOM 4857 N N . PRO A 1 605 ? 2.087 13.343 -4.603 1.00 72.44 605 PRO A N 1
ATOM 4858 C CA . PRO A 1 605 ? 3.240 12.693 -5.231 1.00 72.44 605 PRO A CA 1
ATOM 4859 C C . PRO A 1 605 ? 3.012 11.214 -5.570 1.00 72.44 605 PRO A C 1
ATOM 4861 O O . PRO A 1 605 ? 3.571 10.720 -6.547 1.00 72.44 605 PRO A O 1
ATOM 4864 N N . PHE A 1 606 ? 2.147 10.513 -4.824 1.00 77.12 606 PHE A N 1
ATOM 4865 C CA . PHE A 1 606 ? 1.789 9.129 -5.149 1.00 77.12 606 PHE A CA 1
ATOM 4866 C C . PHE A 1 606 ? 1.174 9.006 -6.548 1.00 77.12 606 PHE A C 1
ATOM 4868 O O . PHE A 1 606 ? 1.509 8.084 -7.289 1.00 77.12 606 PHE A O 1
ATOM 4875 N N . PHE A 1 607 ? 0.309 9.950 -6.930 1.00 79.94 607 PHE A N 1
ATOM 4876 C CA . PHE A 1 607 ? -0.366 9.936 -8.228 1.00 79.94 607 PHE A CA 1
ATOM 4877 C C . PHE A 1 607 ? 0.569 10.308 -9.366 1.00 79.94 607 PHE A C 1
ATOM 4879 O O . PHE A 1 607 ? 0.441 9.743 -10.447 1.00 79.94 607 PHE A O 1
ATOM 4886 N N . LEU A 1 608 ? 1.556 11.172 -9.113 1.00 77.31 608 LEU A N 1
ATOM 4887 C CA . LEU A 1 608 ? 2.598 11.464 -10.093 1.00 77.31 608 LEU A CA 1
ATOM 4888 C C . LEU A 1 608 ? 3.394 10.199 -10.448 1.00 77.31 608 LEU A C 1
ATOM 4890 O O . LEU A 1 608 ? 3.578 9.915 -11.632 1.00 77.31 608 LEU A O 1
ATOM 4894 N N . CYS A 1 609 ? 3.817 9.413 -9.451 1.00 79.62 609 CYS A N 1
ATOM 4895 C CA . CYS A 1 609 ? 4.513 8.143 -9.688 1.00 79.62 609 CYS A CA 1
ATOM 4896 C C . CYS A 1 609 ? 3.643 7.159 -10.484 1.00 79.62 609 CYS A C 1
ATOM 4898 O O . CYS A 1 609 ? 4.093 6.630 -11.501 1.00 79.62 609 CYS A O 1
ATOM 4900 N N . LEU A 1 610 ? 2.386 6.964 -10.072 1.00 83.06 610 LEU A N 1
ATOM 4901 C CA . LEU A 1 610 ? 1.461 6.040 -10.738 1.00 83.06 610 LEU A CA 1
ATOM 4902 C C . LEU A 1 610 ? 1.164 6.450 -12.183 1.00 83.06 610 LEU A C 1
ATOM 4904 O O . LEU A 1 610 ? 1.260 5.618 -13.084 1.00 83.06 610 LEU A O 1
ATOM 4908 N N . ALA A 1 611 ? 0.849 7.727 -12.415 1.00 82.06 611 ALA A N 1
ATOM 4909 C CA . ALA A 1 611 ? 0.575 8.252 -13.748 1.00 82.06 611 ALA A CA 1
ATOM 4910 C C . ALA A 1 611 ? 1.806 8.139 -14.656 1.00 82.06 611 ALA A C 1
ATOM 4912 O O . ALA A 1 611 ? 1.686 7.726 -15.806 1.00 82.06 611 ALA A O 1
ATOM 4913 N N . THR A 1 612 ? 3.002 8.426 -14.131 1.00 81.94 612 THR A N 1
ATOM 4914 C CA . THR A 1 612 ? 4.254 8.308 -14.892 1.00 81.94 612 THR A CA 1
ATOM 4915 C C . THR A 1 612 ? 4.499 6.867 -15.331 1.00 81.94 612 THR A C 1
ATOM 4917 O O . THR A 1 612 ? 4.721 6.623 -16.515 1.00 81.94 612 THR A O 1
ATOM 4920 N N . VAL A 1 613 ? 4.407 5.899 -14.410 1.00 85.38 613 VAL A N 1
ATOM 4921 C CA . VAL A 1 613 ? 4.590 4.474 -14.735 1.00 85.38 613 VAL A CA 1
ATOM 4922 C C . VAL A 1 613 ? 3.540 4.008 -15.746 1.00 85.38 613 VAL A C 1
ATOM 4924 O O . VAL A 1 613 ? 3.885 3.343 -16.722 1.00 85.38 613 VAL A O 1
ATOM 4927 N N . ALA A 1 614 ? 2.275 4.403 -15.570 1.00 86.44 614 ALA A N 1
ATOM 4928 C CA . ALA A 1 614 ? 1.194 4.049 -16.486 1.00 86.44 614 ALA A CA 1
ATOM 4929 C C . ALA A 1 614 ? 1.428 4.609 -17.902 1.00 86.44 614 ALA A C 1
ATOM 4931 O O . ALA A 1 614 ? 1.353 3.862 -18.879 1.00 86.44 614 ALA A O 1
ATOM 4932 N N . VAL A 1 615 ? 1.772 5.895 -18.030 1.00 85.31 615 VAL A N 1
ATOM 4933 C CA . VAL A 1 615 ? 2.032 6.549 -19.325 1.00 85.31 615 VAL A CA 1
ATOM 4934 C C . VAL A 1 615 ? 3.264 5.965 -20.007 1.00 85.31 615 VAL A C 1
ATOM 4936 O O . VAL A 1 615 ? 3.199 5.629 -21.190 1.00 85.31 615 VAL A O 1
ATOM 4939 N N . VAL A 1 616 ? 4.371 5.792 -19.280 1.00 86.19 616 VAL A N 1
ATOM 4940 C CA . VAL A 1 616 ? 5.589 5.178 -19.829 1.00 86.19 616 VAL A CA 1
ATOM 4941 C C . VAL A 1 616 ? 5.294 3.762 -20.318 1.00 86.19 616 VAL A C 1
ATOM 4943 O O . VAL A 1 616 ? 5.705 3.410 -21.423 1.00 86.19 616 VAL A O 1
ATOM 4946 N N . ASN A 1 617 ? 4.528 2.976 -19.554 1.00 89.88 617 ASN A N 1
ATOM 4947 C CA . ASN A 1 617 ? 4.115 1.639 -19.966 1.00 89.88 617 ASN A CA 1
ATOM 4948 C C . ASN A 1 617 ? 3.241 1.657 -21.226 1.00 89.88 617 ASN A C 1
ATOM 4950 O O . ASN A 1 617 ? 3.483 0.867 -22.132 1.00 89.88 617 ASN A O 1
ATOM 4954 N N . LEU A 1 618 ? 2.268 2.569 -21.322 1.00 89.12 618 LEU A N 1
ATOM 4955 C CA . LEU A 1 618 ? 1.420 2.704 -22.509 1.00 89.12 618 LEU A CA 1
ATOM 4956 C C . LEU A 1 618 ? 2.239 3.056 -23.755 1.00 89.12 618 LEU A C 1
ATOM 4958 O O . LEU A 1 618 ? 2.074 2.421 -24.796 1.00 89.12 618 LEU A O 1
ATOM 4962 N N . ILE A 1 619 ? 3.139 4.038 -23.654 1.00 87.69 619 ILE A N 1
ATOM 4963 C CA . ILE A 1 619 ? 3.998 4.429 -24.777 1.00 87.69 619 ILE A CA 1
ATOM 4964 C C . ILE A 1 619 ? 4.892 3.247 -25.170 1.00 87.69 619 ILE A C 1
ATOM 4966 O O . ILE A 1 619 ? 4.933 2.885 -26.345 1.00 87.69 619 ILE A O 1
ATOM 4970 N N . ALA A 1 620 ? 5.553 2.600 -24.207 1.00 89.69 620 ALA A N 1
ATOM 4971 C CA . ALA A 1 620 ? 6.411 1.446 -24.468 1.00 89.69 620 ALA A CA 1
ATOM 4972 C C . ALA A 1 620 ? 5.651 0.298 -25.148 1.00 89.69 620 ALA A C 1
ATOM 4974 O O . ALA A 1 620 ? 6.141 -0.263 -26.128 1.00 89.69 620 ALA A O 1
ATOM 4975 N N . PHE A 1 621 ? 4.440 -0.009 -24.676 1.00 90.06 621 PHE A N 1
ATOM 4976 C CA . PHE A 1 621 ? 3.577 -1.037 -25.249 1.00 90.06 621 PHE A CA 1
ATOM 4977 C C . PHE A 1 621 ? 3.221 -0.731 -26.706 1.00 90.06 621 PHE A C 1
ATOM 4979 O O . PHE A 1 621 ? 3.376 -1.593 -27.569 1.00 90.06 621 PHE A O 1
ATOM 4986 N N . VAL A 1 622 ? 2.804 0.505 -27.007 1.00 89.50 622 VAL A N 1
ATOM 4987 C CA . VAL A 1 622 ? 2.470 0.935 -28.376 1.00 89.50 622 VAL A CA 1
ATOM 4988 C C . VAL A 1 622 ? 3.688 0.841 -29.293 1.00 89.50 622 VAL A C 1
ATOM 4990 O O . VAL A 1 622 ? 3.583 0.310 -30.397 1.00 89.50 622 VAL A O 1
ATOM 4993 N N . PHE A 1 623 ? 4.852 1.307 -28.838 1.00 87.50 623 PHE A N 1
ATOM 4994 C CA . PHE A 1 623 ? 6.094 1.192 -29.600 1.00 87.50 623 PHE A CA 1
ATOM 4995 C C . PHE A 1 623 ? 6.462 -0.272 -29.859 1.00 87.50 623 PHE A C 1
ATOM 4997 O O . PHE A 1 623 ? 6.715 -0.639 -31.004 1.00 87.50 623 PHE A O 1
ATOM 5004 N N . GLY A 1 624 ? 6.436 -1.120 -28.829 1.00 85.50 624 GLY A N 1
ATOM 5005 C CA . GLY A 1 624 ? 6.679 -2.556 -28.958 1.00 85.50 624 GLY A CA 1
ATOM 5006 C C . GLY A 1 624 ? 5.713 -3.229 -29.936 1.00 85.50 624 GLY A C 1
ATOM 5007 O O . GLY A 1 624 ? 6.136 -3.987 -30.806 1.00 85.50 624 GLY A O 1
ATOM 5008 N N . PHE A 1 625 ? 4.425 -2.896 -29.858 1.00 85.94 625 PHE A N 1
ATOM 5009 C CA . PHE A 1 625 ? 3.402 -3.431 -30.752 1.00 85.94 625 PHE A CA 1
ATOM 5010 C C . PHE A 1 625 ? 3.622 -3.007 -32.210 1.00 85.94 625 PHE A C 1
ATOM 5012 O O . PHE A 1 625 ? 3.558 -3.840 -33.113 1.00 85.94 625 PHE A O 1
ATOM 5019 N N . ILE A 1 626 ? 3.958 -1.735 -32.457 1.00 85.88 626 ILE A N 1
ATOM 5020 C CA . ILE A 1 626 ? 4.292 -1.235 -33.801 1.00 85.88 626 ILE A CA 1
ATOM 5021 C C . ILE A 1 626 ? 5.485 -1.998 -34.391 1.00 85.88 626 ILE A C 1
ATOM 5023 O O . ILE A 1 626 ? 5.450 -2.353 -35.568 1.00 85.88 626 ILE A O 1
ATOM 5027 N N . ARG A 1 627 ? 6.518 -2.287 -33.591 1.00 83.19 627 ARG A N 1
ATOM 5028 C CA . ARG A 1 627 ? 7.686 -3.066 -34.039 1.00 83.19 627 ARG A CA 1
ATOM 5029 C C . ARG A 1 627 ? 7.316 -4.487 -34.453 1.00 83.19 627 ARG A C 1
ATOM 5031 O O . ARG A 1 627 ? 7.764 -4.960 -35.498 1.00 83.19 627 ARG A O 1
ATOM 5038 N N . VAL A 1 628 ? 6.439 -5.140 -33.686 1.00 81.75 628 VAL A N 1
ATOM 5039 C CA . VAL A 1 628 ? 5.895 -6.459 -34.049 1.00 81.75 628 VAL A CA 1
ATOM 5040 C C . VAL A 1 628 ? 5.121 -6.393 -35.363 1.00 81.75 628 VAL A C 1
ATOM 5042 O O . VAL A 1 628 ? 5.354 -7.216 -36.247 1.00 81.75 628 VAL A O 1
ATOM 5045 N N . LEU A 1 629 ? 4.252 -5.392 -35.537 1.00 83.19 629 LEU A N 1
ATOM 5046 C CA . LEU A 1 629 ? 3.490 -5.211 -36.779 1.00 83.19 629 LEU A CA 1
ATOM 5047 C C . LEU A 1 629 ? 4.390 -4.958 -37.993 1.00 83.19 629 LEU A C 1
ATOM 5049 O O . LEU A 1 629 ? 4.109 -5.450 -39.085 1.00 83.19 629 LEU A O 1
ATOM 5053 N N . ARG A 1 630 ? 5.496 -4.233 -37.801 1.00 84.62 630 ARG A N 1
ATOM 5054 C CA . ARG A 1 630 ? 6.512 -3.981 -38.833 1.00 84.62 630 ARG A CA 1
ATOM 5055 C C . ARG A 1 630 ? 7.394 -5.193 -39.137 1.00 84.62 630 ARG A C 1
ATOM 5057 O O . ARG A 1 630 ? 8.244 -5.097 -40.017 1.00 84.62 630 ARG A O 1
ATOM 5064 N N . ARG A 1 631 ? 7.179 -6.326 -38.453 1.00 73.81 631 ARG A N 1
ATOM 5065 C CA . ARG A 1 631 ? 7.977 -7.557 -38.572 1.00 73.81 631 ARG A CA 1
ATOM 5066 C C . ARG A 1 631 ? 9.474 -7.290 -38.422 1.00 73.81 631 ARG A C 1
ATOM 5068 O O . ARG A 1 631 ? 10.291 -7.870 -39.137 1.00 73.81 631 ARG A O 1
ATOM 5075 N N . GLU A 1 632 ? 9.833 -6.400 -37.500 1.00 74.50 632 GLU A N 1
ATOM 5076 C CA . GLU A 1 632 ? 11.235 -6.168 -37.167 1.00 74.50 632 GLU A CA 1
ATOM 5077 C C . GLU A 1 632 ? 11.868 -7.485 -36.692 1.00 74.50 632 GLU A C 1
ATOM 5079 O O . GLU A 1 632 ? 11.220 -8.302 -36.035 1.00 74.50 632 GLU A O 1
ATOM 5084 N N . ARG A 1 633 ? 13.137 -7.720 -37.048 1.00 65.19 633 ARG A N 1
ATOM 5085 C CA . ARG A 1 633 ? 13.835 -8.999 -36.807 1.00 65.19 633 ARG A CA 1
ATOM 5086 C C . ARG A 1 633 ? 13.847 -9.402 -35.323 1.00 65.19 633 ARG A C 1
ATOM 5088 O O . ARG A 1 633 ? 13.903 -10.586 -35.008 1.00 65.19 633 ARG A O 1
ATOM 5095 N N . GLU A 1 634 ? 13.748 -8.414 -34.438 1.00 66.75 634 GLU A N 1
ATOM 5096 C CA . GLU A 1 634 ? 13.755 -8.530 -32.977 1.00 66.75 634 GLU A CA 1
ATOM 5097 C C . GLU A 1 634 ? 12.359 -8.804 -32.377 1.00 66.75 634 GLU A C 1
ATOM 5099 O O . GLU A 1 634 ? 12.249 -9.129 -31.199 1.00 66.75 634 GLU A O 1
ATOM 5104 N N . ALA A 1 635 ? 11.278 -8.763 -33.169 1.00 62.62 635 ALA A N 1
ATOM 5105 C CA . ALA A 1 635 ? 9.896 -8.893 -32.686 1.00 62.62 635 ALA A CA 1
ATOM 5106 C C . ALA A 1 635 ? 9.615 -10.205 -31.925 1.00 62.62 635 ALA A C 1
ATOM 5108 O O . ALA A 1 635 ? 8.871 -10.212 -30.943 1.00 62.62 635 ALA A O 1
ATOM 5109 N N . GLY A 1 636 ? 10.232 -11.318 -32.341 1.00 65.12 636 GLY A N 1
ATOM 5110 C CA . GLY A 1 636 ? 10.108 -12.612 -31.655 1.00 65.12 636 GLY A CA 1
ATOM 5111 C C . GLY A 1 636 ? 10.793 -12.657 -30.282 1.00 65.12 636 GLY A C 1
ATOM 5112 O O . GLY A 1 636 ? 10.498 -13.531 -29.467 1.00 65.12 636 GLY A O 1
ATOM 5113 N N . GLU A 1 637 ? 11.685 -11.705 -30.004 1.00 73.06 637 GLU A N 1
ATOM 5114 C CA . GLU A 1 637 ? 12.427 -11.592 -28.745 1.00 73.06 637 GLU A CA 1
ATOM 5115 C C . GLU A 1 637 ? 11.686 -10.753 -27.694 1.00 73.06 637 GLU A C 1
ATOM 5117 O O . GLU A 1 637 ? 12.112 -10.702 -26.545 1.00 73.06 637 GLU A O 1
ATOM 5122 N N . MET A 1 638 ? 10.568 -10.124 -28.079 1.00 78.00 638 MET A N 1
ATOM 5123 C CA . MET A 1 638 ? 9.849 -9.128 -27.274 1.00 78.00 638 MET A CA 1
ATOM 5124 C C . MET A 1 638 ? 8.529 -9.654 -26.682 1.00 78.00 638 MET A C 1
ATOM 5126 O O . MET A 1 638 ? 7.786 -8.905 -26.046 1.00 78.00 638 MET A O 1
ATOM 5130 N N . MET A 1 639 ? 8.207 -10.936 -26.899 1.00 82.88 639 MET A N 1
ATOM 5131 C CA . MET A 1 639 ? 6.922 -11.531 -26.507 1.00 82.88 639 MET A CA 1
ATOM 5132 C C . MET A 1 639 ? 6.664 -11.428 -24.999 1.00 82.88 639 MET A C 1
ATOM 5134 O O . MET A 1 639 ? 5.586 -11.017 -24.580 1.00 82.88 639 MET A O 1
ATOM 5138 N N . MET A 1 640 ? 7.652 -11.765 -24.167 1.00 84.88 640 MET A N 1
ATOM 5139 C CA . MET A 1 640 ? 7.487 -11.723 -22.711 1.00 84.88 640 MET A CA 1
ATOM 5140 C C . MET A 1 640 ? 7.263 -10.293 -22.209 1.00 84.88 640 MET A C 1
ATOM 5142 O O . MET A 1 640 ? 6.427 -10.056 -21.343 1.00 84.88 640 MET A O 1
ATOM 5146 N N . GLN A 1 641 ? 7.967 -9.330 -22.790 1.00 88.62 641 GLN A N 1
ATOM 5147 C CA . GLN A 1 641 ? 7.879 -7.921 -22.442 1.00 88.62 641 GLN A CA 1
ATOM 5148 C C . GLN A 1 641 ? 6.533 -7.337 -22.865 1.00 88.62 641 GLN A C 1
ATOM 5150 O O . GLN A 1 641 ? 5.953 -6.562 -22.110 1.00 88.62 641 GLN A O 1
ATOM 5155 N N . LEU A 1 642 ? 5.999 -7.749 -24.020 1.00 88.12 642 LEU A N 1
ATOM 5156 C CA . LEU A 1 642 ? 4.645 -7.400 -24.453 1.00 88.12 642 LEU A CA 1
ATOM 5157 C C . LEU A 1 642 ? 3.581 -7.990 -23.528 1.00 88.12 642 LEU A C 1
ATOM 5159 O O . LEU A 1 642 ? 2.652 -7.277 -23.160 1.00 88.12 642 LEU A O 1
ATOM 5163 N N . ILE A 1 643 ? 3.725 -9.251 -23.107 1.00 87.00 643 ILE A N 1
ATOM 5164 C CA . ILE A 1 643 ? 2.802 -9.883 -22.151 1.00 87.00 643 ILE A CA 1
ATOM 5165 C C . ILE A 1 643 ? 2.833 -9.139 -20.808 1.00 87.00 643 ILE A C 1
ATOM 5167 O O . ILE A 1 643 ? 1.781 -8.762 -20.297 1.00 87.00 643 ILE A O 1
ATOM 5171 N N . LEU A 1 644 ? 4.022 -8.872 -20.258 1.00 89.75 644 LEU A N 1
ATOM 5172 C CA . LEU A 1 644 ? 4.183 -8.160 -18.985 1.00 89.75 644 LEU A CA 1
ATOM 5173 C C . LEU A 1 644 ? 3.667 -6.717 -19.065 1.00 89.75 644 LEU A C 1
ATOM 5175 O O . LEU A 1 644 ? 2.892 -6.285 -18.214 1.00 89.75 644 LEU A O 1
ATOM 5179 N N . SER A 1 645 ? 4.049 -5.977 -20.106 1.00 91.44 645 SER A N 1
ATOM 5180 C CA . SER A 1 645 ? 3.610 -4.594 -20.315 1.00 91.44 645 SER A CA 1
ATOM 5181 C C . SER A 1 645 ? 2.101 -4.508 -20.572 1.00 91.44 645 SER A C 1
ATOM 5183 O O . SER A 1 645 ? 1.438 -3.617 -20.037 1.00 91.44 645 SER A O 1
ATOM 5185 N N . GLY A 1 646 ? 1.531 -5.469 -21.306 1.00 91.00 646 GLY A N 1
ATOM 5186 C CA . GLY A 1 646 ? 0.089 -5.603 -21.504 1.00 91.00 646 GLY A CA 1
ATOM 5187 C C . GLY A 1 646 ? -0.651 -5.918 -20.203 1.00 91.00 646 GLY A C 1
ATOM 5188 O O . GLY A 1 646 ? -1.664 -5.289 -19.905 1.00 91.00 646 GLY A O 1
ATOM 5189 N N . PHE A 1 647 ? -0.116 -6.817 -19.375 1.00 90.94 647 PHE A N 1
ATOM 5190 C CA . PHE A 1 647 ? -0.670 -7.109 -18.052 1.00 90.94 647 PHE A CA 1
ATOM 5191 C C . PHE A 1 647 ? -0.680 -5.865 -17.149 1.00 90.94 647 PHE A C 1
ATOM 5193 O O . PHE A 1 647 ? -1.704 -5.558 -16.533 1.00 90.94 647 PHE A O 1
ATOM 5200 N N . ILE A 1 648 ? 0.417 -5.099 -17.127 1.00 90.94 648 ILE A N 1
ATOM 5201 C CA . ILE A 1 648 ? 0.493 -3.817 -16.408 1.00 90.94 648 ILE A CA 1
ATOM 5202 C C . ILE A 1 648 ? -0.532 -2.827 -16.970 1.00 90.94 648 ILE A C 1
ATOM 5204 O O . ILE A 1 648 ? -1.213 -2.154 -16.202 1.00 90.94 648 ILE A O 1
ATOM 5208 N N . LEU A 1 649 ? -0.700 -2.765 -18.295 1.00 90.69 649 LEU A N 1
ATOM 5209 C CA . LEU A 1 649 ? -1.643 -1.857 -18.950 1.00 90.69 649 LEU A CA 1
ATOM 5210 C C . LEU A 1 649 ? -3.095 -2.136 -18.532 1.00 90.69 649 LEU A C 1
ATOM 5212 O O . LEU A 1 649 ? -3.818 -1.209 -18.172 1.00 90.69 649 LEU A O 1
ATOM 5216 N N . VAL A 1 650 ? -3.508 -3.408 -18.522 1.00 90.75 650 VAL A N 1
ATOM 5217 C CA . VAL A 1 650 ? -4.863 -3.818 -18.104 1.00 90.75 650 VAL A CA 1
ATOM 5218 C C . VAL A 1 650 ? -5.108 -3.505 -16.623 1.00 90.75 650 VAL A C 1
ATOM 5220 O O . VAL A 1 650 ? -6.214 -3.116 -16.230 1.00 90.75 650 VAL A O 1
ATOM 5223 N N . ASN A 1 651 ? -4.082 -3.643 -15.784 1.00 90.06 651 ASN A N 1
ATOM 5224 C CA . ASN A 1 651 ? -4.183 -3.337 -14.360 1.00 90.06 651 ASN A CA 1
ATOM 5225 C C . ASN A 1 651 ? -4.116 -1.835 -14.053 1.00 90.06 651 ASN A C 1
ATOM 5227 O O . ASN A 1 651 ? -4.752 -1.386 -13.102 1.00 90.06 651 ASN A O 1
ATOM 5231 N N . ALA A 1 652 ? -3.449 -1.048 -14.898 1.00 88.69 652 ALA A N 1
ATOM 5232 C CA . ALA A 1 652 ? -3.415 0.411 -14.828 1.00 88.69 652 ALA A CA 1
ATOM 5233 C C . ALA A 1 652 ? -4.680 1.083 -15.397 1.00 88.69 652 ALA A C 1
ATOM 5235 O O . ALA A 1 652 ? -4.797 2.305 -15.328 1.00 88.69 652 ALA A O 1
ATOM 5236 N N . TRP A 1 653 ? -5.650 0.320 -15.920 1.00 85.75 653 TRP A N 1
ATOM 5237 C CA . TRP A 1 653 ? -6.882 0.870 -16.499 1.00 85.75 653 TRP A CA 1
ATOM 5238 C C . TRP A 1 653 ? -7.604 1.901 -15.610 1.00 85.75 653 TRP A C 1
ATOM 5240 O O . TRP A 1 653 ? -7.914 2.975 -16.122 1.00 85.75 653 TRP A O 1
ATOM 5250 N N . PRO A 1 654 ? -7.811 1.673 -14.295 1.00 83.06 654 PRO A N 1
ATOM 5251 C CA . PRO A 1 654 ? -8.453 2.673 -13.437 1.00 83.06 654 PRO A CA 1
ATOM 5252 C C . PRO A 1 654 ? -7.654 3.978 -13.307 1.00 83.06 654 PRO A C 1
ATOM 5254 O O . PRO A 1 654 ? -8.240 5.037 -13.107 1.00 83.06 654 PRO A O 1
ATOM 5257 N N . VAL A 1 655 ? -6.323 3.921 -13.445 1.00 81.75 655 VAL A N 1
ATOM 5258 C CA . VAL A 1 655 ? -5.460 5.113 -13.452 1.00 81.75 655 VAL A CA 1
ATOM 5259 C C . VAL A 1 655 ? -5.682 5.905 -14.738 1.00 81.75 655 VAL A C 1
ATOM 5261 O O . VAL A 1 655 ? -5.866 7.115 -14.673 1.00 81.75 655 VAL A O 1
ATOM 5264 N N . PHE A 1 656 ? -5.753 5.240 -15.897 1.00 80.88 656 PHE A N 1
ATOM 5265 C CA . PHE A 1 656 ? -6.095 5.916 -17.153 1.00 80.88 656 PHE A CA 1
ATOM 5266 C C . PHE A 1 656 ? -7.516 6.473 -17.146 1.00 80.88 656 PHE A C 1
ATOM 5268 O O . PHE A 1 656 ? -7.726 7.576 -17.637 1.00 80.88 656 PHE A O 1
ATOM 5275 N N . GLU A 1 657 ? -8.489 5.743 -16.593 1.00 73.94 657 GLU A N 1
ATOM 5276 C CA . GLU A 1 657 ? -9.863 6.237 -16.456 1.00 73.94 657 GLU A CA 1
ATOM 5277 C C . GLU A 1 657 ? -9.881 7.539 -15.649 1.00 73.94 657 GLU A C 1
ATOM 5279 O O . GLU A 1 657 ? -10.435 8.526 -16.123 1.00 73.94 657 GLU A O 1
ATOM 5284 N N . ALA A 1 658 ? -9.192 7.578 -14.505 1.00 69.44 658 ALA A N 1
ATOM 5285 C CA . ALA A 1 658 ? -9.078 8.779 -13.681 1.00 69.44 658 ALA A CA 1
ATOM 5286 C C . ALA A 1 658 ? -8.332 9.928 -14.380 1.00 69.44 658 ALA A C 1
ATOM 5288 O O . ALA A 1 658 ? -8.744 11.078 -14.275 1.00 69.44 658 ALA A O 1
ATOM 5289 N N . MET A 1 659 ? -7.271 9.636 -15.143 1.00 66.81 659 MET A N 1
ATOM 5290 C CA . MET A 1 659 ? -6.564 10.646 -15.945 1.00 66.81 659 MET A CA 1
ATOM 5291 C C . MET A 1 659 ? -7.427 11.212 -17.085 1.00 66.81 659 MET A C 1
ATOM 5293 O O . MET A 1 659 ? -7.253 12.363 -17.470 1.00 66.81 659 MET A O 1
ATOM 5297 N N . MET A 1 660 ? -8.336 10.405 -17.645 1.00 59.56 660 MET A N 1
ATOM 5298 C CA . MET A 1 660 ? -9.112 10.708 -18.858 1.00 59.56 660 MET A CA 1
ATOM 5299 C C . MET A 1 660 ? -10.578 11.083 -18.582 1.00 59.56 660 MET A C 1
ATOM 5301 O O . MET A 1 660 ? -11.364 11.215 -19.533 1.00 59.56 660 MET A O 1
ATOM 5305 N N . GLN A 1 661 ? -10.976 11.213 -17.314 1.00 55.22 661 GLN A N 1
ATOM 5306 C CA . GLN A 1 661 ? -12.307 11.659 -16.907 1.00 55.22 661 GLN A CA 1
ATOM 5307 C C . GLN A 1 661 ? -12.511 13.146 -17.261 1.00 55.22 661 GLN A C 1
ATOM 5309 O O . GLN A 1 661 ? -12.322 14.049 -16.456 1.00 55.22 661 GLN A O 1
ATOM 5314 N N . CYS A 1 662 ? -12.949 13.403 -18.496 1.00 47.44 662 CYS A N 1
ATOM 5315 C CA . CYS A 1 662 ? -13.824 14.525 -18.835 1.00 47.44 662 CYS A CA 1
ATOM 5316 C C . CYS A 1 662 ? -15.188 13.912 -19.162 1.00 47.44 662 CYS A C 1
ATOM 5318 O O . CYS A 1 662 ? -15.369 13.348 -20.243 1.00 47.44 662 CYS A O 1
ATOM 5320 N N . GLU A 1 663 ? -16.109 13.906 -18.201 1.00 48.22 663 GLU A N 1
ATOM 5321 C CA . GLU A 1 663 ? -17.410 13.260 -18.383 1.00 48.22 663 GLU A CA 1
ATOM 5322 C C . GLU A 1 663 ? -18.242 13.993 -19.454 1.00 48.22 663 GLU A C 1
ATOM 5324 O O . GLU A 1 663 ? -18.246 15.220 -19.528 1.00 48.22 663 GLU A O 1
ATOM 5329 N N . GLY A 1 664 ? -18.916 13.234 -20.322 1.00 45.47 664 GLY A N 1
ATOM 5330 C CA . GLY A 1 664 ? -19.732 13.724 -21.439 1.00 45.47 664 GLY A CA 1
ATOM 5331 C C . GLY A 1 664 ? -21.031 14.410 -21.007 1.00 45.47 664 GLY A C 1
ATOM 5332 O O . GLY A 1 664 ? -22.119 13.955 -21.349 1.00 45.47 664 GLY A O 1
ATOM 5333 N N . TRP A 1 665 ? -20.925 15.505 -20.262 1.00 48.91 665 TRP A N 1
ATOM 5334 C CA . TRP A 1 665 ? -22.047 16.348 -19.863 1.00 48.91 665 TRP A CA 1
ATOM 5335 C C . TRP A 1 665 ? -22.678 17.047 -21.077 1.00 48.91 665 TRP A C 1
ATOM 5337 O O . TRP A 1 665 ? -21.977 17.610 -21.921 1.00 48.91 665 TRP A O 1
ATOM 5347 N N . ARG A 1 666 ? -24.016 17.066 -21.151 1.00 50.62 666 ARG A N 1
ATOM 5348 C CA . ARG A 1 666 ? -24.767 17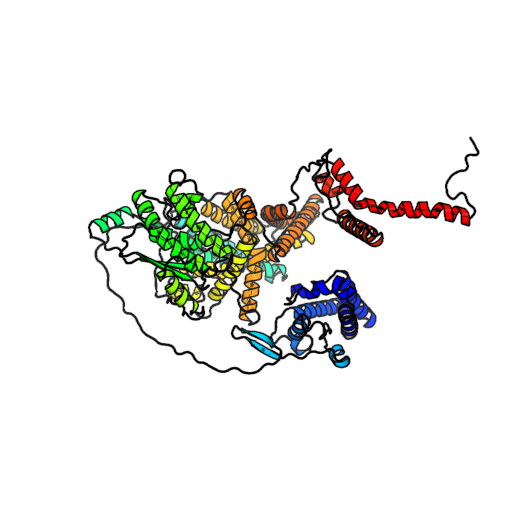.916 -22.088 1.00 50.62 666 ARG A CA 1
ATOM 5349 C C . ARG A 1 666 ? -25.133 19.217 -21.379 1.00 50.62 666 ARG A C 1
ATOM 5351 O O . ARG A 1 666 ? -25.969 19.205 -20.481 1.00 50.62 666 ARG A O 1
ATOM 5358 N N . SER A 1 667 ? -24.518 20.327 -21.776 1.00 56.09 667 SER A N 1
ATOM 5359 C CA . SER A 1 667 ? -24.889 21.657 -21.289 1.00 56.09 667 SER A CA 1
ATOM 5360 C C . SER A 1 667 ? -26.146 22.174 -22.000 1.00 56.09 667 SER A C 1
ATOM 5362 O O . SER A 1 667 ? -26.364 21.904 -23.183 1.00 56.09 667 SER A O 1
ATOM 5364 N N . VAL A 1 668 ? -26.983 22.917 -21.273 1.00 64.56 668 VAL A N 1
ATOM 5365 C CA . VAL A 1 668 ? -28.147 23.638 -21.810 1.00 64.56 668 VAL A CA 1
ATOM 5366 C C . VAL A 1 668 ? -27.922 25.124 -21.555 1.00 64.56 668 VAL A C 1
ATOM 5368 O O . VAL A 1 668 ? -27.632 25.517 -20.427 1.00 64.56 668 VAL A O 1
ATOM 5371 N N . PHE A 1 669 ? -28.019 25.941 -22.603 1.00 69.75 669 PHE A N 1
ATOM 5372 C CA . PHE A 1 669 ? -27.991 27.395 -22.483 1.00 69.75 669 PHE A CA 1
ATOM 5373 C C . PHE A 1 669 ? -29.430 27.899 -22.340 1.00 69.75 669 PHE A C 1
ATOM 5375 O O . PHE A 1 669 ? -30.223 27.761 -23.270 1.00 69.75 669 PHE A O 1
ATOM 5382 N N . CYS A 1 670 ? -29.763 28.440 -21.169 1.00 69.12 670 CYS A N 1
ATOM 5383 C CA . CYS A 1 670 ? -31.060 29.052 -20.892 1.00 69.12 670 CYS A CA 1
ATOM 5384 C C . CYS A 1 670 ? -30.892 30.570 -20.850 1.00 69.12 670 CYS A C 1
ATOM 5386 O O . CYS A 1 670 ? -30.161 31.072 -19.997 1.00 69.12 670 CYS A O 1
ATOM 5388 N N . ASP A 1 671 ? -31.585 31.278 -21.739 1.00 77.00 671 ASP A N 1
ATOM 5389 C CA . ASP A 1 671 ? -31.606 32.741 -21.791 1.00 77.00 671 ASP A CA 1
ATOM 5390 C C . ASP A 1 671 ? -33.002 33.246 -21.380 1.00 77.00 671 ASP A C 1
ATOM 5392 O O . ASP A 1 671 ? -33.946 33.145 -22.170 1.00 77.00 671 ASP A O 1
ATOM 5396 N N . PRO A 1 672 ? -33.199 33.682 -20.119 1.00 79.50 672 PRO A N 1
ATOM 5397 C CA . PRO A 1 672 ? -34.505 34.121 -19.646 1.00 79.50 672 PRO A CA 1
ATOM 5398 C C . PRO A 1 672 ? -34.891 35.456 -20.297 1.00 79.50 672 PRO A C 1
ATOM 5400 O O . PRO A 1 672 ? -34.244 36.475 -20.076 1.00 79.50 672 PRO A O 1
ATOM 5403 N N . VAL A 1 673 ? -35.994 35.455 -21.052 1.00 71.56 673 VAL A N 1
ATOM 5404 C CA . VAL A 1 673 ? -36.430 36.592 -21.890 1.00 71.56 673 VAL A CA 1
ATOM 5405 C C . VAL A 1 673 ? -36.797 37.840 -21.073 1.00 71.56 673 VAL A C 1
ATOM 5407 O O . VAL A 1 673 ? -36.649 38.959 -21.554 1.00 71.56 673 VAL A O 1
ATOM 5410 N N . GLU A 1 674 ? -37.263 37.673 -19.834 1.00 75.12 674 GLU A N 1
ATOM 5411 C CA . GLU A 1 674 ? -37.771 38.792 -19.027 1.00 75.12 674 GLU A CA 1
ATOM 5412 C C . GLU A 1 674 ? -36.691 39.525 -18.226 1.00 75.12 674 GLU A C 1
ATOM 5414 O O . GLU A 1 674 ? -36.790 40.733 -18.011 1.00 75.12 674 GLU A O 1
ATOM 5419 N N . ARG A 1 675 ? -35.665 38.812 -17.746 1.00 74.75 675 ARG A N 1
ATOM 5420 C CA . ARG A 1 675 ? -34.596 39.407 -16.936 1.00 74.75 675 ARG A CA 1
ATOM 5421 C C . ARG A 1 675 ? -33.319 38.570 -16.984 1.00 74.75 675 ARG A C 1
ATOM 5423 O O . ARG A 1 675 ? -33.403 37.345 -16.873 1.00 74.75 675 ARG A O 1
ATOM 5430 N N . PRO A 1 676 ? -32.133 39.205 -17.021 1.00 73.62 676 PRO A N 1
ATOM 5431 C CA . PRO A 1 676 ? -30.881 38.494 -16.819 1.00 73.62 676 PRO A CA 1
ATOM 5432 C C . PRO A 1 676 ? -30.906 37.780 -15.465 1.00 73.62 676 PRO A C 1
ATOM 5434 O O . PRO A 1 676 ? -31.076 38.416 -14.424 1.00 73.62 676 PRO A O 1
ATOM 5437 N N . ALA A 1 677 ? -30.739 36.457 -15.472 1.00 76.81 677 ALA A N 1
ATOM 5438 C CA . ALA A 1 677 ? -30.691 35.668 -14.239 1.00 76.81 677 ALA A CA 1
ATOM 5439 C C . ALA A 1 677 ? -29.447 35.987 -13.393 1.00 76.81 677 ALA A C 1
ATOM 5441 O O . ALA A 1 677 ? -29.472 35.841 -12.174 1.00 76.81 677 ALA A O 1
ATOM 5442 N N . PHE A 1 678 ? -28.375 36.453 -14.037 1.00 75.25 678 PHE A N 1
ATOM 5443 C CA . PHE A 1 678 ? -27.124 36.826 -13.392 1.00 75.25 678 PHE A CA 1
ATOM 5444 C C . PHE A 1 678 ? -26.628 38.161 -13.945 1.00 75.25 678 PHE A C 1
ATOM 5446 O O . PHE A 1 678 ? -26.480 38.327 -15.155 1.00 75.25 678 PHE A O 1
ATOM 5453 N N . LEU A 1 679 ? -26.345 39.104 -13.045 1.00 76.44 679 LEU A N 1
ATOM 5454 C CA . LEU A 1 679 ? -25.737 40.393 -13.363 1.00 76.44 679 LEU A CA 1
ATOM 5455 C C . LEU A 1 679 ? -24.380 40.494 -12.673 1.00 76.44 679 LEU A C 1
ATOM 5457 O O . LEU A 1 679 ? -24.254 40.237 -11.477 1.00 76.44 679 LEU A O 1
ATOM 5461 N N . GLY A 1 680 ? -23.367 40.887 -13.437 1.00 75.50 680 GLY A N 1
ATOM 5462 C CA . GLY A 1 680 ? -22.015 41.125 -12.949 1.00 75.50 680 GLY A CA 1
ATOM 5463 C C . GLY A 1 680 ? -21.525 42.509 -13.356 1.00 75.50 680 GLY A C 1
ATOM 5464 O O . GLY A 1 680 ? -22.004 43.093 -14.328 1.00 75.50 680 GLY A O 1
ATOM 5465 N N . GLN A 1 681 ? -20.555 43.043 -12.617 1.00 71.25 681 GLN A N 1
ATOM 5466 C CA . GLN A 1 681 ? -19.890 44.283 -13.008 1.00 71.25 681 GLN A CA 1
ATOM 5467 C C . GLN A 1 681 ? -18.853 44.002 -14.104 1.00 71.25 681 GLN A C 1
ATOM 5469 O O . GLN A 1 681 ? -18.007 43.122 -13.954 1.00 71.25 681 GLN A O 1
ATOM 5474 N N . ALA A 1 682 ? -18.911 44.761 -15.200 1.00 73.94 682 ALA A N 1
ATOM 5475 C CA . ALA A 1 682 ? -17.955 44.668 -16.301 1.00 73.94 682 ALA A CA 1
ATOM 5476 C C . ALA A 1 682 ? -16.758 45.620 -16.097 1.00 73.94 682 ALA A C 1
ATOM 5478 O O . ALA A 1 682 ? -16.907 46.656 -15.435 1.00 73.94 682 ALA A O 1
ATOM 5479 N N . PRO A 1 683 ? -15.578 45.316 -16.676 1.00 77.50 683 PRO A N 1
ATOM 5480 C CA . PRO A 1 683 ? -14.446 46.236 -16.678 1.00 77.50 683 PRO A CA 1
ATOM 5481 C C . PRO A 1 683 ? -14.849 47.597 -17.251 1.00 77.50 683 PRO A C 1
ATOM 5483 O O . PRO A 1 683 ? -15.374 47.682 -18.359 1.00 77.50 683 PRO A O 1
ATOM 5486 N N . LYS A 1 684 ? -14.595 48.668 -16.492 1.00 77.44 684 LYS A N 1
ATOM 5487 C CA . LYS A 1 684 ? -14.923 50.045 -16.902 1.00 77.44 684 LYS A CA 1
ATOM 5488 C C . LYS A 1 684 ? -13.767 50.751 -17.615 1.00 77.44 684 LYS A C 1
ATOM 5490 O O . LYS A 1 684 ? -13.965 51.830 -18.161 1.00 77.44 684 LYS A O 1
ATOM 5495 N N . SER A 1 685 ? -12.567 50.166 -17.594 1.00 77.81 685 SER A N 1
ATOM 5496 C CA . SER A 1 685 ? -11.365 50.739 -18.198 1.00 77.81 685 SER A CA 1
ATOM 5497 C C . SER A 1 685 ? -10.885 49.903 -19.387 1.00 77.81 685 SER A C 1
ATOM 5499 O O . SER A 1 685 ? -10.968 48.670 -19.387 1.00 77.81 685 SER A O 1
ATOM 5501 N N . LEU A 1 686 ? -10.345 50.580 -20.404 1.00 63.44 686 LEU A N 1
ATOM 5502 C CA . LEU A 1 686 ? -9.803 49.923 -21.594 1.00 63.44 686 LEU A CA 1
ATOM 5503 C C . LEU A 1 686 ? -8.611 49.020 -21.251 1.00 63.44 686 LEU A C 1
ATOM 5505 O O . LEU A 1 686 ? -8.474 47.947 -21.833 1.00 63.44 686 LEU A O 1
ATOM 5509 N N . ILE A 1 687 ? -7.767 49.422 -20.295 1.00 69.19 687 ILE A N 1
ATOM 5510 C CA . ILE A 1 687 ? -6.590 48.641 -19.899 1.00 69.19 687 ILE A CA 1
ATOM 5511 C C . ILE A 1 687 ? -6.992 47.327 -19.219 1.00 69.19 687 ILE A C 1
ATOM 5513 O O . ILE A 1 687 ? -6.405 46.283 -19.511 1.00 69.19 687 ILE A O 1
ATOM 5517 N N . ASP A 1 688 ? -8.042 47.346 -18.395 1.00 65.06 688 ASP A N 1
ATOM 5518 C CA . ASP A 1 688 ? -8.561 46.139 -17.750 1.00 65.06 688 ASP A CA 1
ATOM 5519 C C . ASP A 1 688 ? -9.251 45.224 -18.765 1.00 65.06 688 ASP A C 1
ATOM 5521 O O . ASP A 1 688 ? -9.063 44.005 -18.723 1.00 65.06 688 ASP A O 1
ATOM 5525 N N . GLY A 1 689 ? -9.976 45.811 -19.725 1.00 69.00 689 GLY A N 1
ATOM 5526 C CA . GLY A 1 689 ? -10.558 45.091 -20.856 1.00 69.00 689 GLY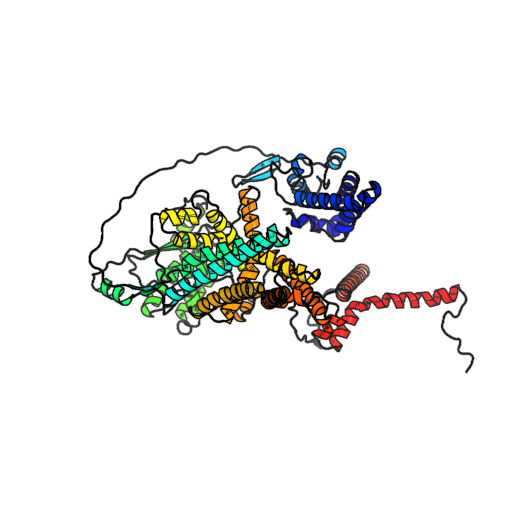 A CA 1
ATOM 5527 C C . GLY A 1 689 ? -9.490 44.395 -21.706 1.00 69.00 689 GLY A C 1
ATOM 5528 O O . GLY A 1 689 ? -9.527 43.178 -21.878 1.00 69.00 689 GLY A O 1
ATOM 5529 N N . LEU A 1 690 ? -8.477 45.126 -22.180 1.00 66.25 690 LEU A N 1
ATOM 5530 C CA . LEU A 1 690 ? -7.374 44.559 -22.970 1.00 66.25 690 LEU A CA 1
ATOM 5531 C C . LEU A 1 690 ? -6.566 43.524 -22.174 1.00 66.25 690 LEU A C 1
ATOM 5533 O O . LEU A 1 690 ? -6.169 42.492 -22.719 1.00 66.25 690 LEU A O 1
ATOM 5537 N N . GLY A 1 691 ? -6.362 43.756 -20.874 1.00 71.38 691 GLY A N 1
ATOM 5538 C CA . GLY A 1 691 ? -5.738 42.793 -19.970 1.00 71.38 691 GLY A CA 1
ATOM 5539 C C . GLY A 1 691 ? -6.534 41.490 -19.858 1.00 71.38 691 GLY A C 1
ATOM 5540 O O . GLY A 1 691 ? -5.942 40.408 -19.845 1.00 71.38 691 GLY A O 1
ATOM 5541 N N . GLN A 1 692 ? -7.866 41.572 -19.829 1.00 73.00 692 GLN A N 1
ATOM 5542 C CA . GLN A 1 692 ? -8.750 40.408 -19.849 1.00 73.00 692 GLN A CA 1
ATOM 5543 C C . GLN A 1 692 ? -8.661 39.648 -21.179 1.00 73.00 692 GLN A C 1
ATOM 5545 O O . GLN A 1 692 ? -8.391 38.446 -21.154 1.00 73.00 692 GLN A O 1
ATOM 5550 N N . TYR A 1 693 ? -8.776 40.333 -22.321 1.00 75.25 693 TYR A N 1
ATOM 5551 C CA . TYR A 1 693 ? -8.652 39.708 -23.645 1.00 75.25 693 TYR A CA 1
ATOM 5552 C C . TYR A 1 693 ? -7.292 39.037 -23.849 1.00 75.25 693 TYR A C 1
ATOM 5554 O O . TYR A 1 693 ? -7.219 37.911 -24.338 1.00 75.25 693 TYR A O 1
ATOM 5562 N N . ARG A 1 694 ? -6.203 39.674 -23.402 1.00 81.12 694 ARG A N 1
ATOM 5563 C CA . ARG A 1 694 ? -4.862 39.077 -23.447 1.00 81.12 694 ARG A CA 1
ATOM 5564 C C . ARG A 1 694 ? -4.801 37.767 -22.656 1.00 81.12 694 ARG A C 1
ATOM 5566 O O . ARG A 1 694 ? -4.220 36.797 -23.141 1.00 81.12 694 ARG A O 1
ATOM 5573 N N . ARG A 1 695 ? -5.384 37.720 -21.450 1.00 81.06 695 ARG A N 1
ATOM 5574 C CA . ARG A 1 695 ? -5.431 36.492 -20.633 1.00 81.06 695 ARG A CA 1
ATOM 5575 C C . ARG A 1 695 ? -6.223 35.385 -21.322 1.00 81.06 695 ARG A C 1
ATOM 5577 O O . ARG A 1 695 ? -5.753 34.251 -21.341 1.00 81.06 695 ARG A O 1
ATOM 5584 N N . TRP A 1 696 ? -7.372 35.713 -21.912 1.00 81.25 696 TRP A N 1
ATOM 5585 C CA . TRP A 1 696 ? -8.185 34.749 -22.658 1.00 81.25 696 TRP A CA 1
ATOM 5586 C C . TRP A 1 696 ? -7.428 34.174 -23.850 1.00 81.25 696 TRP A C 1
ATOM 5588 O O . TRP A 1 696 ? -7.326 32.959 -23.967 1.00 81.25 696 TRP A O 1
ATOM 5598 N N . THR A 1 697 ? -6.805 35.023 -24.667 1.00 81.56 697 THR A N 1
ATOM 5599 C CA . THR A 1 697 ? -5.998 34.591 -25.815 1.00 81.56 697 THR A CA 1
ATOM 5600 C C . THR A 1 697 ? -4.859 33.654 -25.410 1.00 81.56 697 THR A C 1
ATOM 5602 O O . THR A 1 697 ? -4.669 32.613 -26.034 1.00 81.56 697 THR A O 1
ATOM 5605 N N . MET A 1 698 ? -4.113 33.984 -24.349 1.00 77.62 698 MET A N 1
ATOM 5606 C CA . MET A 1 698 ? -3.017 33.128 -23.877 1.00 77.62 698 MET A CA 1
ATOM 5607 C C . MET A 1 698 ? -3.523 31.770 -23.382 1.00 77.62 698 MET A C 1
ATOM 5609 O O . MET A 1 698 ? -2.943 30.747 -23.736 1.00 77.62 698 MET A O 1
ATOM 5613 N N . GLY A 1 699 ? -4.610 31.750 -22.606 1.00 78.06 699 GLY A N 1
ATOM 5614 C CA . GLY A 1 699 ? -5.205 30.502 -22.125 1.00 78.06 699 GLY A CA 1
ATOM 5615 C C . GLY A 1 699 ? -5.752 29.637 -23.263 1.00 78.06 699 GLY A C 1
ATOM 5616 O O . GLY A 1 699 ? -5.488 28.439 -23.315 1.00 78.06 699 GLY A O 1
ATOM 5617 N N . LEU A 1 700 ? -6.452 30.245 -24.223 1.00 82.69 700 LEU A N 1
ATOM 5618 C CA . LEU A 1 700 ? -7.032 29.542 -25.369 1.00 82.69 700 LEU A CA 1
ATOM 5619 C C . LEU A 1 700 ? -5.961 28.944 -26.288 1.00 82.69 700 LEU A C 1
ATOM 5621 O O . LEU A 1 700 ? -6.099 27.793 -26.697 1.00 82.69 700 LEU A O 1
ATOM 5625 N N . TYR A 1 701 ? -4.848 29.644 -26.526 1.00 86.62 701 TYR A N 1
ATOM 5626 C CA . TYR A 1 701 ? -3.714 29.070 -27.254 1.00 86.62 701 TYR A CA 1
ATOM 5627 C C . TYR A 1 701 ? -2.993 27.967 -26.492 1.00 86.62 701 TYR A C 1
ATOM 5629 O O . TYR A 1 701 ? -2.574 26.992 -27.111 1.00 86.62 701 TYR A O 1
ATOM 5637 N N . GLN A 1 702 ? -2.861 28.077 -25.169 1.00 82.69 702 GLN A N 1
ATOM 5638 C CA . GLN A 1 702 ? -2.307 26.986 -24.365 1.00 82.69 702 GLN A CA 1
ATOM 5639 C C . GLN A 1 702 ? -3.144 25.714 -24.509 1.00 82.69 702 GLN A C 1
ATOM 5641 O O . GLN A 1 702 ? -2.578 24.633 -24.632 1.00 82.69 702 GLN A O 1
ATOM 5646 N N . VAL A 1 703 ? -4.474 25.840 -24.565 1.00 78.31 703 VAL A N 1
ATOM 5647 C CA . VAL A 1 703 ? -5.379 24.715 -24.841 1.00 78.31 703 VAL A CA 1
ATOM 5648 C C . VAL A 1 703 ? -5.253 24.244 -26.294 1.00 78.31 703 VAL A C 1
ATOM 5650 O O . VAL A 1 703 ? -5.108 23.050 -26.538 1.00 78.31 703 VAL A O 1
ATOM 5653 N N . GLY A 1 704 ? -5.250 25.162 -27.264 1.00 81.12 704 GLY A N 1
ATOM 5654 C CA . GLY A 1 704 ? -5.145 24.844 -28.690 1.00 81.12 704 GLY A CA 1
ATOM 5655 C C . GLY A 1 704 ? -3.866 24.081 -29.043 1.00 81.12 704 GLY A C 1
ATOM 5656 O O . GLY A 1 704 ? -3.928 23.048 -29.708 1.00 81.12 704 GLY A O 1
ATOM 5657 N N . PHE A 1 705 ? -2.715 24.535 -28.547 1.00 82.44 705 PHE A N 1
ATOM 5658 C CA . PHE A 1 705 ? -1.411 23.898 -28.765 1.00 82.44 705 PHE A CA 1
ATOM 5659 C C . PHE A 1 705 ? -1.069 22.818 -27.728 1.00 82.44 705 PHE A C 1
ATOM 5661 O O . PHE A 1 705 ? 0.023 22.247 -27.774 1.00 82.44 705 PHE A O 1
ATOM 5668 N N . SER A 1 706 ? -1.977 22.518 -26.795 1.00 80.81 706 SER A N 1
ATOM 5669 C CA . SER A 1 706 ? -1.772 21.446 -25.824 1.00 80.81 706 SER A CA 1
ATOM 5670 C C . SER A 1 706 ? -1.719 20.097 -26.525 1.00 80.81 706 SER A C 1
ATOM 5672 O O . SER A 1 706 ? -2.664 19.691 -27.192 1.00 80.81 706 SER A O 1
ATOM 5674 N N . ARG A 1 707 ? -0.642 19.348 -26.286 1.00 64.06 707 ARG A N 1
ATOM 5675 C CA . ARG A 1 707 ? -0.438 18.013 -26.860 1.00 64.06 707 ARG A CA 1
ATOM 5676 C C . ARG A 1 707 ? -1.545 17.013 -26.491 1.00 64.06 707 ARG A C 1
ATOM 5678 O O . ARG A 1 707 ? -1.736 16.040 -27.215 1.00 64.06 707 ARG A O 1
ATOM 5685 N N . GLU A 1 708 ? -2.254 17.247 -25.390 1.00 65.00 708 GLU A N 1
ATOM 5686 C CA . GLU A 1 708 ? -3.272 16.336 -24.849 1.00 65.00 708 GLU A CA 1
ATOM 5687 C C . GLU A 1 708 ? -4.709 16.811 -25.103 1.00 65.00 708 GLU A C 1
ATOM 5689 O O . GLU A 1 708 ? -5.598 15.979 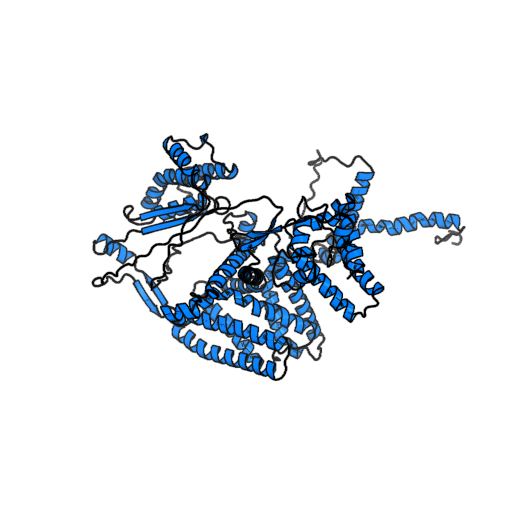-25.266 1.00 65.00 708 GLU A O 1
ATOM 5694 N N . TYR A 1 709 ? -4.937 18.126 -25.204 1.00 71.25 709 TYR A N 1
ATOM 5695 C CA . TYR A 1 709 ? -6.285 18.711 -25.214 1.00 71.25 709 TYR A CA 1
ATOM 5696 C C . TYR A 1 709 ? -6.602 19.560 -26.454 1.00 71.25 709 TYR A C 1
ATOM 5698 O O . TYR A 1 709 ? -7.605 20.273 -26.448 1.00 71.25 709 TYR A O 1
ATOM 5706 N N . THR A 1 710 ? -5.804 19.483 -27.532 1.00 81.38 710 THR A N 1
ATOM 5707 C CA . THR A 1 710 ? -6.106 20.204 -28.783 1.00 81.38 710 THR A CA 1
ATOM 5708 C C . THR A 1 710 ? -7.529 19.879 -29.264 1.00 81.38 710 THR A C 1
ATOM 5710 O O . THR A 1 710 ? -7.797 18.729 -29.640 1.00 81.38 710 THR A O 1
ATOM 5713 N N . PRO A 1 711 ? -8.444 20.864 -29.348 1.00 75.69 711 PRO A N 1
ATOM 5714 C CA . PRO A 1 711 ? -9.864 20.578 -29.550 1.00 75.69 711 PRO A CA 1
ATOM 5715 C C . PRO A 1 711 ? -10.214 19.864 -30.863 1.00 75.69 711 PRO A C 1
ATOM 5717 O O . PRO A 1 711 ? -11.163 19.081 -30.889 1.00 75.69 711 PRO A O 1
ATOM 5720 N N . ILE A 1 712 ? -9.433 20.051 -31.934 1.00 70.25 712 ILE A N 1
ATOM 5721 C CA . ILE A 1 712 ? -9.730 19.438 -33.241 1.00 70.25 712 ILE A CA 1
ATOM 5722 C C . ILE A 1 712 ? -9.431 17.936 -33.270 1.00 70.25 712 ILE A C 1
ATOM 5724 O O . ILE A 1 712 ? -10.073 17.192 -34.006 1.00 70.25 712 ILE A O 1
ATOM 5728 N N . PHE A 1 713 ? -8.483 17.476 -32.448 1.00 72.31 713 PHE A N 1
ATOM 5729 C CA . PHE A 1 713 ? -8.075 16.070 -32.377 1.00 72.31 713 PHE A CA 1
ATOM 5730 C C . PHE A 1 713 ? -8.664 15.363 -31.157 1.00 72.31 713 PHE A C 1
ATOM 5732 O O . PHE A 1 713 ? -9.033 14.193 -31.237 1.00 72.31 713 PHE A O 1
ATOM 5739 N N . TYR A 1 714 ? -8.756 16.069 -30.030 1.00 67.56 714 TYR A N 1
ATOM 5740 C CA . TYR A 1 714 ? -9.306 15.553 -28.782 1.00 67.56 714 TYR A CA 1
ATOM 5741 C C . TYR A 1 714 ? -10.837 15.672 -28.743 1.00 67.56 714 TYR A C 1
ATOM 5743 O O . TYR A 1 714 ? -11.532 14.695 -28.462 1.00 67.56 714 TYR A O 1
ATOM 5751 N N . GLY A 1 715 ? -11.385 16.839 -29.101 1.00 59.28 715 GLY A N 1
ATOM 5752 C CA . GLY A 1 715 ? -12.824 17.117 -29.048 1.00 59.28 715 GLY A CA 1
ATOM 5753 C C . GLY A 1 715 ? -13.644 16.306 -30.052 1.00 59.28 715 GLY A C 1
ATOM 5754 O O . GLY A 1 715 ? -14.719 15.822 -29.711 1.00 59.28 715 GLY A O 1
ATOM 5755 N N . THR A 1 716 ? -13.117 16.062 -31.253 1.00 57.91 716 THR A N 1
ATOM 5756 C CA . THR A 1 716 ? -13.788 15.276 -32.311 1.00 57.91 716 THR A CA 1
ATOM 5757 C C . THR A 1 716 ? -13.841 13.772 -32.022 1.00 57.91 716 THR A C 1
ATOM 5759 O O . THR A 1 716 ? -14.653 13.062 -32.606 1.00 57.91 716 THR A O 1
ATOM 5762 N N . ARG A 1 717 ? -13.009 13.280 -31.092 1.00 59.19 717 ARG A N 1
ATOM 5763 C CA . ARG A 1 717 ? -13.006 11.880 -30.626 1.00 59.19 717 ARG A CA 1
ATOM 5764 C C . ARG A 1 717 ? -13.955 11.620 -29.453 1.00 59.19 717 ARG A C 1
ATOM 5766 O O . ARG A 1 717 ? -14.196 10.464 -29.122 1.00 59.19 717 ARG A O 1
ATOM 5773 N N . ARG A 1 718 ? -14.434 12.674 -28.787 1.00 57.19 718 ARG A N 1
ATOM 5774 C CA . ARG A 1 718 ? -15.182 12.606 -27.514 1.00 57.19 718 ARG A CA 1
ATOM 5775 C C . ARG A 1 718 ? -16.535 13.335 -27.559 1.00 57.19 718 ARG A C 1
ATOM 5777 O O . ARG A 1 718 ? -17.369 13.101 -26.695 1.00 57.19 718 ARG A O 1
ATOM 5784 N N . THR A 1 719 ? -16.756 14.197 -28.552 1.00 57.38 719 THR A N 1
ATOM 5785 C CA . THR A 1 719 ? -17.992 14.964 -28.804 1.00 57.38 719 THR A CA 1
ATOM 5786 C C . THR A 1 719 ? -18.310 14.951 -30.306 1.00 57.38 719 THR A C 1
ATOM 5788 O O . THR A 1 719 ? -17.563 14.356 -31.084 1.00 57.38 719 THR A O 1
ATOM 5791 N N . SER A 1 720 ? -19.406 15.579 -30.752 1.00 68.56 720 SER A N 1
ATOM 5792 C CA . SER A 1 720 ? -19.693 15.650 -32.191 1.00 68.56 720 SER A CA 1
ATOM 5793 C C . SER A 1 720 ? -18.618 16.453 -32.933 1.00 68.56 720 SER A C 1
ATOM 5795 O O . SER A 1 720 ? -18.050 17.412 -32.406 1.00 68.56 720 SER A O 1
ATOM 5797 N N . LEU A 1 721 ? -18.360 16.082 -34.190 1.00 72.31 721 LEU A N 1
ATOM 5798 C CA . LEU A 1 721 ? -17.380 16.751 -35.050 1.00 72.31 721 LEU A CA 1
ATOM 5799 C C . LEU A 1 721 ? -17.608 18.275 -35.110 1.00 72.31 721 LEU A C 1
ATOM 5801 O O . LEU A 1 721 ? -16.657 19.049 -35.042 1.00 72.31 721 LEU A O 1
ATOM 5805 N N . LEU A 1 722 ? -18.876 18.697 -35.153 1.00 72.12 722 LEU A N 1
ATOM 5806 C CA . LEU A 1 722 ? -19.284 20.103 -35.156 1.00 72.12 722 LEU A CA 1
ATOM 5807 C C . LEU A 1 722 ? -18.867 20.836 -33.870 1.00 72.12 722 LEU A C 1
ATOM 5809 O O . LEU A 1 722 ? -18.327 21.936 -33.935 1.00 72.12 722 LEU A O 1
ATOM 5813 N N . VAL A 1 723 ? -19.056 20.214 -32.704 1.00 69.44 723 VAL A N 1
ATOM 5814 C CA . VAL A 1 723 ? -18.658 20.787 -31.407 1.00 69.44 723 VAL A CA 1
ATOM 5815 C C . VAL A 1 723 ? -17.133 20.864 -31.286 1.00 69.44 723 VAL A C 1
ATOM 5817 O O . VAL A 1 723 ? -16.599 21.876 -30.829 1.00 69.44 723 VAL A O 1
ATOM 5820 N N . GLY A 1 724 ? -16.419 19.849 -31.783 1.00 76.00 724 GLY A N 1
ATOM 5821 C CA . GLY A 1 724 ? -14.960 19.879 -31.900 1.00 76.00 724 GLY A CA 1
ATOM 5822 C C . GLY A 1 724 ? -14.454 21.049 -32.755 1.00 76.00 724 GLY A C 1
ATOM 5823 O O . GLY A 1 724 ? -13.502 21.730 -32.362 1.00 76.00 724 GLY A O 1
ATOM 5824 N N . PHE A 1 725 ? -15.116 21.346 -33.880 1.00 79.31 725 PHE A N 1
ATOM 5825 C CA . PHE A 1 725 ? -14.807 22.525 -34.698 1.00 79.31 725 PHE A CA 1
ATOM 5826 C C . PHE A 1 725 ? -15.088 23.840 -33.967 1.00 79.31 725 PHE A C 1
ATOM 5828 O O . PHE A 1 725 ? -14.235 24.724 -33.995 1.00 79.31 725 PHE A O 1
ATOM 5835 N N . CYS A 1 726 ? -16.216 23.963 -33.261 1.00 77.50 726 CYS A N 1
ATOM 5836 C CA . CYS A 1 726 ? -16.532 25.157 -32.471 1.00 77.50 726 CYS A CA 1
ATOM 5837 C C . CYS A 1 726 ? -15.460 25.444 -31.408 1.00 77.50 726 CYS A C 1
ATOM 5839 O O . CYS A 1 726 ? -14.981 26.574 -31.294 1.00 77.50 726 CYS A O 1
ATOM 5841 N N . PHE A 1 727 ? -15.023 24.422 -30.667 1.00 78.31 727 PHE A N 1
ATOM 5842 C CA . PHE A 1 727 ? -13.954 24.583 -29.679 1.00 78.31 727 PHE A CA 1
ATOM 5843 C C . PHE A 1 727 ? -12.593 24.870 -30.314 1.00 78.31 727 PHE A C 1
ATOM 5845 O O . PHE A 1 727 ? -11.809 25.633 -29.754 1.00 78.31 727 PHE A O 1
ATOM 5852 N N . SER A 1 728 ? -12.318 24.313 -31.493 1.00 83.75 728 SER A N 1
ATOM 5853 C CA . SER A 1 728 ? -11.089 24.614 -32.238 1.00 83.75 728 SER A CA 1
ATOM 5854 C C . SER A 1 728 ? -11.071 26.060 -32.720 1.00 83.75 728 SER A C 1
ATOM 5856 O O . SER A 1 728 ? -10.066 26.749 -32.563 1.00 83.75 728 SER A O 1
ATOM 5858 N N . HIS A 1 729 ? -12.201 26.541 -33.241 1.00 84.94 729 HIS A N 1
ATOM 5859 C CA . HIS A 1 729 ? -12.370 27.934 -33.630 1.00 84.94 729 HIS A CA 1
ATOM 5860 C C . HIS A 1 729 ? -12.145 28.868 -32.437 1.00 84.94 729 HIS A C 1
ATOM 5862 O O . HIS A 1 729 ? -11.384 29.815 -32.566 1.00 84.94 729 HIS A O 1
ATOM 5868 N N . LEU A 1 730 ? -12.716 28.573 -31.263 1.00 81.19 730 LEU A N 1
ATOM 5869 C CA . LEU A 1 730 ? -12.487 29.358 -30.043 1.00 81.19 730 LEU A CA 1
ATOM 5870 C C . LEU A 1 730 ? -11.019 29.327 -29.591 1.00 81.19 730 LEU A C 1
ATOM 5872 O O . LEU A 1 730 ? -10.455 30.376 -29.288 1.00 81.19 730 LEU A O 1
ATOM 5876 N N . ALA A 1 731 ? -10.383 28.152 -29.585 1.00 87.00 731 ALA A N 1
ATOM 5877 C CA . ALA A 1 731 ? -8.995 27.993 -29.147 1.00 87.00 731 ALA A CA 1
ATOM 5878 C C . ALA A 1 731 ? -7.994 28.768 -30.021 1.00 87.00 731 ALA A C 1
ATOM 5880 O O . ALA A 1 731 ? -7.009 29.300 -29.511 1.00 87.00 731 ALA A O 1
ATOM 5881 N N . PHE A 1 732 ? -8.263 28.866 -31.327 1.00 88.19 732 PHE A N 1
ATOM 5882 C CA . PHE A 1 732 ? -7.404 29.561 -32.288 1.00 88.19 732 PHE A CA 1
ATOM 5883 C C . PHE A 1 732 ? -7.980 30.890 -32.789 1.00 88.19 732 PHE A C 1
ATOM 5885 O O . PHE A 1 732 ? -7.410 31.500 -33.692 1.00 88.19 732 PHE A O 1
ATOM 5892 N N . TRP A 1 733 ? -9.070 31.387 -32.199 1.00 85.50 733 TRP A N 1
ATOM 5893 C CA . TRP A 1 733 ? -9.752 32.601 -32.661 1.00 85.50 733 TRP A CA 1
ATOM 5894 C C . TRP A 1 733 ? -8.807 33.804 -32.716 1.00 85.50 733 TRP A C 1
ATOM 5896 O O . TRP A 1 733 ? -8.819 34.573 -33.674 1.00 85.50 733 TRP A O 1
ATOM 5906 N N . ALA A 1 734 ? -7.906 33.921 -31.744 1.00 82.75 734 ALA A N 1
ATOM 5907 C CA . ALA A 1 734 ? -6.941 35.005 -31.717 1.00 82.75 734 ALA A CA 1
ATOM 5908 C C . ALA A 1 734 ? -5.959 34.990 -32.902 1.00 82.75 734 ALA A C 1
ATOM 5910 O O . ALA A 1 734 ? -5.353 36.023 -33.168 1.00 82.75 734 ALA A O 1
ATOM 5911 N N . SER A 1 735 ? -5.806 33.881 -33.644 1.00 86.12 735 SER A N 1
ATOM 5912 C CA . SER A 1 735 ? -4.855 33.769 -34.768 1.00 86.12 735 SER A CA 1
ATOM 5913 C C . SER A 1 735 ? -5.250 34.618 -35.965 1.00 86.12 735 SER A C 1
ATOM 5915 O O . SER A 1 735 ? -4.393 34.934 -36.788 1.00 86.12 735 SER A O 1
ATOM 5917 N N . HIS A 1 736 ? -6.501 35.084 -36.008 1.00 80.69 736 HIS A N 1
ATOM 5918 C CA . HIS A 1 736 ? -6.965 36.079 -36.971 1.00 80.69 736 HIS A CA 1
ATOM 5919 C C . HIS A 1 736 ? -6.168 37.390 -36.908 1.00 80.69 736 HIS A C 1
ATOM 5921 O O . HIS A 1 736 ? -6.165 38.129 -37.889 1.00 80.69 736 HIS A O 1
ATOM 5927 N N . PHE A 1 737 ? -5.433 37.668 -35.820 1.00 82.81 737 PHE A N 1
ATOM 5928 C CA . PHE A 1 737 ? -4.559 38.841 -35.755 1.00 82.81 737 PHE A CA 1
ATOM 5929 C C . PHE A 1 737 ? -3.530 38.860 -36.893 1.00 82.81 737 PHE A C 1
ATOM 5931 O O . PHE A 1 737 ? -3.256 39.919 -37.439 1.00 82.81 737 PHE A O 1
ATOM 5938 N N . PHE A 1 738 ? -2.986 37.702 -37.283 1.00 79.75 738 PHE A N 1
ATOM 5939 C CA . PHE A 1 738 ? -1.932 37.632 -38.290 1.00 79.75 738 PHE A CA 1
ATOM 5940 C C . PHE A 1 738 ? -2.412 38.108 -39.672 1.00 79.75 738 PHE A C 1
ATOM 5942 O O . PHE A 1 738 ? -1.842 39.074 -40.182 1.00 79.75 738 PHE A O 1
ATOM 5949 N N . PRO A 1 739 ? -3.481 37.536 -40.270 1.00 80.00 739 PRO A N 1
ATOM 5950 C CA . PRO A 1 739 ? -4.011 38.057 -41.523 1.00 80.00 739 PRO A CA 1
ATOM 5951 C C . PRO A 1 739 ? -4.524 39.491 -41.371 1.00 80.00 739 PRO A C 1
ATOM 5953 O O . PRO A 1 739 ? -4.283 40.295 -42.261 1.00 80.00 739 PRO A O 1
ATOM 5956 N N . VAL A 1 740 ? -5.161 39.860 -40.253 1.00 80.62 740 VAL A N 1
ATOM 5957 C CA . VAL A 1 740 ? -5.639 41.239 -40.037 1.00 80.62 740 VAL A CA 1
ATOM 5958 C C . VAL A 1 740 ? -4.486 42.246 -40.027 1.00 80.62 740 VAL A C 1
ATOM 5960 O O . VAL A 1 740 ? -4.607 43.305 -40.632 1.00 80.62 740 VAL A O 1
ATOM 5963 N N . CYS A 1 741 ? -3.347 41.923 -39.411 1.00 78.06 741 CYS A N 1
ATOM 5964 C CA . CYS A 1 741 ? -2.155 42.769 -39.444 1.00 78.06 741 CYS A CA 1
ATOM 5965 C C . CYS A 1 741 ? -1.552 42.849 -40.851 1.00 78.06 741 CYS A C 1
ATOM 5967 O O . CYS A 1 741 ? -1.174 43.931 -41.287 1.00 78.06 741 CYS A O 1
ATOM 5969 N N . VAL A 1 742 ? -1.488 41.728 -41.577 1.00 78.62 742 VAL A N 1
ATOM 5970 C CA . VAL A 1 742 ? -0.961 41.692 -42.951 1.00 78.62 742 VAL A CA 1
ATOM 5971 C C . VAL A 1 742 ? -1.849 42.503 -43.900 1.00 78.62 742 VAL A C 1
ATOM 5973 O O . VAL A 1 742 ? -1.361 43.413 -44.566 1.00 78.62 742 VAL A O 1
ATOM 5976 N N . TYR A 1 743 ? -3.159 42.247 -43.920 1.00 77.88 743 TYR A N 1
ATOM 5977 C CA . TYR A 1 743 ? -4.126 43.000 -44.727 1.00 77.88 743 TYR A CA 1
ATOM 5978 C C . TYR A 1 743 ? -4.288 44.447 -44.261 1.00 77.88 743 TYR A C 1
ATOM 5980 O O . TYR A 1 743 ? -4.608 45.312 -45.067 1.00 77.88 743 TYR A O 1
ATOM 5988 N N . GLY A 1 744 ? -4.048 44.722 -42.981 1.00 75.44 744 GLY A N 1
ATOM 5989 C CA . GLY A 1 744 ? -4.078 46.066 -42.417 1.00 75.44 744 GLY A CA 1
ATOM 5990 C C . GLY A 1 744 ? -2.853 46.914 -42.754 1.00 75.44 744 GLY A C 1
ATOM 5991 O O . GLY A 1 744 ? -2.955 48.126 -42.602 1.00 75.44 744 GLY A O 1
ATOM 5992 N N . LEU A 1 745 ? -1.739 46.303 -43.189 1.00 75.81 745 LEU A N 1
ATOM 5993 C CA . LEU A 1 745 ? -0.488 46.967 -43.602 1.00 75.81 745 LEU A CA 1
ATOM 5994 C C . LEU A 1 745 ? -0.288 46.995 -45.128 1.00 75.81 745 LEU A C 1
ATOM 5996 O O . LEU A 1 745 ? 0.423 47.857 -45.652 1.00 75.81 745 LEU A O 1
ATOM 6000 N N . LEU A 1 746 ? -0.891 46.044 -45.847 1.00 75.19 746 LEU A N 1
ATOM 6001 C CA . LEU A 1 746 ? -0.768 45.918 -47.302 1.00 75.19 746 LEU A CA 1
ATOM 6002 C C . LEU A 1 746 ? -1.165 47.203 -48.062 1.00 75.19 746 LEU A C 1
ATOM 6004 O O . LEU A 1 746 ? -0.410 47.610 -48.946 1.00 75.19 746 LEU A O 1
ATOM 6008 N N . PRO A 1 747 ? -2.299 47.870 -47.750 1.00 71.56 747 PRO A N 1
ATOM 6009 C CA . PRO A 1 747 ? -2.730 49.078 -48.455 1.00 71.56 747 PRO A CA 1
ATOM 6010 C C . PRO A 1 747 ? -1.761 50.253 -48.294 1.00 71.56 747 PRO A C 1
ATOM 6012 O O . PRO A 1 747 ? -1.527 50.998 -49.240 1.00 71.56 747 PRO A O 1
ATOM 6015 N N . GLN A 1 748 ? -1.163 50.413 -47.115 1.00 76.62 748 GLN A N 1
ATOM 6016 C CA . GLN A 1 748 ? -0.219 51.490 -46.821 1.00 76.62 748 GLN A CA 1
ATOM 6017 C C . GLN A 1 748 ? 1.095 51.255 -47.563 1.00 76.62 748 GLN A C 1
ATOM 6019 O O . GLN A 1 748 ? 1.626 52.180 -48.171 1.00 76.62 748 GLN A O 1
ATOM 6024 N N . LEU A 1 749 ? 1.586 50.011 -47.587 1.00 71.06 749 LEU A N 1
ATOM 6025 C CA . LEU A 1 749 ? 2.756 49.640 -48.386 1.00 71.06 749 LEU A CA 1
ATOM 6026 C C . LEU A 1 749 ? 2.500 49.836 -49.888 1.00 71.06 749 LEU A C 1
ATOM 6028 O O . LEU A 1 749 ? 3.359 50.368 -50.589 1.00 71.06 749 LEU A O 1
ATOM 6032 N N . ALA A 1 750 ? 1.307 49.484 -50.372 1.00 69.00 750 ALA A N 1
ATOM 6033 C CA . ALA A 1 750 ? 0.908 49.711 -51.760 1.00 69.00 750 ALA A CA 1
ATOM 6034 C C . ALA A 1 750 ? 0.886 51.204 -52.137 1.00 69.00 750 ALA A C 1
ATOM 6036 O O . ALA A 1 750 ? 1.313 51.566 -53.236 1.00 69.00 750 ALA A O 1
ATOM 6037 N N . LEU A 1 751 ? 0.452 52.072 -51.215 1.00 67.31 751 LEU A N 1
ATOM 6038 C CA . LEU A 1 751 ? 0.458 53.528 -51.388 1.00 67.31 751 LEU A CA 1
ATOM 6039 C C . LEU A 1 751 ? 1.874 54.127 -51.366 1.00 67.31 751 LEU A C 1
ATOM 6041 O O . LEU A 1 751 ? 2.155 55.023 -52.157 1.00 67.31 751 LEU A O 1
ATOM 6045 N N . PHE A 1 752 ? 2.771 53.631 -50.507 1.00 68.94 752 PHE A N 1
ATOM 6046 C CA . PHE A 1 752 ? 4.153 54.126 -50.416 1.00 68.94 752 PHE A CA 1
ATOM 6047 C C . PHE A 1 752 ? 5.028 53.717 -51.606 1.00 68.94 752 PHE A C 1
ATOM 6049 O O . PHE A 1 752 ? 5.851 54.509 -52.058 1.00 68.94 752 PHE A O 1
ATOM 6056 N N . TYR A 1 753 ? 4.858 52.496 -52.117 1.00 64.56 753 TYR A N 1
ATOM 6057 C CA . TYR A 1 753 ? 5.703 51.943 -53.183 1.00 64.56 753 TYR A CA 1
ATOM 6058 C C . TYR A 1 753 ? 5.084 52.045 -54.588 1.00 64.56 753 TYR A C 1
ATOM 6060 O O . TYR A 1 753 ? 5.631 51.498 -55.542 1.00 64.56 753 TYR A O 1
ATOM 6068 N N . GLY A 1 754 ? 3.967 52.768 -54.736 1.00 59.84 754 GLY A N 1
ATOM 6069 C CA . GLY A 1 754 ? 3.409 53.145 -56.039 1.00 59.84 754 GLY A CA 1
ATOM 6070 C C . GLY A 1 754 ? 2.902 51.981 -56.899 1.00 59.84 754 GLY A C 1
ATOM 6071 O O . GLY A 1 754 ? 2.954 52.067 -58.125 1.00 59.84 754 GLY A O 1
ATOM 6072 N N . GLY A 1 755 ? 2.408 50.895 -56.294 1.00 57.94 755 GLY A N 1
ATOM 6073 C CA . GLY A 1 755 ? 2.063 49.669 -57.019 1.00 57.94 755 GLY A CA 1
ATOM 6074 C C . GLY A 1 755 ? 0.745 49.033 -56.582 1.00 57.94 755 GLY A C 1
ATOM 6075 O O . GLY A 1 755 ? 0.488 48.865 -55.392 1.00 57.94 755 GLY A O 1
ATOM 6076 N N . SER A 1 756 ? -0.065 48.609 -57.563 1.00 59.47 756 SER A N 1
ATOM 6077 C CA . SER A 1 756 ? -1.093 47.578 -57.359 1.00 59.47 756 SER A CA 1
ATOM 6078 C C . SER A 1 756 ? -0.378 46.312 -56.895 1.00 59.47 756 SER A C 1
ATOM 6080 O O . SER A 1 756 ? 0.220 45.588 -57.687 1.00 59.47 756 SER A O 1
ATOM 6082 N N . LEU A 1 757 ? -0.365 46.086 -55.587 1.00 59.28 757 LEU A N 1
ATOM 6083 C CA . LEU A 1 757 ? 0.478 45.053 -55.001 1.00 59.28 757 LEU A CA 1
ATOM 6084 C C . LEU A 1 757 ? -0.160 43.662 -55.028 1.00 59.28 757 LEU A C 1
ATOM 6086 O O . LEU A 1 757 ? 0.432 42.753 -54.463 1.00 59.28 757 LEU A O 1
ATOM 6090 N N . THR A 1 758 ? -1.337 43.471 -55.649 1.00 58.03 758 THR A N 1
ATOM 6091 C CA . THR A 1 758 ? -1.921 42.130 -55.921 1.00 58.03 758 THR A CA 1
ATOM 6092 C C . THR A 1 758 ? -3.298 42.143 -56.592 1.00 58.03 758 THR A C 1
ATOM 6094 O O . THR A 1 758 ? -3.689 41.126 -57.157 1.00 58.03 758 THR A O 1
ATOM 6097 N N . PHE A 1 759 ? -4.057 43.244 -56.548 1.00 58.72 759 PHE A N 1
ATOM 6098 C CA . PHE A 1 759 ? -5.408 43.266 -57.123 1.00 58.72 759 PHE A CA 1
ATOM 6099 C C . PHE A 1 759 ? -5.379 43.774 -58.575 1.00 58.72 759 PHE A C 1
ATOM 6101 O O . PHE A 1 759 ? -4.984 44.925 -58.808 1.00 58.72 759 PHE A O 1
ATOM 6108 N N . PRO A 1 760 ? -5.765 42.946 -59.564 1.00 58.78 760 PRO A N 1
ATOM 6109 C CA . PRO A 1 760 ? -5.749 43.341 -60.966 1.00 58.78 760 PRO A CA 1
ATOM 6110 C C . PRO A 1 760 ? -6.663 44.549 -61.184 1.00 58.78 760 PRO A C 1
ATOM 6112 O O . PRO A 1 760 ? -7.764 44.625 -60.637 1.00 58.78 760 PRO A O 1
ATOM 6115 N N . LYS A 1 761 ? -6.211 45.510 -61.993 1.00 60.31 761 LYS A N 1
ATOM 6116 C CA . LYS A 1 761 ? -7.095 46.576 -62.470 1.00 60.31 761 LYS A CA 1
ATOM 6117 C C . LYS A 1 761 ? -8.136 45.944 -63.390 1.00 60.31 761 LYS A C 1
ATOM 6119 O O . LYS A 1 761 ? -7.777 45.185 -64.287 1.00 60.31 761 LYS A O 1
ATOM 6124 N N . VAL A 1 762 ? -9.410 46.270 -63.180 1.00 62.72 762 VAL A N 1
ATOM 6125 C CA . VAL A 1 762 ? -10.500 45.882 -64.085 1.00 62.72 762 VAL A CA 1
ATOM 6126 C C . VAL A 1 762 ? -10.382 46.716 -65.361 1.00 62.72 762 VAL A C 1
ATOM 6128 O O . VAL A 1 762 ? -11.083 47.703 -65.541 1.00 62.72 762 VAL A O 1
ATOM 6131 N N . THR A 1 763 ? -9.440 46.363 -66.228 1.00 62.78 763 THR A N 1
ATOM 6132 C CA . THR A 1 763 ? -9.336 46.881 -67.595 1.00 62.78 763 THR A CA 1
ATOM 6133 C C . THR A 1 763 ? -8.754 45.787 -68.477 1.00 62.78 763 THR A C 1
ATOM 6135 O O . THR A 1 763 ? -7.551 45.780 -68.724 1.00 62.78 763 THR A O 1
ATOM 6138 N N . GLN A 1 764 ? -9.619 44.841 -68.851 1.00 50.66 764 GLN A N 1
ATOM 6139 C CA . GLN A 1 764 ? -9.656 44.051 -70.094 1.00 50.66 764 GLN A CA 1
ATOM 6140 C C . GLN A 1 764 ? -10.593 42.856 -69.853 1.00 50.66 764 GLN A C 1
ATOM 6142 O O . GLN A 1 764 ? -10.154 41.753 -69.536 1.00 50.66 764 GLN A O 1
ATOM 6147 N N . PHE A 1 765 ? -11.897 43.132 -69.921 1.00 48.97 765 PHE A N 1
ATOM 6148 C CA . PHE A 1 765 ? -12.869 42.164 -70.424 1.00 48.97 765 PHE A CA 1
ATOM 6149 C C . PHE A 1 765 ? -13.056 42.434 -71.912 1.00 48.97 765 PHE A C 1
ATOM 6151 O O . PHE A 1 765 ? -12.995 43.635 -72.276 1.00 48.97 765 PHE A O 1
#

InterPro domains:
  IPR005150 Cellulose synthase [PF03552] (270-352)
  IPR005150 Cellulose synthase [PF03552] (410-660)
  IPR006694 Fatty acid hydroxylase [PF04116] (2-133)
  IPR029044 Nucleotide-diphospho-sugar transferases [G3DSA:3.90.550.10] (261-355)

Radius of gyration: 34.14 Å; chains: 1; bounding box: 76×86×110 Å

pLDDT: mean 78.67, std 14.56, range [25.7, 97.31]

Secondary structure (DSSP, 8-state):
-HHHHHHHHHHHHHHHH-HHHIIIIIHHHHT-SS--GGGGG---HHHIIIIIIHHHHHHHHHHT--HHHHHHHHHHHHHHHHHHHS----TT-HHHHH-S--HHHHHHHHSTTTTTS----SS--HHHHHTT-----EEEE-TTSSEEEE---------------------PPPPPPP--EEEEE-TTHHHHHHHHHHHHHHHHHHHHHHHHHHHHS--HHHHHHHHHHHHHHHHHHHHHHHHSS-EEEEE-HHHHHHHHHTTSSPPPPEEEEEEE--TTTS-HHHHHHHHHHHHTSSS-GGGEEEEEEETT--HHHHHHHHHHHHHHHHHHHHHHHTT-S---HHHHHHTTTTTT-HHHHHHHHHHHHHHHHHHHHTS--GGG--SHHHHHHHHHHTT--S----------S--------SSS-S---PPP-BHHHHHHHHHHHHHHHHHHHT-TTT-HHHHHHHHT-HHHHHHHHHHHTGGGGHHHHHHHHHHHHHHHHHT--TTPPPTTSTHHHHHHHHHHHHHHHHHHHHHHTT--HHHHHHHHHHHHHHHTTHHHHHHHHHHHHHTTSS-----PPP----HHHHHHHHTT--B--S--HHHHHHHHHHHHHHHHHHHHHHHHHTT-TTGGG-HHHHHHHHHHHHHTHHHHHHHT------------SSS-S---PPP-SHHHHHHHHHHHHHHHHHHHT-TTT-HHHHGGGTS-HHHHHHHHHHHHGGGGHHHHHHHHHHHHHHHHTTS--SPPPS---

Foldseek 3Di:
DVLLQVQQLVVLLCCLVDPVSVVPWVVQLLVCLQFALVSLPSGHPVCCCRNLVVSLVRCCVVVVDDPVRSVVVSVVQSVQSSQLRHLFDFPPPVLVVQAVRGVLLVSQCSHPVNVQASRGDGGYSVVRVVVVRHDDWDWDADPLFDTDTDDDDDDDDDDDDDDDDDDDDDDDDDDDDDCFKDKDWDPCLVVLVVLVVVLLVLLVVVLVLLVVCCVVPPDPLSVLSNVLSVLVSLLVQLCVLCRNTPMDMDGDVVSVVVCVVVVNDDDAQDEAEQEEEDCQQPPLLQSLLVQQLQCLDPDPNVRYHYYYHYLNLDPLNVLLNVLSVVLSVPLNVVCVVVVPPRSRPVCCVVVVVCVVPVVNVVSSVVSVCLSVVCVVVVHDDPVSQPDPVSVVVVVVSVPDDSDDDDDDDDDDLDDDDDDDDPPDGPDDDFDDLAPVLVLVVVLLQLLVLLCQCPPPARNLCVNVCVRPRNSRSSNSNSSSCVLVSLSSLVSLLPVLLVCLVVLHLSPDDFPPDPVNVSVVCSVCSVLVVVQVVQVVVVHDPVRSLLVVLVSSLSSQFSSVNSVVLNVCVVSRRDRDDDDDRRSDDDPVSVVCVVVVAHHNPDDDPSLVSLLVSQVSLVVSLVSLVVCVVVVPVSNSSSVVSNVSSVSVNVSSVSSVCVVPPPDPDDDDDDDDPPDDPDDDDDDPDPVVVVVVVVVQLVVLLCQCPPPARNLCVNVVVRHPNVVSVVSNCSSCVVVVVVVCVVVVCVVVVCVVVVDPPDDDDPPDD

Sequence (765 aa):
MVVIDTWQYFVHRTLHMNSFLYKHIHSKHHKLIVPYACGAQYLHPLEGLFFDGLAGTLAFVASGMTPRTATFFISFATVKAIDDHSELWVSWNPLHLLFRNNSAYHRIHHQPYGMKFNFSNPFFVTWDKLLGTSFAYSLQDRAAGGLEASIRLENPNSLRKLAPTTASSSPATPPAMVELHTHHAHPRTIFNRLHFFVYAAALLALLYRHTALLVSRPAPSSLLLLLADLVLALMWLFSQGFRWRPLIRREFPDRLSAAAAAGSVELPALDVFICTADPYREPPVSVASTALSAMAFDYPASRLSVYVSDDGCSELTLLAFIEAAKFARYWLPFCREKGILERSPEVYFESGNGDGDEEMKIMYERLMDKIEGAVQKGYVDDGLISSPGDQEIFKKWKSFTPRDHPAIIQCEGWRSVFCDPVERPAFLGQAPKSLIDVLRQYRRWTMGLYQVGFSREYTPIFYGTRTASLLVGFCFSHLAFWASRFFPVCVYGLLPQLALFYGGSLNFPKASDPWFYLYAYLVLAAYGQECVEFLENDGSIRRWWNDQRMWMIKGASTFIFGTLDFILSKIGILTPDFNLTSKVNEEEATRLYEKGKFAFGAASPFFLCLATVAVVNLIAFVFGFIRVLRREREAGEMMMQLILSGFILVNAWPVFEAMMQCEGWRSVFCDPVERPAFLGQAPKSLIDGLGQYRRWTMGLYQVGFSREYTPIFYGTRRTSLLVGFCFSHLAFWASHFFPVCVYGLLPQLALFYGGSLTFPKVTQF

Organism: NCBI:txid1088818